Protein 6OJR (pdb70)

Structure (mmCIF, N/CA/C/O backbone):
data_6OJR
#
_entry.id   6OJR
#
_cell.length_a   181.364
_cell.length_b   181.364
_cell.length_c   94.983
_cell.angle_alpha   90.000
_cell.angle_beta   90.000
_cell.angle_gamma   120.000
#
_symmetry.space_group_name_H-M   'P 32 2 1'
#
loop_
_entity.id
_entity.type
_entity.pdbx_description
1 polymer 'Lignostilbene-alpha,beta-dioxygenase isozyme I'
2 non-polymer GLYCEROL
3 non-polymer 'MAGNESIUM ION'
4 water water
#
loop_
_atom_site.group_PDB
_atom_site.id
_atom_site.type_symbol
_atom_site.label_atom_id
_atom_site.label_alt_id
_atom_site.label_comp_id
_atom_site.label_asym_id
_atom_site.label_entity_id
_atom_site.label_seq_id
_atom_site.pdbx_PDB_ins_code
_atom_site.Cartn_x
_atom_site.Cartn_y
_atom_site.Cartn_z
_atom_site.occupancy
_atom_site.B_iso_or_equiv
_atom_site.auth_seq_id
_atom_site.auth_comp_id
_atom_site.auth_asym_id
_atom_site.auth_atom_id
_atom_site.pdbx_PDB_model_num
ATOM 1 N N . ALA A 1 1 ? -43.353 76.510 -5.427 1.00 26.37 2 ALA A N 1
ATOM 2 C CA . ALA A 1 1 ? -44.742 76.955 -5.350 1.00 30.10 2 ALA A CA 1
ATOM 3 C C . ALA A 1 1 ? -44.854 78.297 -4.640 1.00 31.97 2 ALA A C 1
ATOM 4 O O . ALA A 1 1 ? -44.159 78.547 -3.652 1.00 34.43 2 ALA A O 1
ATOM 10 N N . HIS A 1 2 ? -45.734 79.156 -5.148 1.00 23.15 3 HIS A N 1
ATOM 11 C CA . HIS A 1 2 ? -46.017 80.459 -4.546 1.00 31.00 3 HIS A CA 1
ATOM 12 C C . HIS A 1 2 ? -47.485 80.456 -4.130 1.00 33.72 3 HIS A C 1
ATOM 13 O O . HIS A 1 2 ? -48.374 80.735 -4.938 1.00 34.36 3 HIS A O 1
ATOM 27 N N . PHE A 1 3 ? -47.732 80.119 -2.868 1.00 34.04 4 PHE A N 1
ATOM 28 C CA . PHE A 1 3 ? -49.078 80.136 -2.332 1.00 33.61 4 PHE A CA 1
ATOM 29 C C . PHE A 1 3 ? -49.507 81.566 -2.029 1.00 33.41 4 PHE A C 1
ATOM 30 O O . PHE A 1 3 ? -48.669 82.445 -1.824 1.00 37.93 4 PHE A O 1
ATOM 47 N N . PRO A 1 4 ? -50.812 81.829 -1.995 1.00 40.04 5 PRO A N 1
ATOM 48 C CA . PRO A 1 4 ? -51.269 83.201 -1.754 1.00 44.01 5 PRO A CA 1
ATOM 49 C C . PRO A 1 4 ? -50.844 83.697 -0.382 1.00 45.89 5 PRO A C 1
ATOM 50 O O . PRO A 1 4 ? -50.750 82.933 0.581 1.00 46.15 5 PRO A O 1
ATOM 61 N N . GLN A 1 5 ? -50.586 85.000 -0.303 1.00 47.17 6 GLN A N 1
ATOM 62 C CA . GLN A 1 5 ? -50.205 85.649 0.950 1.00 53.58 6 GLN A CA 1
ATOM 63 C C . GLN A 1 5 ? -51.422 86.139 1.724 1.00 49.49 6 GLN A C 1
ATOM 64 O O . GLN A 1 5 ? -51.425 87.240 2.280 1.00 49.83 6 GLN A O 1
ATOM 78 N N . THR A 1 6 ? -52.475 85.327 1.760 1.00 53.57 7 THR A N 1
ATOM 79 C CA . THR A 1 6 ? -53.727 85.599 2.446 1.00 53.58 7 THR A CA 1
ATOM 80 C C . THR A 1 6 ? -53.759 84.876 3.784 1.00 54.61 7 THR A C 1
ATOM 81 O O . THR A 1 6 ? -52.957 83.969 4.029 1.00 49.87 7 THR A O 1
ATOM 92 N N . PRO A 1 7 ? -54.668 85.248 4.691 1.00 57.10 8 PRO A N 1
ATOM 93 C CA . PRO A 1 7 ? -54.721 84.538 5.980 1.00 54.42 8 PRO A CA 1
ATOM 94 C C . PRO A 1 7 ? -55.046 83.062 5.838 1.00 49.80 8 PRO A C 1
ATOM 95 O O . PRO A 1 7 ? -54.581 82.252 6.650 1.00 48.37 8 PRO A O 1
ATOM 106 N N . GLY A 1 8 ? -55.828 82.686 4.824 1.00 49.74 9 GLY A N 1
ATOM 107 C CA . GLY A 1 8 ? -56.155 81.289 4.595 1.00 41.84 9 GLY A CA 1
ATOM 108 C C . GLY A 1 8 ? -54.961 80.414 4.270 1.00 42.49 9 GLY A C 1
ATOM 109 O O . GLY A 1 8 ? -55.102 79.185 4.253 1.00 40.46 9 GLY A O 1
ATOM 113 N N . PHE A 1 9 ? -53.795 81.011 4.009 1.00 43.10 10 PHE A N 1
ATOM 114 C CA . PHE A 1 9 ? -52.577 80.258 3.730 1.00 43.37 10 PHE A CA 1
ATOM 115 C C . PHE A 1 9 ? -51.398 80.771 4.551 1.00 42.47 10 PHE A C 1
ATOM 116 O O . PHE A 1 9 ? -50.245 80.584 4.151 1.00 44.40 10 PHE A O 1
ATOM 133 N N . SER A 1 10 ? -51.661 81.405 5.692 1.00 42.85 11 SER A N 1
ATOM 134 C CA . SER A 1 10 ? -50.618 82.050 6.474 1.00 47.45 11 SER A CA 1
ATOM 135 C C . SER A 1 10 ? -50.829 81.758 7.953 1.00 44.15 11 SER A C 1
ATOM 136 O O . SER A 1 10 ? -51.931 81.421 8.393 1.00 41.43 11 SER A O 1
ATOM 144 N N . GLY A 1 11 ? -49.752 81.900 8.715 1.00 43.51 12 GLY A N 1
ATOM 145 C CA . GLY A 1 11 ? -49.834 81.723 10.154 1.00 37.11 12 GLY A CA 1
ATOM 146 C C . GLY A 1 11 ? -50.245 80.309 10.503 1.00 40.97 12 GLY A C 1
ATOM 147 O O . GLY A 1 11 ? -49.605 79.330 10.098 1.00 42.56 12 GLY A O 1
ATOM 151 N N . THR A 1 12 ? -51.331 80.185 11.267 1.00 38.00 13 THR A N 1
ATOM 152 C CA . THR A 1 12 ? -51.804 78.873 11.684 1.00 43.23 13 THR A CA 1
ATOM 153 C C . THR A 1 12 ? -52.418 78.081 10.539 1.00 41.42 13 THR A C 1
ATOM 154 O O . THR A 1 12 ? -52.609 76.868 10.683 1.00 44.34 13 THR A O 1
ATOM 165 N N . LEU A 1 13 ? -52.735 78.727 9.415 1.00 37.27 14 LEU A N 1
ATOM 166 C CA . LEU A 1 13 ? -53.259 78.039 8.243 1.00 38.00 14 LEU A CA 1
ATOM 167 C C . LEU A 1 13 ? -52.239 77.974 7.112 1.00 35.32 14 LEU A C 1
ATOM 168 O O . LEU A 1 13 ? -52.618 77.811 5.946 1.00 35.84 14 LEU A O 1
ATOM 184 N N . ARG A 1 14 ? -50.953 78.092 7.432 1.00 31.52 15 ARG A N 1
ATOM 185 C CA . ARG A 1 14 ? -49.927 77.914 6.421 1.00 32.63 15 ARG A CA 1
ATOM 186 C C . ARG A 1 14 ? -50.027 76.508 5.831 1.00 31.94 15 ARG A C 1
ATOM 187 O O . ARG A 1 14 ? -50.474 75.574 6.504 1.00 24.63 15 ARG A O 1
ATOM 208 N N . PRO A 1 15 ? -49.607 76.320 4.582 1.00 31.96 16 PRO A N 1
ATOM 209 C CA . PRO A 1 15 ? -49.564 74.961 4.036 1.00 28.79 16 PRO A CA 1
ATOM 210 C C . PRO A 1 15 ? -48.625 74.081 4.847 1.00 26.59 16 PRO A C 1
ATOM 211 O O . PRO A 1 15 ? -47.626 74.542 5.403 1.00 28.21 16 PRO A O 1
ATOM 222 N N . LEU A 1 16 ? -48.970 72.799 4.922 1.00 23.75 17 LEU A N 1
ATOM 223 C CA . LEU A 1 16 ? -48.118 71.793 5.544 1.00 24.14 17 LEU A CA 1
ATOM 224 C C . LEU A 1 16 ? -47.586 70.854 4.469 1.00 24.89 17 LEU A C 1
ATOM 225 O O . LEU A 1 16 ? -46.409 70.930 4.109 1.00 25.68 17 LEU A O 1
ATOM 241 N N . ARG A 1 17 ? -48.428 69.969 3.939 1.00 22.43 18 ARG A N 1
ATOM 242 C CA . ARG A 1 17 ? -48.178 69.223 2.710 1.00 23.97 18 ARG A CA 1
ATOM 243 C C . ARG A 1 17 ? -47.060 68.197 2.828 1.00 26.38 18 ARG A C 1
ATOM 244 O O . ARG A 1 17 ? -46.583 67.699 1.800 1.00 24.08 18 ARG A O 1
ATOM 265 N N . ILE A 1 18 ? -46.625 67.857 4.034 1.00 25.67 19 ILE A N 1
ATOM 266 C CA . ILE A 1 18 ? -45.574 66.861 4.210 1.00 24.90 19 ILE A CA 1
ATOM 267 C C . ILE A 1 18 ? -46.216 65.497 4.429 1.00 24.39 19 ILE A C 1
ATOM 268 O O . ILE A 1 18 ? -47.032 65.319 5.339 1.00 26.63 19 ILE A O 1
ATOM 284 N N . GLU A 1 19 ? -45.857 64.542 3.581 1.00 23.78 20 GLU A N 1
ATOM 285 C CA . GLU A 1 19 ? -46.096 63.134 3.846 1.00 24.26 20 GLU A CA 1
ATOM 286 C C . GLU A 1 19 ? -44.862 62.570 4.532 1.00 26.49 20 GLU A C 1
ATOM 287 O O . GLU A 1 19 ? -43.737 62.971 4.223 1.00 28.78 20 GLU A O 1
ATOM 299 N N . GLY A 1 20 ? -45.064 61.656 5.474 1.00 25.40 21 GLY A N 1
ATOM 300 C CA . GLY A 1 20 ? -43.921 61.108 6.176 1.00 28.07 21 GLY A CA 1
ATOM 301 C C . GLY A 1 20 ? -44.320 60.150 7.276 1.00 31.35 21 GLY A C 1
ATOM 302 O O . GLY A 1 20 ? -45.492 59.799 7.436 1.00 29.60 21 GLY A O 1
ATOM 306 N N . ASP A 1 21 ? -43.306 59.740 8.039 1.00 30.15 22 ASP A N 1
ATOM 307 C CA . ASP A 1 21 ? -43.443 58.733 9.080 1.00 29.05 22 ASP A CA 1
ATOM 308 C C . ASP A 1 21 ? -42.554 59.093 10.263 1.00 31.36 22 ASP A C 1
ATOM 309 O O . ASP A 1 21 ? -41.493 59.701 10.099 1.00 29.78 22 ASP A O 1
ATOM 318 N N . ILE A 1 22 ? -43.003 58.714 11.457 1.00 30.01 23 ILE A N 1
ATOM 319 C CA . ILE A 1 22 ? -42.175 58.718 12.659 1.00 30.85 23 ILE A CA 1
ATOM 320 C C . ILE A 1 22 ? -42.415 57.401 13.379 1.00 33.09 23 ILE A C 1
ATOM 321 O O . ILE A 1 22 ? -43.559 57.078 13.719 1.00 32.77 23 ILE A O 1
ATOM 337 N N . LEU A 1 23 ? -41.347 56.648 13.618 1.00 35.52 24 LEU A N 1
ATOM 338 C CA . LEU A 1 23 ? -41.440 55.396 14.356 1.00 32.96 24 LEU A CA 1
ATOM 339 C C . LEU A 1 23 ? -41.290 55.683 15.846 1.00 37.01 24 LEU A C 1
ATOM 340 O O . LEU A 1 23 ? -40.295 56.278 16.273 1.00 35.41 24 LEU A O 1
ATOM 356 N N . ASP A 1 24 ? -42.280 55.263 16.630 1.00 36.93 25 ASP A N 1
ATOM 357 C CA . ASP A 1 24 ? -42.215 55.358 18.084 1.00 35.90 25 ASP A CA 1
ATOM 358 C C . ASP A 1 24 ? -42.134 56.808 18.547 1.00 31.30 25 ASP A C 1
ATOM 359 O O . ASP A 1 24 ? -41.074 57.285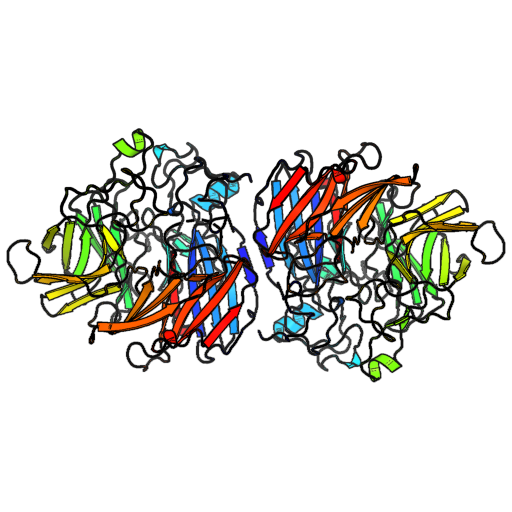 18.964 1.00 36.01 25 ASP A O 1
ATOM 368 N N . ILE A 1 25 ? -43.274 57.502 18.508 1.00 31.83 26 ILE A N 1
ATOM 369 C CA . ILE A 1 25 ? -43.332 58.914 18.872 1.00 33.59 26 ILE A CA 1
ATOM 370 C C . ILE A 1 25 ? -42.839 59.128 20.302 1.00 32.97 26 ILE A C 1
ATOM 371 O O . ILE A 1 25 ? -43.019 58.278 21.183 1.00 36.48 26 ILE A O 1
ATOM 387 N N . GLU A 1 26 ? -42.228 60.289 20.536 1.00 34.27 27 GLU A N 1
ATOM 388 C CA . GLU A 1 26 ? -41.873 60.694 21.891 1.00 35.27 27 GLU A CA 1
ATOM 389 C C . GLU A 1 26 ? -43.127 60.785 22.753 1.00 35.54 27 GLU A C 1
ATOM 390 O O . GLU A 1 26 ? -44.117 61.409 22.361 1.00 33.19 27 GLU A O 1
ATOM 402 N N . ILE A 1 27 ? -43.083 60.169 23.934 1.00 35.66 28 ILE A N 1
ATOM 403 C CA . ILE A 1 27 ? -44.224 60.132 24.842 1.00 38.39 28 ILE A CA 1
ATOM 404 C C . ILE A 1 27 ? -43.876 60.899 26.107 1.00 33.43 28 ILE A C 1
ATOM 405 O O . ILE A 1 27 ? -42.796 60.715 26.681 1.00 42.40 28 ILE A O 1
ATOM 421 N N . GLU A 1 28 ? -44.794 61.758 26.533 1.00 36.88 29 GLU A N 1
ATOM 422 C CA . GLU A 1 28 ? -44.757 62.399 27.839 1.00 40.43 29 GLU A CA 1
ATOM 423 C C . GLU A 1 28 ? -45.935 61.855 28.635 1.00 41.39 29 GLU A C 1
ATOM 424 O O . GLU A 1 28 ? -47.083 61.951 28.187 1.00 41.60 29 GLU A O 1
ATOM 436 N N . GLY A 1 29 ? -45.653 61.272 29.795 1.00 46.39 30 GLY A N 1
ATOM 437 C CA . GLY A 1 29 ? -46.672 60.556 30.536 1.00 41.14 30 GLY A CA 1
ATOM 438 C C . GLY A 1 29 ? -46.713 59.098 30.130 1.00 46.77 30 GLY A C 1
ATOM 439 O O . GLY A 1 29 ? -45.679 58.532 29.763 1.00 49.30 30 GLY A O 1
ATOM 443 N N . GLU A 1 30 ? -47.890 58.474 30.176 1.00 46.42 31 GLU A N 1
ATOM 444 C CA . GLU A 1 30 ? -48.006 57.042 29.922 1.00 58.22 31 GLU A CA 1
ATOM 445 C C . GLU A 1 30 ? -49.184 56.775 28.998 1.00 47.18 31 GLU A C 1
ATOM 446 O O . GLU A 1 30 ? -50.327 57.103 29.330 1.00 44.16 31 GLU A O 1
ATOM 458 N N . VAL A 1 31 ? -48.901 56.177 27.848 1.00 40.48 32 VAL A N 1
ATOM 459 C CA . VAL A 1 31 ? -49.957 55.714 26.943 1.00 44.51 32 VAL A CA 1
ATOM 460 C C . VAL A 1 31 ? -50.615 54.476 27.546 1.00 44.56 32 VAL A C 1
ATOM 461 O O . VAL A 1 31 ? -49.906 53.515 27.888 1.00 47.29 32 VAL A O 1
ATOM 474 N N . PRO A 1 32 ? -51.938 54.439 27.703 1.00 40.39 33 PRO A N 1
ATOM 475 C CA . PRO A 1 32 ? -52.584 53.241 28.256 1.00 40.97 33 PRO A CA 1
ATOM 476 C C . PRO A 1 32 ? -52.139 51.995 27.511 1.00 38.27 33 PRO A C 1
ATOM 477 O O . PRO A 1 32 ? -52.414 51.850 26.311 1.00 40.35 33 PRO A O 1
ATOM 488 N N . PRO A 1 33 ? -51.444 51.072 28.185 1.00 38.59 34 PRO A N 1
ATOM 489 C CA . PRO A 1 33 ? -50.764 49.990 27.451 1.00 40.65 34 PRO A CA 1
ATOM 490 C C . PRO A 1 33 ? -51.696 48.966 26.825 1.00 36.89 34 PRO A C 1
ATOM 491 O O . PRO A 1 33 ? -51.243 48.200 25.964 1.00 41.47 34 PRO A O 1
ATOM 502 N N . GLN A 1 34 ? -52.969 48.910 27.220 1.00 36.33 35 GLN A N 1
ATOM 503 C CA . GLN A 1 34 ? -53.878 47.947 26.611 1.00 41.83 35 GLN A CA 1
ATOM 504 C C . GLN A 1 34 ? -54.315 48.364 25.215 1.00 41.35 35 GLN A C 1
ATOM 505 O O . GLN A 1 34 ? -54.773 47.515 24.444 1.00 41.97 35 GLN A O 1
ATOM 519 N N . LEU A 1 35 ? -54.182 49.642 24.874 1.00 38.59 36 LEU A N 1
ATOM 520 C CA . LEU A 1 35 ? -54.728 50.150 23.624 1.00 38.77 36 LEU A CA 1
ATOM 521 C C . LEU A 1 35 ? -53.941 49.614 22.436 1.00 38.30 36 LEU A C 1
ATOM 522 O O . LEU A 1 35 ? -52.720 49.790 22.351 1.00 38.47 36 LEU A O 1
ATOM 538 N N . ASN A 1 36 ? -54.650 48.960 21.521 1.00 36.95 37 ASN A N 1
ATOM 539 C CA . ASN A 1 36 ? -54.081 48.475 20.269 1.00 37.98 37 ASN A CA 1
ATOM 540 C C . ASN A 1 36 ? -55.075 48.816 19.169 1.00 38.66 37 ASN A C 1
ATOM 541 O O . ASN A 1 36 ? -56.174 48.255 19.128 1.00 39.63 37 ASN A O 1
ATOM 552 N N . GLY A 1 37 ? -54.701 49.743 18.293 1.00 41.12 38 GLY A N 1
ATOM 553 C CA . GLY A 1 37 ? -55.596 50.153 17.230 1.00 39.85 38 GLY A CA 1
ATOM 554 C C . GLY A 1 37 ? -55.058 51.377 16.517 1.00 38.51 38 GLY A C 1
ATOM 555 O O . GLY A 1 37 ? -53.869 51.689 16.601 1.00 36.92 38 GLY A O 1
ATOM 559 N N . THR A 1 38 ? -55.960 52.066 15.823 1.00 34.72 39 THR A N 1
ATOM 560 C CA . THR A 1 38 ? -55.598 53.172 14.953 1.00 30.54 39 THR A CA 1
ATOM 561 C C . THR A 1 38 ? -56.476 54.377 15.239 1.00 31.69 39 THR A C 1
ATOM 562 O O . THR A 1 38 ? -57.682 54.240 15.471 1.00 31.54 39 THR A O 1
ATOM 573 N N . PHE A 1 39 ? -55.862 55.555 15.218 1.00 30.93 40 PHE A N 1
ATOM 574 C CA . PHE A 1 39 ? -56.579 56.824 15.177 1.00 27.32 40 PHE A CA 1
ATOM 575 C C . PHE A 1 39 ? -56.274 57.483 13.837 1.00 26.49 40 PHE A C 1
ATOM 576 O O . PHE A 1 39 ? -55.129 57.865 13.574 1.00 26.89 40 PHE A O 1
ATOM 593 N N . HIS A 1 40 ? -57.293 57.592 12.990 1.00 25.95 41 HIS A N 1
ATOM 594 C CA . HIS A 1 40 ? -57.189 58.265 11.705 1.00 26.11 41 HIS A CA 1
ATOM 595 C C . HIS A 1 40 ? -57.886 59.615 11.778 1.00 29.16 41 HIS A C 1
ATOM 596 O O . HIS A 1 40 ? -58.959 59.738 12.374 1.00 29.86 41 HIS A O 1
ATOM 610 N N . ARG A 1 41 ? -57.269 60.623 11.170 1.00 24.56 42 ARG A N 1
ATOM 611 C CA . ARG A 1 41 ? -57.898 61.922 11.000 1.00 24.47 42 ARG A CA 1
ATOM 612 C C . ARG A 1 41 ? -57.327 62.543 9.732 1.00 26.31 42 ARG A C 1
ATOM 613 O O . ARG A 1 41 ? -56.329 62.072 9.182 1.00 27.59 42 ARG A O 1
ATOM 634 N N . VAL A 1 42 ? -57.981 63.599 9.255 1.00 25.00 43 VAL A N 1
ATOM 635 C CA . VAL A 1 42 ? -57.663 64.175 7.956 1.00 23.79 43 VAL A CA 1
ATOM 636 C C . VAL A 1 42 ? -57.802 65.687 8.028 1.00 25.80 43 VAL A C 1
ATOM 637 O O . VAL A 1 42 ? -58.631 66.218 8.773 1.00 24.21 43 VAL A O 1
ATOM 650 N N . HIS A 1 43 ? -56.980 66.381 7.246 1.00 24.37 44 HIS A N 1
ATOM 651 C CA . HIS A 1 43 ? -57.084 67.827 7.129 1.00 22.95 44 HIS A CA 1
ATOM 652 C C . HIS A 1 43 ? -56.930 68.239 5.672 1.00 24.36 44 HIS A C 1
ATOM 653 O O . HIS A 1 43 ? -56.266 67.543 4.894 1.00 22.42 44 HIS A O 1
ATOM 667 N N . PRO A 1 44 ? -57.537 69.357 5.272 1.00 23.42 45 PRO A N 1
ATOM 668 C CA . PRO A 1 44 ? -57.282 69.881 3.926 1.00 27.51 45 PRO A CA 1
ATOM 669 C C . PRO A 1 44 ? -55.869 70.430 3.823 1.00 25.70 45 PRO A C 1
ATOM 670 O O . PRO A 1 44 ? -55.382 71.122 4.721 1.00 25.46 45 PRO A O 1
ATOM 681 N N . ASP A 1 45 ? -55.211 70.117 2.709 1.00 25.90 46 ASP A N 1
ATOM 682 C CA . ASP A 1 45 ? -53.825 70.515 2.509 1.00 24.81 46 ASP A CA 1
ATOM 683 C C . ASP A 1 45 ? -53.525 70.587 1.017 1.00 24.49 46 ASP A C 1
ATOM 684 O O . ASP A 1 45 ? -52.886 69.686 0.463 1.00 22.52 46 ASP A O 1
ATOM 693 N N . ALA A 1 46 ? -53.996 71.647 0.362 1.00 22.00 47 ALA A N 1
ATOM 694 C CA . ALA A 1 46 ? -53.852 71.786 -1.083 1.00 26.29 47 ALA A CA 1
ATOM 695 C C . ALA A 1 46 ? -52.444 71.423 -1.532 1.00 26.61 47 ALA A C 1
ATOM 696 O O . ALA A 1 46 ? -51.457 71.984 -1.046 1.00 23.31 47 ALA A O 1
ATOM 703 N N . GLN A 1 47 ? -52.358 70.463 -2.455 1.00 25.14 48 GLN A N 1
ATOM 704 C CA . GLN A 1 47 ? -51.060 70.011 -2.943 1.00 25.88 48 GLN A CA 1
ATOM 705 C C . GLN A 1 47 ? -50.305 71.140 -3.631 1.00 25.57 48 GLN A C 1
ATOM 706 O O . GLN A 1 47 ? -49.083 71.254 -3.489 1.00 24.37 48 GLN A O 1
ATOM 720 N N . PHE A 1 48 ? -51.010 71.977 -4.381 1.00 22.02 49 PHE A N 1
ATOM 721 C CA . PHE A 1 48 ? -50.431 73.089 -5.120 1.00 25.26 49 PHE A CA 1
ATOM 722 C C . PHE A 1 48 ? -51.231 74.345 -4.837 1.00 23.95 49 PHE A C 1
ATOM 723 O O . PHE A 1 48 ? -52.348 74.280 -4.316 1.00 23.69 49 PHE A O 1
ATOM 740 N N . PRO A 1 49 ? -50.691 75.515 -5.174 1.00 26.05 50 PRO A N 1
ATOM 741 C CA . PRO A 1 49 ? -51.454 76.741 -4.985 1.00 26.96 50 PRO A CA 1
ATOM 742 C C . PRO A 1 49 ? -52.735 76.699 -5.803 1.00 29.22 50 PRO A C 1
ATOM 743 O O . PRO A 1 49 ? -52.781 76.067 -6.872 1.00 25.96 50 PRO A O 1
ATOM 754 N N . PRO A 1 50 ? -53.789 77.359 -5.339 1.00 33.44 51 PRO A N 1
ATOM 755 C CA . PRO A 1 50 ? -55.070 77.273 -6.046 1.00 35.29 51 PRO A CA 1
ATOM 756 C C . PRO A 1 50 ? -55.089 78.121 -7.310 1.00 36.60 51 PRO A C 1
ATOM 757 O O . PRO A 1 50 ? -54.284 79.034 -7.502 1.00 37.03 51 PRO A O 1
ATOM 768 N N . ARG A 1 51 ? -56.049 77.798 -8.182 1.00 37.65 52 ARG A N 1
ATOM 769 C CA . ARG A 1 51 ? -56.285 78.623 -9.362 1.00 37.22 52 ARG A CA 1
ATOM 770 C C . ARG A 1 51 ? -56.817 79.999 -8.980 1.00 37.39 52 ARG A C 1
ATOM 771 O O . ARG A 1 51 ? -56.541 80.983 -9.674 1.00 42.01 52 ARG A O 1
ATOM 792 N N . PHE A 1 52 ? -57.562 80.092 -7.880 1.00 46.31 53 PHE A N 1
ATOM 793 C CA . PHE A 1 52 ? -58.094 81.355 -7.386 1.00 56.57 53 PHE A CA 1
ATOM 794 C C . PHE A 1 52 ? -57.672 81.539 -5.936 1.00 57.27 53 PHE A C 1
ATOM 795 O O . PHE A 1 52 ? -57.881 80.649 -5.105 1.00 56.07 53 PHE A O 1
ATOM 812 N N . GLU A 1 53 ? -57.083 82.698 -5.636 1.00 60.41 54 GLU A N 1
ATOM 813 C CA . GLU A 1 53 ? -56.421 82.907 -4.354 1.00 61.36 54 GLU A CA 1
ATOM 814 C C . GLU A 1 53 ? -57.395 83.100 -3.197 1.00 61.51 54 GLU A C 1
ATOM 815 O O . GLU A 1 53 ? -56.956 83.115 -2.042 1.00 57.54 54 GLU A O 1
ATOM 827 N N . ASP A 1 54 ? -58.691 83.245 -3.471 1.00 67.11 55 ASP A N 1
ATOM 828 C CA . ASP A 1 54 ? -59.710 83.250 -2.427 1.00 64.77 55 ASP A CA 1
ATOM 829 C C . ASP A 1 54 ? -60.147 81.840 -2.036 1.00 61.45 55 ASP A C 1
ATOM 830 O O . ASP A 1 54 ? -61.213 81.671 -1.432 1.00 58.24 55 ASP A O 1
ATOM 839 N N . ASP A 1 55 ? -59.330 80.838 -2.356 1.00 52.59 56 ASP A N 1
ATOM 840 C CA . ASP A 1 55 ? -59.728 79.446 -2.200 1.00 47.83 56 ASP A CA 1
ATOM 841 C C . ASP A 1 55 ? -60.145 79.148 -0.764 1.00 49.24 56 ASP A C 1
ATOM 842 O O . ASP A 1 55 ? -59.550 79.647 0.195 1.00 47.44 56 ASP A O 1
ATOM 851 N N . GLN A 1 56 ? -61.175 78.319 -0.624 1.00 44.33 57 GLN A N 1
ATOM 852 C CA . GLN A 1 56 ? -61.729 78.000 0.682 1.00 42.64 57 GLN A CA 1
ATOM 853 C C . GLN A 1 56 ? -60.891 76.951 1.401 1.00 37.28 57 GLN A C 1
ATOM 854 O O . GLN A 1 56 ? -60.251 76.095 0.782 1.00 36.37 57 GLN A O 1
ATOM 868 N N . PHE A 1 57 ? -60.915 77.025 2.733 1.00 39.27 58 PHE A N 1
ATOM 869 C CA . PHE A 1 57 ? -60.257 76.020 3.560 1.00 36.95 58 PHE A CA 1
ATOM 870 C C . PHE A 1 57 ? -60.718 74.613 3.201 1.00 33.96 58 PHE A C 1
ATOM 871 O O . PHE A 1 57 ? -59.904 73.685 3.120 1.00 33.28 58 PHE A O 1
ATOM 888 N N . PHE A 1 58 ? -62.020 74.436 2.964 1.00 34.95 59 PHE A N 1
ATOM 889 C CA . PHE A 1 58 ? -62.581 73.114 2.707 1.00 38.85 59 PHE A CA 1
ATOM 890 C C . PHE A 1 58 ? -62.258 72.576 1.320 1.00 34.92 59 PHE A C 1
ATOM 891 O O . PHE A 1 58 ? -62.726 71.483 0.986 1.00 30.42 59 PHE A O 1
ATOM 908 N N . ASN A 1 59 ? -61.488 73.295 0.506 1.00 30.49 60 ASN A N 1
ATOM 909 C CA . ASN A 1 59 ? -61.180 72.851 -0.846 1.00 31.06 60 ASN A CA 1
ATOM 910 C C . ASN A 1 59 ? -59.830 72.152 -0.954 1.00 28.49 60 ASN A C 1
ATOM 911 O O . ASN A 1 59 ? -59.487 71.664 -2.034 1.00 29.14 60 ASN A O 1
ATOM 922 N N . GLY A 1 60 ? -59.065 72.077 0.135 1.00 29.49 61 GLY A N 1
ATOM 923 C CA . GLY A 1 60 ? -57.713 71.541 0.060 1.00 23.77 61 GLY A CA 1
ATOM 924 C C . GLY A 1 60 ? -57.694 70.020 -0.000 1.00 25.54 61 GLY A C 1
ATOM 925 O O . GLY A 1 60 ? -58.501 69.337 0.632 1.00 23.49 61 GLY A O 1
ATOM 929 N N . ASP A 1 61 ? -56.748 69.495 -0.779 1.00 27.29 62 ASP A N 1
ATOM 930 C CA . ASP A 1 61 ? -56.572 68.054 -0.894 1.00 25.33 62 ASP A CA 1
ATOM 931 C C . ASP A 1 61 ? -56.466 67.418 0.486 1.00 26.33 62 ASP A C 1
ATOM 932 O O . ASP A 1 61 ? -55.834 67.964 1.395 1.00 23.36 62 ASP A O 1
ATOM 941 N N . GLY A 1 62 ? -57.088 66.252 0.637 1.00 27.52 63 GLY A N 1
ATOM 942 C CA . GLY A 1 62 ? -57.134 65.590 1.926 1.00 24.54 63 GLY A CA 1
ATOM 943 C C . GLY A 1 62 ? -55.793 64.984 2.292 1.00 23.77 63 GLY A C 1
ATOM 944 O O . GLY A 1 62 ? -55.241 64.173 1.529 1.00 26.40 63 GLY A O 1
ATOM 948 N N . MET A 1 63 ? -55.254 65.364 3.448 1.00 27.67 64 MET A N 1
ATOM 949 C CA . MET A 1 63 ? -54.055 64.753 4.010 1.00 24.53 64 MET A CA 1
ATOM 950 C C . MET A 1 63 ? -54.473 63.897 5.198 1.00 24.15 64 MET A C 1
ATOM 951 O O . MET A 1 63 ? -55.042 64.412 6.166 1.00 23.58 64 MET A O 1
ATOM 965 N N . VAL A 1 64 ? -54.181 62.600 5.128 1.00 23.46 65 VAL A N 1
ATOM 966 C CA . VAL A 1 64 ? -54.642 61.628 6.115 1.00 23.97 65 VAL A CA 1
ATOM 967 C C . VAL A 1 64 ? -53.505 61.319 7.079 1.00 26.38 65 VAL A C 1
ATOM 968 O O . VAL A 1 64 ? -52.397 60.971 6.652 1.00 23.04 65 VAL A O 1
ATOM 981 N N . SER A 1 65 ? -53.779 61.439 8.376 1.00 24.96 66 SER A N 1
ATOM 982 C CA . SER A 1 65 ? -52.832 61.078 9.422 1.00 23.34 66 SER A CA 1
ATOM 983 C C . SER A 1 65 ? -53.273 59.781 10.084 1.00 26.34 66 SER A C 1
ATOM 984 O O . SER A 1 65 ? -54.469 59.561 10.301 1.00 29.17 66 SER A O 1
ATOM 992 N N . LEU A 1 66 ? -52.303 58.932 10.412 1.00 27.67 67 LEU A N 1
ATOM 993 C CA . LEU A 1 66 ? -52.542 57.704 11.157 1.00 24.99 67 LEU A CA 1
ATOM 994 C C . LEU A 1 66 ? -51.678 57.698 12.410 1.00 30.29 67 LEU A C 1
ATOM 995 O O . LEU A 1 66 ? -50.470 57.945 12.338 1.00 28.28 67 LEU A O 1
ATOM 1011 N N . PHE A 1 67 ? -52.302 57.420 13.551 1.00 30.10 68 PHE A N 1
ATOM 1012 C CA . PHE A 1 67 ? -51.597 57.151 14.801 1.00 25.04 68 PHE A CA 1
ATOM 1013 C C . PHE A 1 67 ? -51.908 55.713 15.193 1.00 31.72 68 PHE A C 1
ATOM 1014 O O . PHE A 1 67 ? -53.040 55.406 15.581 1.00 32.41 68 PHE A O 1
ATOM 1031 N N . ARG A 1 68 ? -50.916 54.830 15.085 1.00 33.49 69 ARG A N 1
ATOM 1032 C CA . ARG A 1 68 ? -51.106 53.411 15.373 1.00 37.31 69 ARG A CA 1
ATOM 1033 C C . ARG A 1 68 ? -50.672 53.136 16.810 1.00 38.35 69 ARG A C 1
ATOM 1034 O O . ARG A 1 68 ? -49.478 53.157 17.122 1.00 37.63 69 ARG A O 1
ATOM 1055 N N . PHE A 1 69 ? -51.649 52.884 17.678 1.00 40.63 70 PHE A N 1
ATOM 1056 C CA . PHE A 1 69 ? -51.382 52.535 19.066 1.00 36.79 70 PHE A CA 1
ATOM 1057 C C . PHE A 1 69 ? -51.001 51.065 19.180 1.00 38.38 70 PHE A C 1
ATOM 1058 O O . PHE A 1 69 ? -51.610 50.202 18.542 1.00 39.04 70 PHE A O 1
ATOM 1075 N N . HIS A 1 70 ? -50.002 50.777 20.013 1.00 38.50 71 HIS A N 1
ATOM 1076 C CA . HIS A 1 70 ? -49.698 49.391 20.349 1.00 40.69 71 HIS A CA 1
ATOM 1077 C C . HIS A 1 70 ? -48.736 49.289 21.526 1.00 43.91 71 HIS A C 1
ATOM 1078 O O . HIS A 1 70 ? -47.617 49.808 21.477 1.00 41.06 71 HIS A O 1
ATOM 1092 N N . ASP A 1 71 ? -49.180 48.623 22.593 1.00 51.08 72 ASP A N 1
ATOM 1093 C CA . ASP A 1 71 ? -48.320 48.281 23.726 1.00 46.91 72 ASP A CA 1
ATOM 1094 C C . ASP A 1 71 ? -47.656 49.520 24.322 1.00 39.98 72 ASP A C 1
ATOM 1095 O O . ASP A 1 71 ? -46.474 49.506 24.671 1.00 45.77 72 ASP A O 1
ATOM 1104 N N . GLY A 1 72 ? -48.423 50.599 24.445 1.00 40.07 73 GLY A N 1
ATOM 1105 C CA . GLY A 1 72 ? -47.916 51.819 25.039 1.00 45.43 73 GLY A CA 1
ATOM 1106 C C . GLY A 1 72 ? -47.082 52.685 24.123 1.00 41.09 73 GLY A C 1
ATOM 1107 O O . GLY A 1 72 ? -46.509 53.675 24.591 1.00 42.57 73 GLY A O 1
ATOM 1111 N N . LYS A 1 73 ? -46.986 52.344 22.841 1.00 38.77 74 LYS A N 1
ATOM 1112 C CA . LYS A 1 73 ? -46.285 53.154 21.855 1.00 44.32 74 LYS A CA 1
ATOM 1113 C C . LYS A 1 73 ? -47.268 53.641 20.798 1.00 42.37 74 LYS A C 1
ATOM 1114 O O . LYS A 1 73 ? -48.308 53.021 20.556 1.00 40.37 74 LYS A O 1
ATOM 1133 N N . ILE A 1 74 ? -46.922 54.757 20.160 1.00 39.36 75 ILE A N 1
ATOM 1134 C CA . ILE A 1 74 ? -47.708 55.316 19.067 1.00 37.08 75 ILE A CA 1
ATOM 1135 C C . ILE A 1 74 ? -46.764 55.661 17.924 1.00 37.72 75 ILE A C 1
ATOM 1136 O O . ILE A 1 74 ? -45.747 56.333 18.135 1.00 35.79 75 ILE A O 1
ATOM 1152 N N . ASP A 1 75 ? -47.099 55.202 16.721 1.00 34.71 76 ASP A N 1
ATOM 1153 C CA . ASP A 1 75 ? -46.364 55.534 15.510 1.00 35.90 76 ASP A CA 1
ATOM 1154 C C . ASP A 1 75 ? -47.171 56.520 14.673 1.00 37.03 76 ASP A C 1
ATOM 1155 O O . ASP A 1 75 ? -48.401 56.555 14.741 1.00 36.22 76 ASP A O 1
ATOM 1164 N N . PHE A 1 76 ? -46.465 57.317 13.873 1.00 33.06 77 PHE A N 1
ATOM 1165 C CA . PHE A 1 76 ? -47.073 58.354 13.050 1.00 28.31 77 PHE A CA 1
ATOM 1166 C C . PHE A 1 76 ? -46.830 58.047 11.580 1.00 29.63 77 PHE A C 1
ATOM 1167 O O . PHE A 1 76 ? -45.695 57.768 11.179 1.00 29.13 77 PHE A O 1
ATOM 1184 N N . ARG A 1 77 ? -47.898 58.082 10.786 1.00 29.77 78 ARG A N 1
ATOM 1185 C CA . ARG A 1 77 ? -47.799 58.013 9.336 1.00 29.24 78 ARG A CA 1
ATOM 1186 C C . ARG A 1 77 ? -48.811 58.977 8.740 1.00 28.87 78 ARG A C 1
ATOM 1187 O O . ARG A 1 77 ? -49.955 59.047 9.197 1.00 27.56 78 ARG A O 1
ATOM 1208 N N . GLN A 1 78 ? -48.382 59.724 7.725 1.00 26.39 79 GLN A N 1
ATOM 1209 C CA . GLN A 1 78 ? -49.235 60.718 7.089 1.00 27.68 79 GLN A CA 1
ATOM 1210 C C . GLN A 1 78 ? -49.038 60.654 5.583 1.00 27.60 79 GLN A C 1
ATOM 1211 O O . GLN A 1 78 ? -47.903 60.685 5.100 1.00 27.72 79 GLN A O 1
ATOM 1225 N N . ARG A 1 79 ? -50.146 60.559 4.850 1.00 29.55 80 ARG A N 1
ATOM 1226 C CA . ARG A 1 79 ? -50.114 60.428 3.402 1.00 26.92 80 ARG A CA 1
ATOM 1227 C C . ARG A 1 79 ? -51.270 61.201 2.791 1.00 26.97 80 ARG A C 1
ATOM 1228 O O . ARG A 1 79 ? -52.345 61.319 3.386 1.00 25.84 80 ARG A O 1
ATOM 1249 N N . TYR A 1 80 ? -51.038 61.721 1.589 1.00 24.41 81 TYR A N 1
ATOM 1250 C CA . TYR A 1 80 ? -52.122 62.274 0.794 1.00 25.49 81 TYR A CA 1
ATOM 1251 C C . TYR A 1 80 ? -53.065 61.161 0.358 1.00 26.83 81 TYR A C 1
ATOM 1252 O O . TYR A 1 80 ? -52.630 60.075 -0.035 1.00 24.72 81 TYR A O 1
ATOM 1270 N N . ALA A 1 81 ? -54.363 61.431 0.433 1.00 23.71 82 ALA A N 1
ATOM 1271 C CA . ALA A 1 81 ? -55.330 60.583 -0.249 1.00 27.61 82 ALA A CA 1
ATOM 1272 C C . ALA A 1 81 ? -55.214 60.840 -1.746 1.00 26.91 82 ALA A C 1
ATOM 1273 O O . ALA A 1 81 ? -55.361 61.980 -2.199 1.00 28.39 82 ALA A O 1
ATOM 1280 N N . GLN A 1 82 ? -54.921 59.793 -2.515 1.00 26.39 83 GLN A N 1
ATOM 1281 C CA . GLN A 1 82 ? -54.659 59.954 -3.945 1.00 27.82 83 GLN A CA 1
ATOM 1282 C C . GLN A 1 82 ? -55.977 59.880 -4.716 1.00 29.39 83 GLN A C 1
ATOM 1283 O O . GLN A 1 82 ? -56.284 58.920 -5.426 1.00 31.36 83 GLN A O 1
ATOM 1297 N N . THR A 1 83 ? -56.767 60.936 -4.546 1.00 28.43 84 THR A N 1
ATOM 1298 C CA . THR A 1 83 ? -57.983 61.102 -5.322 1.00 27.81 84 THR A CA 1
ATOM 1299 C C . THR A 1 83 ? -57.647 61.234 -6.803 1.00 29.26 84 THR A C 1
ATOM 1300 O O . THR A 1 83 ? -56.504 61.494 -7.188 1.00 28.38 84 THR A O 1
ATOM 1311 N N . ASP A 1 84 ? -58.669 61.050 -7.642 1.00 33.11 85 ASP A N 1
ATOM 1312 C CA . ASP A 1 84 ? -58.510 61.333 -9.064 1.00 26.03 85 ASP A CA 1
ATOM 1313 C C . ASP A 1 84 ? -57.987 62.749 -9.275 1.00 30.08 85 ASP A C 1
ATOM 1314 O O . ASP A 1 84 ? -57.118 62.982 -10.123 1.00 27.85 85 ASP A O 1
ATOM 1323 N N . LYS A 1 85 ? -58.511 63.706 -8.505 1.00 26.95 86 LYS A N 1
ATOM 1324 C CA . LYS A 1 85 ? -58.063 65.093 -8.597 1.00 24.99 86 LYS A CA 1
ATOM 1325 C C . LYS A 1 85 ? -56.584 65.216 -8.255 1.00 29.52 86 LYS A C 1
ATOM 1326 O O . LYS A 1 85 ? -55.815 65.858 -8.980 1.00 26.07 86 LYS A O 1
ATOM 1345 N N . TRP A 1 86 ? -56.175 64.614 -7.138 1.00 31.68 87 TRP A N 1
ATOM 1346 C CA . TRP A 1 86 ? -54.792 64.718 -6.687 1.00 29.06 87 TRP A CA 1
ATOM 1347 C C . TRP A 1 86 ? -53.835 64.110 -7.704 1.00 28.21 87 TRP A C 1
ATOM 1348 O O . TRP A 1 86 ? -52.788 64.692 -8.010 1.00 25.30 87 TRP A O 1
ATOM 1369 N N . LYS A 1 87 ? -54.184 62.941 -8.247 1.00 31.14 88 LYS A N 1
ATOM 1370 C CA . LYS A 1 87 ? -53.323 62.281 -9.224 1.00 32.43 88 LYS A CA 1
ATOM 1371 C C . LYS A 1 87 ? -53.102 63.158 -10.450 1.00 28.90 88 LYS A C 1
ATOM 1372 O O . LYS A 1 87 ? -51.965 63.349 -10.898 1.00 27.11 88 LYS A O 1
ATOM 1391 N N . VAL A 1 88 ? -54.187 63.679 -11.028 1.00 26.07 89 VAL A N 1
ATOM 1392 C CA . VAL A 1 88 ? -54.065 64.401 -12.288 1.00 27.10 89 VAL A CA 1
ATOM 1393 C C . VAL A 1 88 ? -53.378 65.741 -12.072 1.00 28.33 89 VAL A C 1
ATOM 1394 O O . VAL A 1 88 ? -52.662 66.228 -12.955 1.00 25.65 89 VAL A O 1
ATOM 1407 N N . GLU A 1 89 ? -53.578 66.360 -10.908 1.00 29.11 90 GLU A N 1
ATOM 1408 C CA . GLU A 1 89 ? -52.911 67.625 -10.635 1.00 28.03 90 GLU A CA 1
ATOM 1409 C C . GLU A 1 89 ? -51.426 67.420 -10.371 1.00 28.26 90 GLU A C 1
ATOM 1410 O O . GLU A 1 89 ? -50.608 68.263 -10.759 1.00 24.45 90 GLU A O 1
ATOM 1422 N N . ARG A 1 90 ? -51.053 66.305 -9.739 1.00 25.86 91 ARG A N 1
ATOM 1423 C CA . ARG A 1 90 ? -49.638 65.995 -9.574 1.00 30.07 91 ARG A CA 1
ATOM 1424 C C . ARG A 1 90 ? -48.969 65.780 -10.927 1.00 29.03 91 ARG A C 1
ATOM 1425 O O . ARG A 1 90 ? -47.875 66.297 -11.180 1.00 29.83 91 ARG A O 1
ATOM 1446 N N . LYS A 1 91 ? -49.616 65.020 -11.817 1.00 32.34 92 LYS A N 1
ATOM 1447 C CA . LYS A 1 91 ? -49.056 64.809 -13.149 1.00 34.23 92 LYS A CA 1
ATOM 1448 C C . LYS A 1 91 ? -48.850 66.131 -13.876 1.00 27.27 92 LYS A C 1
ATOM 1449 O O . LYS A 1 91 ? -47.875 66.294 -14.619 1.00 31.11 92 LYS A O 1
ATOM 1468 N N . ALA A 1 92 ? -49.759 67.084 -13.677 1.00 27.39 93 ALA A N 1
ATOM 1469 C CA . ALA A 1 92 ? -49.654 68.389 -14.312 1.00 26.40 93 ALA A CA 1
ATOM 1470 C C . ALA A 1 92 ? -48.760 69.355 -13.546 1.00 26.55 93 ALA A C 1
ATOM 1471 O O . ALA A 1 92 ? -48.409 70.408 -14.090 1.00 24.09 93 ALA A O 1
ATOM 1478 N N . GLY A 1 93 ? -48.390 69.030 -12.309 1.00 27.28 94 GLY A N 1
ATOM 1479 C CA . GLY A 1 93 ? -47.579 69.924 -11.508 1.00 25.24 94 GLY A CA 1
ATOM 1480 C C . GLY A 1 93 ? -48.267 71.203 -11.092 1.00 24.92 94 GLY A C 1
ATOM 1481 O O . GLY A 1 93 ? -47.589 72.172 -10.742 1.00 30.56 94 GLY A O 1
ATOM 1485 N N . LYS A 1 94 ? -49.597 71.240 -11.115 1.00 28.05 95 LYS A N 1
ATOM 1486 C CA . LYS A 1 94 ? -50.323 72.443 -10.730 1.00 29.10 95 LYS A CA 1
ATOM 1487 C C . LYS A 1 94 ? -51.786 72.094 -10.498 1.00 26.38 95 LYS A C 1
ATOM 1488 O O . LYS A 1 94 ? -52.248 70.997 -10.820 1.00 26.22 95 LYS A O 1
ATOM 1507 N N . SER A 1 95 ? -52.511 73.059 -9.940 1.00 25.76 96 SER A N 1
ATOM 1508 C CA . SER A 1 95 ? -53.938 72.908 -9.699 1.00 29.40 96 SER A CA 1
ATOM 1509 C C . SER A 1 95 ? -54.705 73.064 -11.005 1.00 29.57 96 SER A C 1
ATOM 1510 O O . SER A 1 95 ? -54.532 74.051 -11.726 1.00 28.44 96 SER A O 1
ATOM 1518 N N . LEU A 1 96 ? -55.555 72.087 -11.302 1.00 30.12 97 LEU A N 1
ATOM 1519 C CA . LEU A 1 96 ? -56.408 72.118 -12.481 1.00 28.04 97 LEU A CA 1
ATOM 1520 C C . LEU A 1 96 ? -57.869 72.378 -12.158 1.00 30.58 97 LEU A C 1
ATOM 1521 O O . LEU A 1 96 ? -58.555 73.036 -12.943 1.00 31.50 97 LEU A O 1
ATOM 1537 N N . PHE A 1 97 ? -58.354 71.884 -11.023 1.00 32.14 98 PHE A N 1
ATOM 1538 C CA . PHE A 1 97 ? -59.707 72.176 -10.581 1.00 28.30 98 PHE A CA 1
ATOM 1539 C C . PHE A 1 97 ? -59.756 73.551 -9.929 1.00 28.52 98 PHE A C 1
ATOM 1540 O O . PHE A 1 97 ? -58.770 74.028 -9.358 1.00 31.74 98 PHE A O 1
ATOM 1557 N N . GLY A 1 98 ? -60.917 74.181 -10.011 1.00 27.62 99 GLY A N 1
ATOM 1558 C CA . GLY A 1 98 ? -61.079 75.569 -9.615 1.00 32.03 99 GLY A CA 1
ATOM 1559 C C . GLY A 1 98 ? -61.707 75.719 -8.246 1.00 28.43 99 GLY A C 1
ATOM 1560 O O . GLY A 1 98 ? -61.399 74.972 -7.310 1.00 30.51 99 GLY A O 1
ATOM 1564 N N . ALA A 1 99 ? -62.597 76.700 -8.129 1.00 30.09 100 ALA A N 1
ATOM 1565 C CA . ALA A 1 99 ? -63.173 77.056 -6.843 1.00 31.98 100 ALA A CA 1
ATOM 1566 C C . ALA A 1 99 ? -63.993 75.904 -6.268 1.00 32.75 100 ALA A C 1
ATOM 1567 O O . ALA A 1 99 ? -64.360 74.950 -6.961 1.00 26.44 100 ALA A O 1
ATOM 1574 N N . TYR A 1 100 ? -64.283 76.021 -4.975 1.00 31.02 101 TYR A N 1
ATOM 1575 C CA . TYR A 1 100 ? -65.028 75.010 -4.235 1.00 32.02 101 TYR A CA 1
ATOM 1576 C C . TYR A 1 100 ? -66.350 74.685 -4.918 1.00 32.61 101 TYR A C 1
ATOM 1577 O O . TYR A 1 100 ? -67.209 75.556 -5.083 1.00 29.87 101 TYR A O 1
ATOM 1595 N N . ARG A 1 101 ? -66.501 73.424 -5.328 1.00 32.98 102 ARG A N 1
ATOM 1596 C CA . ARG A 1 101 ? -67.751 72.918 -5.899 1.00 34.22 102 ARG A CA 1
ATOM 1597 C C . ARG A 1 101 ? -68.196 73.715 -7.123 1.00 36.22 102 ARG A C 1
ATOM 1598 O O . ARG A 1 101 ? -69.393 73.890 -7.357 1.00 37.81 102 ARG A O 1
ATOM 1619 N N . ASN A 1 102 ? -67.249 74.196 -7.929 1.00 34.75 103 ASN A N 1
ATOM 1620 C CA . ASN A 1 102 ? -67.562 75.026 -9.093 1.00 33.77 103 ASN A CA 1
ATOM 1621 C C . ASN A 1 102 ? -66.890 74.436 -10.326 1.00 30.81 103 ASN A C 1
ATOM 1622 O O . ASN A 1 102 ? -65.784 74.849 -10.702 1.00 28.07 103 ASN A O 1
ATOM 1633 N N . PRO A 1 103 ? -67.535 73.475 -10.992 1.00 33.40 104 PRO A N 1
ATOM 1634 C CA . PRO A 1 103 ? -66.924 72.882 -12.194 1.00 34.80 104 PRO A CA 1
ATOM 1635 C C . PRO A 1 103 ? -66.731 73.875 -13.325 1.00 32.06 104 PRO A C 1
ATOM 1636 O O . PRO A 1 103 ? -65.900 73.632 -14.209 1.00 35.20 104 PRO A O 1
ATOM 1647 N N . LEU A 1 104 ? -67.477 74.980 -13.335 1.00 30.85 105 LEU A N 1
ATOM 1648 C CA . LEU A 1 104 ? -67.316 75.976 -14.387 1.00 34.53 105 LEU A CA 1
ATOM 1649 C C . LEU A 1 104 ? -65.931 76.605 -14.369 1.00 36.26 105 LEU A C 1
ATOM 1650 O O . LEU A 1 104 ? -65.495 77.145 -15.391 1.00 34.70 105 LEU A O 1
ATOM 1666 N N . THR A 1 105 ? -65.235 76.553 -13.235 1.00 33.20 106 THR A N 1
ATOM 1667 C CA . THR A 1 105 ? -63.911 77.141 -13.106 1.00 30.91 106 THR A CA 1
ATOM 1668 C C . THR A 1 105 ? -62.802 76.109 -13.256 1.00 31.27 106 THR A C 1
ATOM 1669 O O . THR A 1 105 ? -61.628 76.446 -13.080 1.00 36.32 106 THR A O 1
ATOM 1680 N N . ASP A 1 106 ? -63.145 74.864 -13.573 1.00 31.13 107 ASP A N 1
ATOM 1681 C CA . ASP A 1 106 ? -62.134 73.845 -13.807 1.00 33.14 107 ASP A CA 1
ATOM 1682 C C . ASP A 1 106 ? -61.446 74.069 -15.148 1.00 37.25 107 ASP A C 1
ATOM 1683 O O . ASP A 1 106 ? -62.004 74.671 -16.069 1.00 37.81 107 ASP A O 1
ATOM 1692 N N . ASP A 1 107 ? -60.213 73.583 -15.248 1.00 34.23 108 ASP A N 1
ATOM 1693 C CA . ASP A 1 107 ? -59.534 73.553 -16.532 1.00 31.79 108 ASP A CA 1
ATOM 1694 C C . ASP A 1 107 ? -60.211 72.538 -17.444 1.00 32.97 108 ASP A C 1
ATOM 1695 O O . ASP A 1 107 ? -60.763 71.532 -16.989 1.00 29.15 108 ASP A O 1
ATOM 1704 N N . ALA A 1 108 ? -60.169 72.815 -18.749 1.00 30.64 109 ALA A N 1
ATOM 1705 C CA . ALA A 1 108 ? -60.801 71.924 -19.717 1.00 26.92 109 ALA A CA 1
ATOM 1706 C C . ALA A 1 108 ? -60.310 70.492 -19.572 1.00 26.37 109 ALA A C 1
ATOM 1707 O O . ALA A 1 108 ? -61.067 69.548 -19.828 1.00 28.42 109 ALA A O 1
ATOM 1714 N N . SER A 1 109 ? -59.058 70.305 -19.151 1.00 27.25 110 SER A N 1
ATOM 1715 C CA . SER A 1 109 ? -58.449 68.981 -19.147 1.00 26.66 110 SER A CA 1
ATOM 1716 C C . SER A 1 109 ? -59.006 68.057 -18.071 1.00 27.28 110 SER A C 1
ATOM 1717 O O . SER A 1 109 ? -58.718 66.857 -18.113 1.00 26.97 110 SER A O 1
ATOM 1725 N N . VAL A 1 110 ? -59.778 68.570 -17.115 1.00 26.83 111 VAL A N 1
ATOM 1726 C CA . VAL A 1 110 ? -60.378 67.735 -16.084 1.00 31.98 111 VAL A CA 1
ATOM 1727 C C . VAL A 1 110 ? -61.906 67.793 -16.135 1.00 34.02 111 VAL A C 1
ATOM 1728 O O . VAL A 1 110 ? -62.571 67.507 -15.145 1.00 30.02 111 VAL A O 1
ATOM 1741 N N . GLN A 1 111 ? -62.469 68.158 -17.286 1.00 34.96 112 GLN A N 1
ATOM 1742 C CA . GLN A 1 111 ? -63.917 68.148 -17.452 1.00 37.16 112 GLN A CA 1
ATOM 1743 C C . GLN A 1 111 ? -64.477 66.773 -17.109 1.00 32.44 112 GLN A C 1
ATOM 1744 O O . GLN A 1 111 ? -63.934 65.746 -17.524 1.00 32.09 112 GLN A O 1
ATOM 1758 N N . GLY A 1 112 ? -65.565 66.759 -16.341 1.00 33.75 113 GLY A N 1
ATOM 1759 C CA . GLY A 1 112 ? -66.246 65.527 -16.005 1.00 32.90 113 GLY A CA 1
ATOM 1760 C C . GLY A 1 112 ? -65.578 64.678 -14.947 1.00 29.97 113 GLY A C 1
ATOM 1761 O O . GLY A 1 112 ? -66.157 63.663 -14.538 1.00 32.61 113 GLY A O 1
ATOM 1765 N N . MET A 1 113 ? -64.387 65.043 -14.486 1.00 33.83 114 MET A N 1
ATOM 1766 C CA . MET A 1 113 ? -63.703 64.245 -13.482 1.00 31.87 114 MET A CA 1
ATOM 1767 C C . MET A 1 113 ? -64.320 64.464 -12.107 1.00 28.02 114 MET A C 1
ATOM 1768 O O . MET A 1 113 ? -64.930 65.500 -11.830 1.00 27.48 114 MET A O 1
ATOM 1782 N N . ILE A 1 114 ? -64.157 63.463 -11.242 1.00 28.43 115 ILE A N 1
ATOM 1783 C CA . ILE A 1 114 ? -64.578 63.592 -9.854 1.00 28.68 115 ILE A CA 1
ATOM 1784 C C . ILE A 1 114 ? -63.705 64.635 -9.170 1.00 28.54 115 ILE A C 1
ATOM 1785 O O . ILE A 1 114 ? -62.470 64.552 -9.203 1.00 29.28 115 ILE A O 1
ATOM 1801 N N . ARG A 1 115 ? -64.344 65.624 -8.549 1.00 25.03 116 ARG A N 1
ATOM 1802 C CA . ARG A 1 115 ? -63.655 66.785 -8.004 1.00 26.45 116 ARG A CA 1
ATOM 1803 C C . ARG A 1 115 ? -63.317 66.645 -6.523 1.00 26.86 116 ARG A C 1
ATOM 1804 O O . ARG A 1 115 ? -62.815 67.603 -5.925 1.00 26.97 116 ARG A O 1
ATOM 1825 N N . GLY A 1 116 ? -63.562 65.481 -5.926 1.00 24.42 117 GLY A N 1
ATOM 1826 C CA . GLY A 1 116 ? -63.467 65.358 -4.484 1.00 28.64 117 GLY A CA 1
ATOM 1827 C C . GLY A 1 116 ? -62.037 65.340 -3.978 1.00 27.64 117 GLY A C 1
ATOM 1828 O O . GLY A 1 116 ? -61.112 64.871 -4.642 1.00 28.89 117 GLY A O 1
ATOM 1832 N N . THR A 1 117 ? -61.870 65.851 -2.756 1.00 27.28 118 THR A N 1
ATOM 1833 C CA . THR A 1 117 ? -60.580 65.906 -2.083 1.00 28.71 118 THR A CA 1
ATOM 1834 C C . THR A 1 117 ? -60.445 64.901 -0.945 1.00 26.82 118 THR A C 1
ATOM 1835 O O . THR A 1 117 ? -59.359 64.793 -0.367 1.00 24.36 118 THR A O 1
ATOM 1846 N N . ALA A 1 118 ? -61.509 64.174 -0.605 1.00 27.69 119 ALA A N 1
ATOM 1847 C CA . ALA A 1 118 ? -61.467 63.192 0.480 1.00 25.49 119 ALA A CA 1
ATOM 1848 C C . ALA A 1 118 ? -60.864 63.796 1.746 1.00 24.58 119 ALA A C 1
ATOM 1849 O O . ALA A 1 118 ? -60.074 63.161 2.449 1.00 23.17 119 ALA A O 1
ATOM 1856 N N . ASN A 1 119 ? -61.249 65.035 2.049 1.00 20.30 120 ASN A N 1
ATOM 1857 C CA . ASN A 1 119 ? -60.592 65.815 3.089 1.00 26.08 120 ASN A CA 1
ATOM 1858 C C . ASN A 1 119 ? -61.424 65.986 4.355 1.00 28.91 120 ASN A C 1
ATOM 1859 O O . ASN A 1 119 ? -60.984 66.691 5.270 1.00 22.47 120 ASN A O 1
ATOM 1870 N N . THR A 1 120 ? -62.598 65.361 4.446 1.00 25.01 121 THR A N 1
ATOM 1871 C CA . THR A 1 120 ? -63.523 65.631 5.542 1.00 25.15 121 THR A CA 1
ATOM 1872 C C . THR A 1 120 ? -63.492 64.576 6.641 1.00 23.62 121 THR A C 1
ATOM 1873 O O . THR A 1 120 ? -63.486 64.933 7.823 1.00 27.15 121 THR A O 1
ATOM 1884 N N . ASN A 1 121 ? -63.484 63.291 6.297 1.00 24.71 122 ASN A N 1
ATOM 1885 C CA . ASN A 1 121 ? -63.546 62.250 7.313 1.00 23.15 122 ASN A CA 1
ATOM 1886 C C . ASN A 1 121 ? -62.835 61.002 6.811 1.00 23.66 122 ASN A C 1
ATOM 1887 O O . ASN A 1 121 ? -62.774 60.744 5.607 1.00 23.19 122 ASN A O 1
ATOM 1898 N N . VAL A 1 122 ? -62.302 60.229 7.755 1.00 25.13 123 VAL A N 1
ATOM 1899 C CA . VAL A 1 122 ? -61.654 58.955 7.463 1.00 26.03 123 VAL A CA 1
ATOM 1900 C C . VAL A 1 122 ? -62.067 57.965 8.542 1.00 25.52 123 VAL A C 1
ATOM 1901 O O . VAL A 1 122 ? -61.979 58.271 9.736 1.00 28.72 123 VAL A O 1
ATOM 1914 N N . MET A 1 123 ? -62.523 56.784 8.128 1.00 28.06 124 MET A N 1
ATOM 1915 C CA . MET A 1 123 ? -63.072 55.813 9.062 1.00 29.97 124 MET A CA 1
ATOM 1916 C C . MET A 1 123 ? -62.786 54.408 8.559 1.00 27.33 124 MET A C 1
ATOM 1917 O O . MET A 1 123 ? -62.897 54.135 7.361 1.00 27.58 124 MET A O 1
ATOM 1931 N N . VAL A 1 124 ? -62.425 53.523 9.483 1.00 26.85 125 VAL A N 1
ATOM 1932 C CA . VAL A 1 124 ? -62.212 52.117 9.158 1.00 27.88 125 VAL A CA 1
ATOM 1933 C C . VAL A 1 124 ? -63.563 51.427 9.040 1.00 33.80 125 VAL A C 1
ATOM 1934 O O . VAL A 1 124 ? -64.429 51.574 9.911 1.00 31.94 125 VAL A O 1
ATOM 1947 N N . HIS A 1 125 ? -63.746 50.668 7.963 1.00 33.34 126 HIS A N 1
ATOM 1948 C CA . HIS A 1 125 ? -64.934 49.842 7.812 1.00 35.73 126 HIS A CA 1
ATOM 1949 C C . HIS A 1 125 ? -64.633 48.725 6.825 1.00 35.98 126 HIS A C 1
ATOM 1950 O O . HIS A 1 125 ? -64.032 48.963 5.774 1.00 34.93 126 HIS A O 1
ATOM 1964 N N . ALA A 1 126 ? -65.060 47.511 7.171 1.00 37.52 127 ALA A N 1
ATOM 1965 C CA . ALA A 1 126 ? -64.875 46.345 6.309 1.00 39.28 127 ALA A CA 1
ATOM 1966 C C . ALA A 1 126 ? -63.399 46.128 5.987 1.00 36.26 127 ALA A C 1
ATOM 1967 O O . ALA A 1 126 ? -63.031 45.793 4.859 1.00 36.24 127 ALA A O 1
ATOM 1974 N N . GLY A 1 127 ? -62.544 46.324 6.989 1.00 36.66 128 GLY A N 1
ATOM 1975 C CA . GLY A 1 127 ? -61.120 46.107 6.838 1.00 39.66 128 GLY A CA 1
ATOM 1976 C C . GLY A 1 127 ? -60.384 47.164 6.046 1.00 39.09 128 GLY A C 1
ATOM 1977 O O . GLY A 1 127 ? -59.166 47.043 5.872 1.00 40.43 128 GLY A O 1
ATOM 1981 N N . LYS A 1 128 ? -61.070 48.196 5.569 1.00 37.80 129 LYS A N 1
ATOM 1982 C CA . LYS A 1 128 ? -60.465 49.233 4.750 1.00 39.27 129 LYS A CA 1
ATOM 1983 C C . LYS A 1 128 ? -60.715 50.597 5.379 1.00 34.66 129 LYS A C 1
ATOM 1984 O O . LYS A 1 128 ? -61.464 50.734 6.349 1.00 35.05 129 LYS A O 1
ATOM 2003 N N . LEU A 1 129 ? -60.065 51.612 4.820 1.00 29.52 130 LEU A N 1
ATOM 2004 C CA . LEU A 1 129 ? -60.227 52.986 5.275 1.00 27.75 130 LEU A CA 1
ATOM 2005 C C . LEU A 1 129 ? -61.105 53.732 4.280 1.00 31.15 130 LEU A C 1
ATOM 2006 O O . LEU A 1 129 ? -60.738 53.878 3.109 1.00 31.71 130 LEU A O 1
ATOM 2022 N N . TYR A 1 130 ? -62.259 54.195 4.747 1.00 30.15 131 TYR A N 1
ATOM 2023 C CA . TYR A 1 130 ? -63.153 55.009 3.937 1.00 29.12 131 TYR A CA 1
ATOM 2024 C C . TYR A 1 130 ? -62.753 56.472 4.095 1.00 28.86 131 TYR A C 1
ATOM 2025 O O . TYR A 1 130 ? -62.809 57.016 5.203 1.00 27.58 131 TYR A O 1
ATOM 2043 N N . ALA A 1 131 ? -62.341 57.099 2.997 1.00 30.38 132 ALA A N 1
ATOM 2044 C CA . ALA A 1 131 ? -61.986 58.514 2.975 1.00 26.40 132 ALA A CA 1
ATOM 2045 C C . ALA A 1 131 ? -63.066 59.254 2.201 1.00 27.97 132 ALA A C 1
ATOM 2046 O O . ALA A 1 131 ? -63.293 58.969 1.020 1.00 27.99 132 ALA A O 1
ATOM 2053 N N . MET A 1 132 ? -63.725 60.203 2.861 1.00 23.85 133 MET A N 1
ATOM 2054 C CA . MET A 1 132 ? -65.007 60.711 2.397 1.00 24.26 133 MET A CA 1
ATOM 2055 C C . MET A 1 132 ? -64.960 62.206 2.121 1.00 25.38 133 MET A C 1
ATOM 2056 O O . MET A 1 132 ? -64.286 62.966 2.824 1.00 25.12 133 MET A O 1
ATOM 2070 N N . LYS A 1 133 ? -65.693 62.608 1.085 1.00 26.40 134 LYS A N 1
ATOM 2071 C CA . LYS A 1 133 ? -65.889 64.006 0.736 1.00 22.44 134 LYS A CA 1
ATOM 2072 C C . LYS A 1 133 ? -67.272 64.134 0.113 1.00 27.22 134 LYS A C 1
ATOM 2073 O O . LYS A 1 133 ? -67.611 63.390 -0.812 1.00 26.61 134 LYS A O 1
ATOM 2092 N N . GLU A 1 134 ? -68.046 65.098 0.615 1.00 31.21 135 GLU A N 1
ATOM 2093 C CA . GLU A 1 134 ? -69.481 65.160 0.345 1.00 32.30 135 GLU A CA 1
ATOM 2094 C C . GLU A 1 134 ? -69.823 65.041 -1.133 1.00 29.76 135 GLU A C 1
ATOM 2095 O O . GLU A 1 134 ? -70.827 64.417 -1.493 1.00 29.52 135 GLU A O 1
ATOM 2107 N N . ASP A 1 135 ? -69.040 65.674 -1.998 1.00 28.61 136 ASP A N 1
ATOM 2108 C CA . ASP A 1 135 ? -69.423 65.834 -3.392 1.00 28.43 136 ASP A CA 1
ATOM 2109 C C . ASP A 1 135 ? -68.966 64.686 -4.279 1.00 24.88 136 ASP A C 1
ATOM 2110 O O . ASP A 1 135 ? -69.095 64.784 -5.503 1.00 30.84 136 ASP A O 1
ATOM 2119 N N . SER A 1 136 ? -68.460 63.603 -3.705 1.00 24.23 137 SER A N 1
ATOM 2120 C CA . SER A 1 136 ? -67.801 62.573 -4.494 1.00 28.72 137 SER A CA 1
ATOM 2121 C C . SER A 1 136 ? -68.070 61.222 -3.857 1.00 27.90 137 SER A C 1
ATOM 2122 O O . SER A 1 136 ? -68.544 61.142 -2.717 1.00 30.93 137 SER A O 1
ATOM 2130 N N . PRO A 1 137 ? -67.779 60.135 -4.569 1.00 28.55 138 PRO A N 1
ATOM 2131 C CA . PRO A 1 137 ? -67.915 58.801 -3.975 1.00 26.50 138 PRO A CA 1
ATOM 2132 C C . PRO A 1 137 ? -66.949 58.608 -2.818 1.00 29.99 138 PRO A C 1
ATOM 2133 O O . PRO A 1 137 ? -66.062 59.422 -2.552 1.00 27.22 138 PRO A O 1
ATOM 2144 N N . CYS A 1 138 ? -67.136 57.494 -2.121 1.00 33.04 139 CYS A N 1
ATOM 2145 C CA . CYS A 1 138 ? -66.211 57.112 -1.067 1.00 31.54 139 CYS A CA 1
ATOM 2146 C C . CYS A 1 138 ? -64.894 56.644 -1.671 1.00 32.81 139 CYS A C 1
ATOM 2147 O O . CYS A 1 138 ? -64.872 55.879 -2.639 1.00 32.41 139 CYS A O 1
ATOM 2155 N N . LEU A 1 139 ? -63.791 57.118 -1.103 1.00 34.21 140 LEU A N 1
ATOM 2156 C CA . LEU A 1 139 ? -62.460 56.717 -1.536 1.00 30.92 140 LEU A CA 1
ATOM 2157 C C . LEU A 1 139 ? -61.944 55.623 -0.613 1.00 28.69 140 LEU A C 1
ATOM 2158 O O . LEU A 1 139 ? -61.984 55.767 0.613 1.00 31.44 140 LEU A O 1
ATOM 2174 N N . ILE A 1 140 ? -61.467 54.536 -1.203 1.00 31.13 141 ILE A N 1
ATOM 2175 C CA . ILE A 1 140 ? -60.943 53.409 -0.444 1.00 29.05 141 ILE A CA 1
ATOM 2176 C C . ILE A 1 140 ? -59.436 53.567 -0.306 1.00 31.38 141 ILE A C 1
ATOM 2177 O O . ILE A 1 140 ? -58.733 53.828 -1.291 1.00 32.70 141 ILE A O 1
ATOM 2193 N N . MET A 1 141 ? -58.946 53.415 0.920 1.00 29.79 142 MET A N 1
ATOM 2194 C CA . MET A 1 141 ? -57.527 53.453 1.222 1.00 30.49 142 MET A CA 1
ATOM 2195 C C . MET A 1 141 ? -57.190 52.288 2.140 1.00 31.97 142 MET A C 1
ATOM 2196 O O . MET A 1 141 ? -58.071 51.667 2.740 1.00 31.70 142 MET A O 1
ATOM 2210 N N . ASP A 1 142 ? -55.899 51.995 2.239 1.00 31.94 143 ASP A N 1
ATOM 2211 C CA . ASP A 1 142 ? -55.452 50.959 3.161 1.00 31.82 143 ASP A CA 1
ATOM 2212 C C . ASP A 1 142 ? -55.266 51.564 4.549 1.00 31.30 143 ASP A C 1
ATOM 2213 O O . ASP A 1 142 ? -54.578 52.582 4.681 1.00 29.79 143 ASP A O 1
ATOM 2222 N N . PRO A 1 143 ? -55.854 50.989 5.605 1.00 33.36 144 PRO A N 1
ATOM 2223 C CA . PRO A 1 143 ? -55.831 51.675 6.909 1.00 32.86 144 PRO A CA 1
ATOM 2224 C C . PRO A 1 143 ? -54.447 51.797 7.522 1.00 32.00 144 PRO A C 1
ATOM 2225 O O . PRO A 1 143 ? -54.243 52.684 8.360 1.00 31.18 144 PRO A O 1
ATOM 2236 N N . LEU A 1 144 ? -53.497 50.942 7.148 1.00 32.01 145 LEU A N 1
ATOM 2237 C CA . LEU A 1 144 ? -52.172 50.948 7.761 1.00 35.34 145 LEU A CA 1
ATOM 2238 C C . LEU A 1 144 ? -51.102 51.574 6.876 1.00 31.06 145 LEU A C 1
ATOM 2239 O O . LEU A 1 144 ? -50.262 52.328 7.376 1.00 35.19 145 LEU A O 1
ATOM 2255 N N . THR A 1 145 ? -51.101 51.282 5.577 1.00 29.90 146 THR A N 1
ATOM 2256 C CA . THR A 1 145 ? -50.148 51.908 4.670 1.00 31.09 146 THR A CA 1
ATOM 2257 C C . THR A 1 145 ? -50.631 53.252 4.151 1.00 32.37 146 THR A C 1
ATOM 2258 O O . THR A 1 145 ? -49.812 54.052 3.683 1.00 30.97 146 THR A O 1
ATOM 2269 N N . LEU A 1 146 ? -51.934 53.516 4.223 1.00 31.97 147 LEU A N 1
ATOM 2270 C CA . LEU A 1 146 ? -52.542 54.719 3.666 1.00 30.31 147 LEU A CA 1
ATOM 2271 C C . LEU A 1 146 ? -52.369 54.801 2.154 1.00 30.99 147 LEU A C 1
ATOM 2272 O O . LEU A 1 146 ? -52.507 55.879 1.566 1.00 28.22 147 LEU A O 1
ATOM 2288 N N . GLU A 1 147 ? -52.059 53.676 1.512 1.00 33.57 148 GLU A N 1
ATOM 2289 C CA . GLU A 1 147 ? -52.142 53.604 0.061 1.00 35.99 148 GLU A CA 1
ATOM 2290 C C . GLU A 1 147 ? -53.589 53.777 -0.378 1.00 30.66 148 GLU A C 1
ATOM 2291 O O . GLU A 1 147 ? -54.519 53.317 0.290 1.00 34.97 148 GLU A O 1
ATOM 2303 N N . THR A 1 148 ? -53.779 54.452 -1.504 1.00 29.50 149 THR A N 1
ATOM 2304 C CA . THR A 1 148 ? -55.105 54.679 -2.057 1.00 30.26 149 THR A CA 1
ATOM 2305 C C . THR A 1 148 ? -55.409 53.605 -3.090 1.00 32.70 149 THR A C 1
ATOM 2306 O O . THR A 1 148 ? -54.586 53.333 -3.970 1.00 32.44 149 THR A O 1
ATOM 2317 N N . GLU A 1 149 ? -56.587 52.996 -2.975 1.00 33.81 150 GLU A N 1
ATOM 2318 C CA . GLU A 1 149 ? -57.049 52.014 -3.947 1.00 33.61 150 GLU A CA 1
ATOM 2319 C C . GLU A 1 149 ? -57.985 52.605 -4.990 1.00 33.73 150 GLU A C 1
ATOM 2320 O O . GLU A 1 149 ? -58.013 52.117 -6.124 1.00 43.30 150 GLU A O 1
ATOM 2332 N N . GLY A 1 150 ? -58.743 53.637 -4.641 1.00 33.26 151 GLY A N 1
ATOM 2333 C CA . GLY A 1 150 ? -59.579 54.347 -5.588 1.00 30.88 151 GLY A CA 1
ATOM 2334 C C . GLY A 1 150 ? -60.999 54.509 -5.081 1.00 34.13 151 GLY A C 1
ATOM 2335 O O . GLY A 1 150 ? -61.392 53.979 -4.044 1.00 32.66 151 GLY A O 1
ATOM 2339 N N . TYR A 1 151 ? -61.769 55.273 -5.852 1.00 34.69 152 TYR A N 1
ATOM 2340 C CA . TYR A 1 151 ? -63.182 55.455 -5.554 1.00 34.30 152 TYR A CA 1
ATOM 2341 C C . TYR A 1 151 ? -63.933 54.144 -5.745 1.00 35.51 152 TYR A C 1
ATOM 2342 O O . TYR A 1 151 ? -63.599 53.331 -6.611 1.00 38.76 152 TYR A O 1
ATOM 2360 N N . THR A 1 152 ? -64.964 53.944 -4.928 1.00 32.78 153 THR A N 1
ATOM 2361 C CA . THR A 1 152 ? -65.778 52.741 -4.996 1.00 36.38 153 THR A CA 1
ATOM 2362 C C . THR A 1 152 ? -67.234 53.091 -5.267 1.00 37.51 153 THR A C 1
ATOM 2363 O O . THR A 1 152 ? -67.732 54.142 -4.851 1.00 32.65 153 THR A O 1
ATOM 2374 N N . ASN A 1 153 ? -67.903 52.194 -5.992 1.00 37.44 154 ASN A N 1
ATOM 2375 C CA . ASN A 1 153 ? -69.356 52.192 -6.111 1.00 38.19 154 ASN A CA 1
ATOM 2376 C C . ASN A 1 153 ? -69.951 50.934 -5.487 1.00 40.23 154 ASN A C 1
ATOM 2377 O O . ASN A 1 153 ? -71.109 50.597 -5.749 1.00 40.51 154 ASN A O 1
ATOM 2388 N N . PHE A 1 154 ? -69.166 50.229 -4.671 1.00 40.74 155 PHE A N 1
ATOM 2389 C CA . PHE A 1 154 ? -69.600 49.017 -3.982 1.00 45.62 155 PHE A CA 1
ATOM 2390 C C . PHE A 1 154 ? -70.091 47.974 -4.990 1.00 46.16 155 PHE A C 1
ATOM 2391 O O . PHE A 1 154 ? -71.266 47.607 -5.054 1.00 42.77 155 PHE A O 1
ATOM 2408 N N . ASP A 1 155 ? -69.125 47.507 -5.781 1.00 50.01 156 ASP A N 1
ATOM 2409 C CA . ASP A 1 155 ? -69.353 46.480 -6.797 1.00 48.84 156 ASP A CA 1
ATOM 2410 C C . ASP A 1 155 ? -70.440 46.904 -7.782 1.00 40.75 156 ASP A C 1
ATOM 2411 O O . ASP A 1 155 ? -71.275 46.098 -8.197 1.00 49.05 156 ASP A O 1
ATOM 2420 N N . GLY A 1 156 ? -70.428 48.181 -8.160 1.00 41.07 157 GLY A N 1
ATOM 2421 C CA . GLY A 1 156 ? -71.348 48.693 -9.156 1.00 44.86 157 GLY A CA 1
ATOM 2422 C C . GLY A 1 156 ? -72.782 48.846 -8.702 1.00 45.31 157 GLY A C 1
ATOM 2423 O O . GLY A 1 156 ? -73.630 49.231 -9.516 1.00 43.79 157 GLY A O 1
ATOM 2427 N N . LYS A 1 157 ? -73.085 48.569 -7.432 1.00 47.51 158 LYS A N 1
ATOM 2428 C CA . LYS A 1 157 ? -74.470 48.584 -6.974 1.00 46.45 158 LYS A CA 1
ATOM 2429 C C . LYS A 1 157 ? -74.935 49.990 -6.605 1.00 44.84 158 LYS A C 1
ATOM 2430 O O . LYS A 1 157 ? -76.100 50.336 -6.833 1.00 46.22 158 LYS A O 1
ATOM 2449 N N . LEU A 1 158 ? -74.053 50.812 -6.039 1.00 40.19 159 LEU A N 1
ATOM 2450 C CA . LEU A 1 158 ? -74.455 52.137 -5.588 1.00 38.59 159 LEU A CA 1
ATOM 2451 C C . LEU A 1 158 ? -74.712 53.041 -6.789 1.00 37.34 159 LEU A C 1
ATOM 2452 O O . LEU A 1 158 ? -73.840 53.211 -7.647 1.00 43.52 159 LEU A O 1
ATOM 2468 N N . GLN A 1 159 ? -75.908 53.628 -6.842 1.00 34.91 160 GLN A N 1
ATOM 2469 C CA . GLN A 1 159 ? -76.273 54.545 -7.914 1.00 38.86 160 GLN A CA 1
ATOM 2470 C C . GLN A 1 159 ? -75.828 55.972 -7.640 1.00 36.27 160 GLN A C 1
ATOM 2471 O O . GLN A 1 159 ? -75.619 56.743 -8.585 1.00 37.77 160 GLN A O 1
ATOM 2485 N N . SER A 1 160 ? -75.683 56.343 -6.372 1.00 32.20 161 SER A N 1
ATOM 2486 C CA . SER A 1 160 ? -75.412 57.730 -6.023 1.00 38.29 161 SER A CA 1
ATOM 2487 C C . SER A 1 160 ? -74.029 58.157 -6.497 1.00 28.94 161 SER A C 1
ATOM 2488 O O . SER A 1 160 ? -73.053 57.413 -6.378 1.00 26.56 161 SER A O 1
ATOM 2496 N N . GLN A 1 161 ? -73.953 59.377 -7.030 1.00 30.46 162 GLN A N 1
ATOM 2497 C CA . GLN A 1 161 ? -72.679 59.973 -7.411 1.00 31.57 162 GLN A CA 1
ATOM 2498 C C . GLN A 1 161 ? -71.900 60.512 -6.220 1.00 37.71 162 GLN A C 1
ATOM 2499 O O . GLN A 1 161 ? -70.735 60.892 -6.384 1.00 33.76 162 GLN A O 1
ATOM 2513 N N . THR A 1 162 ? -72.507 60.562 -5.037 1.00 35.62 163 THR A N 1
ATOM 2514 C CA . THR A 1 162 ? -71.883 61.152 -3.864 1.00 29.75 163 THR A CA 1
ATOM 2515 C C . THR A 1 162 ? -72.050 60.223 -2.670 1.00 29.73 163 THR A C 1
ATOM 2516 O O . THR A 1 162 ? -72.813 59.254 -2.701 1.00 35.47 163 THR A O 1
ATOM 2527 N N . PHE A 1 163 ? -71.317 60.544 -1.606 1.00 30.28 164 PHE A N 1
ATOM 2528 C CA . PHE A 1 163 ? -71.278 59.720 -0.401 1.00 27.76 164 PHE A CA 1
ATOM 2529 C C . PHE A 1 163 ? -70.886 60.627 0.755 1.00 31.63 164 PHE A C 1
ATOM 2530 O O . PHE A 1 163 ? -69.854 61.302 0.683 1.00 28.71 164 PHE A O 1
ATOM 2547 N N . CYS A 1 164 ? -71.706 60.655 1.803 1.00 27.69 165 CYS A N 1
ATOM 2548 C CA . CYS A 1 164 ? -71.504 61.602 2.890 1.00 31.74 165 CYS A CA 1
ATOM 2549 C C . CYS A 1 164 ? -70.209 61.310 3.645 1.00 27.67 165 CYS A C 1
ATOM 2550 O O . CYS A 1 164 ? -69.621 60.231 3.543 1.00 27.57 165 CYS A O 1
ATOM 2558 N N . ALA A 1 165 ? -69.784 62.295 4.437 1.00 25.90 166 ALA A N 1
ATOM 2559 C CA . ALA A 1 165 ? -68.603 62.177 5.282 1.00 29.53 166 ALA A CA 1
ATOM 2560 C C . ALA A 1 165 ? -68.960 62.038 6.758 1.00 32.18 166 ALA A C 1
ATOM 2561 O O . ALA A 1 165 ? -68.135 62.352 7.622 1.00 30.04 166 ALA A O 1
ATOM 2568 N N . HIS A 1 166 ? -70.170 61.574 7.069 1.00 29.77 167 HIS A N 1
ATOM 2569 C CA . HIS A 1 166 ? -70.612 61.421 8.456 1.00 31.34 167 HIS A CA 1
ATOM 2570 C C . HIS A 1 166 ? -71.433 60.148 8.613 1.00 30.93 167 HIS A C 1
ATOM 2571 O O . HIS A 1 166 ? -72.584 60.180 9.059 1.00 31.25 167 HIS A O 1
ATOM 2585 N N . PRO A 1 167 ? -70.861 58.998 8.268 1.00 31.26 168 PRO A N 1
ATOM 2586 C CA . PRO A 1 167 ? -71.565 57.738 8.502 1.00 32.31 168 PRO A CA 1
ATOM 2587 C C . PRO A 1 167 ? -71.567 57.378 9.978 1.00 32.14 168 PRO A C 1
ATOM 2588 O O . PRO A 1 167 ? -70.675 57.761 10.738 1.00 29.43 168 PRO A O 1
ATOM 2599 N N . LYS A 1 168 ? -72.590 56.631 10.377 1.00 29.68 169 LYS A N 1
ATOM 2600 C CA . LYS A 1 168 ? -72.680 56.087 11.722 1.00 29.72 169 LYS A CA 1
ATOM 2601 C C . LYS A 1 168 ? -72.632 54.568 11.640 1.00 30.05 169 LYS A C 1
ATOM 2602 O O . LYS A 1 168 ? -73.146 53.966 10.692 1.00 31.87 169 LYS A O 1
ATOM 2621 N N . ILE A 1 169 ? -71.998 53.953 12.631 1.00 32.91 170 ILE A N 1
ATOM 2622 C CA . ILE A 1 169 ? -71.907 52.501 12.716 1.00 38.45 170 ILE A CA 1
ATOM 2623 C C . ILE A 1 169 ? -73.015 52.027 13.645 1.00 41.01 170 ILE A C 1
ATOM 2624 O O . ILE A 1 169 ? -72.986 52.299 14.851 1.00 40.09 170 ILE A O 1
ATOM 2640 N N . ASP A 1 170 ? -73.992 51.326 13.087 1.00 39.92 171 ASP A N 1
ATOM 2641 C CA . ASP A 1 170 ? -75.051 50.750 13.895 1.00 41.71 171 ASP A CA 1
ATOM 2642 C C . ASP A 1 170 ? -74.439 49.801 14.922 1.00 43.57 171 ASP A C 1
ATOM 2643 O O . ASP A 1 170 ? -73.759 48.840 14.533 1.00 40.12 171 ASP A O 1
ATOM 2652 N N . PRO A 1 171 ? -74.659 50.013 16.224 1.00 43.97 172 PRO A N 1
ATOM 2653 C CA . PRO A 1 171 ? -73.941 49.214 17.230 1.00 43.11 172 PRO A CA 1
ATOM 2654 C C . PRO A 1 171 ? -74.407 47.771 17.317 1.00 43.21 172 PRO A C 1
ATOM 2655 O O . PRO A 1 171 ? -73.772 46.981 18.028 1.00 45.48 172 PRO A O 1
ATOM 2666 N N . VAL A 1 172 ? -75.481 47.402 16.620 1.00 42.88 173 VAL A N 1
ATOM 2667 C CA . VAL A 1 172 ? -76.007 46.042 16.657 1.00 42.73 173 VAL A CA 1
ATOM 2668 C C . VAL A 1 172 ? -75.567 45.292 15.408 1.00 46.93 173 VAL A C 1
ATOM 2669 O O . VAL A 1 172 ? -74.898 44.256 15.496 1.00 48.16 173 VAL A O 1
ATOM 2682 N N . THR A 1 173 ? -75.935 45.809 14.236 1.00 48.46 174 THR A N 1
ATOM 2683 C CA . THR A 1 173 ? -75.667 45.099 12.993 1.00 43.48 174 THR A CA 1
ATOM 2684 C C . THR A 1 173 ? -74.259 45.342 12.461 1.00 44.66 174 THR A C 1
ATOM 2685 O O . THR A 1 173 ? -73.789 44.564 11.624 1.00 46.90 174 THR A O 1
ATOM 2696 N N . GLY A 1 174 ? -73.568 46.379 12.934 1.00 44.08 175 GLY A N 1
ATOM 2697 C CA . GLY A 1 174 ? -72.250 46.703 12.424 1.00 40.80 175 GLY A CA 1
ATOM 2698 C C . GLY A 1 174 ? -72.248 47.352 11.059 1.00 41.64 175 GLY A C 1
ATOM 2699 O O . GLY A 1 174 ? -71.170 47.665 10.540 1.00 40.18 175 GLY A O 1
ATOM 2703 N N . ASN A 1 175 ? -73.418 47.570 10.468 1.00 40.28 176 ASN A N 1
ATOM 2704 C CA . ASN A 1 175 ? -73.510 48.203 9.164 1.00 39.71 176 ASN A CA 1
ATOM 2705 C C . ASN A 1 175 ? -73.024 49.646 9.213 1.00 38.28 176 ASN A C 1
ATOM 2706 O O . ASN A 1 175 ? -73.148 50.338 10.228 1.00 35.45 176 ASN A O 1
ATOM 2717 N N . LEU A 1 176 ? -72.476 50.092 8.088 1.00 35.56 177 LEU A N 1
ATOM 2718 C CA . LEU A 1 176 ? -72.112 51.488 7.878 1.00 34.50 177 LEU A CA 1
ATOM 2719 C C . LEU A 1 176 ? -73.348 52.205 7.347 1.00 31.48 177 LEU A C 1
ATOM 2720 O O . LEU A 1 176 ? -73.812 51.916 6.240 1.00 30.65 177 LEU A O 1
ATOM 2736 N N . CYS A 1 177 ? -73.900 53.116 8.142 1.00 31.08 178 CYS A N 1
ATOM 2737 C CA . CYS A 1 177 ? -75.113 53.837 7.777 1.00 32.16 178 CYS A CA 1
ATOM 2738 C C . CYS A 1 177 ? -74.730 55.227 7.288 1.00 30.24 178 CYS A C 1
ATOM 2739 O O . CYS A 1 177 ? -74.162 56.021 8.046 1.00 32.91 178 CYS A O 1
ATOM 2747 N N . ALA A 1 178 ? -75.044 55.517 6.026 1.00 30.97 179 ALA A N 1
ATOM 2748 C CA . ALA A 1 178 ? -74.621 56.750 5.382 1.00 32.02 179 ALA A CA 1
ATOM 2749 C C . ALA A 1 178 ? -75.792 57.326 4.599 1.00 31.61 179 ALA A C 1
ATOM 2750 O O . ALA A 1 178 ? -76.912 56.806 4.635 1.00 32.59 179 ALA A O 1
ATOM 2757 N N . PHE A 1 179 ? -75.525 58.419 3.892 1.00 27.94 180 PHE A N 1
ATOM 2758 C CA . PHE A 1 179 ? -76.517 59.053 3.041 1.00 31.78 180 PHE A CA 1
ATOM 2759 C C . PHE A 1 179 ? -75.789 59.808 1.938 1.00 30.19 180 PHE A C 1
ATOM 2760 O O . PHE A 1 179 ? -74.558 59.807 1.864 1.00 29.33 180 PHE A O 1
ATOM 2777 N N . ALA A 1 180 ? -76.563 60.465 1.078 1.00 28.91 181 ALA A N 1
ATOM 2778 C CA . ALA A 1 180 ? -75.998 61.239 -0.015 1.00 27.06 181 ALA A CA 1
ATOM 2779 C C . ALA A 1 180 ? -76.947 62.369 -0.373 1.00 29.14 181 ALA A C 1
ATOM 2780 O O . ALA A 1 180 ? -78.167 62.207 -0.299 1.00 34.16 181 ALA A O 1
ATOM 2787 N N . TYR A 1 181 ? -76.381 63.512 -0.751 1.00 28.61 182 TYR A N 1
ATOM 2788 C CA . TYR A 1 181 ? -77.157 64.602 -1.319 1.00 33.93 182 TYR A CA 1
ATOM 2789 C C . TYR A 1 181 ? -76.510 65.035 -2.627 1.00 30.30 182 TYR A C 1
ATOM 2790 O O . TYR A 1 181 ? -75.325 64.794 -2.870 1.00 28.73 182 TYR A O 1
ATOM 2808 N N . GLY A 1 182 ? -77.314 65.656 -3.484 1.00 32.94 183 GLY A N 1
ATOM 2809 C CA . GLY A 1 182 ? -76.900 65.844 -4.865 1.00 34.32 183 GLY A CA 1
ATOM 2810 C C . GLY A 1 182 ? -76.530 64.528 -5.513 1.00 34.98 183 GLY A C 1
ATOM 2811 O O . GLY A 1 182 ? -75.546 64.456 -6.260 1.00 32.62 183 GLY A O 1
ATOM 2815 N N . ALA A 1 183 ? -77.306 63.475 -5.238 1.00 32.01 184 ALA A N 1
ATOM 2816 C CA . ALA A 1 183 ? -76.920 62.120 -5.615 1.00 31.23 184 ALA A CA 1
ATOM 2817 C C . ALA A 1 183 ? -76.885 61.910 -7.122 1.00 33.44 184 ALA A C 1
ATOM 2818 O O . ALA A 1 183 ? -76.298 60.924 -7.580 1.00 32.94 184 ALA A O 1
ATOM 2825 N N . LYS A 1 184 ? -77.502 62.797 -7.901 1.00 32.99 185 LYS A N 1
ATOM 2826 C CA . LYS A 1 184 ? -77.456 62.727 -9.357 1.00 38.25 185 LYS A CA 1
ATOM 2827 C C . LYS A 1 184 ? -76.691 63.909 -9.945 1.00 39.44 185 LYS A C 1
ATOM 2828 O O . LYS A 1 184 ? -76.957 64.336 -11.071 1.00 38.05 185 LYS A O 1
ATOM 2847 N N . GLY A 1 185 ? -75.737 64.438 -9.192 1.00 37.30 186 GLY A N 1
ATOM 2848 C CA . GLY A 1 185 ? -74.927 65.558 -9.619 1.00 37.10 186 GLY A CA 1
ATOM 2849 C C . GLY A 1 185 ? -75.250 66.819 -8.835 1.00 37.78 186 GLY A C 1
ATOM 2850 O O . GLY A 1 185 ? -76.243 66.911 -8.112 1.00 37.18 186 GLY A O 1
ATOM 2854 N N . LEU A 1 186 ? -74.367 67.802 -8.990 1.00 36.40 187 LEU A N 1
ATOM 2855 C CA . LEU A 1 186 ? -74.550 69.074 -8.309 1.00 42.61 187 LEU A CA 1
ATOM 2856 C C . LEU A 1 186 ? -75.917 69.653 -8.645 1.00 43.54 187 LEU A C 1
ATOM 2857 O O . LEU A 1 186 ? -76.417 69.503 -9.764 1.00 45.13 187 LEU A O 1
ATOM 2873 N N . MET A 1 187 ? -76.531 70.300 -7.660 1.00 43.41 188 MET A N 1
ATOM 2874 C CA . MET A 1 187 ? -77.784 71.031 -7.802 1.00 49.30 188 MET A CA 1
ATOM 2875 C C . MET A 1 187 ? -78.997 70.109 -7.857 1.00 43.23 188 MET A C 1
ATOM 2876 O O . MET A 1 187 ? -80.119 70.611 -7.999 1.00 47.98 188 MET A O 1
ATOM 2890 N N . THR A 1 188 ? -78.827 68.794 -7.756 1.00 39.76 189 THR A N 1
ATOM 2891 C CA . THR A 1 188 ? -79.953 67.875 -7.828 1.00 36.94 189 THR A CA 1
ATOM 2892 C C . THR A 1 188 ? -80.527 67.637 -6.438 1.00 39.41 189 THR A C 1
ATOM 2893 O O . THR A 1 188 ? -79.788 67.485 -5.461 1.00 36.69 189 THR A O 1
ATOM 2904 N N . LEU A 1 189 ? -81.859 67.615 -6.358 1.00 38.78 190 LEU A N 1
ATOM 2905 C CA . LEU A 1 189 ? -82.547 67.382 -5.095 1.00 37.81 190 LEU A CA 1
ATOM 2906 C C . LEU A 1 189 ? -82.467 65.934 -4.637 1.00 35.01 190 LEU A C 1
ATOM 2907 O O . LEU A 1 189 ? -82.915 65.631 -3.527 1.00 33.62 190 LEU A O 1
ATOM 2923 N N . ASP A 1 190 ? -81.907 65.042 -5.450 1.00 31.30 191 ASP A N 1
ATOM 2924 C CA . ASP A 1 190 ? -81.904 63.625 -5.114 1.00 34.61 191 ASP A CA 1
ATOM 2925 C C . ASP A 1 190 ? -81.096 63.362 -3.850 1.00 34.69 191 ASP A C 1
ATOM 2926 O O . ASP A 1 190 ? -79.981 63.866 -3.688 1.00 34.54 191 ASP A O 1
ATOM 2935 N N . MET A 1 191 ? -81.676 62.573 -2.952 1.00 36.34 192 MET A N 1
ATOM 2936 C CA . MET A 1 191 ? -81.027 62.111 -1.737 1.00 31.18 192 MET A CA 1
ATOM 2937 C C . MET A 1 191 ? -81.026 60.590 -1.735 1.00 28.73 192 MET A C 1
ATOM 2938 O O . MET A 1 191 ? -81.662 59.944 -2.572 1.00 34.07 192 MET A O 1
ATOM 2952 N N . ALA A 1 192 ? -80.317 60.012 -0.771 1.00 31.29 193 ALA A N 1
ATOM 2953 C CA . ALA A 1 192 ? -80.317 58.566 -0.620 1.00 31.76 193 ALA A CA 1
ATOM 2954 C C . ALA A 1 192 ? -79.843 58.210 0.779 1.00 31.66 193 ALA A C 1
ATOM 2955 O O . ALA A 1 192 ? -78.875 58.789 1.273 1.00 30.69 193 ALA A O 1
ATOM 2962 N N . TYR A 1 193 ? -80.539 57.269 1.413 1.00 32.93 194 TYR A N 1
ATOM 2963 C CA . TYR A 1 193 ? -80.074 56.654 2.648 1.00 33.47 194 TYR A CA 1
ATOM 2964 C C . TYR A 1 193 ? -79.401 55.333 2.305 1.00 33.78 194 TYR A C 1
ATOM 2965 O O . TYR A 1 193 ? -79.958 54.525 1.555 1.00 34.94 194 TYR A O 1
ATOM 2983 N N . ILE A 1 194 ? -78.210 55.117 2.857 1.00 34.28 195 ILE A N 1
ATOM 2984 C CA . ILE A 1 194 ? -77.331 54.035 2.435 1.00 31.89 195 ILE A CA 1
ATOM 2985 C C . ILE A 1 194 ? -76.930 53.217 3.652 1.00 32.89 195 ILE A C 1
ATOM 2986 O O . ILE A 1 194 ? -76.638 53.773 4.716 1.00 33.58 195 ILE A O 1
ATOM 3002 N N . GLU A 1 195 ? -76.914 51.896 3.494 1.00 33.71 196 GLU A N 1
ATOM 3003 C CA . GLU A 1 195 ? -76.320 51.006 4.480 1.00 34.71 196 GLU A CA 1
ATOM 3004 C C . GLU A 1 195 ? -75.386 50.039 3.774 1.00 36.69 196 GLU A C 1
ATOM 3005 O O . GLU A 1 195 ? -75.705 49.522 2.698 1.00 37.55 196 GLU A O 1
ATOM 3017 N N . ILE A 1 196 ? -74.231 49.804 4.387 1.00 36.93 197 ILE A N 1
ATOM 3018 C CA . ILE A 1 196 ? -73.210 48.914 3.855 1.00 35.65 197 ILE A CA 1
ATOM 3019 C C . ILE A 1 196 ? -72.888 47.874 4.917 1.00 36.52 197 ILE A C 1
ATOM 3020 O O . ILE A 1 196 ? -72.745 48.204 6.100 1.00 38.37 197 ILE A O 1
ATOM 3036 N N . SER A 1 197 ? -72.789 46.617 4.494 1.00 40.09 198 SER A N 1
ATOM 3037 C CA . SER A 1 197 ? -72.595 45.520 5.422 1.00 40.63 198 SER A CA 1
ATOM 3038 C C . SER A 1 197 ? -71.205 45.593 6.044 1.00 39.76 198 SER A C 1
ATOM 3039 O O . SER A 1 197 ? -70.329 46.309 5.556 1.00 38.71 198 SER A O 1
ATOM 3047 N N . PRO A 1 198 ? -70.969 44.847 7.128 1.00 41.21 199 PRO A N 1
ATOM 3048 C CA . PRO A 1 198 ? -69.625 44.832 7.730 1.00 34.79 199 PRO A CA 1
ATOM 3049 C C . PRO A 1 198 ? -68.544 44.307 6.799 1.00 37.62 199 PRO A C 1
ATOM 3050 O O . PRO A 1 198 ? -67.359 44.416 7.140 1.00 41.77 199 PRO A O 1
ATOM 3061 N N . THR A 1 199 ? -68.908 43.740 5.649 1.00 35.30 200 THR A N 1
ATOM 3062 C CA . THR A 1 199 ? -67.944 43.283 4.657 1.00 38.47 200 THR A CA 1
ATOM 3063 C C . THR A 1 199 ? -67.934 44.159 3.410 1.00 40.84 200 THR A C 1
ATOM 3064 O O . THR A 1 199 ? -67.276 43.810 2.424 1.00 43.03 200 THR A O 1
ATOM 3075 N N . GLY A 1 200 ? -68.653 45.279 3.424 1.00 41.86 201 GLY A N 1
ATOM 3076 C CA . GLY A 1 200 ? -68.576 46.252 2.355 1.00 39.10 201 GLY A CA 1
ATOM 3077 C C . GLY A 1 200 ? -69.591 46.098 1.246 1.00 44.13 201 GLY A C 1
ATOM 3078 O O . GLY A 1 200 ? -69.441 46.746 0.203 1.00 45.38 201 GLY A O 1
ATOM 3082 N N . LYS A 1 201 ? -70.619 45.273 1.428 1.00 43.70 202 LYS A N 1
ATOM 3083 C CA . LYS A 1 201 ? -71.638 45.086 0.405 1.00 40.56 202 LYS A CA 1
ATOM 3084 C C . LYS A 1 201 ? -72.780 46.068 0.617 1.00 38.13 202 LYS A C 1
ATOM 3085 O O . LYS A 1 201 ? -73.209 46.311 1.749 1.00 40.54 202 LYS A O 1
ATOM 3104 N N . LEU A 1 202 ? -73.259 46.646 -0.480 1.00 36.40 203 LEU A N 1
ATOM 3105 C CA . LEU A 1 202 ? -74.372 47.582 -0.405 1.00 40.14 203 LEU A CA 1
ATOM 3106 C C . LEU A 1 202 ? -75.647 46.834 -0.043 1.00 40.73 203 LEU A C 1
ATOM 3107 O O . LEU A 1 202 ? -76.119 45.991 -0.813 1.00 38.85 203 LEU A O 1
ATOM 3123 N N . LEU A 1 203 ? -76.208 47.144 1.123 1.00 43.37 204 LEU A N 1
ATOM 3124 C CA . LEU A 1 203 ? -77.434 46.490 1.560 1.00 35.83 204 LEU A CA 1
ATOM 3125 C C . LEU A 1 203 ? -78.687 47.273 1.195 1.00 41.03 204 LEU A C 1
ATOM 3126 O O . LEU A 1 203 ? -79.724 46.660 0.916 1.00 42.65 204 LEU A O 1
ATOM 3142 N N . LYS A 1 204 ? -78.630 48.603 1.179 1.00 40.96 205 LYS A N 1
ATOM 3143 C CA . LYS A 1 204 ? -79.793 49.369 0.754 1.00 40.90 205 LYS A CA 1
ATOM 3144 C C . LYS A 1 204 ? -79.370 50.762 0.318 1.00 37.14 205 LYS A C 1
ATOM 3145 O O . LYS A 1 204 ? -78.391 51.320 0.820 1.00 38.38 205 LYS A O 1
ATOM 3164 N N . GLU A 1 205 ? -80.130 51.306 -0.632 1.00 35.01 206 GLU A N 1
ATOM 3165 C CA . GLU A 1 205 ? -79.960 52.676 -1.117 1.00 34.21 206 GLU A CA 1
ATOM 3166 C C . GLU A 1 205 ? -81.364 53.211 -1.379 1.00 35.96 206 GLU A C 1
ATOM 3167 O O . GLU A 1 205 ? -81.944 52.955 -2.439 1.00 43.08 206 GLU A O 1
ATOM 3179 N N . ILE A 1 206 ? -81.908 53.943 -0.412 1.00 39.00 207 ILE A N 1
ATOM 3180 C CA . ILE A 1 206 ? -83.297 54.393 -0.443 1.00 34.33 207 ILE A CA 1
ATOM 3181 C C . ILE A 1 206 ? -83.311 55.824 -0.974 1.00 32.87 207 ILE A C 1
ATOM 3182 O O . ILE A 1 206 ? -82.889 56.741 -0.251 1.00 35.88 207 ILE A O 1
ATOM 3198 N N . PRO A 1 207 ? -83.785 56.070 -2.193 1.00 33.36 208 PRO A N 1
ATOM 3199 C CA . PRO A 1 207 ? -83.808 57.441 -2.710 1.00 36.02 208 PRO A CA 1
ATOM 3200 C C . PRO A 1 207 ? -85.006 58.233 -2.211 1.00 35.69 208 PRO A C 1
ATOM 3201 O O . PRO A 1 207 ? -86.057 57.683 -1.877 1.00 35.09 208 PRO A O 1
ATOM 3212 N N . PHE A 1 208 ? -84.825 59.551 -2.164 1.00 31.02 209 PHE A N 1
ATOM 3213 C CA . PHE A 1 208 ? -85.917 60.479 -1.892 1.00 32.77 209 PHE A CA 1
ATOM 3214 C C . PHE A 1 208 ? -85.468 61.870 -2.325 1.00 31.44 209 PHE A C 1
ATOM 3215 O O . PHE A 1 208 ? -84.333 62.067 -2.765 1.00 32.66 209 PHE A O 1
ATOM 3232 N N . 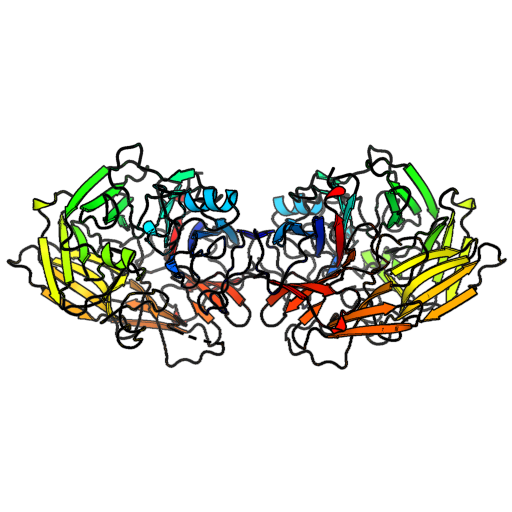GLN A 1 209 ? -86.376 62.835 -2.206 1.00 32.66 210 GLN A N 1
ATOM 3233 C CA . GLN A 1 209 ? -86.144 64.194 -2.672 1.00 37.32 210 GLN A CA 1
ATOM 3234 C C . GLN A 1 209 ? -86.005 65.141 -1.488 1.00 37.48 210 GLN A C 1
ATOM 3235 O O . GLN A 1 209 ? -86.772 65.062 -0.522 1.00 38.16 210 GLN A O 1
ATOM 3249 N N . ASN A 1 210 ? -85.025 66.041 -1.573 1.00 35.92 211 ASN A N 1
ATOM 3250 C CA . ASN A 1 210 ? -84.814 67.014 -0.516 1.00 39.80 211 ASN A CA 1
ATOM 3251 C C . ASN A 1 210 ? -85.764 68.201 -0.691 1.00 36.25 211 ASN A C 1
ATOM 3252 O O . ASN A 1 210 ? -86.191 68.499 -1.808 1.00 41.53 211 ASN A O 1
ATOM 3263 N N . PRO A 1 211 ? -86.109 68.896 0.398 1.00 34.24 212 PRO A N 1
ATOM 3264 C CA . PRO A 1 211 ? -87.034 70.037 0.270 1.00 40.27 212 PRO A CA 1
ATOM 3265 C C . PRO A 1 211 ? -86.502 71.156 -0.608 1.00 38.95 212 PRO A C 1
ATOM 3266 O O . PRO A 1 211 ? -87.290 71.842 -1.271 1.00 41.18 212 PRO A O 1
ATOM 3277 N N . TYR A 1 212 ? -85.192 71.378 -0.607 1.00 38.25 213 TYR A N 1
ATOM 3278 C CA . TYR A 1 212 ? -84.543 72.249 -1.575 1.00 43.07 213 TYR A CA 1
ATOM 3279 C C . TYR A 1 212 ? -83.103 71.781 -1.706 1.00 38.81 213 TYR A C 1
ATOM 3280 O O . TYR A 1 212 ? -82.655 70.899 -0.969 1.00 39.44 213 TYR A O 1
ATOM 3298 N N . TYR A 1 213 ? -82.374 72.357 -2.661 1.00 43.28 214 TYR A N 1
ATOM 3299 C CA . TYR A 1 213 ? -80.965 72.008 -2.796 1.00 47.46 214 TYR A CA 1
ATOM 3300 C C . TYR A 1 213 ? -80.168 72.845 -1.810 1.00 37.45 214 TYR A C 1
ATOM 3301 O O . TYR A 1 213 ? -80.101 74.073 -1.927 1.00 33.21 214 TYR A O 1
ATOM 3319 N N . CYS A 1 214 ? -79.554 72.166 -0.851 1.00 33.71 215 CYS A N 1
ATOM 3320 C CA . CYS A 1 214 ? -78.812 72.809 0.216 1.00 34.99 215 CYS A CA 1
ATOM 3321 C C . CYS A 1 214 ? -77.705 71.862 0.639 1.00 32.27 215 CYS A C 1
ATOM 3322 O O . CYS A 1 214 ? -77.680 70.692 0.249 1.00 31.35 215 CYS A O 1
ATOM 3330 N N . MET A 1 215 ? -76.788 72.369 1.452 1.00 34.00 216 MET A N 1
ATOM 3331 C CA . MET A 1 215 ? -75.801 71.491 2.057 1.00 31.28 216 MET A CA 1
ATOM 3332 C C . MET A 1 215 ? -76.502 70.526 3.004 1.00 30.35 216 MET A C 1
ATOM 3333 O O . MET A 1 215 ? -77.336 70.934 3.817 1.00 32.00 216 MET A O 1
ATOM 3347 N N . MET A 1 216 ? -76.180 69.242 2.883 1.00 27.65 217 MET A N 1
ATOM 3348 C CA . MET A 1 216 ? -76.642 68.210 3.810 1.00 28.05 217 MET A CA 1
ATOM 3349 C C . MET A 1 216 ? -75.385 67.532 4.342 1.00 30.60 217 MET A C 1
ATOM 3350 O O . MET A 1 216 ? -75.027 66.425 3.930 1.00 28.25 217 MET A O 1
ATOM 3364 N N . HIS A 1 217 ? -74.708 68.220 5.263 1.00 30.36 218 HIS A N 1
ATOM 3365 C CA . HIS A 1 217 ? -73.380 67.810 5.703 1.00 26.60 218 HIS A CA 1
ATOM 3366 C C . HIS A 1 217 ? -73.436 66.627 6.660 1.00 25.95 218 HIS A C 1
ATOM 3367 O O . HIS A 1 217 ? -72.639 65.691 6.540 1.00 27.24 218 HIS A O 1
ATOM 3381 N N . ASP A 1 218 ? -74.366 66.647 7.609 1.00 28.77 219 ASP A N 1
ATOM 3382 C CA . ASP A 1 218 ? -74.451 65.630 8.644 1.00 25.60 219 ASP A CA 1
ATOM 3383 C C . ASP A 1 218 ? -75.887 65.136 8.735 1.00 28.69 219 ASP A C 1
ATOM 3384 O O . ASP A 1 218 ? -76.810 65.731 8.172 1.00 29.44 219 ASP A O 1
ATOM 3393 N N . PHE A 1 219 ? -76.073 64.031 9.450 1.00 26.36 220 PHE A N 1
ATOM 3394 C CA . PHE A 1 219 ? -77.407 63.501 9.690 1.00 27.49 220 PHE A CA 1
ATOM 3395 C C . PHE A 1 219 ? -77.359 62.634 10.942 1.00 30.30 220 PHE A C 1
ATOM 3396 O O . PHE A 1 219 ? -76.307 62.462 11.565 1.00 27.31 220 PHE A O 1
ATOM 3413 N N . GLY A 1 220 ? -78.514 62.093 11.310 1.00 30.07 221 GLY A N 1
ATOM 3414 C CA . GLY A 1 220 ? -78.628 61.231 12.467 1.00 28.23 221 GLY A CA 1
ATOM 3415 C C . GLY A 1 220 ? -79.209 59.885 12.082 1.00 27.03 221 GLY A C 1
ATOM 3416 O O . GLY A 1 220 ? -79.960 59.769 11.113 1.00 31.60 221 GLY A O 1
ATOM 3420 N N . VAL A 1 221 ? -78.844 58.864 12.849 1.00 25.12 222 VAL A N 1
ATOM 3421 C CA . VAL A 1 221 ? -79.382 57.521 12.688 1.00 33.08 222 VAL A CA 1
ATOM 3422 C C . VAL A 1 221 ? -79.832 57.033 14.055 1.00 31.77 222 VAL A C 1
ATOM 3423 O O . VAL A 1 221 ? -79.071 57.105 15.025 1.00 30.85 222 VAL A O 1
ATOM 3436 N N . THR A 1 222 ? -81.067 56.558 14.133 1.00 34.75 223 THR A N 1
ATOM 3437 C CA . THR A 1 222 ? -81.621 55.971 15.343 1.00 37.77 223 THR A CA 1
ATOM 3438 C C . THR A 1 222 ? -81.927 54.502 15.071 1.00 39.19 223 THR A C 1
ATOM 3439 O O . THR A 1 222 ? -81.688 53.993 13.973 1.00 37.94 223 THR A O 1
ATOM 3450 N N . GLU A 1 223 ? -82.468 53.817 16.081 1.00 40.09 224 GLU A N 1
ATOM 3451 C CA . GLU A 1 223 ? -82.762 52.396 15.918 1.00 40.56 224 GLU A CA 1
ATOM 3452 C C . GLU A 1 223 ? -83.724 52.161 14.761 1.00 34.99 224 GLU A C 1
ATOM 3453 O O . GLU A 1 223 ? -83.598 51.169 14.034 1.00 37.15 224 GLU A O 1
ATOM 3465 N N . ASP A 1 224 ? -84.684 53.068 14.565 1.00 36.41 225 ASP A N 1
ATOM 3466 C CA . ASP A 1 224 ? -85.747 52.870 13.591 1.00 37.71 225 ASP A CA 1
ATOM 3467 C C . ASP A 1 224 ? -85.760 53.869 12.443 1.00 39.70 225 ASP A C 1
ATOM 3468 O O . ASP A 1 224 ? -86.416 53.595 11.432 1.00 38.18 225 ASP A O 1
ATOM 3477 N N . TYR A 1 225 ? -85.068 55.004 12.552 1.00 37.17 226 TYR A N 1
ATOM 3478 C CA . TYR A 1 225 ? -85.167 56.043 11.539 1.00 39.70 226 TYR A CA 1
ATOM 3479 C C . TYR A 1 225 ? -83.800 56.589 11.159 1.00 37.49 226 TYR A C 1
ATOM 3480 O O . TYR A 1 225 ? -82.824 56.491 11.909 1.00 35.87 226 TYR A O 1
ATOM 3498 N N . ALA A 1 226 ? -83.758 57.175 9.967 1.00 34.45 227 ALA A N 1
ATOM 3499 C CA . ALA A 1 226 ? -82.704 58.088 9.560 1.00 30.46 227 ALA A CA 1
ATOM 3500 C C . ALA A 1 226 ? -83.248 59.507 9.650 1.00 31.70 227 ALA A C 1
ATOM 3501 O O . ALA A 1 226 ? -84.400 59.763 9.284 1.00 37.68 227 ALA A O 1
ATOM 3508 N N . VAL A 1 227 ? -82.425 60.425 10.146 1.00 32.77 228 VAL A N 1
ATOM 3509 C CA . VAL A 1 227 ? -82.869 61.770 10.499 1.00 29.05 228 VAL A CA 1
ATOM 3510 C C . VAL A 1 227 ? -82.037 62.768 9.710 1.00 28.30 228 VAL A C 1
ATOM 3511 O O . VAL A 1 227 ? -80.806 62.782 9.824 1.00 31.19 228 VAL A O 1
ATOM 3524 N N . PHE A 1 228 ? -82.709 63.612 8.928 1.00 29.94 229 PHE A N 1
ATOM 3525 C CA . PHE A 1 228 ? -82.051 64.563 8.040 1.00 31.17 229 PHE A CA 1
ATOM 3526 C C . PHE A 1 228 ? -82.436 65.978 8.440 1.00 29.20 229 PHE A C 1
ATOM 3527 O O . PHE A 1 228 ? -83.610 66.354 8.355 1.00 34.44 229 PHE A O 1
ATOM 3544 N N . ALA A 1 229 ? -81.449 66.759 8.867 1.00 30.33 230 ALA A N 1
ATOM 3545 C CA . ALA A 1 229 ? -81.653 68.162 9.192 1.00 30.17 230 ALA A CA 1
ATOM 3546 C C . ALA A 1 229 ? -81.453 69.000 7.937 1.00 27.27 230 ALA A C 1
ATOM 3547 O O . ALA A 1 229 ? -80.413 68.905 7.278 1.00 31.12 230 ALA A O 1
ATOM 3554 N N . VAL A 1 230 ? -82.451 69.813 7.607 1.00 32.81 231 VAL A N 1
ATOM 3555 C CA . VAL A 1 230 ? -82.442 70.626 6.397 1.00 30.50 231 VAL A CA 1
ATOM 3556 C C . VAL A 1 230 ? -82.438 72.088 6.811 1.00 33.92 231 VAL A C 1
ATOM 3557 O O . VAL A 1 230 ? -83.373 72.558 7.472 1.00 34.89 231 VAL A O 1
ATOM 3570 N N . MET A 1 231 ? -81.392 72.801 6.417 1.00 31.16 232 MET A N 1
ATOM 3571 C CA . MET A 1 231 ? -81.257 74.224 6.643 1.00 31.85 232 MET A CA 1
ATOM 3572 C C . MET A 1 231 ? -81.065 74.935 5.309 1.00 31.17 232 MET A C 1
ATOM 3573 O O . MET A 1 231 ? -80.520 74.348 4.369 1.00 30.58 232 MET A O 1
ATOM 3587 N N . PRO A 1 232 ? -81.498 76.191 5.185 1.00 32.16 233 PRO A N 1
ATOM 3588 C CA . PRO A 1 232 ? -81.419 76.870 3.880 1.00 32.38 233 PRO A CA 1
ATOM 3589 C C . PRO A 1 232 ? -80.025 77.416 3.581 1.00 34.02 233 PRO A C 1
ATOM 3590 O O . PRO A 1 232 ? -79.824 78.618 3.376 1.00 32.71 233 PRO A O 1
ATOM 3601 N N . LEU A 1 233 ? -79.038 76.522 3.562 1.00 35.24 234 LEU A N 1
ATOM 3602 C CA . LEU A 1 233 ? -77.719 76.841 3.021 1.00 35.63 234 LEU A CA 1
ATOM 3603 C C . LEU A 1 233 ? -77.774 76.442 1.555 1.00 33.32 234 LEU A C 1
ATOM 3604 O O . LEU A 1 233 ? -77.437 75.320 1.177 1.00 27.62 234 LEU A O 1
ATOM 3620 N N . LEU A 1 234 ? -78.220 77.374 0.724 1.00 32.56 235 LEU A N 1
ATOM 3621 C CA . LEU A 1 234 ? -78.636 77.064 -0.633 1.00 38.68 235 LEU A CA 1
ATOM 3622 C C . LEU A 1 234 ? -77.497 77.262 -1.620 1.00 35.87 235 LEU A C 1
ATOM 3623 O O . LEU A 1 234 ? -76.584 78.063 -1.400 1.00 36.72 235 LEU A O 1
ATOM 3639 N N . SER A 1 235 ? -77.571 76.529 -2.724 1.00 40.03 236 SER A N 1
ATOM 3640 C CA . SER A 1 235 ? -76.722 76.769 -3.875 1.00 46.61 236 SER A CA 1
ATOM 3641 C C . SER A 1 235 ? -77.591 76.995 -5.103 1.00 49.04 236 SER A C 1
ATOM 3642 O O . SER A 1 235 ? -78.755 76.586 -5.151 1.00 52.83 236 SER A O 1
ATOM 3650 N N . SER A 1 236 ? -77.005 77.647 -6.104 1.00 63.22 237 SER A N 1
ATOM 3651 C CA . SER A 1 236 ? -77.651 77.844 -7.393 1.00 64.69 237 SER A CA 1
ATOM 3652 C C . SER A 1 236 ? -76.579 77.828 -8.472 1.00 57.73 237 SER A C 1
ATOM 3653 O O . SER A 1 236 ? -75.467 78.316 -8.249 1.00 51.12 237 SER A O 1
ATOM 3661 N N . TRP A 1 237 ? -76.905 77.249 -9.632 1.00 53.14 238 TRP A N 1
ATOM 3662 C CA . TRP A 1 237 ? -76.025 77.396 -10.787 1.00 51.03 238 TRP A CA 1
ATOM 3663 C C . TRP A 1 237 ? -75.718 78.865 -11.043 1.00 54.76 238 TRP A C 1
ATOM 3664 O O . TRP A 1 237 ? -74.618 79.204 -11.492 1.00 51.23 238 TRP A O 1
ATOM 3685 N N . ASP A 1 238 ? -76.679 79.749 -10.758 1.00 58.30 239 ASP A N 1
ATOM 3686 C CA . ASP A 1 238 ? -76.483 81.178 -10.985 1.00 62.12 239 ASP A CA 1
ATOM 3687 C C . ASP A 1 238 ? -75.279 81.698 -10.211 1.00 64.32 239 ASP A C 1
ATOM 3688 O O . ASP A 1 238 ? -74.448 82.436 -10.756 1.00 62.06 239 ASP A O 1
ATOM 3697 N N . ARG A 1 239 ? -75.164 81.325 -8.934 1.00 62.09 240 ARG A N 1
ATOM 3698 C CA . ARG A 1 239 ? -74.043 81.807 -8.132 1.00 61.63 240 ARG A CA 1
ATOM 3699 C C . ARG A 1 239 ? -72.715 81.343 -8.716 1.00 55.84 240 ARG A C 1
ATOM 3700 O O . ARG A 1 239 ? -71.728 82.089 -8.703 1.00 57.96 240 ARG A O 1
ATOM 3721 N N . LEU A 1 240 ? -72.671 80.118 -9.241 1.00 48.10 241 LEU A N 1
ATOM 3722 C CA . LEU A 1 240 ? -71.459 79.648 -9.905 1.00 50.93 241 LEU A CA 1
ATOM 3723 C C . LEU A 1 240 ? -71.163 80.470 -11.152 1.00 53.26 241 LEU A C 1
ATOM 3724 O O . LEU A 1 240 ? -70.000 80.771 -11.445 1.00 50.80 241 LEU A O 1
ATOM 3740 N N . GLU A 1 241 ? -72.202 80.842 -11.901 1.00 55.32 242 GLU A N 1
ATOM 3741 C CA . GLU A 1 241 ? -71.996 81.666 -13.086 1.00 61.41 242 GLU A CA 1
ATOM 3742 C C . GLU A 1 241 ? -71.457 83.040 -12.711 1.00 59.55 242 GLU A C 1
ATOM 3743 O O . GLU A 1 241 ? -70.570 83.571 -13.388 1.00 58.11 242 GLU A O 1
ATOM 3755 N N . GLN A 1 242 ? -71.973 83.626 -11.630 1.00 64.11 243 GLN A N 1
ATOM 3756 C CA . GLN A 1 242 ? -71.504 84.916 -11.140 1.00 64.21 243 GLN A CA 1
ATOM 3757 C C . GLN A 1 242 ? -70.220 84.804 -10.314 1.00 62.98 243 GLN A C 1
ATOM 3758 O O . GLN A 1 242 ? -69.866 85.756 -9.610 1.00 67.17 243 GLN A O 1
ATOM 3772 N N . ARG A 1 243 ? -69.523 83.669 -10.388 1.00 58.56 244 ARG A N 1
ATOM 3773 C CA . ARG A 1 243 ? -68.269 83.454 -9.665 1.00 64.07 244 ARG A CA 1
ATOM 3774 C C . ARG A 1 243 ? -68.426 83.698 -8.167 1.00 66.12 244 ARG A C 1
ATOM 3775 O O . ARG A 1 243 ? -67.496 84.158 -7.502 1.00 61.25 244 ARG A O 1
ATOM 3796 N N . LEU A 1 244 ? -69.585 83.375 -7.622 1.00 58.58 245 LEU A N 1
ATOM 3797 C CA . LEU A 1 244 ? -69.830 83.589 -6.208 1.00 55.25 245 LEU A CA 1
ATOM 3798 C C . LEU A 1 244 ? -69.754 82.277 -5.438 1.00 47.23 245 LEU A C 1
ATOM 3799 O O . LEU A 1 244 ? -69.763 81.191 -6.029 1.00 44.26 245 LEU A O 1
ATOM 3815 N N . PRO A 1 245 ? -69.657 82.338 -4.109 1.00 43.07 246 PRO A N 1
ATOM 3816 C CA . PRO A 1 245 ? -69.531 81.103 -3.327 1.00 45.37 246 PRO A CA 1
ATOM 3817 C C . PRO A 1 245 ? -70.702 80.160 -3.566 1.00 42.77 246 PRO A C 1
ATOM 3818 O O . PRO A 1 245 ? -71.863 80.575 -3.606 1.00 41.15 246 PRO A O 1
ATOM 3829 N N . PHE A 1 246 ? -70.375 78.875 -3.728 1.00 34.73 247 PHE A N 1
ATOM 3830 C CA . PHE A 1 246 ? -71.379 77.845 -3.982 1.00 40.05 247 PHE A CA 1
ATOM 3831 C C . PHE A 1 246 ? -72.590 77.997 -3.069 1.00 43.75 247 PHE A C 1
ATOM 3832 O O . PHE A 1 246 ? -73.734 78.022 -3.534 1.00 42.99 247 PHE A O 1
ATOM 3849 N N . PHE A 1 247 ? -72.354 78.117 -1.766 1.00 41.06 248 PHE A N 1
ATOM 3850 C CA . PHE A 1 247 ? -73.421 78.110 -0.776 1.00 41.01 248 PHE A CA 1
ATOM 3851 C C . PHE A 1 247 ? -73.708 79.515 -0.266 1.00 41.79 248 PHE A C 1
ATOM 3852 O O . PHE A 1 247 ? -72.792 80.320 -0.074 1.00 45.75 248 PHE A O 1
ATOM 3869 N N . GLY A 1 248 ? -74.989 79.795 -0.042 1.00 37.00 249 GLY A N 1
ATOM 3870 C CA . GLY A 1 248 ? -75.424 81.035 0.572 1.00 43.29 249 GLY A CA 1
ATOM 3871 C C . GLY A 1 248 ? -76.569 80.787 1.531 1.00 40.42 249 GLY A C 1
ATOM 3872 O O . GLY A 1 248 ? -77.552 80.131 1.173 1.00 38.07 249 GLY A O 1
ATOM 3876 N N . PHE A 1 249 ? -76.455 81.292 2.756 1.00 38.99 250 PHE A N 1
ATOM 3877 C CA . PHE A 1 249 ? -77.451 81.027 3.784 1.00 40.00 250 PHE A CA 1
ATOM 3878 C C . PHE A 1 249 ? -78.573 82.053 3.710 1.00 38.99 250 PHE A C 1
ATOM 3879 O O . PHE A 1 249 ? -78.326 83.262 3.760 1.00 41.31 250 PHE A O 1
ATOM 3896 N N . ASP A 1 250 ? -79.805 81.562 3.598 1.00 45.01 251 ASP A N 1
ATOM 3897 C CA . ASP A 1 250 ? -80.994 82.406 3.543 1.00 45.27 251 ASP A CA 1
ATOM 3898 C C . ASP A 1 250 ? -81.643 82.404 4.923 1.00 40.10 251 ASP A C 1
ATOM 3899 O O . ASP A 1 250 ? -82.188 81.385 5.358 1.00 38.61 251 ASP A O 1
ATOM 3908 N N . THR A 1 251 ? -81.589 83.549 5.607 1.00 44.79 252 THR A N 1
ATOM 3909 C CA . THR A 1 251 ? -82.109 83.646 6.967 1.00 46.08 252 THR A CA 1
ATOM 3910 C C . THR A 1 251 ? -83.631 83.680 7.027 1.00 48.74 252 THR A C 1
ATOM 3911 O O . THR A 1 251 ? -84.187 83.634 8.131 1.00 49.47 252 THR A O 1
ATOM 3922 N N . THR A 1 252 ? -84.317 83.757 5.888 1.00 47.24 253 THR A N 1
ATOM 3923 C CA . THR A 1 252 ? -85.766 83.901 5.873 1.00 48.24 253 THR A CA 1
ATOM 3924 C C . THR A 1 252 ? -86.504 82.583 5.685 1.00 45.51 253 THR A C 1
ATOM 3925 O O . THR A 1 252 ? -87.716 82.535 5.923 1.00 50.73 253 THR A O 1
ATOM 3936 N N . LEU A 1 253 ? -85.819 81.522 5.275 1.00 45.97 254 LEU A N 1
ATOM 3937 C CA . LEU A 1 253 ? -86.492 80.261 5.010 1.00 39.59 254 LEU A CA 1
ATOM 3938 C C . LEU A 1 253 ? -86.476 79.368 6.241 1.00 42.35 254 LEU A C 1
ATOM 3939 O O . LEU A 1 253 ? -85.617 79.506 7.117 1.00 42.49 254 LEU A O 1
ATOM 3955 N N . PRO A 1 254 ? -87.418 78.436 6.337 1.00 42.97 255 PRO A N 1
ATOM 3956 C CA . PRO A 1 254 ? -87.467 77.543 7.495 1.00 40.77 255 PRO A CA 1
ATOM 3957 C C . PRO A 1 254 ? -86.507 76.372 7.334 1.00 37.62 255 PRO A C 1
ATOM 3958 O O . PRO A 1 254 ? -85.986 76.095 6.253 1.00 34.95 255 PRO A O 1
ATOM 3969 N N . CYS A 1 255 ? -86.281 75.685 8.445 1.00 35.50 256 CYS A N 1
ATOM 3970 C CA . CYS A 1 255 ? -85.547 74.432 8.449 1.00 30.57 256 CYS A CA 1
ATOM 3971 C C . CYS A 1 255 ? -86.522 73.271 8.578 1.00 33.86 256 CYS A C 1
ATOM 3972 O O . CYS A 1 255 ? -87.653 73.427 9.044 1.00 33.56 256 CYS A O 1
ATOM 3980 N N . TYR A 1 256 ? -86.071 72.096 8.148 1.00 32.97 257 TYR A N 1
ATOM 3981 C CA . TYR A 1 256 ? -86.886 70.895 8.211 1.00 34.63 257 TYR A CA 1
ATOM 3982 C C . TYR A 1 256 ? -86.112 69.785 8.903 1.00 32.89 257 TYR A C 1
ATOM 3983 O O . TYR A 1 256 ? -84.880 69.799 8.970 1.00 35.11 257 TYR A O 1
ATOM 4001 N N . LEU A 1 257 ? -86.864 68.818 9.420 1.00 30.89 258 LEU A N 1
ATOM 4002 C CA . LEU A 1 257 ? -86.308 67.571 9.928 1.00 30.44 258 LEU A CA 1
ATOM 4003 C C . LEU A 1 257 ? -87.085 66.436 9.277 1.00 36.37 258 LEU A C 1
ATOM 4004 O O . LEU A 1 257 ? -88.287 66.284 9.522 1.00 36.37 258 LEU A O 1
ATOM 4020 N N . GLY A 1 258 ? -86.407 65.655 8.442 1.00 35.64 259 GLY A N 1
ATOM 4021 C CA . GLY A 1 258 ? -87.021 64.541 7.755 1.00 32.00 259 GLY A CA 1
ATOM 4022 C C . GLY A 1 258 ? -86.686 63.235 8.441 1.00 34.59 259 GLY A C 1
ATOM 4023 O O . GLY A 1 258 ? -85.513 62.907 8.638 1.00 36.98 259 GLY A O 1
ATOM 4027 N N . ILE A 1 259 ? -87.724 62.495 8.821 1.00 31.94 260 ILE A N 1
ATOM 4028 C CA . ILE A 1 259 ? -87.576 61.202 9.476 1.00 35.22 260 ILE A CA 1
ATOM 4029 C C . ILE A 1 259 ? -87.964 60.131 8.468 1.00 34.26 260 ILE A C 1
ATOM 4030 O O . ILE A 1 259 ? -89.106 60.099 7.993 1.00 38.49 260 ILE A O 1
ATOM 4046 N N . LEU A 1 260 ? -87.012 59.260 8.143 1.00 37.04 261 LEU A N 1
ATOM 4047 C CA . LEU A 1 260 ? -87.224 58.174 7.199 1.00 35.49 261 LEU A CA 1
ATOM 4048 C C . LEU A 1 260 ? -87.126 56.849 7.934 1.00 36.46 261 LEU A C 1
ATOM 4049 O O . LEU A 1 260 ? -86.053 56.538 8.472 1.00 34.44 261 LEU A O 1
ATOM 4065 N N . PRO A 1 261 ? -88.185 56.044 8.003 1.00 41.71 262 PRO A N 1
ATOM 4066 C CA . PRO A 1 261 ? -88.029 54.696 8.561 1.00 38.51 262 PRO A CA 1
ATOM 4067 C C . PRO A 1 261 ? -86.958 53.936 7.795 1.00 38.28 262 PRO A C 1
ATOM 4068 O O . PRO A 1 261 ? -86.958 53.901 6.562 1.00 42.94 262 PRO A O 1
ATOM 4079 N N . ARG A 1 262 ? -86.027 53.337 8.537 1.00 38.10 263 ARG A N 1
ATOM 4080 C CA . ARG A 1 262 ? -84.854 52.738 7.914 1.00 43.56 263 ARG A CA 1
ATOM 4081 C C . ARG A 1 262 ? -85.208 51.566 7.007 1.00 47.77 263 ARG A C 1
ATOM 4082 O O . ARG A 1 262 ? -84.394 51.193 6.155 1.00 51.21 263 ARG A O 1
ATOM 4103 N N . ASN A 1 263 ? -86.398 50.986 7.161 1.00 47.98 264 ASN A N 1
ATOM 4104 C CA . ASN A 1 263 ? -86.858 49.894 6.312 1.00 49.23 264 ASN A CA 1
ATOM 4105 C C . ASN A 1 263 ? -88.059 50.306 5.466 1.00 48.17 264 ASN A C 1
ATOM 4106 O O . ASN A 1 263 ? -88.899 49.472 5.118 1.00 53.78 264 ASN A O 1
ATOM 4117 N N . GLY A 1 264 ? -88.149 51.591 5.129 1.00 42.39 265 GLY A N 1
ATOM 4118 C CA . GLY A 1 264 ? -89.222 52.100 4.299 1.00 37.19 265 GLY A CA 1
ATOM 4119 C C . GLY A 1 264 ? -88.700 52.736 3.028 1.00 41.33 265 GLY A C 1
ATOM 4120 O O . GLY A 1 264 ? -87.624 52.372 2.545 1.00 42.11 265 GLY A O 1
ATOM 4124 N N . ASP A 1 265 ? -89.444 53.690 2.477 1.00 39.53 266 ASP A N 1
ATOM 4125 C CA . ASP A 1 265 ? -89.026 54.378 1.263 1.00 39.56 266 ASP A CA 1
ATOM 4126 C C . ASP A 1 265 ? -89.553 55.809 1.313 1.00 38.09 266 ASP A C 1
ATOM 4127 O O . ASP A 1 265 ? -90.117 56.247 2.320 1.00 40.17 266 ASP A O 1
ATOM 4136 N N . ALA A 1 266 ? -89.367 56.539 0.210 1.00 39.76 267 ALA A N 1
ATOM 4137 C CA . ALA A 1 266 ? -89.656 57.969 0.195 1.00 45.21 267 ALA A CA 1
ATOM 4138 C C . ALA A 1 266 ? -91.076 58.282 0.651 1.00 48.11 267 ALA A C 1
ATOM 4139 O O . ALA A 1 266 ? -91.330 59.366 1.190 1.00 42.97 267 ALA A O 1
ATOM 4146 N N . ARG A 1 267 ? -92.014 57.355 0.447 1.00 49.03 268 ARG A N 1
ATOM 4147 C CA . ARG A 1 267 ? -93.401 57.621 0.813 1.00 52.14 268 ARG A CA 1
ATOM 4148 C C . ARG A 1 267 ? -93.584 57.669 2.324 1.00 44.55 268 ARG A C 1
ATOM 4149 O O . ARG A 1 267 ? -94.454 58.396 2.819 1.00 42.58 268 ARG A O 1
ATOM 4170 N N . ASP A 1 268 ? -92.778 56.914 3.069 1.00 46.51 269 ASP A N 1
ATOM 4171 C CA . ASP A 1 268 ? -92.869 56.874 4.523 1.00 43.74 269 ASP A CA 1
ATOM 4172 C C . ASP A 1 268 ? -92.120 58.016 5.196 1.00 43.70 269 ASP A C 1
ATOM 4173 O O . ASP A 1 268 ? -92.151 58.115 6.428 1.00 48.20 269 ASP A O 1
ATOM 4182 N N . LEU A 1 269 ? -91.451 58.868 4.428 1.00 41.06 270 LEU A N 1
ATOM 4183 C CA . LEU A 1 269 ? -90.645 59.941 4.992 1.00 42.65 270 LEU A CA 1
ATOM 4184 C C . LEU A 1 269 ? -91.544 61.083 5.445 1.00 40.28 270 LEU A C 1
ATOM 4185 O O . LEU A 1 269 ? -92.345 61.604 4.663 1.00 41.85 270 LEU A O 1
ATOM 4201 N N . ARG A 1 270 ? -91.408 61.473 6.708 1.00 37.12 271 ARG A N 1
ATOM 4202 C CA . ARG A 1 270 ? -92.182 62.563 7.281 1.00 38.58 271 ARG A CA 1
ATOM 4203 C C . ARG A 1 270 ? -91.292 63.780 7.475 1.00 33.21 271 ARG A C 1
ATOM 4204 O O . ARG A 1 270 ? -90.190 63.671 8.021 1.00 35.94 271 ARG A O 1
ATOM 4225 N N . TRP A 1 271 ? -91.776 64.934 7.028 1.00 33.02 272 TRP A N 1
ATOM 4226 C CA . TRP A 1 271 ? -91.054 66.193 7.137 1.00 37.78 272 TRP A CA 1
ATOM 4227 C C . TRP A 1 271 ? -91.684 67.062 8.214 1.00 35.57 272 TRP A C 1
ATOM 4228 O O . TRP A 1 271 ? -92.888 67.331 8.177 1.00 44.11 272 TRP A O 1
ATOM 4249 N N . PHE A 1 272 ? -90.868 67.493 9.169 1.00 38.66 273 PHE A N 1
ATOM 4250 C CA . PHE A 1 272 ? -91.270 68.459 10.177 1.00 32.55 273 PHE A CA 1
ATOM 4251 C C . PHE A 1 272 ? -90.563 69.780 9.904 1.00 32.10 273 PHE A C 1
ATOM 4252 O O . PHE A 1 272 ? -89.501 69.817 9.279 1.00 37.65 273 PHE A O 1
ATOM 4269 N N . LYS A 1 273 ? -91.167 70.872 10.365 1.00 34.36 274 LYS A N 1
ATOM 4270 C CA . LYS A 1 273 ? -90.703 72.209 10.022 1.00 34.73 274 LYS A CA 1
ATOM 4271 C C . LYS A 1 273 ? -90.512 73.044 11.279 1.00 34.76 274 LYS A C 1
ATOM 4272 O O . LYS A 1 273 ? -91.300 72.949 12.225 1.00 37.58 274 LYS A O 1
ATOM 4291 N N . THR A 1 274 ? -89.460 73.863 11.279 1.00 33.87 275 THR A N 1
ATOM 4292 C CA . THR A 1 274 ? -89.169 74.754 12.393 1.00 36.56 275 THR A CA 1
ATOM 4293 C C . THR A 1 274 ? -88.558 76.038 11.845 1.00 34.64 275 THR A C 1
ATOM 4294 O O . THR A 1 274 ? -88.400 76.208 10.633 1.00 34.24 275 THR A O 1
ATOM 4305 N N . GLY A 1 275 ? -88.206 76.939 12.756 1.00 33.45 276 GLY A N 1
ATOM 4306 C CA . GLY A 1 275 ? -87.719 78.247 12.370 1.00 36.76 276 GLY A CA 1
ATOM 4307 C C . GLY A 1 275 ? -86.319 78.212 11.786 1.00 39.44 276 GLY A C 1
ATOM 4308 O O . GLY A 1 275 ? -85.572 77.238 11.900 1.00 36.73 276 GLY A O 1
ATOM 4312 N N . ASN A 1 276 ? -85.963 79.324 11.146 1.00 38.07 277 ASN A N 1
ATOM 4313 C CA . ASN A 1 276 ? -84.664 79.446 10.502 1.00 36.90 277 ASN A CA 1
ATOM 4314 C C . ASN A 1 276 ? -83.539 79.319 11.521 1.00 35.98 277 ASN A C 1
ATOM 4315 O O . ASN A 1 276 ? -83.636 79.822 12.643 1.00 38.46 277 ASN A O 1
ATOM 4326 N N . CYS A 1 277 ? -82.463 78.649 11.118 1.00 37.00 278 CYS A N 1
ATOM 4327 C CA . CYS A 1 277 ? -81.267 78.527 11.944 1.00 37.50 278 CYS A CA 1
ATOM 4328 C C . CYS A 1 277 ? -80.225 77.729 11.167 1.00 37.68 278 CYS A C 1
ATOM 4329 O O . CYS A 1 277 ? -80.508 77.155 10.112 1.00 35.30 278 CYS A O 1
ATOM 4337 N N . PHE A 1 278 ? -79.012 77.708 11.710 1.00 41.38 279 PHE A N 1
ATOM 4338 C CA . PHE A 1 278 ? -77.865 77.031 11.115 1.00 33.59 279 PHE A CA 1
ATOM 4339 C C . PHE A 1 278 ? -77.542 75.812 11.970 1.00 32.57 279 PHE A C 1
ATOM 4340 O O . PHE A 1 278 ? -77.313 75.945 13.176 1.00 32.87 279 PHE A O 1
ATOM 4357 N N . VAL A 1 279 ? -77.533 74.627 11.355 1.00 29.58 280 VAL A N 1
ATOM 4358 C CA . VAL A 1 279 ? -77.320 73.376 12.082 1.00 32.09 280 VAL A CA 1
ATOM 4359 C C . VAL A 1 279 ? -75.883 72.918 11.888 1.00 30.98 280 VAL A C 1
ATOM 4360 O O . VAL A 1 279 ? -75.327 73.015 10.787 1.00 30.95 280 VAL A O 1
ATOM 4373 N N . GLY A 1 280 ? -75.282 72.413 12.964 1.00 30.73 281 GLY A N 1
ATOM 4374 C CA . GLY A 1 280 ? -73.917 71.927 12.929 1.00 28.64 281 GLY A CA 1
ATOM 4375 C C . GLY A 1 280 ? -73.829 70.417 13.003 1.00 26.47 281 GLY A C 1
ATOM 4376 O O . GLY A 1 280 ? -74.738 69.712 12.556 1.00 28.45 281 GLY A O 1
ATOM 4380 N N . HIS A 1 281 ? -72.743 69.909 13.576 1.00 25.99 282 HIS A N 1
ATOM 4381 C CA . HIS A 1 281 ? -72.491 68.477 13.587 1.00 26.34 282 HIS A CA 1
ATOM 4382 C C . HIS A 1 281 ? -73.377 67.766 14.603 1.00 26.88 282 HIS A C 1
ATOM 4383 O O . HIS A 1 281 ? -73.766 68.329 15.629 1.00 27.22 282 HIS A O 1
ATOM 4398 N N . VAL A 1 282 ? -73.679 66.506 14.308 1.00 27.47 283 VAL A N 1
ATOM 4399 C CA . VAL A 1 282 ? -74.588 65.706 15.120 1.00 24.78 283 VAL A CA 1
ATOM 4400 C C . VAL A 1 282 ? -73.786 65.000 16.205 1.00 26.34 283 VAL A C 1
ATOM 4401 O O . VAL A 1 282 ? -72.905 64.186 15.909 1.00 27.57 283 VAL A O 1
ATOM 4414 N N . MET A 1 283 ? -74.094 65.307 17.467 1.00 27.02 284 MET A N 1
ATOM 4415 C CA . MET A 1 283 ? -73.548 64.517 18.565 1.00 24.91 284 MET A CA 1
ATOM 4416 C C . MET A 1 283 ? -74.086 63.093 18.517 1.00 23.39 284 MET A C 1
ATOM 4417 O O . MET A 1 283 ? -73.316 62.125 18.501 1.00 25.43 284 MET A O 1
ATOM 4431 N N . ASN A 1 284 ? -75.406 62.947 18.486 1.00 27.76 285 ASN A N 1
ATOM 4432 C CA . ASN A 1 284 ? -76.036 61.638 18.397 1.00 29.11 285 ASN A CA 1
ATOM 4433 C C . ASN A 1 284 ? -77.524 61.839 18.154 1.00 29.60 285 ASN A C 1
ATOM 4434 O O . ASN A 1 284 ? -78.058 62.939 18.328 1.00 28.77 285 ASN A O 1
ATOM 4445 N N . ALA A 1 285 ? -78.182 60.761 17.739 1.00 28.38 286 ALA A N 1
ATOM 4446 C CA . ALA A 1 285 ? -79.627 60.741 17.591 1.00 29.81 286 ALA A CA 1
ATOM 4447 C C . ALA A 1 285 ? -80.144 59.402 18.093 1.00 31.72 286 ALA A C 1
ATOM 4448 O O . ALA A 1 285 ? -79.443 58.388 18.037 1.00 31.28 286 ALA A O 1
ATOM 4455 N N . PHE A 1 286 ? -81.373 59.413 18.599 1.00 32.58 287 PHE A N 1
ATOM 4456 C CA . PHE A 1 286 ? -82.026 58.188 19.036 1.00 36.53 287 PHE A CA 1
ATOM 4457 C C . PHE A 1 286 ? -83.525 58.439 19.063 1.00 32.10 287 PHE A C 1
ATOM 4458 O O . PHE A 1 286 ? -83.979 59.585 19.096 1.00 29.97 287 PHE A O 1
ATOM 4475 N N . ASN A 1 287 ? -84.289 57.353 19.040 1.00 33.81 288 ASN A N 1
ATOM 4476 C CA . ASN A 1 287 ? -85.738 57.441 19.109 1.00 41.79 288 ASN A CA 1
ATOM 4477 C C . ASN A 1 287 ? -86.250 56.624 20.286 1.00 40.72 288 ASN A C 1
ATOM 4478 O O . ASN A 1 287 ? -85.718 55.554 20.598 1.00 37.76 288 ASN A O 1
ATOM 4489 N N . ASP A 1 288 ? -87.271 57.160 20.948 1.00 44.32 289 ASP A N 1
ATOM 4490 C CA . ASP A 1 288 ? -87.959 56.512 22.063 1.00 45.59 289 ASP A CA 1
ATOM 4491 C C . ASP A 1 288 ? -89.381 56.259 21.574 1.00 45.08 289 ASP A C 1
ATOM 4492 O O . ASP A 1 288 ? -90.244 57.137 21.658 1.00 44.30 289 ASP A O 1
ATOM 4501 N N . GLY A 1 289 ? -89.618 55.064 21.045 1.00 40.75 290 GLY A N 1
ATOM 4502 C CA . GLY A 1 289 ? -90.850 54.833 20.312 1.00 39.12 290 GLY A CA 1
ATOM 4503 C C . GLY A 1 289 ? -90.889 55.735 19.095 1.00 39.97 290 GLY A C 1
ATOM 4504 O O . GLY A 1 289 ? -89.908 55.857 18.354 1.00 46.76 290 GLY A O 1
ATOM 4508 N N . THR A 1 290 ? -92.031 56.386 18.878 1.00 41.62 291 THR A N 1
ATOM 4509 C CA . THR A 1 290 ? -92.167 57.337 17.783 1.00 44.66 291 THR A CA 1
ATOM 4510 C C . THR A 1 290 ? -91.524 58.685 18.085 1.00 43.36 291 THR A C 1
ATOM 4511 O O . THR A 1 290 ? -91.545 59.569 17.222 1.00 42.36 291 THR A O 1
ATOM 4522 N N . LYS A 1 291 ? -90.962 58.866 19.277 1.00 40.65 292 LYS A N 1
ATOM 4523 C CA . LYS A 1 291 ? -90.322 60.119 19.653 1.00 43.42 292 LYS A CA 1
ATOM 4524 C C . LYS A 1 291 ? -88.871 60.088 19.188 1.00 40.61 292 LYS A C 1
ATOM 4525 O O . LYS A 1 291 ? -88.111 59.196 19.579 1.00 40.06 292 LYS A O 1
ATOM 4544 N N . VAL A 1 292 ? -88.491 61.054 18.355 1.00 39.61 293 VAL A N 1
ATOM 4545 C CA . VAL A 1 292 ? -87.170 61.102 17.735 1.00 37.44 293 VAL A CA 1
ATOM 4546 C C . VAL A 1 292 ? -86.423 62.316 18.269 1.00 33.87 293 VAL A C 1
ATOM 4547 O O . VAL A 1 292 ? -86.934 63.442 18.211 1.00 30.30 293 VAL A O 1
ATOM 4560 N N . HIS A 1 293 ? -85.214 62.089 18.781 1.00 34.98 294 HIS A N 1
ATOM 4561 C CA . HIS A 1 293 ? -84.353 63.146 19.296 1.00 32.39 294 HIS A CA 1
ATOM 4562 C C . HIS A 1 293 ? -83.067 63.209 18.483 1.00 33.66 294 HIS A C 1
ATOM 4563 O O . HIS A 1 293 ? -82.501 62.172 18.120 1.00 29.06 294 HIS A O 1
ATOM 4577 N N . ILE A 1 294 ? -82.602 64.426 18.204 1.00 31.33 295 ILE A N 1
ATOM 4578 C CA . ILE A 1 294 ? -81.316 64.640 17.546 1.00 31.37 295 ILE A CA 1
ATOM 4579 C C . ILE A 1 294 ? -80.624 65.814 18.224 1.00 29.62 295 ILE A C 1
ATOM 4580 O O . ILE A 1 294 ? -81.232 66.871 18.424 1.00 27.88 295 ILE A O 1
ATOM 4596 N N . ASP A 1 295 ? -79.354 65.628 18.576 1.00 26.20 296 ASP A N 1
ATOM 4597 C CA . ASP A 1 295 ? -78.580 66.620 19.310 1.00 30.00 296 ASP A CA 1
ATOM 4598 C C . ASP A 1 295 ? -77.467 67.161 18.424 1.00 29.77 296 ASP A C 1
ATOM 4599 O O . ASP A 1 295 ? -76.723 66.388 17.812 1.00 25.56 296 ASP A O 1
ATOM 4608 N N . MET A 1 296 ? -77.346 68.484 18.373 1.00 27.75 297 MET A N 1
ATOM 4609 C CA . MET A 1 296 ? -76.353 69.117 17.518 1.00 27.41 297 MET A CA 1
ATOM 4610 C C . MET A 1 296 ? -76.241 70.598 17.855 1.00 28.64 297 MET A C 1
ATOM 4611 O O . MET A 1 296 ? -77.223 71.205 18.301 1.00 26.55 297 MET A O 1
ATOM 4625 N N . PRO A 1 297 ? -75.078 71.218 17.662 1.00 28.23 298 PRO A N 1
ATOM 4626 C CA . PRO A 1 297 ? -74.997 72.672 17.824 1.00 29.02 298 PRO A CA 1
ATOM 4627 C C . PRO A 1 297 ? -75.877 73.384 16.809 1.00 27.35 298 PRO A C 1
ATOM 4628 O O . PRO A 1 297 ? -75.946 73.002 15.639 1.00 27.30 298 PRO A O 1
ATOM 4639 N N . VAL A 1 298 ? -76.557 74.427 17.273 1.00 26.08 299 VAL A N 1
ATOM 4640 C CA . VAL A 1 298 ? -77.439 75.230 16.440 1.00 29.75 299 VAL A CA 1
ATOM 4641 C C . VAL A 1 298 ? -77.097 76.694 16.665 1.00 28.97 299 VAL A C 1
ATOM 4642 O O . VAL A 1 298 ? -76.894 77.127 17.804 1.00 29.80 299 VAL A O 1
ATOM 4655 N N . SER A 1 299 ? -77.033 77.454 15.575 1.00 32.63 300 SER A N 1
ATOM 4656 C CA . SER A 1 299 ? -76.688 78.865 15.629 1.00 34.50 300 SER A CA 1
ATOM 4657 C C . SER A 1 299 ? -77.605 79.635 14.689 1.00 37.06 300 SER A C 1
ATOM 4658 O O . SER A 1 299 ? -78.348 79.054 13.894 1.00 39.86 300 SER A O 1
ATOM 4666 N N . ARG A 1 300 ? -77.546 80.965 14.789 1.00 37.70 301 ARG A N 1
ATOM 4667 C CA . ARG A 1 300 ? -78.354 81.806 13.914 1.00 44.83 301 ARG A CA 1
ATOM 4668 C C . ARG A 1 300 ? -77.828 81.803 12.487 1.00 48.63 301 ARG A C 1
ATOM 4669 O O . ARG A 1 300 ? -78.611 81.941 11.541 1.00 50.28 301 ARG A O 1
ATOM 4690 N N . ASN A 1 301 ? -76.517 81.654 12.310 1.00 43.40 302 ASN A N 1
ATOM 4691 C CA . ASN A 1 301 ? -75.918 81.702 10.987 1.00 47.63 302 ASN A CA 1
ATOM 4692 C C . ASN A 1 301 ? -74.648 80.858 10.992 1.00 48.66 302 ASN A C 1
ATOM 4693 O O . ASN A 1 301 ? -74.322 80.192 11.978 1.00 46.13 30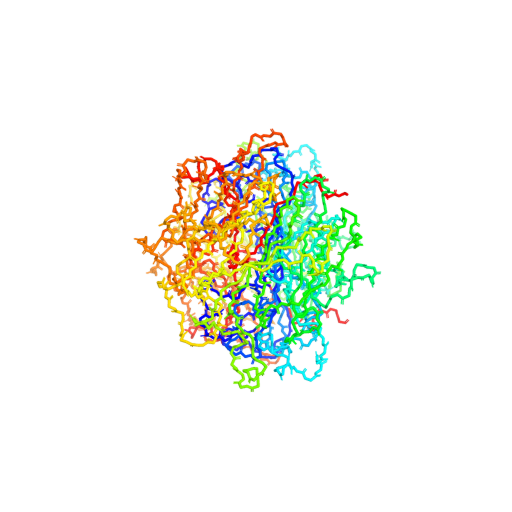2 ASN A O 1
ATOM 4704 N N . ASN A 1 302 ? -73.934 80.896 9.869 1.00 46.61 303 ASN A N 1
ATOM 4705 C CA . ASN A 1 302 ? -72.689 80.156 9.688 1.00 49.71 303 ASN A CA 1
ATOM 4706 C C . ASN A 1 302 ? -71.784 80.248 10.910 1.00 49.96 303 ASN A C 1
ATOM 4707 O O . ASN A 1 302 ? -71.452 81.340 11.383 1.00 48.93 303 ASN A O 1
ATOM 4718 N N . SER A 1 303 ? -71.385 79.082 11.411 1.00 50.64 304 SER A N 1
ATOM 4719 C CA . SER A 1 303 ? -70.565 78.972 12.606 1.00 61.18 304 SER A CA 1
ATOM 4720 C C . SER A 1 303 ? -69.090 78.749 12.304 1.00 68.00 304 SER A C 1
ATOM 4721 O O . SER A 1 303 ? -68.266 78.882 13.215 1.00 67.64 304 SER A O 1
ATOM 4729 N N . PHE A 1 304 ? -68.738 78.417 11.060 1.00 73.28 305 PHE A N 1
ATOM 4730 C CA . PHE A 1 304 ? -67.359 78.112 10.707 1.00 79.12 305 PHE A CA 1
ATOM 4731 C C . PHE A 1 304 ? -66.745 79.315 9.997 1.00 81.53 305 PHE A C 1
ATOM 4732 O O . PHE A 1 304 ? -67.063 79.562 8.824 1.00 77.03 305 PHE A O 1
ATOM 4749 N N . PRO A 1 305 ? -65.873 80.092 10.649 1.00 86.15 306 PRO A N 1
ATOM 4750 C CA . PRO A 1 305 ? -65.341 81.296 9.988 1.00 87.84 306 PRO A CA 1
ATOM 4751 C C . PRO A 1 305 ? -64.507 80.990 8.761 1.00 85.96 306 PRO A C 1
ATOM 4752 O O . PRO A 1 305 ? -64.421 81.827 7.854 1.00 83.74 306 PRO A O 1
ATOM 4763 N N . PHE A 1 306 ? -63.879 79.818 8.708 1.00 85.86 307 PHE A N 1
ATOM 4764 C CA . PHE A 1 306 ? -63.115 79.419 7.536 1.00 83.25 307 PHE A CA 1
ATOM 4765 C C . PHE A 1 306 ? -64.006 78.991 6.378 1.00 83.26 307 PHE A C 1
ATOM 4766 O O . PHE A 1 306 ? -63.494 78.748 5.279 1.00 70.54 307 PHE A O 1
ATOM 4783 N N . PHE A 1 307 ? -65.318 78.904 6.593 1.00 82.66 308 PHE A N 1
ATOM 4784 C CA . PHE A 1 307 ? -66.262 78.562 5.536 1.00 81.70 308 PHE A CA 1
ATOM 4785 C C . PHE A 1 307 ? -66.721 79.849 4.862 1.00 81.46 308 PHE A C 1
ATOM 4786 O O . PHE A 1 307 ? -67.502 80.614 5.439 1.00 76.00 308 PHE A O 1
ATOM 4803 N N . ASP A 1 308 ? -66.245 80.088 3.643 1.00 83.03 309 ASP A N 1
ATOM 4804 C CA . ASP A 1 308 ? -66.639 81.270 2.884 1.00 82.24 309 ASP A CA 1
ATOM 4805 C C . ASP A 1 308 ? -68.001 81.017 2.248 1.00 73.19 309 ASP A C 1
ATOM 4806 O O . ASP A 1 308 ? -68.136 80.160 1.369 1.00 68.74 309 ASP A O 1
ATOM 4815 N N . VAL A 1 309 ? -69.012 81.757 2.697 1.00 76.73 310 VAL A N 1
ATOM 4816 C CA . VAL A 1 309 ? -70.355 81.671 2.144 1.00 71.99 310 VAL A CA 1
ATOM 4817 C C . VAL A 1 309 ? -70.761 83.054 1.649 1.00 72.04 310 VAL A C 1
ATOM 4818 O O . VAL A 1 309 ? -70.144 84.068 1.984 1.00 72.84 310 VAL A O 1
ATOM 4831 N N . HIS A 1 310 ? -71.815 83.083 0.836 1.00 70.35 311 HIS A N 1
ATOM 4832 C CA . HIS A 1 310 ? -72.277 84.324 0.232 1.00 70.89 311 HIS A CA 1
ATOM 4833 C C . HIS A 1 310 ? -73.163 85.095 1.202 1.00 73.47 311 HIS A C 1
ATOM 4834 O O . HIS A 1 310 ? -74.055 84.519 1.835 1.00 68.18 311 HIS A O 1
ATOM 4848 N N . GLY A 1 311 ? -72.919 86.397 1.311 1.00 77.38 312 GLY A N 1
ATOM 4849 C CA . GLY A 1 311 ? -73.703 87.276 2.143 1.00 86.30 312 GLY A CA 1
ATOM 4850 C C . GLY A 1 311 ? -72.805 88.276 2.824 1.00 91.85 312 GLY A C 1
ATOM 4851 O O . GLY A 1 311 ? -71.715 88.582 2.343 1.00 82.77 312 GLY A O 1
ATOM 4855 N N . ALA A 1 312 ? -73.279 88.787 3.960 1.00 94.15 313 ALA A N 1
ATOM 4856 C CA . ALA A 1 312 ? -72.465 89.664 4.780 1.00 94.57 313 ALA A CA 1
ATOM 4857 C C . ALA A 1 312 ? -71.234 88.904 5.270 1.00 98.13 313 ALA A C 1
ATOM 4858 O O . ALA A 1 312 ? -71.244 87.673 5.349 1.00 88.79 313 ALA A O 1
ATOM 4865 N N . PRO A 1 313 ? -70.155 89.611 5.606 1.00 101.32 314 PRO A N 1
ATOM 4866 C CA . PRO A 1 313 ? -68.973 88.921 6.138 1.00 97.31 314 PRO A CA 1
ATOM 4867 C C . PRO A 1 313 ? -69.311 88.183 7.425 1.00 91.83 314 PRO A C 1
ATOM 4868 O O . PRO A 1 313 ? -70.377 88.355 8.022 1.00 84.30 314 PRO A O 1
ATOM 4879 N N . PHE A 1 314 ? -68.375 87.343 7.856 1.00 85.93 315 PHE A N 1
ATOM 4880 C CA . PHE A 1 314 ? -68.640 86.434 8.963 1.00 81.61 315 PHE A CA 1
ATOM 4881 C C . PHE A 1 314 ? -69.026 87.203 10.221 1.00 86.14 315 PHE A C 1
ATOM 4882 O O . PHE A 1 314 ? -68.243 88.010 10.734 1.00 89.04 315 PHE A O 1
ATOM 4899 N N . ASP A 1 315 ? -70.238 86.944 10.714 1.00 83.09 316 ASP A N 1
ATOM 4900 C CA . ASP A 1 315 ? -70.691 87.494 11.984 1.00 74.73 316 ASP A CA 1
ATOM 4901 C C . ASP A 1 315 ? -70.371 86.489 13.083 1.00 73.43 316 ASP A C 1
ATOM 4902 O O . ASP A 1 315 ? -70.996 85.419 13.125 1.00 67.43 316 ASP A O 1
ATOM 4911 N N . PRO A 1 316 ? -69.424 86.771 13.985 1.00 78.00 317 PRO A N 1
ATOM 4912 C CA . PRO A 1 316 ? -69.083 85.770 15.009 1.00 75.59 317 PRO A CA 1
ATOM 4913 C C . PRO A 1 316 ? -70.181 85.552 16.035 1.00 66.20 317 PRO A C 1
ATOM 4914 O O . PRO A 1 316 ? -70.323 84.432 16.542 1.00 58.77 317 PRO A O 1
ATOM 4925 N N . VAL A 1 317 ? -70.959 86.583 16.363 1.00 58.04 318 VAL A N 1
ATOM 4926 C CA . VAL A 1 317 ? -72.030 86.422 17.342 1.00 59.64 318 VAL A CA 1
ATOM 4927 C C . VAL A 1 317 ? -73.119 85.512 16.788 1.00 56.73 318 VAL A C 1
ATOM 4928 O O . VAL A 1 317 ? -73.565 84.571 17.457 1.00 50.70 318 VAL A O 1
ATOM 4941 N N . ALA A 1 318 ? -73.566 85.779 15.559 1.00 58.17 319 ALA A N 1
ATOM 4942 C CA . ALA A 1 318 ? -74.573 84.926 14.938 1.00 50.41 319 ALA A CA 1
ATOM 4943 C C . ALA A 1 318 ? -74.069 83.500 14.770 1.00 47.62 319 ALA A C 1
ATOM 4944 O O . ALA A 1 318 ? -74.863 82.554 14.803 1.00 47.80 319 ALA A O 1
ATOM 4951 N N . GLY A 1 319 ? -72.761 83.326 14.595 1.00 47.61 320 GLY A N 1
ATOM 4952 C CA . GLY A 1 319 ? -72.179 82.020 14.377 1.00 49.12 320 GLY A CA 1
ATOM 4953 C C . GLY A 1 319 ? -71.965 81.183 15.615 1.00 45.42 320 GLY A C 1
ATOM 4954 O O . GLY A 1 319 ? -71.466 80.060 15.509 1.00 45.93 320 GLY A O 1
ATOM 4958 N N . GLN A 1 320 ? -72.324 81.689 16.792 1.00 44.66 321 GLN A N 1
ATOM 4959 C CA . GLN A 1 320 ? -72.167 80.926 18.025 1.00 43.36 321 GLN A CA 1
ATOM 4960 C C . GLN A 1 320 ? -73.187 79.796 18.052 1.00 38.08 321 GLN A C 1
ATOM 4961 O O . GLN A 1 320 ? -74.396 80.039 18.125 1.00 37.96 321 GLN A O 1
ATOM 4975 N N . GLY A 1 321 ? -72.701 78.561 17.986 1.00 33.95 322 GLY A N 1
ATOM 4976 C CA . GLY A 1 321 ? -73.555 77.386 18.016 1.00 30.29 322 GLY A CA 1
ATOM 4977 C C . GLY A 1 321 ? -73.572 76.761 19.400 1.00 32.37 322 GLY A C 1
ATOM 4978 O O . GLY A 1 321 ? -72.533 76.627 20.048 1.00 32.12 322 GLY A O 1
ATOM 4982 N N . PHE A 1 322 ? -74.768 76.380 19.840 1.00 29.47 323 PHE A N 1
ATOM 4983 C CA . PHE A 1 322 ? -74.975 75.768 21.145 1.00 25.93 323 PHE A CA 1
ATOM 4984 C C . PHE A 1 322 ? -75.620 74.404 20.961 1.00 27.76 323 PHE A C 1
ATOM 4985 O O . PHE A 1 322 ? -76.635 74.284 20.266 1.00 27.71 323 PHE A O 1
ATOM 5002 N N . LEU A 1 323 ? -75.030 73.383 21.579 1.00 26.77 324 LEU A N 1
ATOM 5003 C CA . LEU A 1 323 ? -75.601 72.043 21.530 1.00 28.05 324 LEU A CA 1
ATOM 5004 C C . LEU A 1 323 ? -77.078 72.089 21.897 1.00 29.37 324 LEU A C 1
ATOM 5005 O O . LEU A 1 323 ? -77.443 72.518 22.995 1.00 30.14 324 LEU A O 1
ATOM 5021 N N . THR A 1 324 ? -77.923 71.649 20.966 1.00 29.84 325 THR A N 1
ATOM 5022 C CA . THR A 1 324 ? -79.369 71.747 21.094 1.00 26.94 325 THR A CA 1
ATOM 5023 C C . THR A 1 324 ? -80.005 70.424 20.703 1.00 29.16 325 THR A C 1
ATOM 5024 O O . THR A 1 324 ? -79.521 69.738 19.798 1.00 30.60 325 THR A O 1
ATOM 5035 N N . ARG A 1 325 ? -81.094 70.071 21.382 1.00 31.48 326 ARG A N 1
ATOM 5036 C CA . ARG A 1 325 ? -81.870 68.885 21.045 1.00 28.38 326 ARG A CA 1
ATOM 5037 C C . ARG A 1 325 ? -83.128 69.289 20.290 1.00 31.48 326 ARG A C 1
ATOM 5038 O O . ARG A 1 325 ? -83.877 70.162 20.740 1.00 34.58 326 ARG A O 1
ATOM 5059 N N . TRP A 1 326 ? -83.345 68.662 19.140 1.00 30.02 327 TRP A N 1
ATOM 5060 C CA . TRP A 1 326 ? -84.604 68.751 18.421 1.00 28.69 327 TRP A CA 1
ATOM 5061 C C . TRP A 1 326 ? -85.398 67.475 18.658 1.00 31.19 327 TRP A C 1
ATOM 5062 O O . TRP A 1 326 ? -84.842 66.373 18.620 1.00 30.60 327 TRP A O 1
ATOM 5083 N N . THR A 1 327 ? -86.696 67.628 18.910 1.00 31.21 328 THR A N 1
ATOM 5084 C CA . THR A 1 327 ? -87.574 66.493 19.159 1.00 31.87 328 THR A CA 1
ATOM 5085 C C . THR A 1 327 ? -88.797 66.585 18.260 1.00 34.53 328 THR A C 1
ATOM 5086 O O . THR A 1 327 ? -89.426 67.644 18.165 1.00 31.22 328 THR A O 1
ATOM 5097 N N . VAL A 1 328 ? -89.124 65.472 17.605 1.00 34.05 329 VAL A N 1
ATOM 5098 C CA . VAL A 1 328 ? -90.355 65.329 16.844 1.00 33.18 329 VAL A CA 1
ATOM 5099 C C . VAL A 1 328 ? -90.973 63.987 17.210 1.00 38.75 329 VAL A C 1
ATOM 5100 O O . VAL A 1 328 ? -90.310 63.100 17.753 1.00 34.27 329 VAL A O 1
ATOM 5113 N N . ASP A 1 329 ? -92.262 63.847 16.907 1.00 39.67 330 ASP A N 1
ATOM 5114 C CA . ASP A 1 329 ? -93.008 62.634 17.220 1.00 43.62 330 ASP A CA 1
ATOM 5115 C C . ASP A 1 329 ? -93.677 62.132 15.951 1.00 43.15 330 ASP A C 1
ATOM 5116 O O . ASP A 1 329 ? -94.494 62.842 15.355 1.00 43.78 330 ASP A O 1
ATOM 5125 N N . MET A 1 330 ? -93.330 60.910 15.539 1.00 41.10 331 MET A N 1
ATOM 5126 C CA . MET A 1 330 ? -93.917 60.334 14.336 1.00 43.24 331 MET A CA 1
ATOM 5127 C C . MET A 1 330 ? -95.396 60.019 14.510 1.00 47.87 331 MET A C 1
ATOM 5128 O O . MET A 1 330 ? -96.106 59.866 13.510 1.00 41.25 331 MET A O 1
ATOM 5142 N N . ALA A 1 331 ? -95.876 59.925 15.750 1.00 45.13 332 ALA A N 1
ATOM 5143 C CA . ALA A 1 331 ? -97.290 59.695 16.007 1.00 43.44 332 ALA A CA 1
ATOM 5144 C C . ALA A 1 331 ? -98.136 60.953 15.857 1.00 47.91 332 ALA A C 1
ATOM 5145 O O . ALA A 1 331 ? -99.365 60.847 15.802 1.00 53.32 332 ALA A O 1
ATOM 5152 N N . SER A 1 332 ? -97.520 62.130 15.791 1.00 46.00 333 SER A N 1
ATOM 5153 C CA . SER A 1 332 ? -98.282 63.365 15.712 1.00 49.22 333 SER A CA 1
ATOM 5154 C C . SER A 1 332 ? -98.730 63.633 14.279 1.00 50.05 333 SER A C 1
ATOM 5155 O O . SER A 1 332 ? -98.238 63.033 13.319 1.00 52.20 333 SER A O 1
ATOM 5163 N N . ASN A 1 333 ? -99.682 64.550 14.147 1.00 49.09 334 ASN A N 1
ATOM 5164 C CA . ASN A 1 333 ? -100.163 65.010 12.854 1.00 53.17 334 ASN A CA 1
ATOM 5165 C C . ASN A 1 333 ? -99.564 66.374 12.536 1.00 52.24 334 ASN A C 1
ATOM 5166 O O . ASN A 1 333 ? -99.276 67.172 13.432 1.00 49.32 334 ASN A O 1
ATOM 5177 N N . GLY A 1 334 ? -99.378 66.633 11.247 1.00 52.63 335 GLY A N 1
ATOM 5178 C CA . GLY A 1 334 ? -98.775 67.873 10.815 1.00 51.20 335 GLY A CA 1
ATOM 5179 C C . GLY A 1 334 ? -97.259 67.809 10.853 1.00 50.20 335 GLY A C 1
ATOM 5180 O O . GLY A 1 334 ? -96.643 66.744 10.965 1.00 49.96 335 GLY A O 1
ATOM 5184 N N . ASP A 1 335 ? -96.651 68.992 10.758 1.00 46.54 336 ASP A N 1
ATOM 5185 C CA . ASP A 1 335 ? -95.203 69.131 10.659 1.00 47.53 336 ASP A CA 1
ATOM 5186 C C . ASP A 1 335 ? -94.622 69.929 11.825 1.00 43.53 336 ASP A C 1
ATOM 5187 O O . ASP A 1 335 ? -93.560 70.539 11.695 1.00 46.13 336 ASP A O 1
ATOM 5196 N N . SER A 1 336 ? -95.299 69.926 12.970 1.00 43.58 337 SER A N 1
ATOM 5197 C CA . SER A 1 336 ? -94.831 70.678 14.128 1.00 42.15 337 SER A CA 1
ATOM 5198 C C . SER A 1 336 ? -93.767 69.905 14.894 1.00 38.46 337 SER A C 1
ATOM 5199 O O . SER A 1 336 ? -93.837 68.679 15.022 1.00 33.80 337 SER A O 1
ATOM 5207 N N . PHE A 1 337 ? -92.781 70.635 15.403 1.00 35.12 338 PHE A N 1
ATOM 5208 C CA . PHE A 1 337 ? -91.833 70.064 16.345 1.00 36.85 338 PHE A CA 1
ATOM 5209 C C . PHE A 1 337 ? -92.496 69.864 17.701 1.00 36.18 338 PHE A C 1
ATOM 5210 O O . PHE A 1 337 ? -93.415 70.593 18.082 1.00 37.30 338 PHE A O 1
ATOM 5227 N N . GLU A 1 338 ? -92.018 68.861 18.438 1.00 37.24 339 GLU A N 1
ATOM 5228 C CA . GLU A 1 338 ? -92.405 68.750 19.838 1.00 33.40 339 GLU A CA 1
ATOM 5229 C C . GLU A 1 338 ? -91.680 69.794 20.678 1.00 37.12 339 GLU A C 1
ATOM 5230 O O . GLU A 1 338 ? -92.303 70.485 21.494 1.00 36.83 339 GLU A O 1
ATOM 5242 N N . LYS A 1 339 ? -90.369 69.934 20.493 1.00 40.03 340 LYS A N 1
ATOM 5243 C CA . LYS A 1 339 ? -89.670 71.033 21.140 1.00 38.57 340 LYS A CA 1
ATOM 5244 C C . LYS A 1 339 ? -88.256 71.130 20.585 1.00 35.41 340 LYS A C 1
ATOM 5245 O O . LYS A 1 339 ? -87.768 70.241 19.878 1.00 33.17 340 LYS A O 1
ATOM 5264 N N . THR A 1 340 ? -87.613 72.243 20.920 1.00 34.84 341 THR A N 1
ATOM 5265 C CA . THR A 1 340 ? -86.201 72.491 20.686 1.00 35.19 341 THR A CA 1
ATOM 5266 C C . THR A 1 340 ? -85.671 73.063 21.989 1.00 35.81 341 THR A C 1
ATOM 5267 O O . THR A 1 340 ? -86.257 74.014 22.518 1.00 34.64 341 THR A O 1
ATOM 5278 N N . GLU A 1 341 ? -84.590 72.496 22.522 1.00 32.24 342 GLU A N 1
ATOM 5279 C CA . GLU A 1 341 ? -84.071 73.004 23.783 1.00 35.45 342 GLU A CA 1
ATOM 5280 C C . GLU A 1 341 ? -82.556 72.909 23.821 1.00 33.08 342 GLU A C 1
ATOM 5281 O O . GLU A 1 341 ? -81.974 71.879 23.464 1.00 34.13 342 GLU A O 1
ATOM 5293 N N . ARG A 1 342 ? -81.943 73.999 24.265 1.00 30.83 343 ARG A N 1
ATOM 5294 C CA . ARG A 1 342 ? -80.499 74.098 24.384 1.00 32.73 343 ARG A CA 1
ATOM 5295 C C . ARG A 1 342 ? -79.993 73.214 25.516 1.00 29.53 343 ARG A C 1
ATOM 5296 O O . ARG A 1 342 ? -80.494 73.279 26.643 1.00 34.06 343 ARG A O 1
ATOM 5317 N N . LEU A 1 343 ? -78.977 72.405 25.219 1.00 30.52 344 LEU A N 1
ATOM 5318 C CA . LEU A 1 343 ? -78.400 71.486 26.189 1.00 29.83 344 LEU A CA 1
ATOM 5319 C C . LEU A 1 343 ? -77.123 72.007 26.832 1.00 29.94 344 LEU A C 1
ATOM 5320 O O . LEU A 1 343 ? -76.695 71.459 27.854 1.00 32.76 344 LEU A O 1
ATOM 5336 N N . PHE A 1 344 ? -76.514 73.046 26.266 1.00 29.25 345 PHE A N 1
ATOM 5337 C CA . PHE A 1 344 ? -75.238 73.553 26.747 1.00 31.79 345 PHE A CA 1
ATOM 5338 C C . PHE A 1 344 ? -75.128 75.013 26.335 1.00 32.15 345 PHE A C 1
ATOM 5339 O O . PHE A 1 344 ? -75.428 75.355 25.187 1.00 33.48 345 PHE A O 1
ATOM 5356 N N . ASP A 1 345 ? -74.704 75.868 27.266 1.00 34.70 346 ASP A N 1
ATOM 5357 C CA . ASP A 1 345 ? -74.784 77.312 27.080 1.00 39.14 346 ASP A CA 1
ATOM 5358 C C . ASP A 1 345 ? -73.441 77.952 26.736 1.00 36.33 346 ASP A C 1
ATOM 5359 O O . ASP A 1 345 ? -73.297 79.173 26.864 1.00 41.30 346 ASP A O 1
ATOM 5368 N N . ARG A 1 346 ? -72.459 77.163 26.298 1.00 35.07 347 ARG A N 1
ATOM 5369 C CA . ARG A 1 346 ? -71.212 77.725 25.807 1.00 36.24 347 ARG A CA 1
ATOM 5370 C C . ARG A 1 346 ? -71.032 77.376 24.334 1.00 34.75 347 ARG A C 1
ATOM 5371 O O . ARG A 1 346 ? -71.331 76.247 23.934 1.00 30.62 347 ARG A O 1
ATOM 5392 N N . PRO A 1 347 ? -70.562 78.307 23.504 1.00 32.77 348 PRO A N 1
ATOM 5393 C CA . PRO A 1 347 ? -70.374 77.983 22.083 1.00 29.68 348 PRO A CA 1
ATOM 5394 C C . PRO A 1 347 ? -69.485 76.759 21.922 1.00 30.44 348 PRO A C 1
ATOM 5395 O O . PRO A 1 347 ? -68.394 76.682 22.492 1.00 32.41 348 PRO A O 1
ATOM 5406 N N . ASP A 1 348 ? -69.963 75.791 21.143 1.00 28.06 349 ASP A N 1
ATOM 5407 C CA . ASP A 1 348 ? -69.300 74.500 21.053 1.00 32.16 349 ASP A CA 1
ATOM 5408 C C . ASP A 1 348 ? -69.515 73.909 19.667 1.00 30.89 349 ASP A C 1
ATOM 5409 O O . ASP A 1 348 ? -70.387 74.345 18.910 1.00 29.00 349 ASP A O 1
ATOM 5418 N N . GLU A 1 349 ? -68.712 72.899 19.352 1.00 27.85 350 GLU A N 1
ATOM 5419 C CA . GLU A 1 349 ? -68.818 72.181 18.087 1.00 30.95 350 GLU A CA 1
ATOM 5420 C C . GLU A 1 349 ? -68.010 70.892 18.208 1.00 30.43 350 GLU A C 1
ATOM 5421 O O . GLU A 1 349 ? -67.473 70.567 19.273 1.00 25.76 350 GLU A O 1
ATOM 5433 N N . PHE A 1 350 ? -67.931 70.163 17.099 1.00 26.94 351 PHE A N 1
ATOM 5434 C CA . PHE A 1 350 ? -67.228 68.886 17.031 1.00 28.56 351 PHE A CA 1
ATOM 5435 C C . PHE A 1 350 ? -67.645 67.949 18.165 1.00 28.09 351 PHE A C 1
ATOM 5436 O O . PHE A 1 350 ? -66.798 67.474 18.933 1.00 26.58 351 PHE A O 1
ATOM 5453 N N . PRO A 1 351 ? -68.935 67.645 18.280 1.00 27.28 352 PRO A N 1
ATOM 5454 C CA . PRO A 1 351 ? -69.398 66.752 19.345 1.00 28.35 352 PRO A CA 1
ATOM 5455 C C . PRO A 1 351 ? -68.992 65.311 19.093 1.00 25.39 352 PRO A C 1
ATOM 5456 O O . PRO A 1 351 ? -68.861 64.865 17.950 1.00 30.86 352 PRO A O 1
ATOM 5467 N N . ARG A 1 352 ? -68.810 64.575 20.188 1.00 27.40 353 ARG A N 1
ATOM 5468 C CA . ARG A 1 352 ? -68.455 63.166 20.128 1.00 25.13 353 ARG A CA 1
ATOM 5469 C C . ARG A 1 352 ? -69.136 62.424 21.268 1.00 28.91 353 ARG A C 1
ATOM 5470 O O . ARG A 1 352 ? -69.557 63.021 22.263 1.00 23.98 353 ARG A O 1
ATOM 5491 N N . ILE A 1 353 ? -69.233 61.103 21.112 1.00 25.16 354 ILE A N 1
ATOM 5492 C CA . ILE A 1 353 ? -69.873 60.236 22.093 1.00 31.39 354 ILE A CA 1
ATOM 5493 C C . ILE A 1 353 ? -69.076 58.944 22.217 1.00 30.95 354 ILE A C 1
ATOM 5494 O O . ILE A 1 353 ? -68.149 58.673 21.450 1.00 29.69 354 ILE A O 1
ATOM 5510 N N . ASP A 1 354 ? -69.455 58.147 23.210 1.00 29.52 355 ASP A N 1
ATOM 5511 C CA . ASP A 1 354 ? -69.097 56.733 23.265 1.00 27.00 355 ASP A CA 1
ATOM 5512 C C . ASP A 1 354 ? -69.875 56.035 22.158 1.00 32.12 355 ASP A C 1
ATOM 5513 O O . ASP A 1 354 ? -71.081 55.808 22.277 1.00 32.22 355 ASP A O 1
ATOM 5522 N N . GLU A 1 355 ? -69.195 55.713 21.056 1.00 35.10 356 GLU A N 1
ATOM 5523 C CA . GLU A 1 355 ? -69.895 55.251 19.864 1.00 33.50 356 GLU A CA 1
ATOM 5524 C C . GLU A 1 355 ? -70.515 53.870 20.031 1.00 33.77 356 GLU A C 1
ATOM 5525 O O . GLU A 1 355 ? -71.253 53.434 19.142 1.00 30.33 356 GLU A O 1
ATOM 5537 N N . ARG A 1 356 ? -70.246 53.176 21.137 1.00 33.96 357 ARG A N 1
ATOM 5538 C CA . ARG A 1 356 ? -71.015 51.979 21.449 1.00 36.83 357 ARG A CA 1
ATOM 5539 C C . ARG A 1 356 ? -72.478 52.303 21.712 1.00 35.63 357 ARG A C 1
ATOM 5540 O O . ARG A 1 356 ? -73.311 51.389 21.722 1.00 38.23 357 ARG A O 1
ATOM 5561 N N . TYR A 1 357 ? -72.807 53.578 21.920 1.00 30.61 358 TYR A N 1
ATOM 5562 C CA . TYR A 1 357 ? -74.175 54.024 22.133 1.00 31.36 358 TYR A CA 1
ATOM 5563 C C . TYR A 1 357 ? -74.697 54.859 20.973 1.00 30.55 358 TYR A C 1
ATOM 5564 O O . TYR A 1 357 ? -75.748 55.497 21.102 1.00 31.49 358 TYR A O 1
ATOM 5582 N N . ALA A 1 358 ? -73.985 54.878 19.849 1.00 31.37 359 ALA A N 1
ATOM 5583 C CA . ALA A 1 358 ? -74.481 55.559 18.664 1.00 35.45 359 ALA A CA 1
ATOM 5584 C C . ALA A 1 358 ? -75.844 55.004 18.273 1.00 30.96 359 ALA A C 1
ATOM 5585 O O . ALA A 1 358 ? -76.066 53.791 18.284 1.00 35.27 359 ALA A O 1
ATOM 5592 N N . THR A 1 359 ? -76.760 55.906 17.929 1.00 32.53 360 THR A N 1
ATOM 5593 C CA . THR A 1 359 ? -78.134 55.624 17.518 1.00 36.28 360 THR A CA 1
ATOM 5594 C C . THR A 1 359 ? -79.017 55.239 18.701 1.00 35.83 360 THR A C 1
ATOM 5595 O O . THR A 1 359 ? -80.199 54.952 18.491 1.00 36.91 360 THR A O 1
ATOM 5606 N N . ARG A 1 360 ? -78.497 55.222 19.924 1.00 36.91 361 ARG A N 1
ATOM 5607 C CA . ARG A 1 360 ? -79.253 54.793 21.090 1.00 37.71 361 ARG A CA 1
ATOM 5608 C C . ARG A 1 360 ? -79.266 55.886 22.147 1.00 37.56 361 ARG A C 1
ATOM 5609 O O . ARG A 1 360 ? -78.531 56.876 22.074 1.00 37.52 361 ARG A O 1
ATOM 5630 N N . ALA A 1 361 ? -80.137 55.695 23.136 1.00 37.68 362 ALA A N 1
ATOM 5631 C CA . ALA A 1 361 ? -80.133 56.557 24.306 1.00 35.65 362 ALA A CA 1
ATOM 5632 C C . ALA A 1 361 ? -78.729 56.613 24.891 1.00 32.10 362 ALA A C 1
ATOM 5633 O O . ALA A 1 361 ? -78.028 55.601 24.971 1.00 30.87 362 ALA A O 1
ATOM 5640 N N . TYR A 1 362 ? -78.315 57.812 25.286 1.00 27.34 363 TYR A N 1
ATOM 5641 C CA . TYR A 1 362 ? -76.953 58.038 25.738 1.00 33.76 363 TYR A CA 1
ATOM 5642 C C . TYR A 1 362 ? -76.949 59.238 26.671 1.00 29.81 363 TYR A C 1
ATOM 5643 O O . TYR A 1 362 ? -77.927 59.985 26.761 1.00 29.23 363 TYR A O 1
ATOM 5661 N N . ARG A 1 363 ? -75.827 59.430 27.360 1.00 30.34 364 ARG A N 1
ATOM 5662 C CA . ARG A 1 363 ? -75.697 60.575 28.255 1.00 34.24 364 ARG A CA 1
ATOM 5663 C C . ARG A 1 363 ? -74.356 61.285 28.157 1.00 32.19 364 ARG A C 1
ATOM 5664 O O . ARG A 1 363 ? -74.294 62.483 28.452 1.00 30.09 364 ARG A O 1
ATOM 5685 N N . HIS A 1 364 ? -73.287 60.611 27.745 1.00 30.36 365 HIS A N 1
ATOM 5686 C CA . HIS A 1 364 ? -71.949 61.184 27.768 1.00 32.61 365 HIS A CA 1
ATOM 5687 C C . HIS A 1 364 ? -71.585 61.754 26.403 1.00 28.39 365 HIS A C 1
ATOM 5688 O O . HIS A 1 364 ? -71.692 61.065 25.382 1.00 26.10 365 HIS A O 1
ATOM 5702 N N . GLY A 1 365 ? -71.164 63.009 26.396 1.00 27.96 366 GLY A N 1
ATOM 5703 C CA . GLY A 1 365 ? -70.722 63.658 25.178 1.00 30.62 366 GLY A CA 1
ATOM 5704 C C . GLY A 1 365 ? -69.508 64.521 25.446 1.00 33.33 366 GLY A C 1
ATOM 5705 O O . GLY A 1 365 ? -69.313 65.038 26.549 1.00 29.05 366 GLY A O 1
ATOM 5709 N N . TRP A 1 366 ? -68.682 64.669 24.414 1.00 33.01 367 TRP A N 1
ATOM 5710 C CA . TRP A 1 366 ? -67.500 65.514 24.473 1.00 27.83 367 TRP A CA 1
ATOM 5711 C C . TRP A 1 366 ? -67.533 66.489 23.308 1.00 31.62 367 TRP A C 1
ATOM 5712 O O . TRP A 1 366 ? -68.153 66.223 22.274 1.00 29.16 367 TRP A O 1
ATOM 5733 N N . MET A 1 367 ? -66.862 67.623 23.483 1.00 30.57 368 MET A N 1
ATOM 5734 C CA . MET A 1 367 ? -66.990 68.706 22.523 1.00 31.88 368 MET A CA 1
ATOM 5735 C C . MET A 1 367 ? -65.818 69.660 22.651 1.00 29.39 368 MET A C 1
ATOM 5736 O O . MET A 1 367 ? -65.121 69.698 23.668 1.00 27.27 368 MET A O 1
ATOM 5750 N N . LEU A 1 368 ? -65.623 70.439 21.596 1.00 28.44 369 LEU A N 1
ATOM 5751 C CA . LEU A 1 368 ? -64.721 71.574 21.631 1.00 29.37 369 LEU A CA 1
ATOM 5752 C C . LEU A 1 368 ? -65.515 72.829 21.955 1.00 30.07 369 LEU A C 1
ATOM 5753 O O . LEU A 1 368 ? -66.644 73.005 21.487 1.00 26.92 369 LEU A O 1
ATOM 5769 N N . ILE A 1 369 ? -64.921 73.696 22.767 1.00 31.71 370 ILE A N 1
ATOM 5770 C CA . ILE A 1 369 ? -65.586 74.888 23.268 1.00 32.10 370 ILE A CA 1
ATOM 5771 C C . ILE A 1 369 ? -64.776 76.107 22.857 1.00 32.45 370 ILE A C 1
ATOM 5772 O O . ILE A 1 369 ? -63.542 76.097 22.920 1.00 32.15 370 ILE A O 1
ATOM 5788 N N . LEU A 1 370 ? -65.480 77.151 22.428 1.00 34.99 371 LEU A N 1
ATOM 5789 C CA . LEU A 1 370 ? -64.871 78.435 22.091 1.00 37.68 371 LEU A CA 1
ATOM 5790 C C . LEU A 1 370 ? -64.974 79.322 23.325 1.00 41.81 371 LEU A C 1
ATOM 5791 O O . LEU A 1 370 ? -66.010 79.944 23.569 1.00 47.51 371 LEU A O 1
ATOM 5807 N N . ASP A 1 371 ? -63.902 79.377 24.114 1.00 45.04 372 ASP A N 1
ATOM 5808 C CA . ASP A 1 371 ? -63.873 80.184 25.336 1.00 45.39 372 ASP A CA 1
ATOM 5809 C C . ASP A 1 371 ? -63.142 81.482 25.007 1.00 52.25 372 ASP A C 1
ATOM 5810 O O . ASP A 1 371 ? -61.915 81.564 25.072 1.00 47.42 372 ASP A O 1
ATOM 5819 N N . THR A 1 372 ? -63.918 82.508 24.658 1.00 52.87 373 THR A N 1
ATOM 5820 C CA . THR A 1 372 ? -63.370 83.777 24.203 1.00 56.18 373 THR A CA 1
ATOM 5821 C C . THR A 1 372 ? -62.833 84.642 25.335 1.00 55.74 373 THR A C 1
ATOM 5822 O O . THR A 1 372 ? -62.160 85.641 25.058 1.00 59.55 373 THR A O 1
ATOM 5833 N N . GLU A 1 373 ? -63.107 84.294 26.592 1.00 57.31 374 GLU A N 1
ATOM 5834 C CA . GLU A 1 373 ? -62.599 85.067 27.718 1.00 63.99 374 GLU A CA 1
ATOM 5835 C C . GLU A 1 373 ? -61.161 84.716 28.078 1.00 60.23 374 GLU A C 1
ATOM 5836 O O . GLU A 1 373 ? -60.560 85.414 28.903 1.00 53.19 374 GLU A O 1
ATOM 5848 N N . LYS A 1 374 ? -60.585 83.641 27.473 1.00 59.52 375 LYS A N 1
ATOM 5849 C CA . LYS A 1 374 ? -59.220 83.246 27.778 1.00 55.56 375 LYS A CA 1
ATOM 5850 C C . LYS A 1 374 ? -58.227 84.009 26.905 1.00 52.67 375 LYS A C 1
ATOM 5851 O O . LYS A 1 374 ? -58.556 84.411 25.784 1.00 52.15 375 LYS A O 1
ATOM 5870 N N . PRO A 1 375 ? -57.003 84.211 27.387 1.00 51.05 376 PRO A N 1
ATOM 5871 C CA . PRO A 1 375 ? -55.990 84.881 26.566 1.00 52.47 376 PRO A CA 1
ATOM 5872 C C . PRO A 1 375 ? -55.508 83.997 25.425 1.00 54.13 376 PRO A C 1
ATOM 5873 O O . PRO A 1 375 ? -55.653 82.773 25.436 1.00 49.29 376 PRO A O 1
ATOM 5884 N N . TYR A 1 376 ? -54.923 84.654 24.425 1.00 54.75 377 TYR A N 1
ATOM 5885 C CA . TYR A 1 376 ? -54.359 83.972 23.261 1.00 55.44 377 TYR A CA 1
ATOM 5886 C C . TYR A 1 376 ? -53.152 84.782 22.810 1.00 58.27 377 TYR A C 1
ATOM 5887 O O . TYR A 1 376 ? -53.308 85.920 22.359 1.00 64.01 377 TYR A O 1
ATOM 5905 N N . GLU A 1 377 ? -51.957 84.205 22.939 1.00 59.49 378 GLU A N 1
ATOM 5906 C CA . GLU A 1 377 ? -50.707 84.937 22.731 1.00 64.15 378 GLU A CA 1
ATOM 5907 C C . GLU A 1 377 ? -50.080 84.645 21.373 1.00 65.13 378 GLU A C 1
ATOM 5908 O O . GLU A 1 377 ? -48.852 84.597 21.248 1.00 75.35 378 GLU A O 1
ATOM 5920 N N . ALA A 1 378 ? -50.888 84.464 20.338 1.00 65.53 379 ALA A N 1
ATOM 5921 C CA . ALA A 1 378 ? -50.400 84.231 18.989 1.00 72.50 379 ALA A CA 1
ATOM 5922 C C . ALA A 1 378 ? -51.059 85.212 18.034 1.00 84.01 379 ALA A C 1
ATOM 5923 O O . ALA A 1 378 ? -52.134 85.747 18.326 1.00 78.72 379 ALA A O 1
ATOM 5930 N N . PRO A 1 379 ? -50.434 85.477 16.875 1.00 98.42 380 PRO A N 1
ATOM 5931 C CA . PRO A 1 379 ? -51.021 86.369 15.868 1.00 93.70 380 PRO A CA 1
ATOM 5932 C C . PRO A 1 379 ? -52.224 85.752 15.158 1.00 82.59 380 PRO A C 1
ATOM 5933 O O . PRO A 1 379 ? -53.357 86.061 15.527 1.00 75.30 380 PRO A O 1
ATOM 5944 N N . TYR A 1 384 ? -59.727 84.294 14.429 1.00 85.25 385 TYR A N 1
ATOM 5945 C CA . TYR A 1 384 ? -61.105 83.860 14.243 1.00 95.17 385 TYR A CA 1
ATOM 5946 C C . TYR A 1 384 ? -61.505 82.871 15.344 1.00 94.58 385 TYR A C 1
ATOM 5947 O O . TYR A 1 384 ? -60.985 82.938 16.460 1.00 90.68 385 TYR A O 1
ATOM 5952 N N . ALA A 1 385 ? -62.426 81.960 15.031 1.00 98.79 386 ALA A N 1
ATOM 5953 C CA . ALA A 1 385 ? -63.000 81.069 16.035 1.00 90.90 386 ALA A CA 1
ATOM 5954 C C . ALA A 1 385 ? -61.944 80.078 16.511 1.00 79.08 386 ALA A C 1
ATOM 5955 O O . ALA A 1 385 ? -61.554 79.166 15.774 1.00 79.04 386 ALA A O 1
ATOM 5962 N N . LEU A 1 386 ? -61.496 80.250 17.750 1.00 70.01 387 LEU A N 1
ATOM 5963 C CA . LEU A 1 386 ? -60.442 79.437 18.344 1.00 61.09 387 LEU A CA 1
ATOM 5964 C C . LEU A 1 386 ? -61.067 78.414 19.287 1.00 49.15 387 LEU A C 1
ATOM 5965 O O . LEU A 1 386 ? -61.677 78.789 20.294 1.00 50.36 387 LEU A O 1
ATOM 5981 N N . THR A 1 387 ? -60.918 77.127 18.965 1.00 35.14 388 THR A N 1
ATOM 5982 C CA . THR A 1 387 ? -61.368 76.054 19.857 1.00 38.19 388 THR A CA 1
ATOM 5983 C C . THR A 1 387 ? -60.222 75.727 20.806 1.00 35.08 388 THR A C 1
ATOM 5984 O O . THR A 1 387 ? -59.393 74.853 20.546 1.00 35.13 388 THR A O 1
ATOM 5995 N N . ASN A 1 388 ? -60.184 76.439 21.928 1.00 34.22 389 ASN A N 1
ATOM 5996 C CA . ASN A 1 388 ? -59.113 76.309 22.904 1.00 32.83 389 ASN A CA 1
ATOM 5997 C C . ASN A 1 388 ? -59.487 75.428 24.086 1.00 31.61 389 ASN A C 1
ATOM 5998 O O . ASN A 1 388 ? -58.678 75.282 25.007 1.00 31.71 389 ASN A O 1
ATOM 6009 N N . THR A 1 389 ? -60.679 74.834 24.085 1.00 29.68 390 THR A N 1
ATOM 6010 C CA . THR A 1 389 ? -61.188 74.149 25.263 1.00 32.84 390 THR A CA 1
ATOM 6011 C C . THR A 1 389 ? -61.831 72.829 24.868 1.00 32.39 390 THR A C 1
ATOM 6012 O O . THR A 1 389 ? -62.526 72.743 23.852 1.00 34.97 390 THR A O 1
ATOM 6023 N N . LEU A 1 390 ? -61.584 71.807 25.682 1.00 28.59 391 LEU A N 1
ATOM 6024 C CA . LEU A 1 390 ? -62.196 70.495 25.537 1.00 26.54 391 LEU A CA 1
ATOM 6025 C C . LEU A 1 390 ? -63.240 70.326 26.631 1.00 33.04 391 LEU A C 1
ATOM 6026 O O . LEU A 1 390 ? -62.951 70.567 27.808 1.00 30.56 391 LEU A O 1
ATOM 6042 N N . GLY A 1 391 ? -64.442 69.907 26.246 1.00 32.01 392 GLY A N 1
ATOM 6043 C CA . GLY A 1 391 ? -65.564 69.840 27.159 1.00 29.28 392 GLY A CA 1
ATOM 6044 C C . GLY A 1 391 ? -66.125 68.436 27.281 1.00 29.44 392 GLY A C 1
ATOM 6045 O O . GLY A 1 391 ? -66.080 67.644 26.338 1.00 29.27 392 GLY A O 1
ATOM 6049 N N . HIS A 1 392 ? -66.653 68.135 28.464 1.00 30.21 393 HIS A N 1
ATOM 6050 C CA . HIS A 1 392 ? -67.409 66.916 28.715 1.00 33.00 393 HIS A CA 1
ATOM 6051 C C . HIS A 1 392 ? -68.741 67.305 29.333 1.00 35.63 393 HIS A C 1
ATOM 6052 O O . HIS A 1 392 ? -68.778 68.105 30.273 1.00 34.41 393 HIS A O 1
ATOM 6066 N N . ILE A 1 393 ? -69.831 66.752 28.806 1.00 33.23 394 ILE A N 1
ATOM 6067 C CA . ILE A 1 393 ? -71.165 67.022 29.326 1.00 35.19 394 ILE A CA 1
ATOM 6068 C C . ILE A 1 393 ? -71.831 65.706 29.694 1.00 31.65 394 ILE A C 1
ATOM 6069 O O . ILE A 1 393 ? -71.742 64.720 28.954 1.00 35.97 394 ILE A O 1
ATOM 6085 N N . ASP A 1 394 ? -72.487 65.698 30.849 1.00 34.05 395 ASP A N 1
ATOM 6086 C CA . ASP A 1 394 ? -73.339 64.597 31.287 1.00 36.91 395 ASP A CA 1
ATOM 6087 C C . ASP A 1 394 ? -74.775 65.038 31.023 1.00 36.28 395 ASP A C 1
ATOM 6088 O O . ASP A 1 394 ? -75.321 65.875 31.746 1.00 35.14 395 ASP A O 1
ATOM 6097 N N . LEU A 1 395 ? -75.381 64.489 29.968 1.00 35.38 396 LEU A N 1
ATOM 6098 C CA . LEU A 1 395 ? -76.701 64.945 29.548 1.00 34.09 396 LEU A CA 1
ATOM 6099 C C . LEU A 1 395 ? -77.797 64.559 30.531 1.00 35.55 396 LEU A C 1
ATOM 6100 O O . LEU A 1 395 ? -78.868 65.174 30.513 1.00 32.43 396 LEU A O 1
ATOM 6116 N N . ALA A 1 396 ? -77.563 63.558 31.380 1.00 35.22 397 ALA A N 1
ATOM 6117 C CA . ALA A 1 396 ? -78.569 63.180 32.365 1.00 40.62 397 ALA A CA 1
ATOM 6118 C C . ALA A 1 396 ? -78.657 64.181 33.508 1.00 41.31 397 ALA A C 1
ATOM 6119 O O . ALA A 1 396 ? -79.679 64.223 34.200 1.00 45.53 397 ALA A O 1
ATOM 6126 N N . THR A 1 397 ? -77.616 64.989 33.715 1.00 42.91 398 THR A N 1
ATOM 6127 C CA . THR A 1 397 ? -77.583 65.960 34.798 1.00 39.48 398 THR A CA 1
ATOM 6128 C C . THR A 1 397 ? -77.386 67.393 34.329 1.00 41.05 398 THR A C 1
ATOM 6129 O O . THR A 1 397 ? -77.627 68.318 35.113 1.00 43.09 398 THR A O 1
ATOM 6140 N N . GLY A 1 398 ? -76.964 67.607 33.086 1.00 41.50 399 GLY A N 1
ATOM 6141 C CA . GLY A 1 398 ? -76.543 68.920 32.651 1.00 42.08 399 GLY A CA 1
ATOM 6142 C C . GLY A 1 398 ? -75.190 69.351 33.170 1.00 39.62 399 GLY A C 1
ATOM 6143 O O . GLY A 1 398 ? -74.715 70.427 32.789 1.00 42.75 399 GLY A O 1
ATOM 6147 N N . LYS A 1 399 ? -74.555 68.553 34.026 1.00 37.29 400 LYS A N 1
ATOM 6148 C CA . LYS A 1 399 ? -73.239 68.894 34.542 1.00 39.51 400 LYS A CA 1
ATOM 6149 C C . LYS A 1 399 ? -72.190 68.780 33.443 1.00 39.18 400 LYS A C 1
ATOM 6150 O O . LYS A 1 399 ? -72.277 67.928 32.554 1.00 36.07 400 LYS A O 1
ATOM 6169 N N . SER A 1 400 ? -71.182 69.644 33.520 1.00 37.07 401 SER A N 1
ATOM 6170 C CA . SER A 1 400 ? -70.111 69.656 32.538 1.00 39.81 401 SER A CA 1
ATOM 6171 C C . SER A 1 400 ? -68.798 70.024 33.214 1.00 35.78 401 SER A C 1
ATOM 6172 O O . SER A 1 400 ? -68.771 70.646 34.278 1.00 35.08 401 SER A O 1
ATOM 6180 N N . SER A 1 401 ? -67.704 69.624 32.572 1.00 35.70 402 SER A N 1
ATOM 6181 C CA . SER A 1 401 ? -66.365 70.031 32.965 1.00 40.11 402 SER A CA 1
ATOM 6182 C C . SER A 1 401 ? -65.553 70.255 31.699 1.00 38.83 402 SER A C 1
ATOM 6183 O O . SER A 1 401 ? -65.912 69.778 30.619 1.00 33.98 402 SER A O 1
ATOM 6191 N N . SER A 1 402 ? -64.450 70.987 31.833 1.00 36.07 403 SER A N 1
ATOM 6192 C CA . SER A 1 402 ? -63.693 71.380 30.655 1.00 33.10 403 SER A CA 1
ATOM 6193 C C . SER A 1 402 ? -62.222 71.563 31.001 1.00 38.26 403 SER A C 1
ATOM 6194 O O . SER A 1 402 ? -61.840 71.678 32.170 1.00 30.29 403 SER A O 1
ATOM 6202 N N . TRP A 1 403 ? -61.403 71.597 29.950 1.00 33.79 404 TRP A N 1
ATOM 6203 C CA . TRP A 1 403 ? -59.961 71.778 30.061 1.00 33.08 404 TRP A CA 1
ATOM 6204 C C . TRP A 1 403 ? -59.521 72.819 29.045 1.00 34.31 404 TRP A C 1
ATOM 6205 O O . TRP A 1 403 ? -59.788 72.674 27.847 1.00 32.45 404 TRP A O 1
ATOM 6226 N N . TRP A 1 404 ? -58.853 73.864 29.522 1.00 31.23 405 TRP A N 1
ATOM 6227 C CA . TRP A 1 404 ? -58.327 74.909 28.658 1.00 31.95 405 TRP A CA 1
ATOM 6228 C C . TRP A 1 404 ? -56.901 74.558 28.253 1.00 36.39 405 TRP A C 1
ATOM 6229 O O . TRP A 1 404 ? -56.071 74.225 29.105 1.00 32.18 405 TRP A O 1
ATOM 6250 N N . ALA A 1 405 ? -56.625 74.622 26.948 1.00 33.07 406 ALA A N 1
ATOM 6251 C CA . ALA A 1 405 ? -55.333 74.202 26.421 1.00 35.74 406 ALA A CA 1
ATOM 6252 C C . ALA A 1 405 ? -54.218 75.204 26.688 1.00 34.43 406 ALA A C 1
ATOM 6253 O O . ALA A 1 405 ? -53.056 74.901 26.391 1.00 32.36 406 ALA A O 1
ATOM 6260 N N . GLY A 1 406 ? -54.532 76.373 27.236 1.00 34.47 407 GLY A N 1
ATOM 6261 C CA . GLY A 1 406 ? -53.536 77.383 27.493 1.00 32.96 407 GLY A CA 1
ATOM 6262 C C . GLY A 1 406 ? -53.524 78.448 26.417 1.00 39.14 407 GLY A C 1
ATOM 6263 O O . GLY A 1 406 ? -54.179 78.324 25.376 1.00 36.44 407 GLY A O 1
ATOM 6267 N N . PRO A 1 407 ? -52.762 79.521 26.646 1.00 37.54 408 PRO A N 1
ATOM 6268 C CA . PRO A 1 407 ? -52.817 80.679 25.742 1.00 40.96 408 PRO A CA 1
ATOM 6269 C C . PRO A 1 407 ? -52.074 80.497 24.427 1.00 38.05 408 PRO A C 1
ATOM 6270 O O . PRO A 1 407 ? -52.160 81.385 23.568 1.00 37.73 408 PRO A O 1
ATOM 6281 N N . ARG A 1 408 ? -51.349 79.395 24.240 1.00 36.33 409 ARG A N 1
ATOM 6282 C CA . ARG A 1 408 ? -50.608 79.157 23.008 1.00 43.66 409 ARG A CA 1
ATOM 6283 C C . ARG A 1 408 ? -51.301 78.185 22.064 1.00 40.31 409 ARG A C 1
ATOM 6284 O O . ARG A 1 408 ? -50.909 78.106 20.894 1.00 33.54 409 ARG A O 1
ATOM 6305 N N . CYS A 1 409 ? -52.311 77.449 22.527 1.00 34.33 410 CYS A N 1
ATOM 6306 C CA . CYS A 1 409 ? -52.741 76.241 21.842 1.00 34.94 410 CYS A CA 1
ATOM 6307 C C . CYS A 1 409 ? -54.209 76.287 21.438 1.00 37.70 410 CYS A C 1
ATOM 6308 O O . CYS A 1 409 ? -55.008 77.069 21.962 1.00 34.05 410 CYS A O 1
ATOM 6316 N N . ALA A 1 410 ? -54.538 75.413 20.488 1.00 32.74 411 ALA A N 1
ATOM 6317 C CA . ALA A 1 410 ? -55.902 75.093 20.102 1.00 31.94 411 ALA A CA 1
ATOM 6318 C C . ALA A 1 410 ? -56.043 73.577 20.088 1.00 28.38 411 ALA A C 1
ATOM 6319 O O . ALA A 1 410 ? -55.055 72.842 20.164 1.00 30.48 411 ALA A O 1
ATOM 6326 N N . ILE A 1 411 ? -57.283 73.105 19.986 1.00 28.66 412 ILE A N 1
ATOM 6327 C CA . ILE A 1 411 ? -57.584 71.679 20.040 1.00 29.19 412 ILE A CA 1
ATOM 6328 C C . ILE A 1 411 ? -58.402 71.306 18.811 1.00 27.93 412 ILE A C 1
ATOM 6329 O O . ILE A 1 411 ? -59.270 72.070 18.375 1.00 27.13 412 ILE A O 1
ATOM 6345 N N . GLN A 1 412 ? -58.119 70.132 18.251 1.00 25.07 413 GLN A N 1
ATOM 6346 C CA . GLN A 1 412 ? -58.868 69.600 17.124 1.00 29.83 413 GLN A CA 1
ATOM 6347 C C . GLN A 1 412 ? -59.875 68.565 17.625 1.00 28.77 413 GLN A C 1
ATOM 6348 O O . GLN A 1 412 ? -59.941 68.253 18.817 1.00 27.71 413 GLN A O 1
ATOM 6362 N N . GLU A 1 413 ? -60.673 68.034 16.701 1.00 26.41 414 GLU A N 1
ATOM 6363 C CA . GLU A 1 413 ? -61.796 67.190 17.078 1.00 27.08 414 GLU A CA 1
ATOM 6364 C C . GLU A 1 413 ? -61.333 66.078 18.018 1.00 27.62 414 GLU A C 1
ATOM 6365 O O . GLU A 1 413 ? -60.348 65.391 17.716 1.00 28.07 414 GLU A O 1
ATOM 6377 N N . PRO A 1 414 ? -62.012 65.857 19.140 1.00 23.64 415 PRO A N 1
ATOM 6378 C CA . PRO A 1 414 ? -61.652 64.743 20.020 1.00 25.46 415 PRO A CA 1
ATOM 6379 C C . PRO A 1 414 ? -62.255 63.431 19.535 1.00 26.06 415 PRO A C 1
ATOM 6380 O O . PRO A 1 414 ? -63.033 63.376 18.582 1.00 26.83 415 PRO A O 1
ATOM 6391 N N . CYS A 1 415 ? -61.873 62.356 20.219 1.00 26.84 416 CYS A N 1
ATOM 6392 C CA . CYS A 1 415 ? -62.384 61.032 19.900 1.00 30.55 416 CYS A CA 1
ATOM 6393 C C . CYS A 1 415 ? -62.283 60.161 21.143 1.00 28.57 416 CYS A C 1
ATOM 6394 O O . CYS A 1 415 ? -61.270 60.187 21.845 1.00 27.39 416 CYS A O 1
ATOM 6402 N N . PHE A 1 416 ? -63.336 59.393 21.403 1.00 32.54 417 PHE A N 1
ATOM 6403 C CA . PHE A 1 416 ? -63.421 58.580 22.606 1.00 30.64 417 PHE A CA 1
ATOM 6404 C C . PHE A 1 416 ? -62.892 57.175 22.348 1.00 29.35 417 PHE A C 1
ATOM 6405 O O . PHE A 1 416 ? -63.093 56.611 21.269 1.00 28.13 417 PHE A O 1
ATOM 6422 N N . ILE A 1 417 ? -62.212 56.620 23.347 1.00 30.14 418 ILE A N 1
ATOM 6423 C CA . ILE A 1 417 ? -61.778 55.225 23.319 1.00 33.04 418 ILE A CA 1
ATOM 6424 C C . ILE A 1 417 ? -62.257 54.551 24.600 1.00 32.73 418 ILE A C 1
ATOM 6425 O O . ILE A 1 417 ? -61.974 55.053 25.696 1.00 34.35 418 ILE A O 1
ATOM 6441 N N . PRO A 1 418 ? -62.963 53.424 24.527 1.00 33.71 419 PRO A N 1
ATOM 6442 C CA . PRO A 1 418 ? -63.357 52.735 25.762 1.00 39.20 419 PRO A CA 1
ATOM 6443 C C . PRO A 1 418 ? -62.156 52.118 26.464 1.00 39.00 419 PRO A C 1
ATOM 6444 O O . PRO A 1 418 ? -61.216 51.638 25.826 1.00 35.45 419 PRO A O 1
ATOM 6455 N N . ARG A 1 419 ? -62.198 52.139 27.799 1.00 40.94 420 ARG A N 1
ATOM 6456 C CA . ARG A 1 419 ? -61.127 51.537 28.587 1.00 37.91 420 ARG A CA 1
ATOM 6457 C C . ARG A 1 419 ? -60.981 50.053 28.283 1.00 40.94 420 ARG A C 1
ATOM 6458 O O . ARG A 1 419 ? -59.864 49.521 28.298 1.00 41.58 420 ARG A O 1
ATOM 6479 N N . SER A 1 420 ? -62.090 49.376 28.006 1.00 39.99 421 SER A N 1
ATOM 6480 C CA . SER A 1 420 ? -62.099 47.963 27.658 1.00 41.47 421 SER A CA 1
ATOM 6481 C C . SER A 1 420 ? -63.465 47.635 27.070 1.00 41.08 421 SER A C 1
ATOM 6482 O O . SER A 1 420 ? -64.376 48.471 27.127 1.00 44.53 421 SER A O 1
ATOM 6490 N N . PRO A 1 421 ? -63.655 46.448 26.492 1.00 47.37 422 PRO A N 1
ATOM 6491 C CA . PRO A 1 421 ? -64.942 46.166 25.834 1.00 51.04 422 PRO A CA 1
ATOM 6492 C C . PRO A 1 421 ? -66.135 46.203 26.777 1.00 55.34 422 PRO A C 1
ATOM 6493 O O . PRO A 1 421 ? -67.248 46.515 26.334 1.00 59.26 422 PRO A O 1
ATOM 6504 N N . ASP A 1 422 ? -65.944 45.896 28.059 1.00 56.25 423 ASP A N 1
ATOM 6505 C CA . ASP A 1 422 ? -67.037 45.843 29.022 1.00 60.63 423 ASP A CA 1
ATOM 6506 C C . ASP A 1 422 ? -67.144 47.105 29.868 1.00 54.82 423 ASP A C 1
ATOM 6507 O O . ASP A 1 422 ? -67.932 47.136 30.820 1.00 55.20 423 ASP A O 1
ATOM 6516 N N . ALA A 1 423 ? -66.375 48.139 29.552 1.00 46.05 424 ALA A N 1
ATOM 6517 C CA . ALA A 1 423 ? -66.425 49.357 30.342 1.00 43.70 424 ALA A CA 1
ATOM 6518 C C . ALA A 1 423 ? -67.811 49.993 30.232 1.00 41.64 424 ALA A C 1
ATOM 6519 O O . ALA A 1 423 ? -68.434 49.940 29.166 1.00 40.71 424 ALA A O 1
ATOM 6526 N N . PRO A 1 424 ? -68.325 50.597 31.303 1.00 37.51 425 PRO A N 1
ATOM 6527 C CA . PRO A 1 424 ? -69.579 51.351 31.186 1.00 41.56 425 PRO A CA 1
ATOM 6528 C C . PRO A 1 424 ? -69.427 52.532 30.239 1.00 41.99 425 PRO A C 1
ATOM 6529 O O . PRO A 1 424 ? -68.327 52.903 29.823 1.00 37.69 425 PRO A O 1
ATOM 6540 N N . GLU A 1 425 ? -70.568 53.129 29.896 1.00 35.90 426 GLU A N 1
ATOM 6541 C CA . GLU A 1 425 ? -70.586 54.263 28.981 1.00 33.70 426 GLU A CA 1
ATOM 6542 C C . GLU A 1 425 ? -69.638 55.358 29.449 1.00 37.76 426 GLU A C 1
ATOM 6543 O O . GLU A 1 425 ? -69.642 55.743 30.621 1.00 38.31 426 GLU A O 1
ATOM 6555 N N . GLY A 1 426 ? -68.836 55.868 28.517 1.00 36.33 427 GLY A N 1
ATOM 6556 C CA . GLY A 1 426 ? -67.966 56.988 28.804 1.00 33.27 427 GLY A CA 1
ATOM 6557 C C . GLY A 1 426 ? -66.793 56.684 29.704 1.00 31.49 427 GLY A C 1
ATOM 6558 O O . GLY A 1 426 ? -66.073 57.610 30.087 1.00 31.92 427 GLY A O 1
ATOM 6562 N N . ASP A 1 427 ? -66.573 55.421 30.058 1.00 36.09 428 ASP A N 1
ATOM 6563 C CA . ASP A 1 427 ? -65.424 55.035 30.869 1.00 38.94 428 ASP A CA 1
ATOM 6564 C C . ASP A 1 427 ? -64.281 54.680 29.929 1.00 37.27 428 ASP A C 1
ATOM 6565 O O . ASP A 1 427 ? -64.337 53.668 29.222 1.00 33.91 428 ASP A O 1
ATOM 6574 N N . GLY A 1 428 ? -63.248 55.511 29.920 1.00 38.82 429 GLY A N 1
ATOM 6575 C CA . GLY A 1 428 ? -62.143 55.320 29.008 1.00 38.94 429 GLY A CA 1
ATOM 6576 C C . GLY A 1 428 ? -61.388 56.606 28.761 1.00 36.23 429 GLY A C 1
ATOM 6577 O O . GLY A 1 428 ? -61.100 57.357 29.699 1.00 35.42 429 GLY A O 1
ATOM 6581 N N . TYR A 1 429 ? -61.072 56.875 27.498 1.00 35.86 430 TYR A N 1
ATOM 6582 C CA . TYR A 1 429 ? -60.159 57.948 27.142 1.00 33.25 430 TYR A CA 1
ATOM 6583 C C . TYR A 1 429 ? -60.756 58.823 26.054 1.00 33.87 430 TYR A C 1
ATOM 6584 O O . TYR A 1 429 ? -61.597 58.384 25.266 1.00 35.31 430 TYR A O 1
ATOM 6602 N N . VAL A 1 430 ? -60.308 60.073 26.034 1.00 31.86 431 VAL A N 1
ATOM 6603 C CA . VAL A 1 430 ? -60.582 61.005 24.951 1.00 32.46 431 VAL A CA 1
ATOM 6604 C C . VAL A 1 430 ? -59.245 61.513 24.440 1.00 31.43 431 VAL A C 1
ATOM 6605 O O . VAL A 1 430 ? -58.420 61.994 25.224 1.00 24.35 431 VAL A O 1
ATOM 6618 N N . ILE A 1 431 ? -59.027 61.388 23.136 1.00 29.73 432 ILE A N 1
ATOM 6619 C CA . ILE A 1 431 ? -57.788 61.818 22.504 1.00 28.42 432 ILE A CA 1
ATOM 6620 C C . ILE A 1 431 ? -58.100 62.968 21.562 1.00 28.56 432 ILE A C 1
ATOM 6621 O O . ILE A 1 431 ? -59.192 63.052 20.989 1.00 30.11 432 ILE A O 1
ATOM 6637 N N . ALA A 1 432 ? -57.127 63.859 21.398 1.00 26.85 433 ALA A N 1
ATOM 6638 C CA . ALA A 1 432 ? -57.286 64.977 20.483 1.00 26.57 433 ALA A CA 1
ATOM 6639 C C . ALA A 1 432 ? -55.929 65.613 20.242 1.00 31.75 433 ALA A C 1
ATOM 6640 O O . ALA A 1 432 ? -55.063 65.615 21.123 1.00 24.88 433 ALA A O 1
ATOM 6647 N N . LEU A 1 433 ? -55.757 66.151 19.039 1.00 22.92 434 LEU A N 1
ATOM 6648 C CA . LEU A 1 433 ? -54.563 66.922 18.734 1.00 25.18 434 LEU A CA 1
ATOM 6649 C C . LEU A 1 433 ? -54.629 68.268 19.441 1.00 25.21 434 LEU A C 1
ATOM 6650 O O . LEU A 1 433 ? -55.614 69.003 19.318 1.00 26.52 434 LEU A O 1
ATOM 6666 N N . VAL A 1 434 ? -53.584 68.577 20.202 1.00 24.89 435 VAL A N 1
ATOM 6667 C CA . VAL A 1 434 ? -53.421 69.877 20.841 1.00 27.10 435 VAL A CA 1
ATOM 6668 C C . VAL A 1 434 ? -52.257 70.567 20.146 1.00 23.62 435 VAL A C 1
ATOM 6669 O O . VAL A 1 434 ? -51.121 70.077 20.187 1.00 27.96 435 VAL A O 1
ATOM 6682 N N . ASP A 1 435 ? -52.540 71.691 19.498 1.00 27.71 436 ASP A N 1
ATOM 6683 C CA . ASP A 1 435 ? -51.594 72.347 18.607 1.00 27.96 436 ASP A CA 1
ATOM 6684 C C . ASP A 1 435 ? -51.063 73.615 19.255 1.00 29.31 436 ASP A C 1
ATOM 6685 O O . ASP A 1 435 ? -51.844 74.491 19.639 1.00 27.76 436 ASP A O 1
ATOM 6694 N N . ASP A 1 436 ? -49.740 73.710 19.364 1.00 28.10 437 ASP A N 1
ATOM 6695 C CA . ASP A 1 436 ? -49.073 74.898 19.886 1.00 28.35 437 ASP A CA 1
ATOM 6696 C C . ASP A 1 436 ? -48.782 75.830 18.713 1.00 28.55 437 ASP A C 1
ATOM 6697 O O . ASP A 1 436 ? -47.989 75.496 17.828 1.00 29.21 437 ASP A O 1
ATOM 6706 N N . HIS A 1 437 ? -49.423 76.996 18.708 1.00 32.38 438 HIS A N 1
ATOM 6707 C CA . HIS A 1 437 ? -49.350 77.922 17.585 1.00 31.86 438 HIS A CA 1
ATOM 6708 C C . HIS A 1 437 ? -48.180 78.893 17.676 1.00 32.13 438 HIS A C 1
ATOM 6709 O O . HIS A 1 437 ? -48.003 79.711 16.767 1.00 31.55 438 HIS A O 1
ATOM 6723 N N . VAL A 1 438 ? -47.389 78.835 18.741 1.00 34.17 439 VAL A N 1
ATOM 6724 C CA . VAL A 1 438 ? -46.161 79.617 18.849 1.00 32.65 439 VAL A CA 1
ATOM 6725 C C . VAL A 1 438 ? -44.944 78.776 18.494 1.00 29.94 439 VAL A C 1
ATOM 6726 O O . VAL A 1 438 ? -44.139 79.160 17.645 1.00 31.54 439 VAL A O 1
ATOM 6739 N N . ALA A 1 439 ? -44.800 77.616 19.135 1.00 30.98 440 ALA A N 1
ATOM 6740 C CA . ALA A 1 439 ? -43.708 76.705 18.824 1.00 30.31 440 ALA A CA 1
ATOM 6741 C C . ALA A 1 439 ? -43.984 75.865 17.585 1.00 28.76 440 ALA A C 1
ATOM 6742 O O . ALA A 1 439 ? -43.049 75.279 17.031 1.00 25.91 440 ALA A O 1
ATOM 6749 N N . ASN A 1 440 ? -45.240 75.794 17.145 1.00 26.80 441 ASN A N 1
ATOM 6750 C CA . ASN A 1 440 ? -45.625 74.984 15.991 1.00 27.16 441 ASN A CA 1
ATOM 6751 C C . ASN A 1 440 ? -45.257 73.517 16.210 1.00 26.28 441 ASN A C 1
ATOM 6752 O O . ASN A 1 440 ? -44.561 72.892 15.407 1.00 24.55 441 ASN A O 1
ATOM 6763 N N . TYR A 1 441 ? -45.741 72.974 17.324 1.00 29.47 442 TYR A N 1
ATOM 6764 C CA . TYR A 1 441 ? -45.697 71.547 17.604 1.00 29.01 442 TYR A CA 1
ATOM 6765 C C . TYR A 1 441 ? -47.105 71.076 17.930 1.00 30.43 442 TYR A C 1
ATOM 6766 O O . TYR A 1 441 ? -47.898 71.809 18.528 1.00 31.29 442 TYR A O 1
ATOM 6784 N N . SER A 1 442 ? -47.409 69.844 17.537 1.00 28.36 443 SER A N 1
ATOM 6785 C CA . SER A 1 442 ? -48.681 69.216 17.856 1.00 27.50 443 SER A CA 1
ATOM 6786 C C . SER A 1 442 ? -48.453 68.033 18.784 1.00 28.28 443 SER A C 1
ATOM 6787 O O . SER A 1 442 ? -47.516 67.251 18.594 1.00 26.13 443 SER A O 1
ATOM 6795 N N . ASP A 1 443 ? -49.307 67.919 19.796 1.00 23.45 444 ASP A N 1
ATOM 6796 C CA . ASP A 1 443 ? -49.347 66.762 20.675 1.00 26.81 444 ASP A CA 1
ATOM 6797 C C . ASP A 1 443 ? -50.648 66.010 20.447 1.00 23.15 444 ASP A C 1
ATOM 6798 O O . ASP A 1 443 ? -51.713 66.622 20.323 1.00 25.46 444 ASP A O 1
ATOM 6807 N N . LEU A 1 444 ? -50.566 64.684 20.394 1.00 26.07 445 LEU A N 1
ATOM 6808 C CA . LEU A 1 444 ? -51.765 63.858 20.499 1.00 29.36 445 LEU A CA 1
ATOM 6809 C C . LEU A 1 444 ? -51.997 63.622 21.984 1.00 29.26 445 LEU A C 1
ATOM 6810 O O . LEU A 1 444 ? -51.344 62.778 22.602 1.00 30.13 445 LEU A O 1
ATOM 6826 N N . ALA A 1 445 ? -52.917 64.386 22.559 1.00 30.68 446 ALA A N 1
ATOM 6827 C CA . ALA A 1 445 ? -53.177 64.346 23.989 1.00 26.99 446 ALA A CA 1
ATOM 6828 C C . ALA A 1 445 ? -54.172 63.241 24.309 1.00 30.37 446 ALA A C 1
ATOM 6829 O O . ALA A 1 445 ? -55.113 62.999 23.549 1.00 32.89 446 ALA A O 1
ATOM 6836 N N . ILE A 1 446 ? -53.949 62.565 25.433 1.00 33.33 447 ILE A N 1
ATOM 6837 C CA . ILE A 1 446 ? -54.850 61.530 25.929 1.00 30.26 447 ILE A CA 1
ATOM 6838 C C . ILE A 1 446 ? -55.388 61.997 27.273 1.00 29.52 447 ILE A C 1
ATOM 6839 O O . ILE A 1 446 ? -54.613 62.239 28.207 1.00 29.72 447 ILE A O 1
ATOM 6855 N N . PHE A 1 447 ? -56.706 62.141 27.363 1.00 32.45 448 PHE A N 1
ATOM 6856 C CA . PHE A 1 447 ? -57.383 62.496 28.598 1.00 26.92 448 PHE A CA 1
ATOM 6857 C C . PHE A 1 447 ? -58.120 61.284 29.150 1.00 31.47 448 PHE A C 1
ATOM 6858 O O . PHE A 1 447 ? -58.450 60.344 28.421 1.00 29.43 448 PHE A O 1
ATOM 6875 N N . ASP A 1 448 ? -58.377 61.316 30.455 1.00 33.45 449 ASP A N 1
ATOM 6876 C CA . ASP A 1 448 ? -59.386 60.440 31.032 1.00 32.48 449 ASP A CA 1
ATOM 6877 C C . ASP A 1 448 ? -60.758 60.993 30.670 1.00 28.21 449 ASP A C 1
ATOM 6878 O O . ASP A 1 448 ? -61.063 62.153 30.966 1.00 29.16 449 ASP A O 1
ATOM 6887 N N . ALA A 1 449 ? -61.578 60.170 30.015 1.00 27.66 450 ALA A N 1
ATOM 6888 C CA . ALA A 1 449 ? -62.837 60.665 29.469 1.00 32.12 450 ALA A CA 1
ATOM 6889 C C . ALA A 1 449 ? -63.710 61.306 30.540 1.00 32.82 450 ALA A C 1
ATOM 6890 O O . ALA A 1 449 ? -64.438 62.264 30.252 1.00 31.63 450 ALA A O 1
ATOM 6897 N N . GLN A 1 450 ? -63.651 60.808 31.772 1.00 30.65 451 GLN A N 1
ATOM 6898 C CA . GLN A 1 450 ? -64.486 61.323 32.849 1.00 31.25 451 GLN A CA 1
ATOM 6899 C C . GLN A 1 450 ? -63.804 62.398 33.683 1.00 36.38 451 GLN A C 1
ATOM 6900 O O . GLN A 1 450 ? -64.418 62.904 34.627 1.00 30.55 451 GLN A O 1
ATOM 6914 N N . HIS A 1 451 ? -62.568 62.771 33.361 1.00 37.77 452 HIS A N 1
ATOM 6915 C CA . HIS A 1 451 ? -61.870 63.831 34.085 1.00 38.42 452 HIS A CA 1
ATOM 6916 C C . HIS A 1 451 ? -60.980 64.629 33.136 1.00 39.98 452 HIS A C 1
ATOM 6917 O O . HIS A 1 451 ? -59.781 64.800 33.365 1.00 34.55 452 HIS A O 1
ATOM 6931 N N . VAL A 1 452 ? -61.571 65.138 32.051 1.00 36.62 453 VAL A N 1
ATOM 6932 C CA . VAL A 1 452 ? -60.802 65.954 31.115 1.00 38.24 453 VAL A CA 1
ATOM 6933 C C . VAL A 1 452 ? -60.248 67.184 31.816 1.00 36.12 453 VAL A C 1
ATOM 6934 O O . VAL A 1 452 ? -59.215 67.726 31.409 1.00 34.64 453 VAL A O 1
ATOM 6947 N N . ASP A 1 453 ? -60.918 67.643 32.877 1.00 36.68 454 ASP A N 1
ATOM 6948 C CA . ASP A 1 453 ? -60.469 68.831 33.594 1.00 38.17 454 ASP A CA 1
ATOM 6949 C C . ASP A 1 453 ? -59.101 68.638 34.240 1.00 36.10 454 ASP A C 1
ATOM 6950 O O . ASP A 1 453 ? -58.440 69.630 34.569 1.00 32.13 454 ASP A O 1
ATOM 6959 N N . GLN A 1 454 ? -58.666 67.394 34.440 1.00 31.88 455 GLN A N 1
ATOM 6960 C CA . GLN A 1 454 ? -57.339 67.135 34.986 1.00 35.60 455 GLN A CA 1
ATOM 6961 C C . GLN A 1 454 ? -56.237 67.285 33.949 1.00 40.29 455 GLN A C 1
ATOM 6962 O O . GLN A 1 454 ? -55.056 67.196 34.305 1.00 38.48 455 GLN A O 1
ATOM 6976 N N . GLY A 1 455 ? -56.587 67.503 32.686 1.00 37.46 456 GLY A N 1
ATOM 6977 C CA . GLY A 1 455 ? -55.607 67.630 31.639 1.00 34.97 456 GLY A CA 1
ATOM 6978 C C . GLY A 1 455 ? -55.155 66.280 31.129 1.00 31.14 456 GLY A C 1
ATOM 6979 O O . GLY A 1 455 ? -55.611 65.229 31.588 1.00 31.12 456 GLY A O 1
ATOM 6983 N N . PRO A 1 456 ? -54.250 66.287 30.155 1.00 32.65 457 PRO A N 1
ATOM 6984 C CA . PRO A 1 456 ? -53.792 65.023 29.568 1.00 32.95 457 PRO A CA 1
ATOM 6985 C C . PRO A 1 456 ? -53.107 64.129 30.590 1.00 31.59 457 PRO A C 1
ATOM 6986 O O . PRO A 1 456 ? -52.384 64.598 31.472 1.00 34.91 457 PRO A O 1
ATOM 6997 N N . ILE A 1 457 ? -53.352 62.824 30.463 1.00 30.45 458 ILE A N 1
ATOM 6998 C CA . ILE A 1 457 ? -52.535 61.829 31.148 1.00 30.16 458 ILE A CA 1
ATOM 6999 C C . ILE A 1 457 ? -51.338 61.411 30.302 1.00 34.85 458 ILE A C 1
ATOM 7000 O O . ILE A 1 457 ? -50.390 60.814 30.833 1.00 35.13 458 ILE A O 1
ATOM 7016 N N . ALA A 1 458 ? -51.355 61.702 29.003 1.00 35.03 459 ALA A N 1
ATOM 7017 C CA . ALA A 1 458 ? -50.237 61.398 28.126 1.00 35.92 459 ALA A CA 1
ATOM 7018 C C . ALA A 1 458 ? -50.264 62.348 26.940 1.00 34.66 459 ALA A C 1
ATOM 7019 O O . ALA A 1 458 ? -51.327 62.809 26.516 1.00 33.17 459 ALA A O 1
ATOM 7026 N N . ARG A 1 459 ? -49.077 62.642 26.414 1.00 32.22 460 ARG A N 1
ATOM 7027 C CA . ARG A 1 459 ? -48.920 63.461 25.219 1.00 32.24 460 ARG A CA 1
ATOM 7028 C C . ARG A 1 459 ? -47.923 62.777 24.298 1.00 31.93 460 ARG A C 1
ATOM 7029 O O . ARG A 1 459 ? -46.787 62.511 24.703 1.00 32.07 460 ARG A O 1
ATOM 7050 N N . ALA A 1 460 ? -48.347 62.485 23.071 1.00 28.57 461 ALA A N 1
ATOM 7051 C CA . ALA A 1 460 ? -47.434 62.040 22.024 1.00 32.00 461 ALA A CA 1
ATOM 7052 C C . ALA A 1 460 ? -46.898 63.284 21.325 1.00 28.73 461 ALA A C 1
ATOM 7053 O O . ALA A 1 460 ? -47.640 63.978 20.624 1.00 31.60 461 ALA A O 1
ATOM 7060 N N . LYS A 1 461 ? -45.613 63.572 21.531 1.00 33.54 462 LYS A N 1
ATOM 7061 C CA . LYS A 1 461 ? -45.012 64.840 21.124 1.00 33.95 462 LYS A CA 1
ATOM 7062 C C . LYS A 1 461 ? -44.542 64.738 19.676 1.00 31.88 462 LYS A C 1
ATOM 7063 O O . LYS A 1 461 ? -43.541 64.072 19.390 1.00 32.55 462 LYS A O 1
ATOM 7082 N N . LEU A 1 462 ? -45.245 65.415 18.765 1.00 32.35 463 LEU A N 1
ATOM 7083 C CA . LEU A 1 462 ? -44.790 65.428 17.377 1.00 33.09 463 LEU A CA 1
ATOM 7084 C C . LEU A 1 462 ? -43.831 66.595 17.141 1.00 28.24 463 LEU A C 1
ATOM 7085 O O . LEU A 1 462 ? -44.028 67.681 17.694 1.00 29.26 463 LEU A O 1
ATOM 7101 N N . PRO A 1 463 ? -42.793 66.409 16.311 1.00 27.62 464 PRO A N 1
ATOM 7102 C CA . PRO A 1 463 ? -41.891 67.525 15.995 1.00 27.45 464 PRO A CA 1
ATOM 7103 C C . PRO A 1 463 ? -42.426 68.408 14.879 1.00 28.51 464 PRO A C 1
ATOM 7104 O O . PRO A 1 463 ? -41.655 69.032 14.143 1.00 32.05 464 PRO A O 1
ATOM 7115 N N . VAL A 1 464 ? -43.751 68.462 14.741 1.00 27.66 465 VAL A N 1
ATOM 7116 C CA . VAL A 1 464 ? -44.391 69.235 13.686 1.00 28.57 465 VAL A CA 1
ATOM 7117 C C . VAL A 1 464 ? -45.799 69.562 14.151 1.00 26.71 465 VAL A C 1
ATOM 7118 O O . VAL A 1 464 ? -46.395 68.821 14.937 1.00 25.79 465 VAL A O 1
ATOM 7131 N N . ARG A 1 465 ? -46.332 70.682 13.669 1.00 24.95 466 ARG A N 1
ATOM 7132 C CA . ARG A 1 465 ? -47.707 71.060 13.966 1.00 24.12 466 ARG A CA 1
ATOM 7133 C C . ARG A 1 465 ? -48.620 70.557 12.856 1.00 25.94 466 ARG A C 1
ATOM 7134 O O . ARG A 1 465 ? -48.452 70.929 11.690 1.00 25.22 466 ARG A O 1
ATOM 7155 N N . ILE A 1 466 ? -49.583 69.716 13.219 1.00 27.58 467 ILE A N 1
ATOM 7156 C CA . ILE A 1 466 ? -50.549 69.205 12.256 1.00 22.93 467 ILE A CA 1
ATOM 7157 C C . ILE A 1 466 ? -51.549 70.304 11.925 1.00 22.50 467 ILE A C 1
ATOM 7158 O O . ILE A 1 466 ? -52.115 70.940 12.822 1.00 25.34 467 ILE A O 1
ATOM 7174 N N . ARG A 1 467 ? -51.768 70.524 10.631 1.00 22.76 468 ARG A N 1
ATOM 7175 C CA . ARG A 1 467 ? -52.677 71.568 10.182 1.00 25.55 468 ARG A CA 1
ATOM 7176 C C . ARG A 1 467 ? -54.099 71.287 10.658 1.00 23.68 468 ARG A C 1
ATOM 7177 O O . ARG A 1 467 ? -54.510 70.134 10.814 1.00 21.28 468 ARG A O 1
ATOM 7198 N N . GLN A 1 468 ? -54.849 72.361 10.890 1.00 25.61 469 GLN A N 1
ATOM 7199 C CA . GLN A 1 468 ? -56.243 72.253 11.306 1.00 27.59 469 GLN A CA 1
ATOM 7200 C C . GLN A 1 468 ? -57.000 71.294 10.400 1.00 25.38 469 GLN A C 1
ATOM 7201 O O . GLN A 1 468 ? -57.132 71.530 9.196 1.00 25.91 469 GLN A O 1
ATOM 7215 N N . GLY A 1 469 ? -57.505 70.209 10.986 1.00 26.85 470 GLY A N 1
ATOM 7216 C CA . GLY A 1 469 ? -58.217 69.195 10.256 1.00 24.63 470 GLY A CA 1
ATOM 7217 C C . GLY A 1 469 ? -59.701 69.179 10.558 1.00 26.40 470 GLY A C 1
ATOM 7218 O O . GLY A 1 469 ? -60.270 70.121 11.118 1.00 24.10 470 GLY A O 1
ATOM 7222 N N . LEU A 1 470 ? -60.336 68.084 10.155 1.00 27.31 471 LEU A N 1
ATOM 7223 C CA . LEU A 1 470 ? -61.766 67.929 10.365 1.00 27.39 471 LEU A CA 1
ATOM 7224 C C . LEU A 1 470 ? -62.030 66.705 11.232 1.00 23.42 471 LEU A C 1
ATOM 7225 O O . LEU A 1 470 ? -61.768 66.742 12.438 1.00 26.84 471 LEU A O 1
ATOM 7241 N N . HIS A 1 471 ? -62.521 65.617 10.651 1.00 22.74 472 HIS A N 1
ATOM 7242 C CA . HIS A 1 471 ? -63.021 64.503 11.441 1.00 23.73 472 HIS A CA 1
ATOM 7243 C C . HIS A 1 471 ? -62.063 63.319 11.395 1.00 26.03 472 HIS A C 1
ATOM 7244 O O . HIS A 1 471 ? -61.343 63.113 10.413 1.00 24.44 472 HIS A O 1
ATOM 7258 N N . GLY A 1 472 ? -62.052 62.558 12.492 1.00 24.48 473 GLY A N 1
ATOM 7259 C CA . GLY A 1 472 ? -61.244 61.361 12.613 1.00 26.07 473 GLY A CA 1
ATOM 7260 C C . GLY A 1 472 ? -61.977 60.343 13.461 1.00 30.11 473 GLY A C 1
ATOM 7261 O O . GLY A 1 472 ? -63.046 60.622 14.007 1.00 26.20 473 GLY A O 1
ATOM 7265 N N . ASN A 1 473 ? -61.397 59.149 13.566 1.00 28.60 474 ASN A N 1
ATOM 7266 C CA . ASN A 1 473 ? -62.084 58.054 14.239 1.00 29.58 474 ASN A CA 1
ATOM 7267 C C . ASN A 1 473 ? -61.076 57.055 14.786 1.00 33.08 474 ASN A C 1
ATOM 7268 O O . ASN A 1 473 ? -59.983 56.887 14.239 1.00 29.49 474 ASN A O 1
ATOM 7279 N N . TRP A 1 474 ? -61.473 56.387 15.868 1.00 32.79 475 TRP A N 1
ATOM 7280 C CA . TRP A 1 474 ? -60.694 55.318 16.477 1.00 29.93 475 TRP A CA 1
ATOM 7281 C C . TRP A 1 474 ? -61.258 53.964 16.068 1.00 30.69 475 TRP A C 1
ATOM 7282 O O . TRP A 1 474 ? -62.476 53.792 15.960 1.00 35.65 475 TRP A O 1
ATOM 7303 N N . ALA A 1 475 ? -60.364 53.002 15.849 1.00 30.50 476 ALA A N 1
ATOM 7304 C CA . ALA A 1 475 ? -60.754 51.634 15.538 1.00 32.72 476 ALA A CA 1
ATOM 7305 C C . ALA A 1 475 ? -59.825 50.680 16.268 1.00 35.78 476 ALA A C 1
ATOM 7306 O O . ALA A 1 475 ? -58.602 50.777 16.135 1.00 34.37 476 ALA A O 1
ATOM 7313 N N . ASP A 1 476 ? -60.405 49.769 17.046 1.00 39.18 477 ASP A N 1
ATOM 7314 C CA . ASP A 1 476 ? -59.608 48.756 17.721 1.00 36.31 477 ASP A CA 1
ATOM 7315 C C . ASP A 1 476 ? -58.891 47.885 16.696 1.00 32.01 477 ASP A C 1
ATOM 7316 O O . ASP A 1 476 ? -59.358 47.700 15.570 1.00 31.88 477 ASP A O 1
ATOM 7325 N N . ALA A 1 477 ? -57.736 47.350 17.097 1.00 34.67 478 ALA A N 1
ATOM 7326 C CA . ALA A 1 477 ? -56.954 46.513 16.193 1.00 35.15 478 ALA A CA 1
ATOM 7327 C C . ALA A 1 477 ? -57.755 45.318 15.696 1.00 37.27 478 ALA A C 1
ATOM 7328 O O . ALA A 1 477 ? -57.508 44.823 14.590 1.00 42.89 478 ALA A O 1
ATOM 7335 N N . SER A 1 478 ? -58.715 44.841 16.490 1.00 42.71 479 SER A N 1
ATOM 7336 C CA . SER A 1 478 ? -59.499 43.676 16.095 1.00 44.65 479 SER A CA 1
ATOM 7337 C C . SER A 1 478 ? -60.314 43.929 14.835 1.00 43.02 479 SER A C 1
ATOM 7338 O O . SER A 1 478 ? -60.688 42.970 14.150 1.00 51.30 479 SER A O 1
ATOM 7346 N N . ARG A 1 479 ? -60.599 45.191 14.510 1.00 42.50 480 ARG A N 1
ATOM 7347 C CA . ARG A 1 479 ? -61.348 45.524 13.305 1.00 48.25 480 ARG A CA 1
ATOM 7348 C C . ARG A 1 479 ? -60.487 45.527 12.047 1.00 48.55 480 ARG A C 1
ATOM 7349 O O . ARG A 1 479 ? -61.024 45.732 10.953 1.00 45.35 480 ARG A O 1
ATOM 7370 N N . LEU A 1 480 ? -59.181 45.301 12.166 1.00 49.59 481 LEU A N 1
ATOM 7371 C CA . LEU A 1 480 ? -58.286 45.284 11.019 1.00 53.88 481 LEU A CA 1
ATOM 7372 C C . LEU A 1 480 ? -57.939 43.853 10.630 1.00 61.96 481 LEU A C 1
ATOM 7373 O O . LEU A 1 480 ? -57.889 42.950 11.470 1.00 62.37 481 LEU A O 1
ATOM 7389 N N . ALA A 1 481 ? -57.698 43.659 9.336 1.00 69.67 482 ALA A N 1
ATOM 7390 C CA . ALA A 1 481 ? -57.335 42.348 8.815 1.00 80.65 482 ALA A CA 1
ATOM 7391 C C . ALA A 1 481 ? -55.913 41.999 9.238 1.00 83.70 482 ALA A C 1
ATOM 7392 O O . ALA A 1 481 ? -54.962 42.703 8.882 1.00 84.50 482 ALA A O 1
ATOM 7399 N N . ALA A 1 482 ? -55.770 40.915 9.995 1.00 86.06 483 ALA A N 1
ATOM 7400 C CA . ALA A 1 482 ? -54.459 40.457 10.445 1.00 84.92 483 ALA A CA 1
ATOM 7401 C C . ALA A 1 482 ? -54.091 39.140 9.771 1.00 78.90 483 ALA A C 1
ATOM 7402 O O . ALA A 1 482 ? -53.360 39.121 8.780 1.00 76.28 483 ALA A O 1
ATOM 7409 N N . ALA B 1 1 ? -39.543 56.953 22.082 1.00 46.07 2 ALA B N 1
ATOM 7410 C CA . ALA B 1 1 ? -40.629 56.983 23.058 1.00 43.12 2 ALA B CA 1
ATOM 7411 C C . ALA B 1 1 ? -40.285 57.903 24.223 1.00 43.41 2 ALA B C 1
ATOM 7412 O O . ALA B 1 1 ? -40.895 58.957 24.392 1.00 46.57 2 ALA B O 1
ATOM 7418 N N . HIS B 1 2 ? -39.310 57.496 25.032 1.00 47.11 3 HIS B N 1
ATOM 7419 C CA . HIS B 1 2 ? -38.858 58.281 26.180 1.00 51.87 3 HIS B CA 1
ATOM 7420 C C . HIS B 1 2 ? -37.375 58.581 25.993 1.00 46.91 3 HIS B C 1
ATOM 7421 O O . HIS B 1 2 ? -36.511 57.807 26.413 1.00 47.58 3 HIS B O 1
ATOM 7435 N N . PHE B 1 3 ? -37.089 59.708 25.353 1.00 47.93 4 PHE B N 1
ATOM 7436 C CA . PHE B 1 3 ? -35.720 60.169 25.221 1.00 51.27 4 PHE B CA 1
ATOM 7437 C C . PHE B 1 3 ? -35.287 60.882 26.499 1.00 54.51 4 PHE B C 1
ATOM 7438 O O . PHE B 1 3 ? -36.110 61.499 27.181 1.00 58.31 4 PHE B O 1
ATOM 7455 N N . PRO B 1 4 ? -34.003 60.815 26.848 1.00 60.20 5 PRO B N 1
ATOM 7456 C CA . PRO B 1 4 ? -33.553 61.465 28.081 1.00 60.81 5 PRO B CA 1
ATOM 7457 C C . PRO B 1 4 ? -33.721 62.973 27.991 1.00 68.31 5 PRO B C 1
ATOM 7458 O O . PRO B 1 4 ? -33.669 63.564 26.909 1.00 64.78 5 PRO B O 1
ATOM 7469 N N . GLN B 1 5 ? -33.941 63.596 29.144 1.00 72.50 6 GLN B N 1
ATOM 7470 C CA . GLN B 1 5 ? -34.112 65.047 29.200 1.00 76.41 6 GLN B CA 1
ATOM 7471 C C . GLN B 1 5 ? -32.799 65.753 29.515 1.00 73.23 6 GLN B C 1
ATOM 7472 O O . GLN B 1 5 ? -32.729 66.667 30.333 1.00 74.84 6 GLN B O 1
ATOM 7486 N N . THR B 1 6 ? -31.739 65.312 28.845 1.00 69.84 7 THR B N 1
ATOM 7487 C CA . THR B 1 6 ? -30.481 66.032 28.837 1.00 76.13 7 THR B CA 1
ATOM 7488 C C . THR B 1 6 ? -30.535 67.120 27.769 1.00 80.66 7 THR B C 1
ATOM 7489 O O . THR B 1 6 ? -31.364 67.064 26.858 1.00 73.00 7 THR B O 1
ATOM 7500 N N . PRO B 1 7 ? -29.670 68.133 27.857 1.00 85.99 8 PRO B N 1
ATOM 7501 C CA . PRO B 1 7 ? -29.706 69.188 26.832 1.00 84.96 8 PRO B CA 1
ATOM 7502 C C . PRO B 1 7 ? -29.523 68.657 25.420 1.00 74.99 8 PRO B C 1
ATOM 7503 O O . PRO B 1 7 ? -30.074 69.234 24.473 1.00 66.10 8 PRO B O 1
ATOM 7514 N N . GLY B 1 8 ? -28.775 67.566 25.250 1.00 71.84 9 GLY B N 1
ATOM 7515 C CA . GLY B 1 8 ? -28.550 66.997 23.933 1.00 62.75 9 GLY B CA 1
ATOM 7516 C C . GLY B 1 8 ? -29.798 66.464 23.257 1.00 60.12 9 GLY B C 1
ATOM 7517 O O . GLY B 1 8 ? -29.744 66.152 22.061 1.00 52.43 9 GLY B O 1
ATOM 7521 N N . PHE B 1 9 ? -30.914 66.352 23.982 1.00 58.24 10 PHE B N 1
ATOM 7522 C CA . PHE B 1 9 ? -32.167 65.856 23.422 1.00 55.95 10 PHE B CA 1
ATOM 7523 C C . PHE B 1 9 ? -33.329 66.786 23.756 1.00 54.28 10 PHE B C 1
ATOM 7524 O O . PHE B 1 9 ? -34.480 66.347 23.820 1.00 52.56 10 PHE B O 1
ATOM 7541 N N . SER B 1 10 ? -33.051 68.071 23.968 1.00 52.69 11 SER B N 1
ATOM 7542 C CA . SER B 1 10 ? -34.074 69.009 24.409 1.00 57.99 11 SER B CA 1
ATOM 7543 C C . SER B 1 10 ? -33.917 70.333 23.675 1.00 58.56 11 SER B C 1
ATOM 7544 O O . SER B 1 10 ? -32.853 70.653 23.139 1.00 57.65 11 SER B O 1
ATOM 7552 N N . GLY B 1 11 ? -35.002 71.103 23.665 1.00 55.40 12 GLY B N 1
ATOM 7553 C CA . GLY B 1 11 ? -34.959 72.433 23.081 1.00 49.70 12 GLY B CA 1
ATOM 7554 C C . GLY B 1 11 ? -34.716 72.364 21.588 1.00 55.57 12 GLY B C 1
ATOM 7555 O O . GLY B 1 11 ? -35.398 71.637 20.855 1.00 51.11 12 GLY B O 1
ATOM 7559 N N . THR B 1 12 ? -33.735 73.136 21.122 1.00 49.60 13 THR B N 1
ATOM 7560 C CA . THR B 1 12 ? -33.403 73.142 19.704 1.00 46.97 13 THR B CA 1
ATOM 7561 C C . THR B 1 12 ? -32.792 71.825 19.248 1.00 46.04 13 THR B C 1
ATOM 7562 O O . THR B 1 12 ? -32.711 71.587 18.038 1.00 49.19 13 THR B O 1
ATOM 7573 N N . LEU B 1 13 ? -32.361 70.972 20.178 1.00 44.79 14 LEU B N 1
ATOM 7574 C CA . LEU B 1 13 ? -31.823 69.661 19.850 1.00 48.59 14 LEU B CA 1
ATOM 7575 C C . LEU B 1 13 ? -32.805 68.539 20.158 1.00 43.55 14 LEU B C 1
ATOM 7576 O O . LEU B 1 13 ? -32.386 67.388 20.329 1.00 40.37 14 LEU B O 1
ATOM 7592 N N . ARG B 1 14 ? -34.097 68.847 20.241 1.00 40.49 15 ARG B N 1
ATOM 7593 C CA . ARG B 1 14 ? -35.081 67.794 20.404 1.00 40.39 15 ARG B CA 1
ATOM 7594 C C . ARG B 1 14 ? -34.979 66.819 19.231 1.00 37.68 15 ARG B C 1
ATOM 7595 O O . ARG B 1 14 ? -34.580 67.204 18.128 1.00 32.99 15 ARG B O 1
ATOM 7616 N N . PRO B 1 15 ? -35.332 65.553 19.434 1.00 37.76 16 PRO B N 1
ATOM 7617 C CA . PRO B 1 15 ? -35.363 64.624 18.302 1.00 34.97 16 PRO B CA 1
ATOM 7618 C C . PRO B 1 15 ? -36.336 65.098 17.234 1.00 35.30 16 PRO B C 1
ATOM 7619 O O . PRO B 1 15 ? -37.363 65.718 17.523 1.00 31.75 16 PRO B O 1
ATOM 7630 N N . LEU B 1 16 ? -35.989 64.811 15.981 1.00 34.02 17 LEU B N 1
ATOM 7631 C CA . LEU B 1 16 ? -36.879 65.041 14.849 1.00 31.31 17 LEU B CA 1
ATOM 7632 C C . LEU B 1 16 ? -37.387 63.700 14.333 1.00 32.04 17 LEU B C 1
ATOM 7633 O O . LEU B 1 16 ? -38.558 63.365 14.530 1.00 31.12 17 LEU B O 1
ATOM 7649 N N . ARG B 1 17 ? -36.531 62.912 13.686 1.00 29.99 18 ARG B N 1
ATOM 7650 C CA . ARG B 1 17 ? -36.776 61.508 13.377 1.00 29.95 18 ARG B CA 1
ATOM 7651 C C . ARG B 1 17 ? -37.886 61.292 12.361 1.00 32.20 18 ARG B C 1
ATOM 7652 O O . ARG B 1 17 ? -38.352 60.157 12.206 1.00 32.28 18 ARG B O 1
ATOM 7673 N N . ILE B 1 18 ? -38.331 62.330 11.664 1.00 30.95 19 ILE B N 1
ATOM 7674 C CA . ILE B 1 18 ? -39.389 62.180 10.672 1.00 31.97 19 ILE B CA 1
ATOM 7675 C C . ILE B 1 18 ? -38.760 61.970 9.300 1.00 29.92 19 ILE B C 1
ATOM 7676 O O . ILE B 1 18 ? -37.960 62.790 8.838 1.00 28.65 19 ILE B O 1
ATOM 7692 N N . GLU B 1 19 ? -39.096 60.850 8.667 1.00 29.72 20 GLU B N 1
ATOM 7693 C CA . GLU B 1 19 ? -38.848 60.656 7.247 1.00 29.47 20 GLU B CA 1
ATOM 7694 C C . GLU B 1 19 ? -40.085 61.115 6.492 1.00 31.65 20 GLU B C 1
ATOM 7695 O O . GLU B 1 19 ? -41.211 60.909 6.953 1.00 31.07 20 GLU B O 1
ATOM 7707 N N . GLY B 1 20 ? -39.886 61.754 5.345 1.00 25.57 21 GLY B N 1
ATOM 7708 C CA . GLY B 1 20 ? -41.033 62.274 4.628 1.00 27.42 21 GLY B CA 1
ATOM 7709 C C . GLY B 1 20 ? -40.649 62.964 3.339 1.00 27.62 21 GLY B C 1
ATOM 7710 O O . GLY B 1 20 ? -39.500 62.918 2.894 1.00 25.52 21 GLY B O 1
ATOM 7714 N N . ASP B 1 21 ? -41.653 63.608 2.746 1.00 24.95 22 ASP B N 1
ATOM 7715 C CA . ASP B 1 21 ? -41.525 64.246 1.446 1.00 26.42 22 ASP B CA 1
ATOM 7716 C C . ASP B 1 21 ? -42.420 65.474 1.397 1.00 25.97 22 ASP B C 1
ATOM 7717 O O . ASP B 1 21 ? -43.505 65.495 1.983 1.00 24.66 22 ASP B O 1
ATOM 7726 N N . ILE B 1 22 ? -41.947 66.500 0.693 1.00 23.91 23 ILE B N 1
ATOM 7727 C CA . ILE B 1 22 ? -42.771 67.632 0.282 1.00 24.11 23 ILE B CA 1
ATOM 7728 C C . ILE B 1 22 ? -42.500 67.871 -1.192 1.00 26.79 23 ILE B C 1
ATOM 7729 O O . ILE B 1 22 ? -41.349 68.094 -1.585 1.00 26.68 23 ILE B O 1
ATOM 7745 N N . LEU B 1 23 ? -43.547 67.817 -2.005 1.00 27.44 24 LEU B N 1
ATOM 7746 C CA . LEU B 1 23 ? -43.436 68.143 -3.417 1.00 25.05 24 LEU B CA 1
ATOM 7747 C C . LEU B 1 23 ? -43.652 69.638 -3.607 1.00 26.33 24 LEU B C 1
ATOM 7748 O O . LEU B 1 23 ? -44.669 70.188 -3.173 1.00 25.15 24 LEU B O 1
ATOM 7764 N N . ASP B 1 24 ? -42.682 70.293 -4.245 1.00 27.54 25 ASP B N 1
ATOM 7765 C CA . ASP B 1 24 ? -42.795 71.698 -4.625 1.00 26.64 25 ASP B CA 1
ATOM 7766 C C . ASP B 1 24 ? -42.960 72.585 -3.384 1.00 24.71 25 ASP B C 1
ATOM 7767 O O . ASP B 1 24 ? -44.035 73.110 -3.085 1.00 21.86 25 ASP B O 1
ATOM 7776 N N . ILE B 1 25 ? -41.839 72.741 -2.677 1.00 26.13 26 ILE B N 1
ATOM 7777 C CA . ILE B 1 25 ? -41.763 73.515 -1.439 1.00 23.08 26 ILE B CA 1
ATOM 7778 C C . ILE B 1 25 ? -42.295 74.928 -1.648 1.00 23.53 26 ILE B C 1
ATOM 7779 O O . ILE B 1 25 ? -42.152 75.503 -2.733 1.00 25.85 26 ILE B O 1
ATOM 7795 N N . GLU B 1 26 ? -42.896 75.500 -0.604 1.00 24.29 27 GLU B N 1
ATOM 7796 C CA . GLU B 1 26 ? -43.281 76.906 -0.637 1.00 27.49 27 GLU B CA 1
ATOM 7797 C C . GLU B 1 26 ? -42.054 77.777 -0.860 1.00 27.97 27 GLU B C 1
ATOM 7798 O O . GLU B 1 26 ? -41.025 77.598 -0.203 1.00 27.60 27 GLU B O 1
ATOM 7810 N N . ILE B 1 27 ? -42.173 78.739 -1.769 1.00 27.52 28 ILE B N 1
ATOM 7811 C CA . ILE B 1 27 ? -41.094 79.667 -2.072 1.00 26.33 28 ILE B CA 1
ATOM 7812 C C . ILE B 1 27 ? -41.546 81.076 -1.728 1.00 26.57 28 ILE B C 1
ATOM 7813 O O . ILE B 1 27 ? -42.681 81.469 -2.021 1.00 29.86 28 ILE B O 1
ATOM 7829 N N . GLU B 1 28 ? -40.656 81.824 -1.089 1.00 28.26 29 GLU B N 1
ATOM 7830 C CA . GLU B 1 28 ? -40.752 83.272 -0.997 1.00 29.52 29 GLU B CA 1
ATOM 7831 C C . GLU B 1 28 ? -39.617 83.857 -1.824 1.00 34.03 29 GLU B C 1
ATOM 7832 O O . GLU B 1 28 ? -38.451 83.503 -1.621 1.00 32.57 29 GLU B O 1
ATOM 7844 N N . GLY B 1 29 ? -39.957 84.732 -2.762 1.00 32.83 30 GLY B N 1
ATOM 7845 C CA . GLY B 1 29 ? -38.976 85.210 -3.713 1.00 29.64 30 GLY B CA 1
ATOM 7846 C C . GLY B 1 29 ? -38.936 84.318 -4.935 1.00 35.30 30 GLY B C 1
ATOM 7847 O O . GLY B 1 29 ? -39.959 83.740 -5.315 1.00 31.94 30 GLY B O 1
ATOM 7851 N N . GLU B 1 30 ? -37.766 84.177 -5.552 1.00 34.45 31 GLU B N 1
ATOM 7852 C CA . GLU B 1 30 ? -37.659 83.482 -6.829 1.00 32.71 31 GLU B CA 1
ATOM 7853 C C . GLU B 1 30 ? -36.448 82.565 -6.818 1.00 28.44 31 GLU B C 1
ATOM 7854 O O . GLU B 1 30 ? -35.312 83.031 -6.692 1.00 30.86 31 GLU B O 1
ATOM 7866 N N . VAL B 1 31 ? -36.693 81.268 -6.948 1.00 27.39 32 VAL B N 1
ATOM 7867 C CA . VAL B 1 31 ? -35.598 80.313 -7.139 1.00 27.11 32 VAL B CA 1
ATOM 7868 C C . VAL B 1 31 ? -34.963 80.562 -8.503 1.00 30.16 32 VAL B C 1
ATOM 7869 O O . VAL B 1 31 ? -35.684 80.591 -9.514 1.00 29.48 32 VAL B O 1
ATOM 7882 N N . PRO B 1 32 ? -33.649 80.753 -8.595 1.00 35.60 33 PRO B N 1
ATOM 7883 C CA . PRO B 1 32 ? -33.026 80.998 -9.902 1.00 33.47 33 PRO B CA 1
ATOM 7884 C C . PRO B 1 32 ? -33.435 79.932 -10.903 1.00 30.41 33 PRO B C 1
ATOM 7885 O O . PRO B 1 32 ? -33.153 78.742 -10.701 1.00 30.33 33 PRO B O 1
ATOM 7896 N N . PRO B 1 33 ? -34.106 80.315 -11.994 1.00 29.26 34 PRO B N 1
ATOM 7897 C CA . PRO B 1 33 ? -34.788 79.307 -12.826 1.00 28.73 34 PRO B CA 1
ATOM 7898 C C . PRO B 1 33 ? -33.862 78.323 -13.524 1.00 28.87 34 PRO B C 1
ATOM 7899 O O . PRO B 1 33 ? -34.329 77.246 -13.918 1.00 27.94 34 PRO B O 1
ATOM 7910 N N . GLN B 1 34 ? -32.579 78.639 -13.697 1.00 28.64 35 GLN B N 1
ATOM 7911 C CA . GLN B 1 34 ? -31.696 77.723 -14.409 1.00 29.43 35 GLN B CA 1
ATOM 7912 C C . GLN B 1 34 ? -31.193 76.581 -13.538 1.00 30.03 35 GLN B C 1
ATOM 7913 O O . GLN B 1 34 ? -30.657 75.609 -14.075 1.00 31.64 35 GLN B O 1
ATOM 7927 N N . LEU B 1 35 ? -31.350 76.666 -12.221 1.00 28.25 36 LEU B N 1
ATOM 7928 C CA . LEU B 1 35 ? -30.735 75.685 -11.338 1.00 30.69 36 LEU B CA 1
ATOM 7929 C C . LEU B 1 35 ? -31.430 74.337 -11.472 1.00 29.49 36 LEU B C 1
ATOM 7930 O O . LEU B 1 35 ? -32.656 74.235 -11.356 1.00 27.43 36 LEU B O 1
ATOM 7946 N N . ASN B 1 36 ? -30.632 73.300 -11.712 1.00 27.74 37 ASN B N 1
ATOM 7947 C CA . ASN B 1 36 ? -31.130 71.938 -11.856 1.00 27.90 37 ASN B CA 1
ATOM 7948 C C . ASN B 1 36 ? -30.088 71.008 -11.253 1.00 31.30 37 ASN B C 1
ATOM 7949 O O . ASN B 1 36 ? -29.002 70.841 -11.817 1.00 30.00 37 ASN B O 1
ATOM 7960 N N . GLY B 1 37 ? -30.415 70.411 -10.113 1.00 27.44 38 GLY B N 1
ATOM 7961 C CA . GLY B 1 37 ? -29.485 69.520 -9.448 1.00 28.25 38 GLY B CA 1
ATOM 7962 C C . GLY B 1 37 ? -29.990 69.167 -8.064 1.00 29.42 38 GLY B C 1
ATOM 7963 O O . GLY B 1 37 ? -31.157 69.390 -7.740 1.00 30.75 38 GLY B O 1
ATOM 7967 N N . THR B 1 38 ? -29.089 68.621 -7.255 1.00 30.63 39 THR B N 1
ATOM 7968 C CA . THR B 1 38 ? -29.439 68.128 -5.933 1.00 29.54 39 THR B CA 1
ATOM 7969 C C . THR B 1 38 ? -28.568 68.787 -4.877 1.00 31.60 39 THR B C 1
ATOM 7970 O O . THR B 1 38 ? -27.362 68.969 -5.073 1.00 29.43 39 THR B O 1
ATOM 7981 N N . PHE B 1 39 ? -29.195 69.148 -3.762 1.00 29.31 40 PHE B N 1
ATOM 7982 C CA . PHE B 1 39 ? -28.493 69.528 -2.542 1.00 29.89 40 PHE B CA 1
ATOM 7983 C C . PHE B 1 39 ? -28.796 68.464 -1.497 1.00 26.67 40 PHE B C 1
ATOM 7984 O O . PHE B 1 39 ? -29.950 68.304 -1.083 1.00 26.98 40 PHE B O 1
ATOM 8001 N N . HIS B 1 40 ? -27.769 67.723 -1.097 1.00 22.75 41 HIS B N 1
ATOM 8002 C CA . HIS B 1 40 ? -27.877 66.721 -0.050 1.00 25.11 41 HIS B CA 1
ATOM 8003 C C . HIS B 1 40 ? -27.195 67.233 1.209 1.00 28.28 41 HIS B C 1
ATOM 8004 O O . HIS B 1 40 ? -26.163 67.905 1.135 1.00 27.44 41 HIS B O 1
ATOM 8018 N N . ARG B 1 41 ? -27.780 66.916 2.359 1.00 30.29 42 ARG B N 1
ATOM 8019 C CA . ARG B 1 41 ? -27.147 67.171 3.642 1.00 23.22 42 ARG B CA 1
ATOM 8020 C C . ARG B 1 41 ? -27.699 66.160 4.635 1.00 27.86 42 ARG B C 1
ATOM 8021 O O . ARG B 1 41 ? -28.688 65.473 4.365 1.00 27.92 42 ARG B O 1
ATOM 8042 N N . VAL B 1 42 ? -27.041 66.058 5.787 1.00 27.79 43 VAL B N 1
ATOM 8043 C CA . VAL B 1 42 ? -27.348 65.015 6.757 1.00 29.19 43 VAL B CA 1
ATOM 8044 C C . VAL B 1 42 ? -27.198 65.575 8.163 1.00 29.60 43 VAL B C 1
ATOM 8045 O O . VAL B 1 42 ? -26.376 66.461 8.414 1.00 31.11 43 VAL B O 1
ATOM 8058 N N . HIS B 1 43 ? -28.005 65.053 9.083 1.00 26.63 44 HIS B N 1
ATOM 8059 C CA . HIS B 1 43 ? -27.893 65.399 10.492 1.00 27.68 44 HIS B CA 1
ATOM 8060 C C . HIS B 1 43 ? -28.025 64.139 11.334 1.00 28.22 44 HIS B C 1
ATOM 8061 O O . HIS B 1 43 ? -28.668 63.173 10.909 1.00 30.55 44 HIS B O 1
ATOM 8075 N N . PRO B 1 44 ? -27.428 64.117 12.526 1.00 32.75 45 PRO B N 1
ATOM 8076 C CA . PRO B 1 44 ? -27.642 62.979 13.427 1.00 34.67 45 PRO B CA 1
ATOM 8077 C C . PRO B 1 44 ? -29.033 63.021 14.040 1.00 31.33 45 PRO B C 1
ATOM 8078 O O . PRO B 1 44 ? -29.515 64.074 14.462 1.00 30.42 45 PRO B O 1
ATOM 8089 N N . ASP B 1 45 ? -29.675 61.855 14.094 1.00 32.53 46 ASP B N 1
ATOM 8090 C CA . ASP B 1 45 ? -31.048 61.773 14.576 1.00 32.22 46 ASP B CA 1
ATOM 8091 C C . ASP B 1 45 ? -31.338 60.377 15.110 1.00 31.50 46 ASP B C 1
ATOM 8092 O O . ASP B 1 45 ? -31.953 59.557 14.420 1.00 31.95 46 ASP B O 1
ATOM 8101 N N . ALA B 1 46 ? -30.892 60.098 16.334 1.00 32.96 47 ALA B N 1
ATOM 8102 C CA . ALA B 1 46 ? -31.037 58.767 16.910 1.00 37.04 47 ALA B CA 1
ATOM 8103 C C . ALA B 1 46 ? -32.455 58.242 16.724 1.00 35.59 47 ALA B C 1
ATOM 8104 O O . ALA B 1 46 ? -33.432 58.896 17.098 1.00 34.03 47 ALA B O 1
ATOM 8111 N N . GLN B 1 47 ? -32.555 57.052 16.129 1.00 36.71 48 GLN B N 1
ATOM 8112 C CA . GLN B 1 47 ? -33.859 56.447 15.875 1.00 34.88 48 GLN B CA 1
ATOM 8113 C C . GLN B 1 47 ? -34.582 56.129 17.178 1.00 39.25 48 GLN B C 1
ATOM 8114 O O . GLN B 1 47 ? -35.800 56.316 17.282 1.00 38.25 48 GLN B O 1
ATOM 8128 N N . PHE B 1 48 ? -33.853 55.650 18.177 1.00 40.28 49 PHE B N 1
ATOM 8129 C CA . PHE B 1 48 ? -34.392 55.312 19.486 1.00 43.01 49 PHE B CA 1
ATOM 8130 C C . PHE B 1 48 ? -33.564 55.997 20.557 1.00 42.32 49 PHE B C 1
ATOM 8131 O O . PHE B 1 48 ? -32.474 56.509 20.283 1.00 45.70 49 PHE B O 1
ATOM 8148 N N . PRO B 1 49 ? -34.056 56.040 21.794 1.00 40.74 50 PRO B N 1
ATOM 8149 C CA . PRO B 1 49 ? -33.262 56.634 22.863 1.00 47.20 50 PRO B CA 1
ATOM 8150 C C . PRO B 1 49 ? -31.956 55.880 23.033 1.00 47.92 50 PRO B C 1
ATOM 8151 O O . PRO B 1 49 ? -31.912 54.647 22.872 1.00 43.98 50 PRO B O 1
ATOM 8162 N N . PRO B 1 50 ? -30.871 56.575 23.358 1.00 49.94 51 PRO B N 1
ATOM 8163 C CA . PRO B 1 50 ? -29.569 55.904 23.427 1.00 53.44 51 PRO B CA 1
ATOM 8164 C C . PRO B 1 50 ? -29.430 55.030 24.667 1.00 57.58 51 PRO B C 1
ATOM 8165 O O . PRO B 1 50 ? -30.133 55.189 25.667 1.00 56.14 51 PRO B O 1
ATOM 8176 N N . ARG B 1 51 ? -28.482 54.092 24.584 1.00 61.04 52 ARG B N 1
ATOM 8177 C CA . ARG B 1 51 ? -28.143 53.279 25.747 1.00 65.26 52 ARG B CA 1
ATOM 8178 C C . ARG B 1 51 ? -27.535 54.126 26.860 1.00 69.65 52 ARG B C 1
ATOM 8179 O O . ARG B 1 51 ? -27.704 53.810 28.043 1.00 68.90 52 ARG B O 1
ATOM 8200 N N . PHE B 1 52 ? -26.840 55.205 26.504 1.00 70.94 53 PHE B N 1
ATOM 8201 C CA . PHE B 1 52 ? -26.229 56.111 27.469 1.00 78.65 53 PHE B CA 1
ATOM 8202 C C . PHE B 1 52 ? -26.873 57.484 27.354 1.00 78.13 53 PHE B C 1
ATOM 8203 O O . PHE B 1 52 ? -26.984 58.033 26.252 1.00 76.39 53 PHE B O 1
ATOM 8220 N N . GLU B 1 53 ? -27.290 58.038 28.494 1.00 77.06 54 GLU B N 1
ATOM 8221 C CA . GLU B 1 53 ? -27.913 59.356 28.502 1.00 83.93 54 GLU B CA 1
ATOM 8222 C C . GLU B 1 53 ? -26.929 60.459 28.131 1.00 83.59 54 GLU B C 1
ATOM 8223 O O . GLU B 1 53 ? -27.357 61.570 27.798 1.00 81.82 54 GLU B O 1
ATOM 8235 N N . ASP B 1 54 ? -25.629 60.176 28.177 1.00 84.04 55 ASP B N 1
ATOM 8236 C CA . ASP B 1 54 ? -24.593 61.129 27.801 1.00 83.19 55 ASP B CA 1
ATOM 8237 C C . ASP B 1 54 ? -24.235 61.057 26.320 1.00 81.23 55 ASP B C 1
ATOM 8238 O O . ASP B 1 54 ? -23.223 61.636 25.913 1.00 72.67 55 ASP B O 1
ATOM 8247 N N . ASP B 1 55 ? -25.043 60.372 25.511 1.00 71.26 56 ASP B N 1
ATOM 8248 C CA . ASP B 1 55 ? -24.684 60.110 24.124 1.00 64.81 56 ASP B CA 1
ATOM 8249 C C . ASP B 1 55 ? -24.343 61.404 23.395 1.00 59.08 56 ASP B C 1
ATOM 8250 O O . ASP B 1 55 ? -25.035 62.416 23.532 1.00 59.97 56 ASP B O 1
ATOM 8259 N N . GLN B 1 56 ? -23.264 61.362 22.618 1.00 63.59 57 GLN B N 1
ATOM 8260 C CA . GLN B 1 56 ? -22.807 62.544 21.903 1.00 63.21 57 GLN B CA 1
ATOM 8261 C C . GLN B 1 56 ? -23.758 62.904 20.770 1.00 53.04 57 GLN B C 1
ATOM 8262 O O . GLN B 1 56 ? -24.417 62.045 20.177 1.00 50.44 57 GLN B O 1
ATOM 8276 N N . PHE B 1 57 ? -23.813 64.203 20.468 1.00 50.03 58 PHE B N 1
ATOM 8277 C CA . PHE B 1 57 ? -24.569 64.676 19.315 1.00 51.15 58 PHE B CA 1
ATOM 8278 C C . PHE B 1 57 ? -24.177 63.926 18.048 1.00 47.44 58 PHE B C 1
ATOM 8279 O O . PHE B 1 57 ? -25.038 63.556 17.243 1.00 47.90 58 PHE B O 1
ATOM 8296 N N . PHE B 1 58 ? -22.880 63.681 17.861 1.00 50.07 59 PHE B N 1
ATOM 8297 C CA . PHE B 1 58 ? -22.361 63.050 16.654 1.00 46.00 59 PHE B CA 1
ATOM 8298 C C . PHE B 1 58 ? -22.572 61.539 16.622 1.00 45.49 59 PHE B C 1
ATOM 8299 O O . PHE B 1 58 ? -22.075 60.884 15.699 1.00 47.52 59 PHE B O 1
ATOM 8316 N N . ASN B 1 59 ? -23.280 60.966 17.591 1.00 46.47 60 ASN B N 1
ATOM 8317 C CA . ASN B 1 59 ? -23.507 59.529 17.626 1.00 45.51 60 ASN B CA 1
ATOM 8318 C C . ASN B 1 59 ? -24.869 59.131 17.071 1.00 41.69 60 ASN B C 1
ATOM 8319 O O . ASN B 1 59 ? -25.153 57.934 16.964 1.00 39.73 60 ASN B O 1
ATOM 8330 N N . GLY B 1 60 ? -25.710 60.097 16.706 1.00 40.46 61 GLY B N 1
ATOM 8331 C CA . GLY B 1 60 ? -27.054 59.781 16.256 1.00 40.38 61 GLY B CA 1
ATOM 8332 C C . GLY B 1 60 ? -27.094 59.277 14.824 1.00 35.62 61 GLY B C 1
ATOM 8333 O O . GLY B 1 60 ? -26.292 59.663 13.974 1.00 33.53 61 GLY B O 1
ATOM 8337 N N . ASP B 1 61 ? -28.063 58.399 14.563 1.00 34.38 62 ASP B N 1
ATOM 8338 C CA . ASP B 1 61 ? -28.260 57.854 13.226 1.00 33.49 62 ASP B CA 1
ATOM 8339 C C . ASP B 1 61 ? -28.375 58.971 12.198 1.00 31.74 62 ASP B C 1
ATOM 8340 O O . ASP B 1 61 ? -29.006 60.003 12.443 1.00 30.95 62 ASP B O 1
ATOM 8349 N N . GLY B 1 62 ? -27.770 58.750 11.034 1.00 32.27 63 GLY B N 1
ATOM 8350 C CA . GLY B 1 62 ? -27.763 59.759 9.992 1.00 33.88 63 GLY B CA 1
ATOM 8351 C C . GLY B 1 62 ? -29.123 59.886 9.330 1.00 32.62 63 GLY B C 1
ATOM 8352 O O . GLY B 1 62 ? -29.670 58.891 8.824 1.00 30.25 63 GLY B O 1
ATOM 8356 N N . MET B 1 63 ? -29.682 61.093 9.327 1.00 32.17 64 MET B N 1
ATOM 8357 C CA . MET B 1 63 ? -30.901 61.411 8.591 1.00 29.87 64 MET B CA 1
ATOM 8358 C C . MET B 1 63 ? -30.514 62.254 7.382 1.00 30.92 64 MET B C 1
ATOM 8359 O O . MET B 1 63 ? -29.964 63.350 7.538 1.00 28.70 64 MET B O 1
ATOM 8373 N N . VAL B 1 64 ? -30.799 61.745 6.187 1.00 33.27 65 VAL B N 1
ATOM 8374 C CA . VAL B 1 64 ? -30.354 62.357 4.939 1.00 28.58 65 VAL B CA 1
ATOM 8375 C C . VAL B 1 64 ? -31.492 63.180 4.354 1.00 29.58 65 VAL B C 1
ATOM 8376 O O . VAL B 1 64 ? -32.601 62.668 4.161 1.00 28.58 65 VAL B O 1
ATOM 8389 N N . SER B 1 65 ? -31.216 64.450 4.061 1.00 26.27 66 SER B N 1
ATOM 8390 C CA . SER B 1 65 ? -32.170 65.340 3.412 1.00 28.25 66 SER B CA 1
ATOM 8391 C C . SER B 1 65 ? -31.746 65.597 1.973 1.00 27.79 66 SER B C 1
ATOM 8392 O O . SER B 1 65 ? -30.559 65.790 1.693 1.00 29.26 66 SER B O 1
ATOM 8400 N N . LEU B 1 66 ? -32.722 65.615 1.069 1.00 28.09 67 LEU B N 1
ATOM 8401 C CA . LEU B 1 66 ? -32.499 65.943 -0.332 1.00 23.70 67 LEU B CA 1
ATOM 8402 C C . LEU B 1 66 ? -33.362 67.136 -0.711 1.00 24.36 67 LEU B C 1
ATOM 8403 O O . LEU B 1 66 ? -34.567 67.152 -0.433 1.00 28.15 67 LEU B O 1
ATOM 8419 N N . PHE B 1 67 ? -32.743 68.132 -1.338 1.00 25.74 68 PHE B N 1
ATOM 8420 C CA . PHE B 1 67 ? -33.452 69.250 -1.950 1.00 25.03 68 PHE B CA 1
ATOM 8421 C C . PHE B 1 67 ? -33.158 69.209 -3.444 1.00 29.00 68 PHE B C 1
ATOM 8422 O O . PHE B 1 67 ? -32.039 69.519 -3.866 1.00 32.77 68 PHE B O 1
ATOM 8439 N N . ARG B 1 68 ? -34.147 68.817 -4.242 1.00 27.25 69 ARG B N 1
ATOM 8440 C CA . ARG B 1 68 ? -33.972 68.692 -5.686 1.00 29.36 69 ARG B CA 1
ATOM 8441 C C . ARG B 1 68 ? -34.443 69.983 -6.348 1.00 27.39 69 ARG B C 1
ATOM 8442 O O . ARG B 1 68 ? -35.634 70.307 -6.319 1.00 26.78 69 ARG B O 1
ATOM 8463 N N . PHE B 1 69 ? -33.499 70.711 -6.942 1.00 27.34 70 PHE B N 1
ATOM 8464 C CA . PHE B 1 69 ? -33.778 71.951 -7.653 1.00 27.01 70 PHE B CA 1
ATOM 8465 C C . PHE B 1 69 ? -34.160 71.650 -9.097 1.00 27.84 70 PHE B C 1
ATOM 8466 O O . PHE B 1 69 ? -33.526 70.824 -9.758 1.00 29.46 70 PHE B O 1
ATOM 8483 N N . HIS B 1 70 ? -35.191 72.339 -9.586 1.00 25.88 71 HIS B N 1
ATOM 8484 C CA . HIS B 1 70 ? -35.569 72.246 -10.993 1.00 31.27 71 HIS B CA 1
ATOM 8485 C C . HIS B 1 70 ? -36.700 73.209 -11.329 1.00 31.10 71 HIS B C 1
ATOM 8486 O O . HIS B 1 70 ? -37.694 73.289 -10.599 1.00 29.95 71 HIS B O 1
ATOM 8500 N N . ASP B 1 71 ? -36.550 73.948 -12.428 1.00 27.82 72 ASP B N 1
ATOM 8501 C CA . ASP B 1 71 ? -37.650 74.712 -13.016 1.00 30.94 72 ASP B CA 1
ATOM 8502 C C . ASP B 1 71 ? -38.200 75.753 -12.045 1.00 27.25 72 ASP B C 1
ATOM 8503 O O . ASP B 1 71 ? -39.405 76.008 -12.001 1.00 26.77 72 ASP B O 1
ATOM 8512 N N . GLY B 1 72 ? -37.315 76.370 -11.267 1.00 32.44 73 GLY B N 1
ATOM 8513 C CA . GLY B 1 72 ? -37.756 77.332 -10.276 1.00 32.27 73 GLY B CA 1
ATOM 8514 C C . GLY B 1 72 ? -38.453 76.727 -9.081 1.00 28.32 73 GLY B C 1
ATOM 8515 O O . GLY B 1 72 ? -39.106 77.455 -8.327 1.00 27.76 73 GLY B O 1
ATOM 8519 N N . LYS B 1 73 ? -38.338 75.416 -8.888 1.00 28.99 74 LYS B N 1
ATOM 8520 C CA . LYS B 1 73 ? -38.959 74.714 -7.778 1.00 31.95 74 LYS B CA 1
ATOM 8521 C C . LYS B 1 73 ? -37.902 73.929 -7.015 1.00 26.37 74 LYS B C 1
ATOM 8522 O O . LYS B 1 73 ? -36.825 73.629 -7.537 1.00 25.51 74 LYS B O 1
ATOM 8541 N N . ILE B 1 74 ? -38.225 73.592 -5.768 1.00 25.31 75 ILE B N 1
ATOM 8542 C CA . ILE B 1 74 ? -37.402 72.707 -4.953 1.00 27.31 75 ILE B CA 1
ATOM 8543 C C . ILE B 1 74 ? -38.315 71.687 -4.290 1.00 24.85 75 ILE B C 1
ATOM 8544 O O . ILE B 1 74 ? -39.355 72.052 -3.731 1.00 25.44 75 ILE B O 1
ATOM 8560 N N . ASP B 1 75 ? -37.928 70.415 -4.352 1.00 28.04 76 ASP B N 1
ATOM 8561 C CA . ASP B 1 75 ? -38.639 69.334 -3.687 1.00 25.10 76 ASP B CA 1
ATOM 8562 C C . ASP B 1 75 ? -37.839 68.861 -2.481 1.00 29.66 76 ASP B C 1
ATOM 8563 O O . ASP B 1 75 ? -36.610 68.961 -2.456 1.00 28.64 76 ASP B O 1
ATOM 8572 N N . PHE B 1 76 ? -38.547 68.331 -1.485 1.00 26.66 77 PHE B N 1
ATOM 8573 C CA . PHE B 1 76 ? -37.942 67.876 -0.239 1.00 23.14 77 PHE B CA 1
ATOM 8574 C C . PHE B 1 76 ? -38.176 66.383 -0.069 1.00 25.12 77 PHE B C 1
ATOM 8575 O O . PHE B 1 76 ? -39.307 65.907 -0.213 1.00 29.03 77 PHE B O 1
ATOM 8592 N N . ARG B 1 77 ? -37.105 65.651 0.224 1.00 26.91 78 ARG B N 1
ATOM 8593 C CA . ARG B 1 77 ? -37.195 64.254 0.620 1.00 27.70 78 ARG B CA 1
ATOM 8594 C C . ARG B 1 77 ? -36.179 64.005 1.722 1.00 28.83 78 ARG B C 1
ATOM 8595 O O . ARG B 1 77 ? -35.057 64.514 1.664 1.00 26.75 78 ARG B O 1
ATOM 8616 N N . GLN B 1 78 ? -36.578 63.226 2.727 1.00 29.03 79 GLN B N 1
ATOM 8617 C CA . GLN B 1 78 ? -35.720 62.952 3.871 1.00 26.86 79 GLN B CA 1
ATOM 8618 C C . GLN B 1 78 ? -35.901 61.506 4.304 1.00 29.94 79 GLN B C 1
ATOM 8619 O O . GLN B 1 78 ? -37.032 61.048 4.489 1.00 27.97 79 GLN B O 1
ATOM 8633 N N . ARG B 1 79 ? -34.784 60.796 4.467 1.00 30.21 80 ARG B N 1
ATOM 8634 C CA . ARG B 1 79 ? -34.799 59.381 4.807 1.00 27.35 80 ARG B CA 1
ATOM 8635 C C . ARG B 1 79 ? -33.635 59.056 5.730 1.00 28.51 80 ARG B C 1
ATOM 8636 O O . ARG B 1 79 ? -32.570 59.674 5.656 1.00 29.03 80 ARG B O 1
ATOM 8657 N N . TYR B 1 80 ? -33.850 58.071 6.598 1.00 31.13 81 TYR B N 1
ATOM 8658 C CA . TYR B 1 80 ? -32.756 57.515 7.381 1.00 32.31 81 TYR B CA 1
ATOM 8659 C C . TYR B 1 80 ? -31.809 56.737 6.479 1.00 33.79 81 TYR B C 1
ATOM 8660 O O . TYR B 1 80 ? -32.241 55.981 5.605 1.00 33.11 81 TYR B O 1
ATOM 8678 N N . ALA B 1 81 ? -30.511 56.922 6.694 1.00 33.26 82 ALA B N 1
ATOM 8679 C CA . ALA B 1 81 ? -29.529 56.039 6.082 1.00 34.93 82 ALA B CA 1
ATOM 8680 C C . ALA B 1 81 ? -29.597 54.686 6.778 1.00 37.48 82 ALA B C 1
ATOM 8681 O O . ALA B 1 81 ? -29.412 54.598 7.997 1.00 40.09 82 ALA B O 1
ATOM 8688 N N . GLN B 1 82 ? -29.886 53.632 6.016 1.00 37.29 83 GLN B N 1
ATOM 8689 C CA . GLN B 1 82 ? -30.126 52.314 6.604 1.00 41.21 83 GLN B CA 1
ATOM 8690 C C . GLN B 1 82 ? -28.799 51.568 6.747 1.00 40.35 83 GLN B C 1
ATOM 8691 O O . GLN B 1 82 ? -28.509 50.583 6.066 1.00 38.06 83 GLN B O 1
ATOM 8705 N N . THR B 1 83 ? -27.984 52.080 7.664 1.00 35.80 84 THR B N 1
ATOM 8706 C CA . THR B 1 83 ? -26.750 51.415 8.047 1.00 39.56 84 THR B CA 1
ATOM 8707 C C . THR B 1 83 ? -27.048 50.037 8.630 1.00 43.29 84 THR B C 1
ATOM 8708 O O . THR B 1 83 ? -28.179 49.724 9.013 1.00 45.03 84 THR B O 1
ATOM 8719 N N . ASP B 1 84 ? -26.008 49.203 8.698 1.00 42.12 85 ASP B N 1
ATOM 8720 C CA . ASP B 1 84 ? -26.129 47.941 9.419 1.00 40.80 85 ASP B CA 1
ATOM 8721 C C . ASP B 1 84 ? -26.645 48.179 10.832 1.00 43.64 85 ASP B C 1
ATOM 8722 O O . ASP B 1 84 ? -27.513 47.447 11.319 1.00 48.52 85 ASP B O 1
ATOM 8731 N N . LYS B 1 85 ? -26.117 49.207 11.501 1.00 40.79 86 LYS B N 1
ATOM 8732 C CA . LYS B 1 85 ? -26.583 49.566 12.837 1.00 42.37 86 LYS B CA 1
ATOM 8733 C C . LYS B 1 85 ? -28.076 49.868 12.834 1.00 42.57 86 LYS B C 1
ATOM 8734 O O . LYS B 1 85 ? -28.837 49.315 13.635 1.00 43.82 86 LYS B O 1
ATOM 8753 N N . TRP B 1 86 ? -28.507 50.761 11.942 1.00 42.37 87 TRP B N 1
ATOM 8754 C CA . TRP B 1 86 ? -29.905 51.175 11.910 1.00 42.29 87 TRP B CA 1
ATOM 8755 C C . TRP B 1 86 ? -30.827 49.989 11.648 1.00 40.17 87 TRP B C 1
ATOM 8756 O O . TRP B 1 86 ? -31.855 49.834 12.318 1.00 38.55 87 TRP B O 1
ATOM 8777 N N . LYS B 1 87 ? -30.468 49.132 10.688 1.00 43.84 88 LYS B N 1
ATOM 8778 C CA . LYS B 1 87 ? -31.307 47.982 10.360 1.00 41.10 88 LYS B CA 1
ATOM 8779 C C . LYS B 1 87 ? -31.530 47.094 11.578 1.00 45.40 88 LYS B C 1
ATOM 8780 O O . LYS B 1 87 ? -32.668 46.734 11.900 1.00 46.91 88 LYS B O 1
ATOM 8799 N N . VAL B 1 88 ? -30.447 46.718 12.262 1.00 45.82 89 VAL B N 1
ATOM 8800 C CA . VAL B 1 88 ? -30.560 45.749 13.348 1.00 44.68 89 VAL B CA 1
ATOM 8801 C C . VAL B 1 88 ? -31.265 46.362 14.549 1.00 45.86 89 VAL B C 1
ATOM 8802 O O . VAL B 1 88 ? -31.997 45.669 15.266 1.00 48.26 89 VAL B O 1
ATOM 8815 N N . GLU B 1 89 ? -31.060 47.656 14.797 1.00 47.01 90 GLU B N 1
ATOM 8816 C CA . GLU B 1 89 ? -31.726 48.299 15.923 1.00 45.04 90 GLU B CA 1
ATOM 8817 C C . GLU B 1 89 ? -33.213 48.496 15.656 1.00 44.36 90 GLU B C 1
ATOM 8818 O O . GLU B 1 89 ? -34.022 48.421 16.588 1.00 42.60 90 GLU B O 1
ATOM 8830 N N . ARG B 1 90 ? -33.596 48.741 14.401 1.00 44.36 91 ARG B N 1
ATOM 8831 C CA . ARG B 1 90 ? -35.016 48.820 14.074 1.00 43.95 91 ARG B CA 1
ATOM 8832 C C . ARG B 1 90 ? -35.708 47.491 14.347 1.00 45.86 91 ARG B C 1
ATOM 8833 O O . ARG B 1 90 ? -36.793 47.452 14.937 1.00 46.53 91 ARG B O 1
ATOM 8854 N N . LYS B 1 91 ? -35.090 46.384 13.925 1.00 46.70 92 LYS B N 1
ATOM 8855 C CA . LYS B 1 91 ? -35.666 45.070 14.196 1.00 47.04 92 LYS B CA 1
ATOM 8856 C C . LYS B 1 91 ? -35.839 44.835 15.689 1.00 46.75 92 LYS B C 1
ATOM 8857 O O . LYS B 1 91 ? -36.790 44.163 16.105 1.00 52.98 92 LYS B O 1
ATOM 8876 N N . ALA B 1 92 ? -34.939 45.376 16.507 1.00 46.09 93 ALA B N 1
ATOM 8877 C CA . ALA B 1 92 ? -35.020 45.217 17.952 1.00 45.29 93 ALA B CA 1
ATOM 8878 C C . ALA B 1 92 ? -35.907 46.260 18.618 1.00 43.49 93 ALA B C 1
ATOM 8879 O O . ALA B 1 92 ? -36.288 46.073 19.779 1.00 49.05 93 ALA B O 1
ATOM 8886 N N . GLY B 1 93 ? -36.240 47.345 17.923 1.00 43.58 94 GLY B N 1
ATOM 8887 C CA . GLY B 1 93 ? -37.052 48.390 18.515 1.00 42.60 94 GLY B CA 1
ATOM 8888 C C . GLY B 1 93 ? -36.367 49.180 19.605 1.00 42.70 94 GLY B C 1
ATOM 8889 O O . GLY B 1 93 ? -37.044 49.865 20.377 1.00 44.67 94 GLY B O 1
ATOM 8893 N N . LYS B 1 94 ? -35.041 49.112 19.691 1.00 43.67 95 LYS B N 1
ATOM 8894 C CA . LYS B 1 94 ? -34.309 49.814 20.736 1.00 47.05 95 LYS B CA 1
ATOM 8895 C C . LYS B 1 94 ? -32.858 49.967 20.301 1.00 45.17 95 LYS B C 1
ATOM 8896 O O . LYS B 1 94 ? -32.402 49.332 19.347 1.00 39.85 95 LYS B O 1
ATOM 8915 N N . SER B 1 95 ? -32.136 50.817 21.027 1.00 45.33 96 SER B N 1
ATOM 8916 C CA . SER B 1 95 ? -30.723 51.043 20.760 1.00 48.24 96 SER B CA 1
ATOM 8917 C C . SER B 1 95 ? -29.900 49.868 21.273 1.00 47.53 96 SER B C 1
ATOM 8918 O O . SER B 1 95 ? -30.048 49.450 22.426 1.00 49.33 96 SER B O 1
ATOM 8926 N N . LEU B 1 96 ? -29.034 49.339 20.413 1.00 47.55 97 LEU B N 1
ATOM 8927 C CA . LEU B 1 96 ? -28.131 48.251 20.768 1.00 50.11 97 LEU B CA 1
ATOM 8928 C C . LEU B 1 96 ? -26.681 48.692 20.873 1.00 52.33 97 LEU B C 1
ATOM 8929 O O . LEU B 1 96 ? -25.956 48.206 21.744 1.00 57.88 97 LEU B O 1
ATOM 8945 N N . PHE B 1 97 ? -26.241 49.603 20.011 1.00 50.21 98 PHE B N 1
ATOM 8946 C CA . PHE B 1 97 ? -24.888 50.129 20.086 1.00 49.52 98 PHE B CA 1
ATOM 8947 C C . PHE B 1 97 ? -24.800 51.210 21.155 1.00 47.39 98 PHE B C 1
ATOM 8948 O O . PHE B 1 97 ? -25.781 51.892 21.466 1.00 48.16 98 PHE B O 1
ATOM 8965 N N . GLY B 1 98 ? -23.608 51.365 21.712 1.00 48.14 99 GLY B N 1
ATOM 8966 C CA . GLY B 1 98 ? -23.391 52.221 22.864 1.00 56.51 99 GLY B CA 1
ATOM 8967 C C . GLY B 1 98 ? -22.760 53.547 22.499 1.00 51.03 99 GLY B C 1
ATOM 8968 O O . GLY B 1 98 ? -23.069 54.143 21.462 1.00 49.76 99 GLY B O 1
ATOM 8972 N N . ALA B 1 99 ? -21.854 54.004 23.358 1.00 51.84 100 ALA B N 1
ATOM 8973 C CA . ALA B 1 99 ? -21.324 55.351 23.259 1.00 51.03 100 ALA B CA 1
ATOM 8974 C C . ALA B 1 99 ? -20.452 55.519 22.015 1.00 54.50 100 ALA B C 1
ATOM 8975 O O . ALA B 1 99 ? -20.087 54.564 21.321 1.00 48.06 100 ALA B O 1
ATOM 8982 N N . TYR B 1 100 ? -20.117 56.778 21.762 1.00 56.18 101 TYR B N 1
ATOM 8983 C CA . TYR B 1 100 ? -19.335 57.207 20.611 1.00 53.99 101 TYR B CA 1
ATOM 8984 C C . TYR B 1 100 ? -18.003 56.469 20.516 1.00 53.58 101 TYR B C 1
ATOM 8985 O O . TYR B 1 100 ? -17.138 56.608 21.385 1.00 52.94 101 TYR B O 1
ATOM 9003 N N . ARG B 1 101 ? -17.849 55.676 19.451 1.00 55.04 102 ARG B N 1
ATOM 9004 C CA . ARG B 1 101 ? -16.597 54.975 19.143 1.00 55.28 102 ARG B CA 1
ATOM 9005 C C . ARG B 1 101 ? -16.129 54.088 20.293 1.00 59.88 102 ARG B C 1
ATOM 9006 O O . ARG B 1 101 ? -14.926 53.924 20.511 1.00 56.04 102 ARG B O 1
ATOM 9027 N N . ASN B 1 102 ? -17.064 53.493 21.029 1.00 51.50 103 ASN B N 1
ATOM 9028 C CA . ASN B 1 102 ? -16.742 52.662 22.188 1.00 51.76 103 ASN B CA 1
ATOM 9029 C C . ASN B 1 102 ? -17.419 51.308 22.020 1.00 52.35 103 ASN B C 1
ATOM 9030 O O . ASN B 1 102 ? -18.512 51.076 22.554 1.00 49.51 103 ASN B O 1
ATOM 9041 N N . PRO B 1 103 ? -16.796 50.384 21.283 1.00 55.50 104 PRO B N 1
ATOM 9042 C CA . PRO B 1 103 ? -17.412 49.058 21.108 1.00 52.58 104 PRO B CA 1
ATOM 9043 C C . PRO B 1 103 ? -17.576 48.292 22.408 1.00 53.30 104 PRO B C 1
ATOM 9044 O O . PRO B 1 103 ? -18.388 47.360 22.461 1.00 55.11 104 PRO B O 1
ATOM 9055 N N . LEU B 1 104 ? -16.830 48.650 23.456 1.00 55.30 105 LEU B N 1
ATOM 9056 C CA . LEU B 1 104 ? -16.970 47.959 24.733 1.00 59.24 105 LEU B CA 1
ATOM 9057 C C . LEU B 1 104 ? -18.377 48.099 25.295 1.00 61.78 105 LEU B C 1
ATOM 9058 O O . LEU B 1 104 ? -18.832 47.234 26.053 1.00 60.34 105 LEU B O 1
ATOM 9074 N N . THR B 1 105 ? -19.078 49.175 24.942 1.00 63.91 106 THR B N 1
ATOM 9075 C CA . THR B 1 105 ? -20.408 49.453 25.464 1.00 62.23 106 THR B CA 1
ATOM 9076 C C . THR B 1 105 ? -21.515 48.959 24.542 1.00 57.70 106 THR B C 1
ATOM 9077 O O . THR B 1 105 ? -22.690 49.237 24.800 1.00 59.39 106 THR B O 1
ATOM 9088 N N . ASP B 1 106 ? -21.171 48.241 23.476 1.00 55.14 107 ASP B N 1
ATOM 9089 C CA . ASP B 1 106 ? -22.179 47.674 22.596 1.00 57.16 107 ASP B CA 1
ATOM 9090 C C . ASP B 1 106 ? -22.855 46.475 23.256 1.00 63.65 107 ASP B C 1
ATOM 9091 O O . ASP B 1 106 ? -22.309 45.832 24.156 1.00 65.54 107 ASP B O 1
ATOM 9100 N N . ASP B 1 107 ? -24.066 46.181 22.793 1.00 66.62 108 ASP B N 1
ATOM 9101 C CA . ASP B 1 107 ? -24.745 44.964 23.205 1.00 61.12 108 ASP B CA 1
ATOM 9102 C C . ASP B 1 107 ? -24.045 43.751 22.602 1.00 60.40 108 ASP B C 1
ATOM 9103 O O . ASP B 1 107 ? -23.482 43.812 21.505 1.00 62.18 108 ASP B O 1
ATOM 9112 N N . ALA B 1 108 ? -24.081 42.637 23.336 1.00 63.53 109 ALA B N 1
ATOM 9113 C CA . ALA B 1 108 ? -23.381 41.436 22.893 1.00 63.37 109 ALA B CA 1
ATOM 9114 C C . ALA B 1 108 ? -23.816 41.003 21.499 1.00 61.28 109 ALA B C 1
ATOM 9115 O O . ALA B 1 108 ? -23.016 40.431 20.750 1.00 61.22 109 ALA B O 1
ATOM 9122 N N . SER B 1 109 ? -25.070 41.272 21.128 1.00 60.91 110 SER B N 1
ATOM 9123 C CA . SER B 1 109 ? -25.609 40.747 19.879 1.00 61.06 110 SER B CA 1
ATOM 9124 C C . SER B 1 109 ? -25.068 41.465 18.649 1.00 56.17 110 SER B C 1
ATOM 9125 O O . SER B 1 109 ? -25.204 40.942 17.538 1.00 55.58 110 SER B O 1
ATOM 9133 N N . VAL B 1 110 ? -24.461 42.643 18.811 1.00 60.30 111 VAL B N 1
ATOM 9134 C CA . VAL B 1 110 ? -23.958 43.418 17.685 1.00 66.71 111 VAL B CA 1
ATOM 9135 C C . VAL B 1 110 ? -22.443 43.578 17.728 1.00 67.76 111 VAL B C 1
ATOM 9136 O O . VAL B 1 110 ? -21.891 44.396 16.990 1.00 63.09 111 VAL B O 1
ATOM 9149 N N . GLN B 1 111 ? -21.757 42.817 18.577 1.00 67.89 112 GLN B N 1
ATOM 9150 C CA . GLN B 1 111 ? -20.306 42.912 18.655 1.00 67.48 112 GLN B CA 1
ATOM 9151 C C . GLN B 1 111 ? -19.684 42.589 17.303 1.00 65.00 112 GLN B C 1
ATOM 9152 O O . GLN B 1 111 ? -20.059 41.612 16.648 1.00 61.93 112 GLN B O 1
ATOM 9166 N N . GLY B 1 112 ? -18.730 43.420 16.883 1.00 64.36 113 GLY B N 1
ATOM 9167 C CA . GLY B 1 112 ? -18.044 43.228 15.624 1.00 63.22 113 GLY B CA 1
ATOM 9168 C C . GLY B 1 112 ? -18.727 43.845 14.423 1.00 59.86 113 GLY B C 1
ATOM 9169 O O . GLY B 1 112 ? -18.131 43.867 13.337 1.00 53.74 113 GLY B O 1
ATOM 9173 N N . MET B 1 113 ? -19.950 44.346 14.575 1.00 59.87 114 MET B N 1
ATOM 9174 C CA . MET B 1 113 ? -20.636 44.985 13.466 1.00 56.45 114 MET B CA 1
ATOM 9175 C C . MET B 1 113 ? -20.034 46.356 13.182 1.00 48.99 114 MET B C 1
ATOM 9176 O O . MET B 1 113 ? -19.405 46.984 14.038 1.00 46.28 114 MET B O 1
ATOM 9190 N N . ILE B 1 114 ? -20.243 46.822 11.953 1.00 43.94 115 ILE B N 1
ATOM 9191 C CA . ILE B 1 114 ? -19.898 48.194 11.596 1.00 44.31 115 ILE B CA 1
ATOM 9192 C C . ILE B 1 114 ? -20.787 49.134 12.400 1.00 43.37 115 ILE B C 1
ATOM 9193 O O . ILE B 1 114 ? -22.020 49.043 12.346 1.00 46.58 115 ILE B O 1
ATOM 9209 N N . ARG B 1 115 ? -20.165 50.042 13.150 1.00 43.92 116 ARG B N 1
ATOM 9210 C CA . ARG B 1 115 ? -20.872 50.895 14.096 1.00 44.12 116 ARG B CA 1
ATOM 9211 C C . ARG B 1 115 ? -21.271 52.244 13.506 1.00 39.39 116 ARG B C 1
ATOM 9212 O O . ARG B 1 115 ? -21.787 53.096 14.235 1.00 43.07 116 ARG B O 1
ATOM 9233 N N . GLY B 1 116 ? -21.051 52.456 12.212 1.00 38.06 117 GLY B N 1
ATOM 9234 C CA . GLY B 1 116 ? -21.222 53.781 11.649 1.00 43.16 117 GLY B CA 1
ATOM 9235 C C . GLY B 1 116 ? -22.679 54.189 11.542 1.00 42.65 117 GLY B C 1
ATOM 9236 O O . GLY B 1 116 ? -23.576 53.366 11.357 1.00 42.22 117 GLY B O 1
ATOM 9240 N N . THR B 1 117 ? -22.906 55.497 11.658 1.00 41.08 118 THR B N 1
ATOM 9241 C CA . THR B 1 117 ? -24.231 56.085 11.527 1.00 38.57 118 THR B CA 1
ATOM 9242 C C . THR B 1 117 ? -24.418 56.841 10.220 1.00 35.23 118 THR B C 1
ATOM 9243 O O . THR B 1 117 ? -25.525 57.319 9.953 1.00 34.75 118 THR B O 1
ATOM 9254 N N . ALA B 1 118 ? -23.371 56.969 9.404 1.00 39.03 119 ALA B N 1
ATOM 9255 C CA . ALA B 1 118 ? -23.464 57.671 8.125 1.00 33.66 119 ALA B CA 1
ATOM 9256 C C . ALA B 1 118 ? -24.095 59.050 8.301 1.00 33.15 119 ALA B C 1
ATOM 9257 O O . ALA B 1 118 ? -24.953 59.465 7.521 1.00 29.43 119 ALA B O 1
ATOM 9264 N N . ASN B 1 119 ? -23.660 59.774 9.333 1.00 31.16 120 ASN B N 1
ATOM 9265 C CA . ASN B 1 119 ? -24.323 61.008 9.736 1.00 33.14 120 ASN B CA 1
ATOM 9266 C C . ASN B 1 119 ? -23.480 62.261 9.514 1.00 31.10 120 ASN B C 1
ATOM 9267 O O . ASN B 1 119 ? -23.885 63.343 9.949 1.00 32.27 120 ASN B O 1
ATOM 9278 N N . THR B 1 120 ? -22.335 62.158 8.840 1.00 31.32 121 THR B N 1
ATOM 9279 C CA . THR B 1 120 ? -21.410 63.285 8.760 1.00 32.54 121 THR B CA 1
ATOM 9280 C C . THR B 1 120 ? -21.437 64.009 7.419 1.00 30.19 121 THR B C 1
ATOM 9281 O O . THR B 1 120 ? -21.421 65.244 7.397 1.00 29.50 121 THR B O 1
ATOM 9292 N N . ASN B 1 121 ? -21.464 63.292 6.297 1.00 30.65 122 ASN B N 1
ATOM 9293 C CA . ASN B 1 121 ? -21.457 63.959 5.002 1.00 27.51 122 ASN B CA 1
ATOM 9294 C C . ASN B 1 121 ? -22.136 63.080 3.962 1.00 29.07 122 ASN B C 1
ATOM 9295 O O . ASN B 1 121 ? -22.137 61.850 4.066 1.00 32.02 122 ASN B O 1
ATOM 9306 N N . VAL B 1 122 ? -22.708 63.733 2.953 1.00 27.18 123 VAL B N 1
ATOM 9307 C CA . VAL B 1 122 ? -23.397 63.063 1.856 1.00 29.21 123 VAL B CA 1
ATOM 9308 C C . VAL B 1 122 ? -23.014 63.770 0.563 1.00 30.08 123 VAL B C 1
ATOM 9309 O O . VAL B 1 122 ? -23.110 64.998 0.473 1.00 29.46 123 VAL B O 1
ATOM 9322 N N . MET B 1 123 ? -22.575 63.001 -0.433 1.00 27.17 124 MET B N 1
ATOM 9323 C CA . MET B 1 123 ? -22.077 63.577 -1.673 1.00 31.86 124 MET B CA 1
ATOM 9324 C C . MET B 1 123 ? -22.389 62.646 -2.835 1.00 28.36 124 MET B C 1
ATOM 9325 O O . MET B 1 123 ? -22.281 61.424 -2.710 1.00 27.39 124 MET B O 1
ATOM 9339 N N . VAL B 1 124 ? -22.774 63.235 -3.963 1.00 26.59 125 VAL B N 1
ATOM 9340 C CA . VAL B 1 124 ? -23.019 62.475 -5.184 1.00 31.85 125 VAL B CA 1
ATOM 9341 C C . VAL B 1 124 ? -21.685 62.160 -5.846 1.00 35.59 125 VAL B C 1
ATOM 9342 O O . VAL B 1 124 ? -20.851 63.051 -6.044 1.00 37.70 125 VAL B O 1
ATOM 9355 N N . HIS B 1 125 ? -21.483 60.893 -6.193 1.00 37.52 126 HIS B N 1
ATOM 9356 C CA . HIS B 1 125 ? -20.325 60.502 -6.983 1.00 38.34 126 HIS B CA 1
ATOM 9357 C C . HIS B 1 125 ? -20.636 59.199 -7.703 1.00 39.34 126 HIS B C 1
ATOM 9358 O O . HIS B 1 125 ? -21.248 58.295 -7.126 1.00 31.12 126 HIS B O 1
ATOM 9373 N N . ALA B 1 126 ? -20.208 59.111 -8.961 1.00 41.99 127 ALA B N 1
ATOM 9374 C CA . ALA B 1 126 ? -20.375 57.897 -9.757 1.00 39.28 127 ALA B CA 1
ATOM 9375 C C . ALA B 1 126 ? -21.843 57.481 -9.821 1.00 38.67 127 ALA B C 1
ATOM 9376 O O . ALA B 1 126 ? -22.178 56.298 -9.737 1.00 37.23 127 ALA B O 1
ATOM 9383 N N . GLY B 1 127 ? -22.726 58.468 -9.965 1.00 41.11 128 GLY B N 1
ATOM 9384 C CA . GLY B 1 127 ? -24.147 58.217 -10.091 1.00 39.30 128 GLY B CA 1
ATOM 9385 C C . GLY B 1 127 ? -24.858 57.818 -8.817 1.00 37.58 128 GLY B C 1
ATOM 9386 O O . GLY B 1 127 ? -26.082 57.648 -8.845 1.00 43.98 128 GLY B O 1
ATOM 9390 N N . LYS B 1 128 ? -24.148 57.668 -7.705 1.00 36.91 129 LYS B N 1
ATOM 9391 C CA . LYS B 1 128 ? -24.740 57.250 -6.444 1.00 42.56 129 LYS B CA 1
ATOM 9392 C C . LYS B 1 128 ? -24.409 58.268 -5.358 1.00 35.68 129 LYS B C 1
ATOM 9393 O O . LYS B 1 128 ? -23.608 59.185 -5.556 1.00 38.84 129 LYS B O 1
ATOM 9412 N N . LEU B 1 129 ? -25.052 58.114 -4.204 1.00 38.49 130 LEU B N 1
ATOM 9413 C CA . LEU B 1 129 ? -24.842 59.009 -3.073 1.00 33.12 130 LEU B CA 1
ATOM 9414 C C . LEU B 1 129 ? -23.944 58.323 -2.053 1.00 32.98 130 LEU B C 1
ATOM 9415 O O . LEU B 1 129 ? -24.283 57.249 -1.542 1.00 34.55 130 LEU B O 1
ATOM 9431 N N . TYR B 1 130 ? -22.806 58.944 -1.759 1.00 33.32 131 TYR B N 1
ATOM 9432 C CA . TYR B 1 130 ? -21.892 58.451 -0.738 1.00 36.86 131 TYR B CA 1
ATOM 9433 C C . TYR B 1 130 ? -22.263 59.082 0.599 1.00 33.24 131 TYR B C 1
ATOM 9434 O O . TYR B 1 130 ? -22.178 60.304 0.755 1.00 33.70 131 TYR B O 1
ATOM 9452 N N . ALA B 1 131 ? -22.678 58.254 1.554 1.00 35.72 132 ALA B N 1
ATOM 9453 C CA . ALA B 1 131 ? -22.972 58.690 2.914 1.00 34.75 132 ALA B CA 1
ATOM 9454 C C . ALA B 1 131 ? -21.838 58.213 3.811 1.00 34.75 132 ALA B C 1
ATOM 9455 O O . ALA B 1 131 ? -21.586 57.008 3.907 1.00 33.54 132 ALA B O 1
ATOM 9462 N N . MET B 1 132 ? -21.165 59.153 4.472 1.00 36.80 133 MET B N 1
ATOM 9463 C CA . MET B 1 132 ? -19.850 58.902 5.044 1.00 35.66 133 MET B CA 1
ATOM 9464 C C . MET B 1 132 ? -19.841 59.098 6.554 1.00 34.43 133 MET B C 1
ATOM 9465 O O . MET B 1 132 ? -20.530 59.974 7.088 1.00 30.30 133 MET B O 1
ATOM 9479 N N . LYS B 1 133 ? -19.047 58.263 7.225 1.00 35.88 134 LYS B N 1
ATOM 9480 C CA . LYS B 1 133 ? -18.817 58.342 8.664 1.00 36.88 134 LYS B CA 1
ATOM 9481 C C . LYS B 1 133 ? -17.414 57.809 8.915 1.00 37.54 134 LYS B C 1
ATOM 9482 O O . LYS B 1 133 ? -17.113 56.671 8.543 1.00 38.48 134 LYS B O 1
ATOM 9501 N N . GLU B 1 134 ? -16.568 58.628 9.547 1.00 43.80 135 GLU B N 1
ATOM 9502 C CA . GLU B 1 134 ? -15.133 58.351 9.601 1.00 42.34 135 GLU B CA 1
ATOM 9503 C C . GLU B 1 134 ? -14.825 56.924 10.027 1.00 43.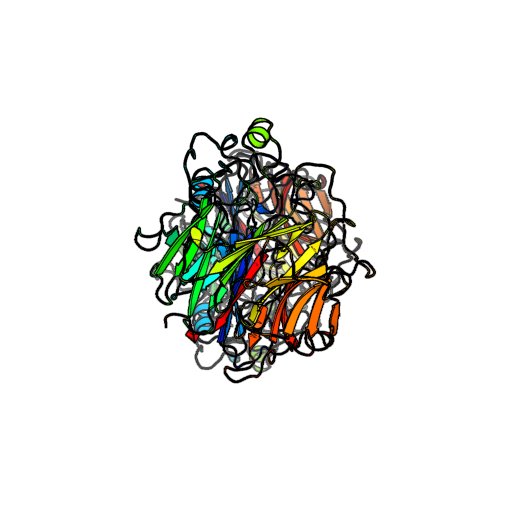17 135 GLU B C 1
ATOM 9504 O O . GLU B 1 134 ? -13.894 56.303 9.506 1.00 49.39 135 GLU B O 1
ATOM 9516 N N . ASP B 1 135 ? -15.563 56.400 10.996 1.00 42.13 136 ASP B N 1
ATOM 9517 C CA . ASP B 1 135 ? -15.189 55.138 11.620 1.00 43.19 136 ASP B CA 1
ATOM 9518 C C . ASP B 1 135 ? -15.667 53.918 10.849 1.00 36.85 136 ASP B C 1
ATOM 9519 O O . ASP B 1 135 ? -15.535 52.801 11.362 1.00 45.40 136 ASP B O 1
ATOM 9528 N N . SER B 1 136 ? -16.199 54.087 9.645 1.00 37.27 137 SER B N 1
ATOM 9529 C CA . SER B 1 136 ? -16.879 52.997 8.965 1.00 42.21 137 SER B CA 1
ATOM 9530 C C . SER B 1 136 ? -16.645 53.129 7.472 1.00 39.90 137 SER B C 1
ATOM 9531 O O . SER B 1 136 ? -16.236 54.193 6.994 1.00 40.44 137 SER B O 1
ATOM 9539 N N . PRO B 1 137 ? -16.898 52.071 6.706 1.00 38.85 138 PRO B N 1
ATOM 9540 C CA . PRO B 1 137 ? -16.824 52.182 5.247 1.00 41.45 138 PRO B CA 1
ATOM 9541 C C . PRO B 1 137 ? -17.831 53.195 4.729 1.00 43.46 138 PRO B C 1
ATOM 9542 O O . PRO B 1 137 ? -18.692 53.700 5.454 1.00 40.11 138 PRO B O 1
ATOM 9553 N N . CYS B 1 138 ? -17.719 53.489 3.439 1.00 36.80 139 CYS B N 1
ATOM 9554 C CA . CYS B 1 138 ? -18.676 54.365 2.785 1.00 42.03 139 CYS B CA 1
ATOM 9555 C C . CYS B 1 138 ? -19.979 53.621 2.533 1.00 44.40 139 CYS B C 1
ATOM 9556 O O . CYS B 1 138 ? -19.979 52.475 2.075 1.00 42.76 139 CYS B O 1
ATOM 9564 N N . LEU B 1 139 ? -21.092 54.279 2.840 1.00 42.41 140 LEU B N 1
ATOM 9565 C CA . LEU B 1 139 ? -22.418 53.726 2.608 1.00 39.78 140 LEU B CA 1
ATOM 9566 C C . LEU B 1 139 ? -22.956 54.262 1.291 1.00 38.93 140 LEU B C 1
ATOM 9567 O O . LEU B 1 139 ? -22.920 55.473 1.049 1.00 41.34 140 LEU B O 1
ATOM 9583 N N . ILE B 1 140 ? -23.451 53.365 0.448 1.00 36.50 141 ILE B N 1
ATOM 9584 C CA . ILE B 1 140 ? -23.992 53.738 -0.853 1.00 38.72 141 ILE B CA 1
ATOM 9585 C C . ILE B 1 140 ? -25.499 53.914 -0.725 1.00 39.22 141 ILE B C 1
ATOM 9586 O O . ILE B 1 140 ? -26.186 53.078 -0.125 1.00 38.11 141 ILE B O 1
ATOM 9602 N N . MET B 1 141 ? -26.009 55.008 -1.284 1.00 38.10 142 MET B N 1
ATOM 9603 C CA . MET B 1 141 ? -27.436 55.283 -1.310 1.00 37.91 142 MET B CA 1
ATOM 9604 C C . MET B 1 141 ? -27.815 55.773 -2.698 1.00 36.08 142 MET B C 1
ATOM 9605 O O . MET B 1 141 ? -26.961 56.174 -3.493 1.00 38.71 142 MET B O 1
ATOM 9619 N N . ASP B 1 142 ? -29.109 55.728 -2.984 1.00 37.38 143 ASP B N 1
ATOM 9620 C CA . ASP B 1 142 ? -29.606 56.270 -4.241 1.00 36.92 143 ASP B CA 1
ATOM 9621 C C . ASP B 1 142 ? -29.784 57.780 -4.104 1.00 33.55 143 ASP B C 1
ATOM 9622 O O . ASP B 1 142 ? -30.431 58.232 -3.156 1.00 35.55 143 ASP B O 1
ATOM 9631 N N . PRO B 1 143 ? -29.236 58.590 -5.016 1.00 36.55 144 PRO B N 1
ATOM 9632 C CA . PRO B 1 143 ? -29.267 60.046 -4.800 1.00 34.74 144 PRO B CA 1
ATOM 9633 C C . PRO B 1 143 ? -30.662 60.643 -4.839 1.00 35.44 144 PRO B C 1
ATOM 9634 O O . PRO B 1 143 ? -30.858 61.740 -4.302 1.00 32.62 144 PRO B O 1
ATOM 9645 N N . LEU B 1 144 ? -31.630 59.973 -5.458 1.00 34.67 145 LEU B N 1
ATOM 9646 C CA . LEU B 1 144 ? -32.965 60.530 -5.648 1.00 35.34 145 LEU B CA 1
ATOM 9647 C C . LEU B 1 144 ? -34.026 59.884 -4.772 1.00 32.24 145 LEU B C 1
ATOM 9648 O O . LEU B 1 144 ? -34.887 60.589 -4.241 1.00 32.98 145 LEU B O 1
ATOM 9664 N N . THR B 1 145 ? -33.995 58.564 -4.602 1.00 35.09 146 THR B N 1
ATOM 9665 C CA . THR B 1 145 ? -34.921 57.891 -3.700 1.00 32.35 146 THR B CA 1
ATOM 9666 C C . THR B 1 145 ? -34.406 57.832 -2.269 1.00 33.92 146 THR B C 1
ATOM 9667 O O . THR B 1 145 ? -35.202 57.627 -1.344 1.00 31.90 146 THR B O 1
ATOM 9678 N N . LEU B 1 146 ? -33.100 58.000 -2.070 1.00 35.30 147 LEU B N 1
ATOM 9679 C CA . LEU B 1 146 ? -32.461 57.902 -0.761 1.00 31.31 147 LEU B CA 1
ATOM 9680 C C . LEU B 1 146 ? -32.604 56.511 -0.152 1.00 34.06 147 LEU B C 1
ATOM 9681 O O . LEU B 1 146 ? -32.443 56.341 1.062 1.00 34.99 147 LEU B O 1
ATOM 9697 N N . GLU B 1 147 ? -32.910 55.509 -0.973 1.00 36.96 148 GLU B N 1
ATOM 9698 C CA . GLU B 1 147 ? -32.786 54.126 -0.538 1.00 40.14 148 GLU B CA 1
ATOM 9699 C C . GLU B 1 147 ? -31.321 53.797 -0.273 1.00 36.08 148 GLU B C 1
ATOM 9700 O O . GLU B 1 147 ? -30.414 54.335 -0.912 1.00 37.63 148 GLU B O 1
ATOM 9712 N N . THR B 1 148 ? -31.094 52.900 0.677 1.00 35.02 149 THR B N 1
ATOM 9713 C CA . THR B 1 148 ? -29.750 52.473 1.036 1.00 37.42 149 THR B CA 1
ATOM 9714 C C . THR B 1 148 ? -29.430 51.164 0.330 1.00 39.26 149 THR B C 1
ATOM 9715 O O . THR B 1 148 ? -30.228 50.222 0.367 1.00 40.64 149 THR B O 1
ATOM 9726 N N . GLU B 1 149 ? -28.262 51.110 -0.305 1.00 42.60 150 GLU B N 1
ATOM 9727 C CA . GLU B 1 149 ? -27.785 49.880 -0.920 1.00 43.13 150 GLU B CA 1
ATOM 9728 C C . GLU B 1 149 ? -26.866 49.090 0.001 1.00 46.54 150 GLU B C 1
ATOM 9729 O O . GLU B 1 149 ? -26.900 47.854 -0.014 1.00 53.99 150 GLU B O 1
ATOM 9741 N N . GLY B 1 150 ? -26.061 49.769 0.809 1.00 46.89 151 GLY B N 1
ATOM 9742 C CA . GLY B 1 150 ? -25.195 49.122 1.773 1.00 40.28 151 GLY B CA 1
ATOM 9743 C C . GLY B 1 150 ? -23.769 49.630 1.682 1.00 41.71 151 GLY B C 1
ATOM 9744 O O . GLY B 1 150 ? -23.396 50.389 0.789 1.00 39.28 151 GLY B O 1
ATOM 9748 N N . TYR B 1 151 ? -22.971 49.193 2.651 1.00 43.31 152 TYR B N 1
ATOM 9749 C CA . TYR B 1 151 ? -21.564 49.560 2.675 1.00 43.38 152 TYR B CA 1
ATOM 9750 C C . TYR B 1 151 ? -20.847 48.986 1.460 1.00 43.09 152 TYR B C 1
ATOM 9751 O O . TYR B 1 151 ? -21.202 47.922 0.947 1.00 44.11 152 TYR B O 1
ATOM 9769 N N . THR B 1 152 ? -19.831 49.709 0.996 1.00 43.34 153 THR B N 1
ATOM 9770 C CA . THR B 1 152 ? -19.049 49.298 -0.158 1.00 46.69 153 THR B CA 1
ATOM 9771 C C . THR B 1 152 ? -17.581 49.169 0.216 1.00 47.93 153 THR B C 1
ATOM 9772 O O . THR B 1 152 ? -17.066 49.907 1.062 1.00 44.93 153 THR B O 1
ATOM 9783 N N . ASN B 1 153 ? -16.921 48.201 -0.415 1.00 49.20 154 ASN B N 1
ATOM 9784 C CA . ASN B 1 153 ? -15.469 48.105 -0.426 1.00 49.04 154 ASN B CA 1
ATOM 9785 C C . ASN B 1 153 ? -14.914 48.326 -1.827 1.00 51.53 154 ASN B C 1
ATOM 9786 O O . ASN B 1 153 ? -13.751 48.007 -2.094 1.00 52.72 154 ASN B O 1
ATOM 9797 N N . PHE B 1 154 ? -15.737 48.864 -2.729 1.00 49.10 155 PHE B N 1
ATOM 9798 C CA . PHE B 1 154 ? -15.348 49.154 -4.107 1.00 56.23 155 PHE B CA 1
ATOM 9799 C C . PHE B 1 154 ? -14.838 47.887 -4.801 1.00 64.13 155 PHE B C 1
ATOM 9800 O O . PHE B 1 154 ? -13.673 47.763 -5.185 1.00 64.64 155 PHE B O 1
ATOM 9817 N N . ASP B 1 155 ? -15.764 46.938 -4.945 1.00 66.78 156 ASP B N 1
ATOM 9818 C CA . ASP B 1 155 ? -15.515 45.702 -5.687 1.00 62.07 156 ASP B CA 1
ATOM 9819 C C . ASP B 1 155 ? -14.438 44.862 -5.006 1.00 58.45 156 ASP B C 1
ATOM 9820 O O . ASP B 1 155 ? -13.633 44.201 -5.664 1.00 63.42 156 ASP B O 1
ATOM 9829 N N . GLY B 1 156 ? -14.421 44.887 -3.675 1.00 56.61 157 GLY B N 1
ATOM 9830 C CA . GLY B 1 156 ? -13.441 44.138 -2.916 1.00 55.37 157 GLY B CA 1
ATOM 9831 C C . GLY B 1 156 ? -12.029 44.676 -2.981 1.00 61.72 157 GLY B C 1
ATOM 9832 O O . GLY B 1 156 ? -11.131 44.088 -2.364 1.00 68.46 157 GLY B O 1
ATOM 9836 N N . LYS B 1 157 ? -11.800 45.776 -3.700 1.00 61.33 158 LYS B N 1
ATOM 9837 C CA . LYS B 1 157 ? -10.447 46.284 -3.887 1.00 56.20 158 LYS B CA 1
ATOM 9838 C C . LYS B 1 157 ? -9.955 47.052 -2.663 1.00 57.64 158 LYS B C 1
ATOM 9839 O O . LYS B 1 157 ? -8.791 46.912 -2.272 1.00 63.34 158 LYS B O 1
ATOM 9858 N N . LEU B 1 158 ? -10.813 47.865 -2.049 1.00 59.75 159 LEU B N 1
ATOM 9859 C CA . LEU B 1 158 ? -10.374 48.711 -0.946 1.00 54.31 159 LEU B CA 1
ATOM 9860 C C . LEU B 1 158 ? -10.090 47.867 0.289 1.00 55.44 159 LEU B C 1
ATOM 9861 O O . LEU B 1 158 ? -10.940 47.093 0.738 1.00 54.84 159 LEU B O 1
ATOM 9877 N N . GLN B 1 159 ? -8.890 48.032 0.842 1.00 58.44 160 GLN B N 1
ATOM 9878 C CA . GLN B 1 159 ? -8.479 47.312 2.039 1.00 54.45 160 GLN B CA 1
ATOM 9879 C C . GLN B 1 159 ? -8.855 48.042 3.320 1.00 47.61 160 GLN B C 1
ATOM 9880 O O . GLN B 1 159 ? -9.082 47.396 4.350 1.00 49.96 160 GLN B O 1
ATOM 9894 N N . SER B 1 160 ? -8.927 49.368 3.279 1.00 48.95 161 SER B N 1
ATOM 9895 C CA . SER B 1 160 ? -9.155 50.149 4.486 1.00 53.62 161 SER B CA 1
ATOM 9896 C C . SER B 1 160 ? -10.535 49.862 5.066 1.00 50.36 161 SER B C 1
ATOM 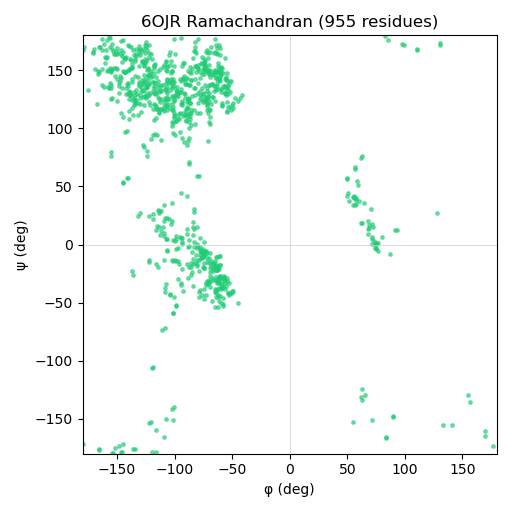9897 O O . SER B 1 160 ? -11.531 49.789 4.342 1.00 49.24 161 SER B O 1
ATOM 9905 N N . GLN B 1 161 ? -10.584 49.700 6.388 1.00 47.37 162 GLN B N 1
ATOM 9906 C CA . GLN B 1 161 ? -11.836 49.455 7.092 1.00 50.39 162 GLN B CA 1
ATOM 9907 C C . GLN B 1 161 ? -12.683 50.711 7.250 1.00 53.49 162 GLN B C 1
ATOM 9908 O O . GLN B 1 161 ? -13.844 50.606 7.661 1.00 49.70 162 GLN B O 1
ATOM 9922 N N . THR B 1 162 ? -12.139 51.884 6.936 1.00 49.65 163 THR B N 1
ATOM 9923 C CA . THR B 1 162 ? -12.815 53.151 7.163 1.00 44.30 163 THR B CA 1
ATOM 9924 C C . THR B 1 162 ? -12.752 54.003 5.903 1.00 43.75 163 THR B C 1
ATOM 9925 O O . THR B 1 162 ? -12.046 53.687 4.941 1.00 47.08 163 THR B O 1
ATOM 9936 N N . PHE B 1 163 ? -13.505 55.102 5.923 1.00 42.73 164 PHE B N 1
ATOM 9937 C CA . PHE B 1 163 ? -13.604 56.005 4.783 1.00 40.23 164 PHE B CA 1
ATOM 9938 C C . PHE B 1 163 ? -13.963 57.389 5.304 1.00 42.99 164 PHE B C 1
ATOM 9939 O O . PHE B 1 163 ? -14.953 57.540 6.027 1.00 41.57 164 PHE B O 1
ATOM 9956 N N . CYS B 1 164 ? -13.159 58.389 4.944 1.00 41.45 165 CYS B N 1
ATOM 9957 C CA . CYS B 1 164 ? -13.336 59.728 5.486 1.00 39.00 165 CYS B CA 1
ATOM 9958 C C . CYS B 1 164 ? -14.669 60.321 5.033 1.00 37.21 165 CYS B C 1
ATOM 9959 O O . CYS B 1 164 ? -15.321 59.834 4.104 1.00 36.39 165 CYS B O 1
ATOM 9967 N N . ALA B 1 165 ? -15.060 61.409 5.698 1.00 34.86 166 ALA B N 1
ATOM 9968 C CA . ALA B 1 165 ? -16.281 62.135 5.373 1.00 34.00 166 ALA B CA 1
ATOM 9969 C C . ALA B 1 165 ? -15.992 63.489 4.739 1.00 34.16 166 ALA B C 1
ATOM 9970 O O . ALA B 1 165 ? -16.858 64.370 4.747 1.00 33.34 166 ALA B O 1
ATOM 9977 N N . HIS B 1 166 ? -14.796 63.675 4.184 1.00 34.15 167 HIS B N 1
ATOM 9978 C CA . HIS B 1 166 ? -14.418 64.946 3.565 1.00 36.84 167 HIS B CA 1
ATOM 9979 C C . HIS B 1 166 ? -13.621 64.700 2.288 1.00 37.35 167 HIS B C 1
ATOM 9980 O O . HIS B 1 166 ? -12.496 65.182 2.133 1.00 38.32 167 HIS B O 1
ATOM 9994 N N . PRO B 1 167 ? -14.191 63.965 1.338 1.00 38.90 168 PRO B N 1
ATOM 9995 C CA . PRO B 1 167 ? -13.514 63.780 0.054 1.00 35.78 168 PRO B CA 1
ATOM 9996 C C . PRO B 1 167 ? -13.587 65.039 -0.794 1.00 37.14 168 PRO B C 1
ATOM 9997 O O . PRO B 1 167 ? -14.475 65.881 -0.640 1.00 38.69 168 PRO B O 1
ATOM 10008 N N . LYS B 1 168 ? -12.627 65.157 -1.705 1.00 35.85 169 LYS B N 1
ATOM 10009 C CA . LYS B 1 168 ? -12.569 66.267 -2.641 1.00 36.40 169 LYS B CA 1
ATOM 10010 C C . LYS B 1 168 ? -12.694 65.728 -4.059 1.00 35.14 169 LYS B C 1
ATOM 10011 O O . LYS B 1 168 ? -12.257 64.611 -4.354 1.00 34.88 169 LYS B O 1
ATOM 10030 N N . ILE B 1 169 ? -13.302 66.523 -4.934 1.00 38.15 170 ILE B N 1
ATOM 10031 C CA . ILE B 1 169 ? -13.487 66.153 -6.332 1.00 40.61 170 ILE B CA 1
ATOM 10032 C C . ILE B 1 169 ? -12.411 66.857 -7.144 1.00 41.15 170 ILE B C 1
ATOM 10033 O O . ILE B 1 169 ? -12.425 68.086 -7.280 1.00 36.22 170 ILE B O 1
ATOM 10049 N N . ASP B 1 170 ? -11.478 66.084 -7.682 1.00 41.81 171 ASP B N 1
ATOM 10050 C CA . ASP B 1 170 ? -10.477 66.635 -8.578 1.00 40.77 171 ASP B CA 1
ATOM 10051 C C . ASP B 1 170 ? -11.181 67.285 -9.766 1.00 44.92 171 ASP B C 1
ATOM 10052 O O . ASP B 1 170 ? -11.914 66.595 -10.489 1.00 41.94 171 ASP B O 1
ATOM 10061 N N . PRO B 1 171 ? -10.998 68.589 -10.005 1.00 43.04 172 PRO B N 1
ATOM 10062 C CA . PRO B 1 171 ? -11.773 69.254 -11.064 1.00 43.99 172 PRO B CA 1
ATOM 10063 C C . PRO B 1 171 ? -11.333 68.887 -12.470 1.00 49.08 172 PRO B C 1
ATOM 10064 O O . PRO B 1 171 ? -11.988 69.310 -13.432 1.00 46.69 172 PRO B O 1
ATOM 10075 N N . VAL B 1 172 ? -10.253 68.124 -12.622 1.00 48.90 173 VAL B N 1
ATOM 10076 C CA . VAL B 1 172 ? -9.753 67.733 -13.934 1.00 51.93 173 VAL B CA 1
ATOM 10077 C C . VAL B 1 172 ? -10.172 66.299 -14.222 1.00 51.76 173 VAL B C 1
ATOM 10078 O O . VAL B 1 172 ? -10.863 66.029 -15.211 1.00 55.22 173 VAL B O 1
ATOM 10091 N N . THR B 1 173 ? -9.754 65.371 -13.361 1.00 49.41 174 THR B N 1
ATOM 10092 C CA . THR B 1 173 ? -10.023 63.958 -13.586 1.00 47.84 174 THR B CA 1
ATOM 10093 C C . THR B 1 173 ? -11.430 63.550 -13.174 1.00 49.69 174 THR B C 1
ATOM 10094 O O . THR B 1 173 ? -11.906 62.497 -13.613 1.00 48.10 174 THR B O 1
ATOM 10105 N N . GLY B 1 174 ? -12.103 64.349 -12.349 1.00 50.91 175 GLY B N 1
ATOM 10106 C CA . GLY B 1 174 ? -13.357 63.931 -11.762 1.00 41.68 175 GLY B CA 1
ATOM 10107 C C . GLY B 1 174 ? -13.227 62.855 -10.709 1.00 43.74 175 GLY B C 1
ATOM 10108 O O . GLY B 1 174 ? -14.251 62.366 -10.218 1.00 43.82 175 GLY B O 1
ATOM 10112 N N . ASN B 1 175 ? -12.006 62.467 -10.349 1.00 44.14 176 ASN B N 1
ATOM 10113 C CA . ASN B 1 175 ? -11.806 61.454 -9.325 1.00 43.42 176 ASN B CA 1
ATOM 10114 C C . ASN B 1 175 ? -12.266 61.962 -7.964 1.00 42.94 176 ASN B C 1
ATOM 10115 O O . ASN B 1 175 ? -12.145 63.147 -7.640 1.00 44.00 176 ASN B O 1
ATOM 10126 N N . LEU B 1 176 ? -12.800 61.044 -7.166 1.00 42.75 177 LEU B N 1
ATOM 10127 C CA . LEU B 1 176 ? -13.129 61.308 -5.770 1.00 42.84 177 LEU B CA 1
ATOM 10128 C C . LEU B 1 176 ? -11.870 61.054 -4.949 1.00 39.65 177 LEU B C 1
ATOM 10129 O O . LEU B 1 176 ? -11.399 59.916 -4.860 1.00 39.92 177 LEU B O 1
ATOM 10145 N N . CYS B 1 177 ? -11.319 62.112 -4.362 1.00 38.25 178 CYS B N 1
ATOM 10146 C CA . CYS B 1 177 ? -10.080 62.028 -3.599 1.00 39.55 178 CYS B CA 1
ATOM 10147 C C . CYS B 1 177 ? -10.414 62.009 -2.113 1.00 39.14 178 CYS B C 1
ATOM 10148 O O . CYS B 1 177 ? -10.941 62.991 -1.577 1.00 41.74 178 CYS B O 1
ATOM 10156 N N . ALA B 1 178 ? -10.102 60.897 -1.454 1.00 38.73 179 ALA B N 1
ATOM 10157 C CA . ALA B 1 178 ? -10.473 60.667 -0.067 1.00 39.74 179 ALA B CA 1
ATOM 10158 C C . ALA B 1 178 ? -9.276 60.109 0.692 1.00 40.67 179 ALA B C 1
ATOM 10159 O O . ALA B 1 178 ? -8.173 59.982 0.156 1.00 42.49 179 ALA B O 1
ATOM 10166 N N . PHE B 1 179 ? -9.505 59.771 1.957 1.00 41.70 180 PHE B N 1
ATOM 10167 C CA . PHE B 1 179 ? -8.470 59.185 2.797 1.00 38.57 180 PHE B CA 1
ATOM 10168 C C . PHE B 1 179 ? -9.154 58.397 3.905 1.00 41.91 180 PHE B C 1
ATOM 10169 O O . PHE B 1 179 ? -10.383 58.369 4.007 1.00 43.50 180 PHE B O 1
ATOM 10186 N N . ALA B 1 180 ? -8.345 57.750 4.739 1.00 43.61 181 ALA B N 1
ATOM 10187 C CA . ALA B 1 180 ? -8.867 56.985 5.859 1.00 45.14 181 ALA B CA 1
ATOM 10188 C C . ALA B 1 180 ? -7.845 56.989 6.984 1.00 42.49 181 ALA B C 1
ATOM 10189 O O . ALA B 1 180 ? -6.638 56.935 6.735 1.00 45.85 181 ALA B O 1
ATOM 10196 N N . TYR B 1 181 ? -8.338 57.067 8.217 1.00 46.37 182 TYR B N 1
ATOM 10197 C CA . TYR B 1 181 ? -7.506 56.914 9.399 1.00 46.87 182 TYR B CA 1
ATOM 10198 C C . TYR B 1 181 ? -8.113 55.828 10.274 1.00 46.08 182 TYR B C 1
ATOM 10199 O O . TYR B 1 181 ? -9.306 55.527 10.186 1.00 48.17 182 TYR B O 1
ATOM 10217 N N . GLY B 1 182 ? -7.274 55.229 11.112 1.00 50.36 183 GLY B N 1
ATOM 10218 C CA . GLY B 1 182 ? -7.671 53.989 11.759 1.00 48.56 183 GLY B CA 1
ATOM 10219 C C . GLY B 1 182 ? -8.033 52.933 10.740 1.00 50.20 183 GLY B C 1
ATOM 10220 O O . GLY B 1 182 ? -8.984 52.168 10.945 1.00 52.22 183 GLY B O 1
ATOM 10224 N N . ALA B 1 183 ? -7.286 52.876 9.634 1.00 51.21 184 ALA B N 1
ATOM 10225 C CA . ALA B 1 183 ? -7.668 52.057 8.489 1.00 51.08 184 ALA B CA 1
ATOM 10226 C C . ALA B 1 183 ? -7.654 50.565 8.793 1.00 49.40 184 ALA B C 1
ATOM 10227 O O . ALA B 1 183 ? -8.226 49.787 8.022 1.00 52.18 184 ALA B O 1
ATOM 10234 N N . LYS B 1 184 ? -7.011 50.146 9.883 1.00 54.60 185 LYS B N 1
ATOM 10235 C CA . LYS B 1 184 ? -7.016 48.752 10.310 1.00 58.63 185 LYS B CA 1
ATOM 10236 C C . LYS B 1 184 ? -7.756 48.576 11.633 1.00 57.83 185 LYS B C 1
ATOM 10237 O O . LYS B 1 184 ? -7.479 47.643 12.391 1.00 55.94 185 LYS B O 1
ATOM 10256 N N . GLY B 1 185 ? -8.701 49.462 11.913 1.00 59.78 186 GLY B N 1
ATOM 10257 C CA . GLY B 1 185 ? -9.483 49.424 13.131 1.00 55.80 186 GLY B CA 1
ATOM 10258 C C . GLY B 1 185 ? -9.147 50.582 14.054 1.00 54.61 186 GLY B C 1
ATOM 10259 O O . GLY B 1 185 ? -8.173 51.313 13.869 1.00 51.94 186 GLY B O 1
ATOM 10263 N N . LEU B 1 186 ? -9.996 50.743 15.065 1.00 57.06 187 LEU B N 1
ATOM 10264 C CA . LEU B 1 186 ? -9.755 51.766 16.071 1.00 55.20 187 LEU B CA 1
ATOM 10265 C C . LEU B 1 186 ? -8.371 51.572 16.676 1.00 58.64 187 LEU B C 1
ATOM 10266 O O . LEU B 1 186 ? -7.913 50.443 16.872 1.00 66.03 187 LEU B O 1
ATOM 10282 N N . MET B 1 187 ? -7.696 52.685 16.954 1.00 58.09 188 MET B N 1
ATOM 10283 C CA . MET B 1 187 ? -6.401 52.690 17.625 1.00 63.66 188 MET B CA 1
ATOM 10284 C C . MET B 1 187 ? -5.271 52.173 16.744 1.00 62.52 188 MET B C 1
ATOM 10285 O O . MET B 1 187 ? -4.214 51.800 17.260 1.00 70.33 188 MET B O 1
ATOM 10299 N N . THR B 1 188 ? -5.460 52.127 15.430 1.00 54.09 189 THR B N 1
ATOM 10300 C CA . THR B 1 188 ? -4.381 51.802 14.508 1.00 53.15 189 THR B CA 1
ATOM 10301 C C . THR B 1 188 ? -3.846 53.081 13.880 1.00 57.66 189 THR B C 1
ATOM 10302 O O . THR B 1 188 ? -4.612 53.989 13.543 1.00 57.13 189 THR B O 1
ATOM 10313 N N . LEU B 1 189 ? -2.522 53.154 13.735 1.00 60.31 190 LEU B N 1
ATOM 10314 C CA . LEU B 1 189 ? -1.895 54.292 13.077 1.00 50.88 190 LEU B CA 1
ATOM 10315 C C . LEU B 1 189 ? -2.056 54.260 11.567 1.00 48.41 190 LEU B C 1
ATOM 10316 O O . LEU B 1 189 ? -1.673 55.226 10.899 1.00 51.82 190 LEU B O 1
ATOM 10332 N N . ASP B 1 190 ? -2.608 53.182 11.018 1.00 50.36 191 ASP B N 1
ATOM 10333 C CA . ASP B 1 190 ? -2.662 53.024 9.573 1.00 51.19 191 ASP B CA 1
ATOM 10334 C C . ASP B 1 190 ? -3.506 54.119 8.936 1.00 52.46 191 ASP B C 1
ATOM 10335 O O . ASP B 1 190 ? -4.586 54.465 9.423 1.00 51.50 191 ASP B O 1
ATOM 10344 N N . MET B 1 191 ? -2.994 54.665 7.838 1.00 47.32 192 MET B N 1
ATOM 10345 C CA . MET B 1 191 ? -3.681 55.670 7.047 1.00 40.83 192 MET B CA 1
ATOM 10346 C C . MET B 1 191 ? -3.753 55.180 5.609 1.00 47.97 192 MET B C 1
ATOM 10347 O O . MET B 1 191 ? -3.183 54.146 5.252 1.00 48.50 192 MET B O 1
ATOM 10361 N N . ALA B 1 192 ? -4.456 55.941 4.777 1.00 45.54 193 ALA B N 1
ATOM 10362 C CA . ALA B 1 192 ? -4.516 55.637 3.357 1.00 48.09 193 ALA B CA 1
ATOM 10363 C C . ALA B 1 192 ? -5.015 56.863 2.613 1.00 45.30 193 ALA B C 1
ATOM 10364 O O . ALA B 1 192 ? -5.941 57.536 3.071 1.00 44.52 193 ALA B O 1
ATOM 10371 N N . TYR B 1 193 ? -4.387 57.154 1.479 1.00 41.61 194 TYR B N 1
ATOM 10372 C CA . TYR B 1 193 ? -4.916 58.118 0.526 1.00 39.48 194 TYR B CA 1
ATOM 10373 C C . TYR B 1 193 ? -5.625 57.353 -0.581 1.00 42.38 194 TYR B C 1
ATOM 10374 O O . TYR B 1 193 ? -5.083 56.379 -1.113 1.00 45.61 194 TYR B O 1
ATOM 10392 N N . ILE B 1 194 ? -6.832 57.794 -0.922 1.00 44.61 195 ILE B N 1
ATOM 10393 C CA . ILE B 1 194 ? -7.728 57.039 -1.784 1.00 41.11 195 ILE B CA 1
ATOM 10394 C C . ILE B 1 194 ? -8.188 57.928 -2.928 1.00 41.55 195 ILE B C 1
ATOM 10395 O O . ILE B 1 194 ? -8.486 59.111 -2.728 1.00 42.62 195 ILE B O 1
ATOM 10411 N N . GLU B 1 195 ? -8.243 57.356 -4.127 1.00 41.57 196 GLU B N 1
ATOM 10412 C CA . GLU B 1 195 ? -8.894 57.991 -5.262 1.00 43.64 196 GLU B CA 1
ATOM 10413 C C . GLU B 1 195 ? -9.861 57.004 -5.894 1.00 45.79 196 GLU B C 1
ATOM 10414 O O . GLU B 1 195 ? -9.532 55.829 -6.081 1.00 44.13 196 GLU B O 1
ATOM 10426 N N . ILE B 1 196 ? -11.059 57.491 -6.208 1.00 47.13 197 ILE B N 1
ATOM 10427 C CA . ILE B 1 196 ? -12.109 56.699 -6.837 1.00 39.81 197 ILE B CA 1
ATOM 10428 C C . ILE B 1 196 ? -12.413 57.334 -8.184 1.00 41.39 197 ILE B C 1
ATOM 10429 O O . ILE B 1 196 ? -12.532 58.561 -8.282 1.00 41.71 197 ILE B O 1
ATOM 10445 N N . SER B 1 197 ? -12.528 56.506 -9.218 1.00 44.76 198 SER B N 1
ATOM 10446 C CA . SER B 1 197 ? -12.760 57.022 -10.554 1.00 45.02 198 SER B CA 1
ATOM 10447 C C . SER B 1 197 ? -14.178 57.575 -10.677 1.00 42.12 198 SER B C 1
ATOM 10448 O O . SER B 1 197 ? -15.038 57.298 -9.837 1.00 40.32 198 SER B O 1
ATOM 10456 N N . PRO B 1 198 ? -14.451 58.361 -11.723 1.00 42.05 199 PRO B N 1
ATOM 10457 C CA . PRO B 1 198 ? -15.822 58.859 -11.927 1.00 42.66 199 PRO B CA 1
ATOM 10458 C C . PRO B 1 198 ? -16.852 57.755 -12.124 1.00 46.87 199 PRO B C 1
ATOM 10459 O O . PRO B 1 198 ? -18.054 58.052 -12.126 1.00 47.20 199 PRO B O 1
ATOM 10470 N N . THR B 1 199 ? -16.426 56.505 -12.300 1.00 46.39 200 THR B N 1
ATOM 10471 C CA . THR B 1 199 ? -17.336 55.374 -12.433 1.00 43.63 200 THR B CA 1
ATOM 10472 C C . THR B 1 199 ? -17.361 54.499 -11.186 1.00 40.61 200 THR B C 1
ATOM 10473 O O . THR B 1 199 ? -18.009 53.447 -11.191 1.00 45.78 200 THR B O 1
ATOM 10484 N N . GLY B 1 200 ? -16.667 54.898 -10.123 1.00 42.76 201 GLY B N 1
ATOM 10485 C CA . GLY B 1 200 ? -16.719 54.184 -8.865 1.00 41.83 201 GLY B CA 1
ATOM 10486 C C . GLY B 1 200 ? -15.676 53.106 -8.683 1.00 48.56 201 GLY B C 1
ATOM 10487 O O . GLY B 1 200 ? -15.798 52.306 -7.748 1.00 52.47 201 GLY B O 1
ATOM 10491 N N . LYS B 1 201 ? -14.657 53.055 -9.538 1.00 51.17 202 LYS B N 1
ATOM 10492 C CA . LYS B 1 201 ? -13.597 52.064 -9.414 1.00 53.25 202 LYS B CA 1
ATOM 10493 C C . LYS B 1 201 ? -12.470 52.611 -8.548 1.00 48.68 202 LYS B C 1
ATOM 10494 O O . LYS B 1 201 ? -12.094 53.781 -8.664 1.00 44.43 202 LYS B O 1
ATOM 10513 N N . LEU B 1 202 ? -11.937 51.760 -7.674 1.00 45.44 203 LEU B N 1
ATOM 10514 C CA . LEU B 1 202 ? -10.801 52.153 -6.849 1.00 48.71 203 LEU B CA 1
ATOM 10515 C C . LEU B 1 202 ? -9.557 52.278 -7.718 1.00 52.13 203 LEU B C 1
ATOM 10516 O O . LEU B 1 202 ? -9.097 51.291 -8.300 1.00 52.14 203 LEU B O 1
ATOM 10532 N N . LEU B 1 203 ? -9.008 53.490 -7.801 1.00 51.70 204 LEU B N 1
ATOM 10533 C CA . LEU B 1 203 ? -7.823 53.729 -8.616 1.00 50.10 204 LEU B CA 1
ATOM 10534 C C . LEU B 1 203 ? -6.530 53.585 -7.824 1.00 50.85 204 LEU B C 1
ATOM 10535 O O . LEU B 1 203 ? -5.550 53.041 -8.344 1.00 57.75 204 LEU B O 1
ATOM 10551 N N . LYS B 1 204 ? -6.496 54.059 -6.582 1.00 48.77 205 LYS B N 1
ATOM 10552 C CA . LYS B 1 204 ? -5.288 53.922 -5.782 1.00 49.18 205 LYS B CA 1
ATOM 10553 C C . LYS B 1 204 ? -5.638 53.970 -4.303 1.00 45.88 205 LYS B C 1
ATOM 10554 O O . LYS B 1 204 ? -6.600 54.625 -3.895 1.00 46.39 205 LYS B O 1
ATOM 10573 N N . GLU B 1 205 ? -4.838 53.256 -3.512 1.00 44.48 206 GLU B N 1
ATOM 10574 C CA . GLU B 1 205 ? -4.959 53.238 -2.054 1.00 42.31 206 GLU B CA 1
ATOM 10575 C C . GLU B 1 205 ? -3.535 53.211 -1.507 1.00 49.73 206 GLU B C 1
ATOM 10576 O O . GLU B 1 205 ? -2.914 52.146 -1.434 1.00 48.32 206 GLU B O 1
ATOM 10588 N N . ILE B 1 206 ? -3.022 54.380 -1.135 1.00 51.76 207 ILE B N 1
ATOM 10589 C CA . ILE B 1 206 ? -1.630 54.540 -0.728 1.00 47.41 207 ILE B CA 1
ATOM 10590 C C . ILE B 1 206 ? -1.587 54.535 0.800 1.00 46.95 207 ILE B C 1
ATOM 10591 O O . ILE B 1 206 ? -1.978 55.538 1.417 1.00 46.75 207 ILE B O 1
ATOM 10607 N N . PRO B 1 207 ? -1.116 53.468 1.440 1.00 48.51 208 PRO B N 1
ATOM 10608 C CA . PRO B 1 207 ? -1.051 53.468 2.903 1.00 49.85 208 PRO B CA 1
ATOM 10609 C C . PRO B 1 207 ? 0.151 54.237 3.429 1.00 47.28 208 PRO B C 1
ATOM 10610 O O . PRO B 1 207 ? 1.169 54.397 2.753 1.00 50.72 208 PRO B O 1
ATOM 10621 N N . PHE B 1 208 ? 0.010 54.720 4.658 1.00 42.54 209 PHE B N 1
ATOM 10622 C CA . PHE B 1 208 ? 1.123 55.311 5.388 1.00 45.55 209 PHE B CA 1
ATOM 10623 C C . PHE B 1 208 ? 0.757 55.313 6.865 1.00 48.45 209 PHE B C 1
ATOM 10624 O O . PHE B 1 208 ? -0.368 54.979 7.246 1.00 47.93 209 PHE B O 1
ATOM 10641 N N . GLN B 1 209 ? 1.730 55.674 7.695 1.00 49.41 210 GLN B N 1
ATOM 10642 C CA . GLN B 1 209 ? 1.581 55.638 9.143 1.00 49.84 210 GLN B CA 1
ATOM 10643 C C . GLN B 1 209 ? 1.458 57.058 9.673 1.00 53.61 210 GLN B C 1
ATOM 10644 O O . GLN B 1 209 ? 2.223 57.944 9.276 1.00 54.23 210 GLN B O 1
ATOM 10658 N N . ASN B 1 210 ? 0.492 57.271 10.565 1.00 56.17 211 ASN B N 1
ATOM 10659 C CA . ASN B 1 210 ? 0.266 58.594 11.117 1.00 54.55 211 ASN B CA 1
ATOM 10660 C C . ASN B 1 210 ? 1.190 58.836 12.312 1.00 49.03 211 ASN B C 1
ATOM 10661 O O . ASN B 1 210 ? 1.573 57.892 13.006 1.00 51.56 211 ASN B O 1
ATOM 10672 N N . PRO B 1 211 ? 1.562 60.093 12.578 1.00 48.54 212 PRO B N 1
ATOM 10673 C CA . PRO B 1 211 ? 2.419 60.357 13.745 1.00 49.80 212 PRO B CA 1
ATOM 10674 C C . PRO B 1 211 ? 1.733 60.097 15.075 1.00 51.13 212 PRO B C 1
ATOM 10675 O O . PRO B 1 211 ? 2.416 59.769 16.053 1.00 54.12 212 PRO B O 1
ATOM 10686 N N . TYR B 1 212 ? 0.411 60.238 15.147 1.00 54.85 213 TYR B N 1
ATOM 10687 C CA . TYR B 1 212 ? -0.337 60.047 16.382 1.00 50.09 213 TYR B CA 1
ATOM 10688 C C . TYR B 1 212 ? -1.447 59.028 16.172 1.00 50.31 213 TYR B C 1
ATOM 10689 O O . TYR B 1 212 ? -1.819 58.691 15.044 1.00 52.33 213 TYR B O 1
ATOM 10707 N N . TYR B 1 213 ? -1.984 58.551 17.293 1.00 55.39 214 TYR B N 1
ATOM 10708 C CA . TYR B 1 213 ? -3.320 57.958 17.335 1.00 58.04 214 TYR B CA 1
ATOM 10709 C C . TYR B 1 213 ? -4.282 59.113 17.578 1.00 54.09 214 TYR B C 1
ATOM 10710 O O . TYR B 1 213 ? -4.558 59.487 18.719 1.00 51.87 214 TYR B O 1
ATOM 10728 N N . CYS B 1 214 ? -4.788 59.701 16.496 1.00 45.79 215 CYS B N 1
ATOM 10729 C CA . CYS B 1 214 ? -5.548 60.936 16.611 1.00 46.51 215 CYS B CA 1
ATOM 10730 C C . CYS B 1 214 ? -6.671 60.955 15.587 1.00 45.83 215 CYS B C 1
ATOM 10731 O O . CYS B 1 214 ? -6.695 60.165 14.638 1.00 46.92 215 CYS B O 1
ATOM 10739 N N . MET B 1 215 ? -7.602 61.881 15.793 1.00 45.42 216 MET B N 1
ATOM 10740 C CA . MET B 1 215 ? -8.664 62.112 14.826 1.00 45.87 216 MET B CA 1
ATOM 10741 C C . MET B 1 215 ? -8.089 62.790 13.590 1.00 43.15 216 MET B C 1
ATOM 10742 O O . MET B 1 215 ? -7.326 63.755 13.696 1.00 43.79 216 MET B O 1
ATOM 10756 N N . MET B 1 216 ? -8.444 62.273 12.418 1.00 43.47 217 MET B N 1
ATOM 10757 C CA . MET B 1 216 ? -8.069 62.865 11.135 1.00 42.85 217 MET B CA 1
ATOM 10758 C C . MET B 1 216 ? -9.374 63.105 10.381 1.00 42.49 217 MET B C 1
ATOM 10759 O O . MET B 1 216 ? -9.770 62.321 9.516 1.00 42.72 217 MET B O 1
ATOM 10773 N N . HIS B 1 217 ? -10.044 64.205 10.728 1.00 39.75 218 HIS B N 1
ATOM 10774 C CA . HIS B 1 217 ? -11.399 64.456 10.253 1.00 39.54 218 HIS B CA 1
ATOM 10775 C C . HIS B 1 217 ? -11.415 64.988 8.825 1.00 38.54 218 HIS B C 1
ATOM 10776 O O . HIS B 1 217 ? -12.212 64.531 7.998 1.00 35.50 218 HIS B O 1
ATOM 10790 N N . ASP B 1 218 ? -10.548 65.949 8.521 1.00 32.63 219 ASP B N 1
ATOM 10791 C CA . ASP B 1 218 ? -10.516 66.613 7.230 1.00 32.99 219 ASP B CA 1
ATOM 10792 C C . ASP B 1 218 ? -9.096 66.547 6.685 1.00 33.73 219 ASP B C 1
ATOM 10793 O O . ASP B 1 218 ? -8.154 66.184 7.392 1.00 35.77 219 ASP B O 1
ATOM 10802 N N . PHE B 1 219 ? -8.943 66.890 5.411 1.00 36.00 220 PHE B N 1
ATOM 10803 C CA . PHE B 1 219 ? -7.619 66.980 4.812 1.00 38.12 220 PHE B CA 1
ATOM 10804 C C . PHE B 1 219 ? -7.713 67.872 3.582 1.00 36.84 220 PHE B C 1
ATOM 10805 O O . PHE B 1 219 ? -8.793 68.344 3.214 1.00 35.34 220 PHE B O 1
ATOM 10822 N N . GLY B 1 220 ? -6.565 68.117 2.960 1.00 35.55 221 GLY B N 1
ATOM 10823 C CA . GLY B 1 220 ? -6.493 68.932 1.766 1.00 35.56 221 GLY B CA 1
ATOM 10824 C C . GLY B 1 220 ? -5.974 68.125 0.592 1.00 38.96 221 GLY B C 1
ATOM 10825 O O . GLY B 1 220 ? -5.249 67.144 0.763 1.00 34.99 221 GLY B O 1
ATOM 10829 N N . VAL B 1 221 ? -6.365 68.543 -0.607 1.00 36.61 222 VAL B N 1
ATOM 10830 C CA . VAL B 1 221 ? -5.905 67.931 -1.846 1.00 36.44 222 VAL B CA 1
ATOM 10831 C C . VAL B 1 221 ? -5.538 69.049 -2.807 1.00 35.70 222 VAL B C 1
ATOM 10832 O O . VAL B 1 221 ? -6.307 69.999 -2.981 1.00 34.05 222 VAL B O 1
ATOM 10845 N N . THR B 1 222 ? -4.362 68.944 -3.409 1.00 36.37 223 THR B N 1
ATOM 10846 C CA . THR B 1 222 ? -3.873 69.908 -4.380 1.00 38.53 223 THR B CA 1
ATOM 10847 C C . THR B 1 222 ? -3.642 69.187 -5.705 1.00 39.54 223 THR B C 1
ATOM 10848 O O . THR B 1 222 ? -3.888 67.986 -5.835 1.00 36.39 223 THR B O 1
ATOM 10859 N N . GLU B 1 223 ? -3.158 69.932 -6.701 1.00 40.54 224 GLU B N 1
ATOM 10860 C CA . GLU B 1 223 ? -2.916 69.328 -8.006 1.00 40.51 224 GLU B CA 1
ATOM 10861 C C . GLU B 1 223 ? -1.929 68.173 -7.905 1.00 41.17 224 GLU B C 1
ATOM 10862 O O . GLU B 1 223 ? -2.083 67.156 -8.591 1.00 43.26 224 GLU B O 1
ATOM 10874 N N . ASP B 1 224 ? -0.916 68.304 -7.044 1.00 39.60 225 ASP B N 1
ATOM 10875 C CA . ASP B 1 224 ? 0.169 67.334 -6.977 1.00 41.42 225 ASP B CA 1
ATOM 10876 C C . ASP B 1 224 ? 0.252 66.554 -5.671 1.00 40.77 225 ASP B C 1
ATOM 10877 O O . ASP B 1 224 ? 0.882 65.492 -5.656 1.00 42.17 225 ASP B O 1
ATOM 10886 N N . TYR B 1 225 ? -0.349 67.036 -4.582 1.00 45.04 226 TYR B N 1
ATOM 10887 C CA . TYR B 1 225 ? -0.163 66.415 -3.276 1.00 44.42 226 TYR B CA 1
ATOM 10888 C C . TYR B 1 225 ? -1.481 66.245 -2.533 1.00 42.22 226 TYR B C 1
ATOM 10889 O O . TYR B 1 225 ? -2.482 66.908 -2.817 1.00 39.61 226 TYR B O 1
ATOM 10907 N N . ALA B 1 226 ? -1.447 65.338 -1.562 1.00 45.35 227 ALA B N 1
ATOM 10908 C CA . ALA B 1 226 ? -2.449 65.244 -0.511 1.00 41.90 227 ALA B CA 1
ATOM 10909 C C . ALA B 1 226 ? -1.871 65.844 0.763 1.00 41.44 227 ALA B C 1
ATOM 10910 O O . ALA B 1 226 ? -0.693 65.643 1.074 1.00 43.08 227 ALA B O 1
ATOM 10917 N N . VAL B 1 227 ? -2.697 66.586 1.497 1.00 41.98 228 VAL B N 1
ATOM 10918 C CA . VAL B 1 227 ? -2.248 67.356 2.652 1.00 37.54 228 VAL B CA 1
ATOM 10919 C C . VAL B 1 227 ? -3.016 66.879 3.875 1.00 41.55 228 VAL B C 1
ATOM 10920 O O . VAL B 1 227 ? -4.249 66.974 3.916 1.00 39.10 228 VAL B O 1
ATOM 10933 N N . PHE B 1 228 ? -2.288 66.384 4.875 1.00 39.40 229 PHE B N 1
ATOM 10934 C CA . PHE B 1 228 ? -2.877 65.863 6.103 1.00 38.78 229 PHE B CA 1
ATOM 10935 C C . PHE B 1 228 ? -2.443 66.732 7.273 1.00 39.45 229 PHE B C 1
ATOM 10936 O O . PHE B 1 228 ? -1.251 66.799 7.591 1.00 39.97 229 PHE B O 1
ATOM 10953 N N . ALA B 1 229 ? -3.406 67.390 7.911 1.00 42.37 230 ALA B N 1
ATOM 10954 C CA . ALA B 1 229 ? -3.151 68.151 9.127 1.00 36.01 230 ALA B CA 1
ATOM 10955 C C . ALA B 1 229 ? -3.324 67.230 10.328 1.00 38.36 230 ALA B C 1
ATOM 10956 O O . ALA B 1 229 ? -4.387 66.625 10.503 1.00 41.25 230 ALA B O 1
ATOM 10963 N N . VAL B 1 230 ? -2.278 67.116 11.142 1.00 41.57 231 VAL B N 1
ATOM 10964 C CA . VAL B 1 230 ? -2.271 66.244 12.312 1.00 38.98 231 VAL B CA 1
ATOM 10965 C C . VAL B 1 230 ? -2.222 67.121 13.554 1.00 40.04 231 VAL B C 1
ATOM 10966 O O . VAL B 1 230 ? -1.250 67.858 13.763 1.00 41.04 231 VAL B O 1
ATOM 10979 N N . MET B 1 231 ? -3.267 67.044 14.374 1.00 38.83 232 MET B N 1
ATOM 10980 C CA . MET B 1 231 ? -3.280 67.692 15.673 1.00 41.40 232 MET B CA 1
ATOM 10981 C C . MET B 1 231 ? -3.405 66.633 16.762 1.00 42.48 232 MET B C 1
ATOM 10982 O O . MET B 1 231 ? -3.968 65.560 16.523 1.00 37.81 232 MET B O 1
ATOM 10996 N N . PRO B 1 232 ? -2.891 66.897 17.966 1.00 46.83 233 PRO B N 1
ATOM 10997 C CA . PRO B 1 232 ? -2.930 65.876 19.027 1.00 46.42 233 PRO B CA 1
ATOM 10998 C C . PRO B 1 232 ? -4.300 65.771 19.692 1.00 48.31 233 PRO B C 1
ATOM 10999 O O . PRO B 1 232 ? -4.458 65.958 20.902 1.00 46.90 233 PRO B O 1
ATOM 11010 N N . LEU B 1 233 ? -5.318 65.478 18.884 1.00 46.31 234 LEU B N 1
ATOM 11011 C CA . LEU B 1 233 ? -6.629 65.094 19.403 1.00 47.50 234 LEU B CA 1
ATOM 11012 C C . LEU B 1 233 ? -6.582 63.581 19.554 1.00 45.71 234 LEU B C 1
ATOM 11013 O O . LEU B 1 233 ? -6.990 62.827 18.670 1.00 45.19 234 LEU B O 1
ATOM 11029 N N . LEU B 1 234 ? -6.066 63.138 20.693 1.00 47.56 235 LEU B N 1
ATOM 11030 C CA . LEU B 1 234 ? -5.584 61.775 20.845 1.00 51.38 235 LEU B CA 1
ATOM 11031 C C . LEU B 1 234 ? -6.687 60.829 21.289 1.00 51.99 235 LEU B C 1
ATOM 11032 O O . LEU B 1 234 ? -7.624 61.211 21.994 1.00 51.03 235 LEU B O 1
ATOM 11048 N N . SER B 1 235 ? -6.558 59.580 20.860 1.00 53.54 236 SER B N 1
ATOM 11049 C CA . SER B 1 235 ? -7.442 58.502 21.265 1.00 57.07 236 SER B CA 1
ATOM 11050 C C . SER B 1 235 ? -6.750 57.632 22.305 1.00 55.35 236 SER B C 1
ATOM 11051 O O . SER B 1 235 ? -5.529 57.460 22.281 1.00 55.95 236 SER B O 1
ATOM 11059 N N . SER B 1 236 ? -7.542 57.085 23.224 1.00 60.86 237 SER B N 1
ATOM 11060 C CA . SER B 1 236 ? -7.012 56.245 24.295 1.00 65.40 237 SER B CA 1
ATOM 11061 C C . SER B 1 236 ? -7.959 55.072 24.496 1.00 65.34 237 SER B C 1
ATOM 11062 O O . SER B 1 236 ? -9.109 55.263 24.902 1.00 64.10 237 SER B O 1
ATOM 11070 N N . TRP B 1 237 ? -7.480 53.858 24.208 1.00 66.90 238 TRP B N 1
ATOM 11071 C CA . TRP B 1 237 ? -8.270 52.675 24.526 1.00 66.92 238 TRP B CA 1
ATOM 11072 C C . TRP B 1 237 ? -8.512 52.563 26.024 1.00 65.72 238 TRP B C 1
ATOM 11073 O O . TRP B 1 237 ? -9.554 52.052 26.450 1.00 67.13 238 TRP B O 1
ATOM 11094 N N . ASP B 1 238 ? -7.558 53.026 26.835 1.00 64.70 239 ASP B N 1
ATOM 11095 C CA . ASP B 1 238 ? -7.764 53.068 28.278 1.00 71.38 239 ASP B CA 1
ATOM 11096 C C . ASP B 1 238 ? -9.009 53.870 28.630 1.00 70.76 239 ASP B C 1
ATOM 11097 O O . ASP B 1 238 ? -9.757 53.505 29.544 1.00 64.76 239 ASP B O 1
ATOM 11106 N N . ARG B 1 239 ? -9.249 54.966 27.909 1.00 69.42 240 ARG B N 1
ATOM 11107 C CA . ARG B 1 239 ? -10.377 55.836 28.225 1.00 63.25 240 ARG B CA 1
ATOM 11108 C C . ARG B 1 239 ? -11.705 55.155 27.918 1.00 63.41 240 ARG B C 1
ATOM 11109 O O . ARG B 1 239 ? -12.688 55.346 28.644 1.00 59.02 240 ARG B O 1
ATOM 11130 N N . LEU B 1 240 ? -11.761 54.368 26.842 1.00 58.66 241 LEU B N 1
ATOM 11131 C CA . LEU B 1 240 ? -12.979 53.623 26.542 1.00 59.64 241 LEU B CA 1
ATOM 11132 C C . LEU B 1 240 ? -13.332 52.674 27.678 1.00 68.82 241 LEU B C 1
ATOM 11133 O O . LEU B 1 240 ? -14.511 52.490 28.001 1.00 67.18 241 LEU B O 1
ATOM 11149 N N . GLU B 1 241 ? -12.322 52.057 28.294 1.00 74.43 242 GLU B N 1
ATOM 11150 C CA . GLU B 1 241 ? -12.578 51.162 29.417 1.00 73.68 242 GLU B CA 1
ATOM 11151 C C . GLU B 1 241 ? -13.153 51.924 30.603 1.00 71.28 242 GLU B C 1
ATOM 11152 O O . GLU B 1 241 ? -14.045 51.422 31.298 1.00 76.75 242 GLU B O 1
ATOM 11164 N N . GLN B 1 242 ? -12.661 53.135 30.846 1.00 66.88 243 GLN B N 1
ATOM 11165 C CA . GLN B 1 242 ? -13.181 53.991 31.903 1.00 71.28 243 GLN B CA 1
ATOM 11166 C C . GLN B 1 242 ? -14.424 54.765 31.472 1.00 71.09 243 GLN B C 1
ATOM 11167 O O . GLN B 1 242 ? -14.828 55.700 32.171 1.00 66.34 243 GLN B O 1
ATOM 11181 N N . ARG B 1 243 ? -15.034 54.391 30.345 1.00 71.04 244 ARG B N 1
ATOM 11182 C CA . ARG B 1 243 ? -16.247 55.043 29.848 1.00 68.53 244 ARG B CA 1
ATOM 11183 C C . ARG B 1 243 ? -16.077 56.560 29.789 1.00 69.54 244 ARG B C 1
ATOM 11184 O O . ARG B 1 243 ? -17.000 57.327 30.073 1.00 65.12 244 ARG B O 1
ATOM 11205 N N . LEU B 1 244 ? -14.881 56.993 29.415 1.00 67.08 245 LEU B N 1
ATOM 11206 C CA . LEU B 1 244 ? -14.573 58.394 29.197 1.00 64.54 245 LEU B CA 1
ATOM 11207 C C . LEU B 1 244 ? -14.487 58.683 27.704 1.00 56.03 245 LEU B C 1
ATOM 11208 O O . LEU B 1 244 ? -14.367 57.763 26.890 1.00 52.71 245 LEU B O 1
ATOM 11224 N N . PRO B 1 245 ? -14.559 59.950 27.298 1.00 52.02 246 PRO B N 1
ATOM 11225 C CA . PRO B 1 245 ? -14.637 60.247 25.860 1.00 51.78 246 PRO B CA 1
ATOM 11226 C C . PRO B 1 245 ? -13.391 59.786 25.115 1.00 54.88 246 PRO B C 1
ATOM 11227 O O . PRO B 1 245 ? -12.260 60.024 25.543 1.00 56.86 246 PRO B O 1
ATOM 11238 N N . PHE B 1 246 ? -13.625 59.124 23.979 1.00 55.27 247 PHE B N 1
ATOM 11239 C CA . PHE B 1 246 ? -12.554 58.530 23.183 1.00 57.90 247 PHE B CA 1
ATOM 11240 C C . PHE B 1 246 ? -11.428 59.522 22.909 1.00 56.60 247 PHE B C 1
ATOM 11241 O O . PHE B 1 246 ? -10.247 59.166 22.986 1.00 54.30 247 PHE B O 1
ATOM 11258 N N . PHE B 1 247 ? -11.771 60.767 22.594 1.00 55.96 248 PHE B N 1
ATOM 11259 C CA . PHE B 1 247 ? -10.790 61.760 22.176 1.00 54.29 248 PHE B CA 1
ATOM 11260 C C . PHE B 1 247 ? -10.493 62.748 23.296 1.00 50.72 248 PHE B C 1
ATOM 11261 O O . PHE B 1 247 ? -11.395 63.176 24.022 1.00 50.18 248 PHE B O 1
ATOM 11278 N N . GLY B 1 248 ? -9.219 63.111 23.418 1.00 51.90 249 GLY B N 1
ATOM 11279 C CA . GLY B 1 248 ? -8.785 64.144 24.336 1.00 51.93 249 GLY B CA 1
ATOM 11280 C C . GLY B 1 248 ? -7.679 64.977 23.721 1.00 44.01 249 GLY B C 1
ATOM 11281 O O . GLY B 1 248 ? -6.746 64.429 23.126 1.00 45.88 249 GLY B O 1
ATOM 11285 N N . PHE B 1 249 ? -7.768 66.298 23.849 1.00 43.15 250 PHE B N 1
ATOM 11286 C CA . PHE B 1 249 ? -6.825 67.198 23.201 1.00 43.42 250 PHE B CA 1
ATOM 11287 C C . PHE B 1 249 ? -5.657 67.495 24.132 1.00 47.87 250 PHE B C 1
ATOM 11288 O O . PHE B 1 249 ? -5.855 67.938 25.268 1.00 47.28 250 PHE B O 1
ATOM 11305 N N . ASP B 1 250 ? -4.441 67.256 23.641 1.00 50.72 251 ASP B N 1
ATOM 11306 C CA . ASP B 1 250 ? -3.216 67.492 24.396 1.00 44.67 251 ASP B CA 1
ATOM 11307 C C . ASP B 1 250 ? -2.619 68.817 23.934 1.00 42.24 251 ASP B C 1
ATOM 11308 O O . ASP B 1 250 ? -2.174 68.938 22.788 1.00 46.31 251 ASP B O 1
ATOM 11317 N N . THR B 1 251 ? -2.609 69.809 24.826 1.00 40.98 252 THR B N 1
ATOM 11318 C CA . THR B 1 251 ? -2.118 71.142 24.494 1.00 45.56 252 THR B CA 1
ATOM 11319 C C . THR B 1 251 ? -0.598 71.232 24.449 1.00 44.18 252 THR B C 1
ATOM 11320 O O . THR B 1 251 ? -0.071 72.282 24.069 1.00 41.55 252 THR B O 1
ATOM 11331 N N . THR B 1 252 ? 0.115 70.172 24.826 1.00 46.21 253 THR B N 1
ATOM 11332 C CA . THR B 1 252 ? 1.567 70.224 24.922 1.00 51.12 253 THR B CA 1
ATOM 11333 C C . THR B 1 252 ? 2.276 69.690 23.686 1.00 52.13 253 THR B C 1
ATOM 11334 O O . THR B 1 252 ? 3.466 69.972 23.507 1.00 56.45 253 THR B O 1
ATOM 11345 N N . LEU B 1 253 ? 1.584 68.942 22.835 1.00 48.54 254 LEU B N 1
ATOM 11346 C CA . LEU B 1 253 ? 2.221 68.317 21.688 1.00 46.69 254 LEU B CA 1
ATOM 11347 C C . LEU B 1 253 ? 2.129 69.212 20.461 1.00 44.52 254 LEU B C 1
ATOM 11348 O O . LEU B 1 253 ? 1.243 70.066 20.361 1.00 45.00 254 LEU B O 1
ATOM 11364 N N . PRO B 1 254 ? 3.032 69.036 19.503 1.00 48.09 255 PRO B N 1
ATOM 11365 C CA . PRO B 1 254 ? 3.007 69.861 18.294 1.00 47.48 255 PRO B CA 1
ATOM 11366 C C . PRO B 1 254 ? 2.004 69.324 17.281 1.00 44.97 255 PRO B C 1
ATOM 11367 O O . PRO B 1 254 ? 1.465 68.225 17.413 1.00 44.43 255 PRO B O 1
ATOM 11378 N N . CYS B 1 255 ? 1.766 70.130 16.255 1.00 43.14 256 CYS B N 1
ATOM 11379 C CA . CYS B 1 255 ? 0.983 69.710 15.104 1.00 40.12 256 CYS B CA 1
ATOM 11380 C C . CYS B 1 255 ? 1.907 69.427 13.927 1.00 43.23 256 CYS B C 1
ATOM 11381 O O . CYS B 1 255 ? 3.017 69.957 13.835 1.00 45.80 256 CYS B O 1
ATOM 11389 N N . TYR B 1 256 ? 1.433 68.573 13.025 1.00 40.65 257 TYR B N 1
ATOM 11390 C CA . TYR B 1 256 ? 2.197 68.187 11.853 1.00 42.15 257 TYR B CA 1
ATOM 11391 C C . TYR B 1 256 ? 1.376 68.441 10.600 1.00 45.23 257 TYR B C 1
ATOM 11392 O O . TYR B 1 256 ? 0.143 68.491 10.632 1.00 43.85 257 TYR B O 1
ATOM 11410 N N . LEU B 1 257 ? 2.086 68.607 9.488 1.00 42.95 258 LEU B N 1
ATOM 11411 C CA . LEU B 1 257 ? 1.474 68.716 8.169 1.00 40.83 258 LEU B CA 1
ATOM 11412 C C . LEU B 1 257 ? 2.219 67.769 7.242 1.00 43.77 258 LEU B C 1
ATOM 11413 O O . LEU B 1 257 ? 3.394 67.991 6.935 1.00 46.19 258 LEU B O 1
ATOM 11429 N N . GLY B 1 258 ? 1.537 66.705 6.807 1.00 43.05 259 GLY B N 1
ATOM 11430 C CA . GLY B 1 258 ? 2.132 65.709 5.952 1.00 42.44 259 GLY B CA 1
ATOM 11431 C C . GLY B 1 258 ? 1.727 65.907 4.513 1.00 46.65 259 GLY B C 1
ATOM 11432 O O . GLY B 1 258 ? 0.536 65.959 4.188 1.00 43.82 259 GLY B O 1
ATOM 11436 N N . ILE B 1 259 ? 2.722 66.028 3.634 1.00 46.40 260 ILE B N 1
ATOM 11437 C CA . ILE B 1 259 ? 2.504 66.231 2.208 1.00 44.73 260 ILE B CA 1
ATOM 11438 C C . ILE B 1 259 ? 2.845 64.930 1.497 1.00 48.86 260 ILE B C 1
ATOM 11439 O O . ILE B 1 259 ? 4.000 64.487 1.518 1.00 49.71 260 ILE B O 1
ATOM 11455 N N . LEU B 1 260 ? 1.840 64.321 0.871 1.00 51.22 261 LEU B N 1
ATOM 11456 C CA . LEU B 1 260 ? 2.012 63.083 0.127 1.00 46.62 261 LEU B CA 1
ATOM 11457 C C . LEU B 1 260 ? 1.861 63.365 -1.359 1.00 48.45 261 LEU B C 1
ATOM 11458 O O . LEU B 1 260 ? 0.774 63.783 -1.784 1.00 46.09 261 LEU B O 1
ATOM 11474 N N . PRO B 1 261 ? 2.889 63.175 -2.185 1.00 50.43 262 PRO B N 1
ATOM 11475 C CA . PRO B 1 261 ? 2.678 63.276 -3.634 1.00 48.96 262 PRO B CA 1
ATOM 11476 C C . PRO B 1 261 ? 1.591 62.308 -4.076 1.00 49.43 262 PRO B C 1
ATOM 11477 O O . PRO B 1 261 ? 1.607 61.126 -3.723 1.00 48.84 262 PRO B O 1
ATOM 11488 N N . ARG B 1 262 ? 0.632 62.822 -4.847 1.00 48.42 263 ARG B N 1
ATOM 11489 C CA . ARG B 1 262 ? -0.518 62.014 -5.231 1.00 53.84 263 ARG B CA 1
ATOM 11490 C C . ARG B 1 262 ? -0.135 60.841 -6.123 1.00 59.38 263 ARG B C 1
ATOM 11491 O O . ARG B 1 262 ? -0.916 59.892 -6.244 1.00 56.14 263 ARG B O 1
ATOM 11512 N N . ASN B 1 263 ? 1.046 60.881 -6.742 1.00 61.13 264 ASN B N 1
ATOM 11513 C CA . ASN B 1 263 ? 1.548 59.785 -7.561 1.00 58.72 264 ASN B CA 1
ATOM 11514 C C . ASN B 1 263 ? 2.758 59.111 -6.921 1.00 54.44 264 ASN B C 1
ATOM 11515 O O . ASN B 1 263 ? 3.615 58.566 -7.620 1.00 63.81 264 ASN B O 1
ATOM 11526 N N . GLY B 1 264 ? 2.838 59.142 -5.593 1.00 49.15 265 GLY B N 1
ATOM 11527 C CA . GLY B 1 264 ? 3.943 58.536 -4.877 1.00 46.47 265 GLY B CA 1
ATOM 11528 C C . GLY B 1 264 ? 3.485 57.492 -3.881 1.00 48.72 265 GLY B C 1
ATOM 11529 O O . GLY B 1 264 ? 2.424 56.884 -4.054 1.00 52.54 265 GLY B O 1
ATOM 11533 N N . ASP B 1 265 ? 4.274 57.274 -2.834 1.00 52.21 266 ASP B N 1
ATOM 11534 C CA . ASP B 1 265 ? 3.917 56.332 -1.782 1.00 51.15 266 ASP B CA 1
ATOM 11535 C C . ASP B 1 265 ? 4.435 56.882 -0.456 1.00 50.92 266 ASP B C 1
ATOM 11536 O O . ASP B 1 265 ? 4.902 58.023 -0.376 1.00 51.76 266 ASP B O 1
ATOM 11545 N N . ALA B 1 266 ? 4.352 56.061 0.594 1.00 47.82 267 ALA B N 1
ATOM 11546 C CA . ALA B 1 266 ? 4.713 56.520 1.931 1.00 51.30 267 ALA B CA 1
ATOM 11547 C C . ALA B 1 266 ? 6.142 57.044 1.990 1.00 57.96 267 ALA B C 1
ATOM 11548 O O . ALA B 1 266 ? 6.454 57.895 2.831 1.00 57.63 267 ALA B O 1
ATOM 11555 N N . ARG B 1 267 ? 7.022 56.554 1.115 1.00 60.83 268 ARG B N 1
ATOM 11556 C CA . ARG B 1 267 ? 8.421 56.969 1.168 1.00 61.29 268 ARG B CA 1
ATOM 11557 C C . ARG B 1 267 ? 8.596 58.424 0.752 1.00 60.31 268 ARG B C 1
ATOM 11558 O O . ARG B 1 267 ? 9.546 59.081 1.191 1.00 58.27 268 ARG B O 1
ATOM 11579 N N . ASP B 1 268 ? 7.701 58.941 -0.086 1.00 58.46 269 ASP B N 1
ATOM 11580 C CA . ASP B 1 268 ? 7.768 60.321 -0.548 1.00 58.02 269 ASP B CA 1
ATOM 11581 C C . ASP B 1 268 ? 7.066 61.293 0.392 1.00 55.56 269 ASP B C 1
ATOM 11582 O O . ASP B 1 268 ? 6.995 62.487 0.086 1.00 53.11 269 ASP B O 1
ATOM 11591 N N . LEU B 1 269 ? 6.556 60.812 1.522 1.00 52.91 270 LEU B N 1
ATOM 11592 C CA . LEU B 1 269 ? 5.791 61.636 2.449 1.00 54.08 270 LEU B CA 1
ATOM 11593 C C . LEU B 1 269 ? 6.738 62.474 3.302 1.00 54.15 270 LEU B C 1
ATOM 11594 O O . LEU B 1 269 ? 7.600 61.927 3.998 1.00 59.43 270 LEU B O 1
ATOM 11610 N N . ARG B 1 270 ? 6.578 63.794 3.250 1.00 52.18 271 ARG B N 1
ATOM 11611 C CA . ARG B 1 270 ? 7.366 64.717 4.057 1.00 54.70 271 ARG B CA 1
ATOM 11612 C C . ARG B 1 270 ? 6.491 65.314 5.150 1.00 49.38 271 ARG B C 1
ATOM 11613 O O . ARG B 1 270 ? 5.364 65.746 4.885 1.00 46.05 271 ARG B O 1
ATOM 11634 N N . TRP B 1 271 ? 7.018 65.345 6.370 1.00 49.38 272 TRP B N 1
ATOM 11635 C CA . TRP B 1 271 ? 6.313 65.876 7.527 1.00 45.03 272 TRP B CA 1
ATOM 11636 C C . TRP B 1 271 ? 6.911 67.217 7.924 1.00 46.31 272 TRP B C 1
ATOM 11637 O O . TRP B 1 271 ? 8.127 67.327 8.121 1.00 50.15 272 TRP B O 1
ATOM 11658 N N . PHE B 1 272 ? 6.058 68.227 8.038 1.00 45.48 273 PHE B N 1
ATOM 11659 C CA . PHE B 1 272 ? 6.425 69.515 8.602 1.00 42.99 273 PHE B CA 1
ATOM 11660 C C . PHE B 1 272 ? 5.784 69.651 9.976 1.00 44.96 273 PHE B C 1
ATOM 11661 O O . PHE B 1 272 ? 4.804 68.971 10.294 1.00 44.05 273 PHE B O 1
ATOM 11678 N N . LYS B 1 273 ? 6.354 70.527 10.798 1.00 47.07 274 LYS B N 1
ATOM 11679 C CA . LYS B 1 273 ? 5.960 70.635 12.195 1.00 44.19 274 LYS B CA 1
ATOM 11680 C C . LYS B 1 273 ? 5.723 72.090 12.567 1.00 43.50 274 LYS B C 1
ATOM 11681 O O . LYS B 1 273 ? 6.421 72.989 12.085 1.00 36.56 274 LYS B O 1
ATOM 11700 N N . THR B 1 274 ? 4.728 72.310 13.425 1.00 39.14 275 THR B N 1
ATOM 11701 C CA . THR B 1 274 ? 4.385 73.642 13.901 1.00 40.91 275 THR B CA 1
ATOM 11702 C C . THR B 1 274 ? 3.888 73.524 15.337 1.00 38.29 275 THR B C 1
ATOM 11703 O O . THR B 1 274 ? 3.841 72.433 15.912 1.00 36.19 275 THR B O 1
ATOM 11714 N N . GLY B 1 275 ? 3.506 74.661 15.913 1.00 39.47 276 GLY B N 1
ATOM 11715 C CA . GLY B 1 275 ? 3.092 74.696 17.300 1.00 40.44 276 GLY B CA 1
ATOM 11716 C C . GLY B 1 275 ? 1.734 74.057 17.532 1.00 42.94 276 GLY B C 1
ATOM 11717 O O . GLY B 1 275 ? 0.963 73.779 16.612 1.00 42.83 276 GLY B O 1
ATOM 11721 N N . ASN B 1 276 ? 1.442 73.825 18.811 1.00 44.96 277 ASN B N 1
ATOM 11722 C CA . ASN B 1 276 ? 0.175 73.219 19.197 1.00 45.49 277 ASN B CA 1
ATOM 11723 C C . ASN B 1 276 ? -0.990 74.120 18.811 1.00 43.11 277 ASN B C 1
ATOM 11724 O O . ASN B 1 276 ? -0.905 75.348 18.902 1.00 41.85 277 ASN B O 1
ATOM 11735 N N . CYS B 1 277 ? -2.085 73.500 18.379 1.00 41.50 278 CYS B N 1
ATOM 11736 C CA . CYS B 1 277 ? -3.307 74.217 18.028 1.00 39.44 278 CYS B CA 1
ATOM 11737 C C . CYS B 1 277 ? -4.345 73.188 17.590 1.00 42.32 278 CYS B C 1
ATOM 11738 O O . CYS B 1 277 ? -4.032 72.016 17.362 1.00 36.12 278 CYS B O 1
ATOM 11746 N N . PHE B 1 278 ? -5.589 73.646 17.482 1.00 41.11 279 PHE B N 1
ATOM 11747 C CA . PHE B 1 278 ? -6.714 72.824 17.058 1.00 40.64 279 PHE B CA 1
ATOM 11748 C C . PHE B 1 278 ? -7.130 73.257 15.659 1.00 36.47 279 PHE B C 1
ATOM 11749 O O . PHE B 1 278 ? -7.382 74.443 15.424 1.00 35.03 279 PHE B O 1
ATOM 11766 N N . VAL B 1 279 ? -7.188 72.304 14.733 1.00 33.27 280 VAL B N 1
ATOM 11767 C CA . VAL B 1 279 ? -7.427 72.592 13.323 1.00 39.69 280 VAL B CA 1
ATOM 11768 C C . VAL B 1 279 ? -8.847 72.178 12.967 1.00 34.26 280 VAL B C 1
ATOM 11769 O O . VAL B 1 279 ? -9.304 71.094 13.346 1.00 36.35 280 VAL B O 1
ATOM 11782 N N . GLY B 1 280 ? -9.535 73.039 12.231 1.00 34.76 281 GLY B N 1
ATOM 11783 C CA . GLY B 1 280 ? -10.905 72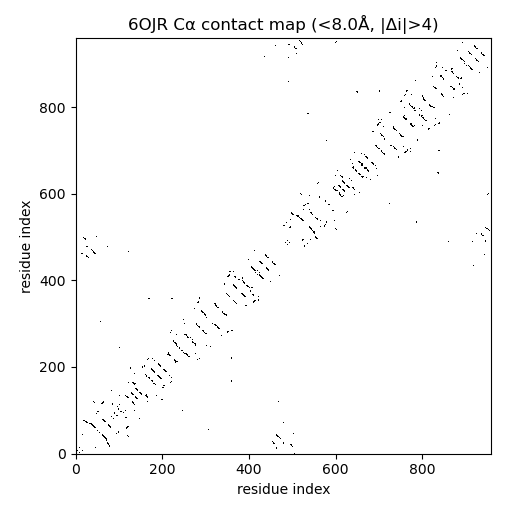.818 11.824 1.00 39.59 281 GLY B CA 1
ATOM 11784 C C . GLY B 1 280 ? -11.020 72.349 10.389 1.00 35.14 281 GLY B C 1
ATOM 11785 O O . GLY B 1 280 ? -10.115 71.707 9.842 1.00 32.03 281 GLY B O 1
ATOM 11789 N N . HIS B 1 281 ? -12.146 72.681 9.766 1.00 33.94 282 HIS B N 1
ATOM 11790 C CA . HIS B 1 281 ? -12.453 72.195 8.429 1.00 32.33 282 HIS B CA 1
ATOM 11791 C C . HIS B 1 281 ? -11.648 72.943 7.374 1.00 30.83 282 HIS B C 1
ATOM 11792 O O . HIS B 1 281 ? -11.367 74.138 7.499 1.00 30.52 282 HIS B O 1
ATOM 11807 N N . VAL B 1 282 ? -11.297 72.225 6.314 1.00 28.51 283 VAL B N 1
ATOM 11808 C CA . VAL B 1 282 ? -10.448 72.757 5.254 1.00 32.28 283 VAL B CA 1
ATOM 11809 C C . VAL B 1 282 ? -11.320 73.494 4.248 1.00 29.40 283 VAL B C 1
ATOM 11810 O O . VAL B 1 282 ? -12.167 72.886 3.585 1.00 33.22 283 VAL B O 1
ATOM 11823 N N . MET B 1 283 ? -11.113 74.806 4.133 1.00 28.40 284 MET B N 1
ATOM 11824 C CA . MET B 1 283 ? -11.742 75.556 3.053 1.00 27.94 284 MET B CA 1
ATOM 11825 C C . MET B 1 283 ? -11.260 75.050 1.700 1.00 33.25 284 MET B C 1
ATOM 11826 O O . MET B 1 283 ? -12.064 74.691 0.832 1.00 36.09 284 MET B O 1
ATOM 11840 N N . ASN B 1 284 ? -9.945 75.004 1.510 1.00 35.87 285 ASN B N 1
ATOM 11841 C CA . ASN B 1 284 ? -9.352 74.521 0.270 1.00 33.09 285 ASN B CA 1
ATOM 11842 C C . ASN B 1 284 ? -7.850 74.392 0.475 1.00 37.25 285 ASN B C 1
ATOM 11843 O O . ASN B 1 284 ? -7.287 74.909 1.443 1.00 33.94 285 ASN B O 1
ATOM 11854 N N . ALA B 1 285 ? -7.211 73.689 -0.456 1.00 35.91 286 ALA B N 1
ATOM 11855 C CA . ALA B 1 285 ? -5.763 73.581 -0.502 1.00 35.21 286 ALA B CA 1
ATOM 11856 C C . ALA B 1 285 ? -5.320 73.632 -1.957 1.00 35.82 286 ALA B C 1
ATOM 11857 O O . ALA B 1 285 ? -6.055 73.217 -2.857 1.00 32.87 286 ALA B O 1
ATOM 11864 N N . PHE B 1 286 ? -4.120 74.160 -2.182 1.00 38.81 287 PHE B N 1
ATOM 11865 C CA . PHE B 1 286 ? -3.543 74.167 -3.519 1.00 38.40 287 PHE B CA 1
ATOM 11866 C C . PHE B 1 286 ? -2.036 74.313 -3.392 1.00 42.27 287 PHE B C 1
ATOM 11867 O O . PHE B 1 286 ? -1.520 74.732 -2.352 1.00 40.34 287 PHE B O 1
ATOM 11884 N N . ASN B 1 287 ? -1.335 73.956 -4.464 1.00 40.47 288 ASN B N 1
ATOM 11885 C CA . ASN B 1 287 ? 0.115 74.056 -4.508 1.00 40.36 288 ASN B CA 1
ATOM 11886 C C . ASN B 1 287 ? 0.535 74.924 -5.685 1.00 40.85 288 ASN B C 1
ATOM 11887 O O . ASN B 1 287 ? -0.106 74.912 -6.741 1.00 44.48 288 ASN B O 1
ATOM 11898 N N . ASP B 1 288 ? 1.608 75.683 -5.484 1.00 47.00 289 ASP B N 1
ATOM 11899 C CA . ASP B 1 288 ? 2.227 76.511 -6.515 1.00 46.50 289 ASP B CA 1
ATOM 11900 C C . ASP B 1 288 ? 3.647 75.980 -6.664 1.00 44.87 289 ASP B C 1
ATOM 11901 O O . ASP B 1 288 ? 4.553 76.375 -5.925 1.00 43.85 289 ASP B O 1
ATOM 11910 N N . GLY B 1 289 ? 3.838 75.073 -7.615 1.00 44.70 290 GLY B N 1
ATOM 11911 C CA . GLY B 1 289 ? 5.078 74.320 -7.649 1.00 39.59 290 GLY B CA 1
ATOM 11912 C C . GLY B 1 289 ? 5.203 73.504 -6.380 1.00 42.39 290 GLY B C 1
ATOM 11913 O O . GLY B 1 289 ? 4.268 72.810 -5.966 1.00 46.71 290 GLY B O 1
ATOM 11917 N N . THR B 1 290 ? 6.366 73.589 -5.739 1.00 43.23 291 THR B N 1
ATOM 11918 C CA . THR B 1 290 ? 6.591 72.887 -4.482 1.00 44.12 291 THR B CA 1
ATOM 11919 C C . THR B 1 290 ? 5.992 73.612 -3.284 1.00 38.91 291 THR B C 1
ATOM 11920 O O . THR B 1 290 ? 6.083 73.098 -2.165 1.00 42.26 291 THR B O 1
ATOM 11931 N N . LYS B 1 291 ? 5.387 74.779 -3.486 1.00 40.91 292 LYS B N 1
ATOM 11932 C CA . LYS B 1 291 ? 4.778 75.539 -2.402 1.00 44.89 292 LYS B CA 1
ATOM 11933 C C . LYS B 1 291 ? 3.346 75.056 -2.201 1.00 42.67 292 LYS B C 1
ATOM 11934 O O . LYS B 1 291 ? 2.535 75.108 -3.132 1.00 43.72 292 LYS B O 1
ATOM 11953 N N . VAL B 1 292 ? 3.039 74.595 -0.991 1.00 38.78 293 VAL B N 1
ATOM 11954 C CA . VAL B 1 292 ? 1.746 74.003 -0.665 1.00 38.43 293 VAL B CA 1
ATOM 11955 C C . VAL B 1 292 ? 1.033 74.906 0.331 1.00 35.27 293 VAL B C 1
ATOM 11956 O O . VAL B 1 292 ? 1.581 75.221 1.394 1.00 35.81 293 VAL B O 1
ATOM 11969 N N . HIS B 1 293 ? -0.185 75.316 -0.011 1.00 40.39 294 HIS B N 1
ATOM 11970 C CA . HIS B 1 293 ? -1.030 76.112 0.867 1.00 37.69 294 HIS B CA 1
ATOM 11971 C C . HIS B 1 293 ? -2.258 75.305 1.266 1.00 40.67 294 HIS B C 1
ATOM 11972 O O . HIS B 1 293 ? -2.828 74.578 0.446 1.00 35.90 294 HIS B O 1
ATOM 11986 N N . ILE B 1 294 ? -2.667 75.438 2.526 1.00 35.35 295 ILE B N 1
ATOM 11987 C CA . ILE B 1 294 ? -3.917 74.859 3.005 1.00 33.98 295 ILE B CA 1
ATOM 11988 C C . ILE B 1 294 ? -4.580 75.866 3.932 1.00 34.53 295 ILE B C 1
ATOM 11989 O O . ILE B 1 294 ? -3.928 76.424 4.821 1.00 33.30 295 ILE B O 1
ATOM 12005 N N . ASP B 1 295 ? -5.869 76.107 3.716 1.00 31.17 296 ASP B N 1
ATOM 12006 C CA . ASP B 1 295 ? -6.628 77.093 4.470 1.00 29.36 296 ASP B CA 1
ATOM 12007 C C . ASP B 1 295 ? -7.655 76.386 5.342 1.00 35.89 296 ASP B C 1
ATOM 12008 O O . ASP B 1 295 ? -8.387 75.512 4.865 1.00 32.96 296 ASP B O 1
ATOM 12017 N N . MET B 1 296 ? -7.710 76.771 6.614 1.00 33.65 297 MET B N 1
ATOM 12018 C CA . MET B 1 296 ? -8.616 76.140 7.562 1.00 32.28 297 MET B CA 1
ATOM 12019 C C . MET B 1 296 ? -8.695 76.987 8.826 1.00 33.65 297 MET B C 1
ATOM 12020 O O . MET B 1 296 ? -7.720 77.664 9.176 1.00 31.28 297 MET B O 1
ATOM 12034 N N . PRO B 1 297 ? -9.825 76.992 9.533 1.00 35.49 298 PRO B N 1
ATOM 12035 C CA . PRO B 1 297 ? -9.859 77.668 10.834 1.00 37.47 298 PRO B CA 1
ATOM 12036 C C . PRO B 1 297 ? -8.947 76.971 11.830 1.00 31.48 298 PRO B C 1
ATOM 12037 O O . PRO B 1 297 ? -8.913 75.741 11.916 1.00 31.09 298 PRO B O 1
ATOM 12048 N N . VAL B 1 298 ? -8.195 77.773 12.576 1.00 33.38 299 VAL B N 1
ATOM 12049 C CA . VAL B 1 298 ? -7.285 77.272 13.597 1.00 35.29 299 VAL B CA 1
ATOM 12050 C C . VAL B 1 298 ? -7.631 77.940 14.918 1.00 34.26 299 VAL B C 1
ATOM 12051 O O . VAL B 1 298 ? -7.849 79.155 14.975 1.00 30.65 299 VAL B O 1
ATOM 12064 N N . SER B 1 299 ? -7.683 77.138 15.977 1.00 37.37 300 SER B N 1
ATOM 12065 C CA . SER B 1 299 ? -7.999 77.620 17.312 1.00 38.26 300 SER B CA 1
ATOM 12066 C C . SER B 1 299 ? -7.033 76.982 18.298 1.00 38.00 300 SER B C 1
ATOM 12067 O O . SER B 1 299 ? -6.315 76.032 17.972 1.00 38.57 300 SER B O 1
ATOM 12075 N N . ARG B 1 300 ? -7.019 77.516 19.519 1.00 44.89 301 ARG B N 1
ATOM 12076 C CA . ARG B 1 300 ? -6.134 76.989 20.549 1.00 40.37 301 ARG B CA 1
ATOM 12077 C C . ARG B 1 300 ? -6.658 75.707 21.183 1.00 40.23 301 ARG B C 1
ATOM 12078 O O . ARG B 1 300 ? -5.861 74.934 21.725 1.00 46.85 301 ARG B O 1
ATOM 12099 N N . ASN B 1 301 ? -7.963 75.453 21.119 1.00 44.31 302 ASN B N 1
ATOM 12100 C CA . ASN B 1 301 ? -8.518 74.199 21.611 1.00 45.78 302 ASN B CA 1
ATOM 12101 C C . ASN B 1 301 ? -9.810 73.902 20.858 1.00 42.78 302 ASN B C 1
ATOM 12102 O O . ASN B 1 301 ? -10.229 74.659 19.978 1.00 42.01 302 ASN B O 1
ATOM 12113 N N . ASN B 1 302 ? -10.436 72.781 21.218 1.00 44.79 303 ASN B N 1
ATOM 12114 C CA . ASN B 1 302 ? -11.669 72.318 20.590 1.00 50.41 303 ASN B CA 1
ATOM 12115 C C . ASN B 1 302 ? -12.641 73.465 20.342 1.00 48.93 303 ASN B C 1
ATOM 12116 O O . ASN B 1 302 ? -12.953 74.244 21.247 1.00 51.56 303 ASN B O 1
ATOM 12127 N N . SER B 1 303 ? -13.126 73.553 19.103 1.00 49.13 304 SER B N 1
ATOM 12128 C CA . SER B 1 303 ? -14.036 74.611 18.688 1.00 49.93 304 SER B CA 1
ATOM 12129 C C . SER B 1 303 ? -15.489 74.161 18.602 1.00 53.10 304 SER B C 1
ATOM 12130 O O . SER B 1 303 ? -16.376 75.017 18.512 1.00 54.53 304 SER B O 1
ATOM 12138 N N . PHE B 1 304 ? -15.756 72.854 18.630 1.00 55.71 305 PHE B N 1
ATOM 12139 C CA . PHE B 1 304 ? -17.108 72.344 18.454 1.00 59.50 305 PHE B CA 1
ATOM 12140 C C . PHE B 1 304 ? -17.711 72.024 19.815 1.00 60.59 305 PHE B C 1
ATOM 12141 O O . PHE B 1 304 ? -17.329 71.014 20.424 1.00 57.45 305 PHE B O 1
ATOM 12158 N N . PRO B 1 305 ? -18.646 72.829 20.333 1.00 62.96 306 PRO B N 1
ATOM 12159 C CA . PRO B 1 305 ? -19.157 72.566 21.690 1.00 68.71 306 PRO B CA 1
ATOM 12160 C C . PRO B 1 305 ? -19.872 71.232 21.831 1.00 68.68 306 PRO B C 1
ATOM 12161 O O . PRO B 1 305 ? -19.818 70.624 22.907 1.00 67.48 306 PRO B O 1
ATOM 12172 N N . PHE B 1 306 ? -20.558 70.762 20.790 1.00 69.76 307 PHE B N 1
ATOM 12173 C CA . PHE B 1 306 ? -21.237 69.475 20.858 1.00 74.90 307 PHE B CA 1
ATOM 12174 C C . PHE B 1 306 ? -20.275 68.299 20.777 1.00 78.07 307 PHE B C 1
ATOM 12175 O O . PHE B 1 306 ? -20.698 67.157 20.988 1.00 80.35 307 PHE B O 1
ATOM 12192 N N . PHE B 1 307 ? -19.002 68.548 20.478 1.00 74.17 308 PHE B N 1
ATOM 12193 C CA . PHE B 1 307 ? -17.992 67.496 20.420 1.00 71.23 308 PHE B CA 1
ATOM 12194 C C . PHE B 1 307 ? -17.461 67.288 21.832 1.00 65.42 308 PHE B C 1
ATOM 12195 O O . PHE B 1 307 ? -16.655 68.079 22.326 1.00 61.09 308 PHE B O 1
ATOM 12212 N N . ASP B 1 308 ? -17.917 66.224 22.490 1.00 77.04 309 ASP B N 1
ATOM 12213 C CA . ASP B 1 308 ? -17.490 65.930 23.855 1.00 79.32 309 ASP B CA 1
ATOM 12214 C C . ASP B 1 308 ? -16.099 65.308 23.810 1.00 71.55 309 ASP B C 1
ATOM 12215 O O . ASP B 1 308 ? -15.922 64.193 23.307 1.00 65.39 309 ASP B O 1
ATOM 12224 N N . VAL B 1 309 ? -15.111 66.034 24.331 1.00 70.85 310 VAL B N 1
ATOM 12225 C CA . VAL B 1 309 ? -13.724 65.594 24.337 1.00 74.11 310 VAL B CA 1
ATOM 12226 C C . VAL B 1 309 ? -13.246 65.503 25.780 1.00 71.69 310 VAL B C 1
ATOM 12227 O O . VAL B 1 309 ? -13.815 66.110 26.691 1.00 69.02 310 VAL B O 1
ATOM 12240 N N . HIS B 1 310 ? -12.181 64.731 25.979 1.00 74.44 311 HIS B N 1
ATOM 12241 C CA . HIS B 1 310 ? -11.669 64.475 27.318 1.00 72.35 311 HIS B CA 1
ATOM 12242 C C . HIS B 1 310 ? -10.762 65.611 27.772 1.00 73.05 311 HIS B C 1
ATOM 12243 O O . HIS B 1 310 ? -9.888 66.062 27.024 1.00 73.17 311 HIS B O 1
ATOM 12257 N N . GLY B 1 311 ? -10.964 66.058 29.008 1.00 76.32 312 GLY B N 1
ATOM 12258 C CA . GLY B 1 311 ? -10.157 67.110 29.592 1.00 79.77 312 GLY B CA 1
ATOM 12259 C C . GLY B 1 311 ? -11.023 68.147 30.272 1.00 78.92 312 GLY B C 1
ATOM 12260 O O . GLY B 1 311 ? -12.141 67.841 30.697 1.00 74.72 312 GLY B O 1
ATOM 12264 N N . ALA B 1 312 ? -10.521 69.373 30.393 1.00 76.78 313 ALA B N 1
ATOM 12265 C CA . ALA B 1 312 ? -11.362 70.452 30.877 1.00 79.34 313 ALA B CA 1
ATOM 12266 C C . ALA B 1 312 ? -12.527 70.654 29.908 1.00 87.03 313 ALA B C 1
ATOM 12267 O O . ALA B 1 312 ? -12.384 70.427 28.703 1.00 84.45 313 ALA B O 1
ATOM 12274 N N . PRO B 1 313 ? -13.696 71.073 30.399 1.00 84.85 314 PRO B N 1
ATOM 12275 C CA . PRO B 1 313 ? -14.834 71.250 29.487 1.00 81.22 314 PRO B CA 1
ATOM 12276 C C . PRO B 1 313 ? -14.599 72.350 28.464 1.00 78.15 314 PRO B C 1
ATOM 12277 O O . PRO B 1 313 ? -13.568 73.032 28.485 1.00 76.36 314 PRO B O 1
ATOM 12288 N N . PHE B 1 314 ? -15.565 72.526 27.565 1.00 73.06 315 PHE B N 1
ATOM 12289 C CA . PHE B 1 314 ? -15.443 73.452 26.446 1.00 67.37 315 PHE B CA 1
ATOM 12290 C C . PHE B 1 314 ? -15.087 74.865 26.897 1.00 66.04 315 PHE B C 1
ATOM 12291 O O . PHE B 1 314 ? -15.881 75.528 27.572 1.00 64.56 315 PHE B O 1
ATOM 12308 N N . ASP B 1 315 ? -13.891 75.330 26.526 1.00 67.70 316 ASP B N 1
ATOM 12309 C CA . ASP B 1 315 ? -13.488 76.708 26.773 1.00 60.21 316 ASP B CA 1
ATOM 12310 C C . ASP B 1 315 ? -13.910 77.552 25.575 1.00 61.05 316 ASP B C 1
ATOM 12311 O O . ASP B 1 315 ? -13.336 77.388 24.489 1.00 57.53 316 ASP B O 1
ATOM 12320 N N . PRO B 1 316 ? -14.888 78.455 25.710 1.00 64.91 317 PRO B N 1
ATOM 12321 C CA . PRO B 1 316 ? -15.417 79.126 24.506 1.00 59.28 317 PRO B CA 1
ATOM 12322 C C . PRO B 1 316 ? -14.402 79.993 23.780 1.00 60.57 317 PRO B C 1
ATOM 12323 O O . PRO B 1 316 ? -14.365 79.980 22.543 1.00 55.89 317 PRO B O 1
ATOM 12334 N N . VAL B 1 317 ? -13.582 80.759 24.502 1.00 56.76 318 VAL B N 1
ATOM 12335 C CA . VAL B 1 317 ? -12.634 81.642 23.830 1.00 58.71 318 VAL B CA 1
ATOM 12336 C C . VAL B 1 317 ? -11.504 80.834 23.204 1.00 56.40 318 VAL B C 1
ATOM 12337 O O . VAL B 1 317 ? -11.098 81.092 22.064 1.00 51.10 318 VAL B O 1
ATOM 12350 N N . ALA B 1 318 ? -10.976 79.850 23.934 1.00 56.52 319 ALA B N 1
ATOM 12351 C CA . ALA B 1 318 ? -9.928 79.002 23.375 1.00 53.27 319 ALA B CA 1
ATOM 12352 C C . ALA B 1 318 ? -10.400 78.292 22.114 1.00 49.46 319 ALA B C 1
ATOM 12353 O O . ALA B 1 318 ? -9.588 77.985 21.234 1.00 45.01 319 ALA B O 1
ATOM 12360 N N . GLY B 1 319 ? -11.700 78.025 22.007 1.00 47.23 320 GLY B N 1
ATOM 12361 C CA . GLY B 1 319 ? -12.259 77.333 20.866 1.00 45.88 320 GLY B CA 1
ATOM 12362 C C . GLY B 1 319 ? -12.559 78.194 19.662 1.00 41.77 320 GLY B C 1
ATOM 12363 O O . GLY B 1 319 ? -13.075 77.682 18.665 1.00 43.39 320 GLY B O 1
ATOM 12367 N N . GLN B 1 320 ? -12.253 79.488 19.715 1.00 41.01 321 GLN B N 1
ATOM 12368 C CA . GLN B 1 320 ? -12.505 80.370 18.582 1.00 39.12 321 GLN B CA 1
ATOM 12369 C C . GLN B 1 320 ? -11.516 80.075 17.461 1.00 38.51 321 GLN B C 1
ATOM 12370 O O . GLN B 1 320 ? -10.307 80.277 17.618 1.00 37.97 321 GLN B O 1
ATOM 12384 N N . GLY B 1 321 ? -12.027 79.604 16.329 1.00 38.59 322 GLY B N 1
ATOM 12385 C CA . GLY B 1 321 ? -11.205 79.318 15.164 1.00 34.86 322 GLY B CA 1
ATOM 12386 C C . GLY B 1 321 ? -11.246 80.469 14.174 1.00 32.89 322 GLY B C 1
ATOM 12387 O O . GLY B 1 321 ? -12.307 81.026 13.894 1.00 32.81 322 GLY B O 1
ATOM 12391 N N . PHE B 1 322 ? -10.073 80.824 13.658 1.00 32.83 323 PHE B N 1
ATOM 12392 C CA . PHE B 1 322 ? -9.938 81.865 12.649 1.00 32.70 323 PHE B CA 1
ATOM 12393 C C . PHE B 1 322 ? -9.343 81.258 11.390 1.00 31.22 323 PHE B C 1
ATOM 12394 O O . PHE B 1 322 ? -8.348 80.528 11.461 1.00 32.53 323 PHE B O 1
ATOM 12411 N N . LEU B 1 323 ? -9.957 81.549 10.246 1.00 30.93 324 LEU B N 1
ATOM 12412 C CA . LEU B 1 323 ? -9.463 81.034 8.976 1.00 32.10 324 LEU B CA 1
ATOM 12413 C C . LEU B 1 323 ? -7.997 81.400 8.800 1.00 30.19 324 LEU B C 1
ATOM 12414 O O . LEU B 1 323 ? -7.634 82.580 8.818 1.00 32.32 324 LEU B O 1
ATOM 12430 N N . THR B 1 324 ? -7.158 80.382 8.622 1.00 32.86 325 THR B N 1
ATOM 12431 C CA . THR B 1 324 ? -5.714 80.559 8.601 1.00 36.24 325 THR B CA 1
ATOM 12432 C C . THR B 1 324 ? -5.111 79.743 7.469 1.00 31.38 325 THR B C 1
ATOM 12433 O O . THR B 1 324 ? -5.556 78.625 7.195 1.00 29.06 325 THR B O 1
ATOM 12444 N N . ARG B 1 325 ? -4.092 80.303 6.823 1.00 33.63 326 ARG B N 1
ATOM 12445 C CA . ARG B 1 325 ? -3.349 79.609 5.778 1.00 31.60 326 ARG B CA 1
ATOM 12446 C C . ARG B 1 325 ? -2.030 79.092 6.333 1.00 33.38 326 ARG B C 1
ATOM 12447 O O . ARG B 1 325 ? -1.256 79.855 6.919 1.00 35.82 326 ARG B O 1
ATOM 12468 N N . TRP B 1 326 ? -1.781 77.801 6.143 1.00 31.45 327 TRP B N 1
ATOM 12469 C CA . TRP B 1 326 ? -0.481 77.204 6.406 1.00 33.62 327 TRP B CA 1
ATOM 12470 C C . TRP B 1 326 ? 0.257 77.002 5.091 1.00 37.05 327 TRP B C 1
ATOM 12471 O O . TRP B 1 326 ? -0.322 76.520 4.113 1.00 33.83 327 TRP B O 1
ATOM 12492 N N . THR B 1 327 ? 1.536 77.371 5.075 1.00 37.87 328 THR B N 1
ATOM 12493 C CA . THR B 1 327 ? 2.360 77.270 3.878 1.00 33.91 328 THR B CA 1
ATOM 12494 C C . THR B 1 327 ? 3.617 76.474 4.190 1.00 36.77 328 THR B C 1
ATOM 12495 O O . THR B 1 327 ? 4.328 76.777 5.154 1.00 34.95 328 THR B O 1
ATOM 12506 N N . VAL B 1 328 ? 3.881 75.455 3.374 1.00 39.18 329 VAL B N 1
ATOM 12507 C CA . VAL B 1 328 ? 5.126 74.705 3.417 1.00 39.84 329 VAL B CA 1
ATOM 12508 C C . VAL B 1 328 ? 5.672 74.634 1.998 1.00 41.37 329 VAL B C 1
ATOM 12509 O O . VAL B 1 328 ? 4.959 74.876 1.022 1.00 40.22 329 VAL B O 1
ATOM 12522 N N . ASP B 1 329 ? 6.958 74.305 1.893 1.00 45.88 330 ASP B N 1
ATOM 12523 C CA . ASP B 1 329 ? 7.627 74.193 0.602 1.00 43.46 330 ASP B CA 1
ATOM 12524 C C . ASP B 1 329 ? 8.367 72.867 0.550 1.00 42.15 330 ASP B C 1
ATOM 12525 O O . ASP B 1 329 ? 9.240 72.606 1.384 1.00 41.51 330 ASP B O 1
ATOM 12534 N N . MET B 1 330 ? 8.017 72.032 -0.431 1.00 45.05 331 MET B N 1
ATOM 12535 C CA . MET B 1 330 ? 8.661 70.733 -0.576 1.00 51.28 331 MET B CA 1
ATOM 12536 C C . MET B 1 330 ? 10.115 70.855 -1.012 1.00 51.68 331 MET B C 1
ATOM 12537 O O . MET B 1 330 ? 10.902 69.936 -0.760 1.00 48.91 331 MET B O 1
ATOM 12551 N N . ALA B 1 331 ? 10.491 71.964 -1.651 1.00 48.95 332 ALA B N 1
ATOM 12552 C CA . ALA B 1 331 ? 11.871 72.174 -2.068 1.00 45.61 332 ALA B CA 1
ATOM 12553 C C . ALA B 1 331 ? 12.790 72.549 -0.915 1.00 50.08 332 ALA B C 1
ATOM 12554 O O . ALA B 1 331 ? 14.012 72.553 -1.097 1.00 49.33 332 ALA B O 1
ATOM 12561 N N . SER B 1 332 ? 12.242 72.863 0.256 1.00 45.98 333 SER B N 1
ATOM 12562 C CA . SER B 1 332 ? 13.053 73.276 1.388 1.00 52.33 333 SER B CA 1
ATOM 12563 C C . SER B 1 332 ? 13.615 72.060 2.120 1.00 53.63 333 SER B C 1
ATOM 12564 O O . SER B 1 332 ? 13.187 70.920 1.918 1.00 58.90 333 SER B O 1
ATOM 12572 N N . ASN B 1 333 ? 14.591 72.319 2.984 1.00 52.81 334 ASN B N 1
ATOM 12573 C CA . ASN B 1 333 ? 15.129 71.314 3.886 1.00 56.17 334 ASN B CA 1
ATOM 12574 C C . ASN B 1 333 ? 14.524 71.493 5.272 1.00 51.68 334 ASN B C 1
ATOM 12575 O O . ASN B 1 333 ? 14.119 72.593 5.655 1.00 53.02 334 ASN B O 1
ATOM 12586 N N . GLY B 1 334 ? 14.466 70.399 6.020 1.00 49.47 335 GLY B N 1
ATOM 12587 C CA . GLY B 1 334 ? 13.924 70.440 7.359 1.00 54.17 335 GLY B CA 1
ATOM 12588 C C . GLY B 1 334 ? 12.412 70.322 7.372 1.00 51.34 335 GLY B C 1
ATOM 12589 O O . GLY B 1 334 ? 11.767 69.971 6.379 1.00 50.64 335 GLY B O 1
ATOM 12593 N N . ASP B 1 335 ? 11.839 70.632 8.537 1.00 49.84 336 ASP B N 1
ATOM 12594 C CA . ASP B 1 335 ? 10.407 70.481 8.773 1.00 47.90 336 ASP B CA 1
ATOM 12595 C C . ASP B 1 335 ? 9.742 71.792 9.180 1.00 44.76 336 ASP B C 1
ATOM 12596 O O . ASP B 1 335 ? 8.686 71.774 9.819 1.00 46.39 336 ASP B O 1
ATOM 12605 N N . SER B 1 336 ? 10.325 72.929 8.812 1.00 48.48 337 SER B N 1
ATOM 12606 C CA . SER B 1 336 ? 9.782 74.228 9.183 1.00 47.33 337 SER B CA 1
ATOM 12607 C C . SER B 1 336 ? 8.729 74.688 8.182 1.00 42.45 337 SER B C 1
ATOM 12608 O O . SER B 1 336 ? 8.802 74.389 6.988 1.00 39.67 337 SER B O 1
ATOM 12616 N N . PHE B 1 337 ? 7.740 75.419 8.690 1.00 37.00 338 PHE B N 1
ATOM 12617 C CA . PHE B 1 337 ? 6.769 76.088 7.839 1.00 32.94 338 PHE B CA 1
ATOM 12618 C C . PHE B 1 337 ? 7.398 77.309 7.183 1.00 35.90 338 PHE B C 1
ATOM 12619 O O . PHE B 1 337 ? 8.308 77.936 7.733 1.00 40.48 338 PHE B O 1
ATOM 12636 N N . GLU B 1 338 ? 6.900 77.650 5.993 1.00 31.66 339 GLU B N 1
ATOM 12637 C CA . GLU B 1 338 ? 7.244 78.940 5.409 1.00 34.97 339 GLU B CA 1
ATOM 12638 C C . GLU B 1 338 ? 6.440 80.063 6.051 1.00 35.73 339 GLU B C 1
ATOM 12639 O O . GLU B 1 338 ? 6.976 81.146 6.304 1.00 35.72 339 GLU B O 1
ATOM 12651 N N . LYS B 1 339 ? 5.162 79.824 6.334 1.00 36.73 340 LYS B N 1
ATOM 12652 C CA . LYS B 1 339 ? 4.289 80.911 6.747 1.00 33.40 340 LYS B CA 1
ATOM 12653 C C . LYS B 1 339 ? 3.035 80.362 7.409 1.00 35.47 340 LYS B C 1
ATOM 12654 O O . LYS B 1 339 ? 2.588 79.251 7.114 1.00 33.35 340 LYS B O 1
ATOM 12673 N N . THR B 1 340 ? 2.488 81.160 8.320 1.00 36.02 341 THR B N 1
ATOM 12674 C CA . THR B 1 340 ? 1.148 80.972 8.858 1.00 33.36 341 THR B CA 1
ATOM 12675 C C . THR B 1 340 ? 0.490 82.339 8.869 1.00 34.81 341 THR B C 1
ATOM 12676 O O . THR B 1 340 ? 1.046 83.282 9.437 1.00 37.01 341 THR B O 1
ATOM 12687 N N . GLU B 1 341 ? -0.674 82.457 8.239 1.00 33.05 342 GLU B N 1
ATOM 12688 C CA . GLU B 1 341 ? -1.313 83.755 8.078 1.00 33.88 342 GLU B CA 1
ATOM 12689 C C . GLU B 1 341 ? -2.803 83.636 8.336 1.00 34.74 342 GLU B C 1
ATOM 12690 O O . GLU B 1 341 ? -3.472 82.774 7.758 1.00 37.80 342 GLU B O 1
ATOM 12702 N N . ARG B 1 342 ? -3.316 84.505 9.201 1.00 32.85 343 ARG B N 1
ATOM 12703 C CA . ARG B 1 342 ? -4.746 84.564 9.464 1.00 37.01 343 ARG B CA 1
ATOM 12704 C C . ARG B 1 342 ? -5.439 85.269 8.307 1.00 28.96 343 ARG B C 1
ATOM 12705 O O . ARG B 1 342 ? -5.094 86.405 7.967 1.00 32.37 343 ARG B O 1
ATOM 12726 N N . LEU B 1 343 ? -6.416 84.596 7.708 1.00 30.38 344 LEU B N 1
ATOM 12727 C CA . LEU B 1 343 ? -7.122 85.137 6.556 1.00 33.76 344 LEU B CA 1
ATOM 12728 C C . LEU B 1 343 ? -8.389 85.889 6.935 1.00 33.12 344 LEU B C 1
ATOM 12729 O O . LEU B 1 343 ? -8.859 86.719 6.148 1.00 32.96 344 LEU B O 1
ATOM 12745 N N . PHE B 1 344 ? -8.942 85.634 8.119 1.00 34.00 345 PHE B N 1
ATOM 12746 C CA . PHE B 1 344 ? -10.195 86.247 8.530 1.00 35.80 345 PHE B CA 1
ATOM 12747 C C . PHE B 1 344 ? -10.185 86.427 10.042 1.00 33.09 345 PHE B C 1
ATOM 12748 O O . PHE B 1 344 ? -9.784 85.520 10.777 1.00 28.99 345 PHE B O 1
ATOM 12765 N N . ASP B 1 345 ? -10.634 87.598 10.500 1.00 34.10 346 ASP B N 1
ATOM 12766 C CA . ASP B 1 345 ? -10.464 88.012 11.888 1.00 36.63 346 ASP B CA 1
ATOM 12767 C C . ASP B 1 345 ? -11.735 87.863 12.719 1.00 37.34 346 ASP B C 1
ATOM 12768 O O . ASP B 1 345 ? -11.858 88.510 13.764 1.00 35.65 346 ASP B O 1
ATOM 12777 N N . ARG B 1 346 ? -12.680 87.031 12.284 1.00 40.18 347 ARG B N 1
ATOM 12778 C CA . ARG B 1 346 ? -13.841 86.731 13.103 1.00 33.17 347 ARG B CA 1
ATOM 12779 C C . ARG B 1 346 ? -13.976 85.222 13.266 1.00 32.58 347 ARG B C 1
ATOM 12780 O O . ARG B 1 346 ? -13.694 84.478 12.322 1.00 32.58 347 ARG B O 1
ATOM 12801 N N . PRO B 1 347 ? -14.385 84.737 14.439 1.00 30.34 348 PRO B N 1
ATOM 12802 C CA . PRO B 1 347 ? -14.509 83.286 14.623 1.00 33.67 348 PRO B CA 1
ATOM 12803 C C . PRO B 1 347 ? -15.434 82.685 13.576 1.00 32.97 348 PRO B C 1
ATOM 12804 O O . PRO B 1 347 ? -16.545 83.171 13.353 1.00 34.00 348 PRO B O 1
ATOM 12815 N N . ASP B 1 348 ? -14.966 81.618 12.933 1.00 27.63 349 ASP B N 1
ATOM 12816 C CA . ASP B 1 348 ? -15.664 81.067 11.782 1.00 30.66 349 ASP B CA 1
ATOM 12817 C C . ASP B 1 348 ? -15.425 79.568 11.705 1.00 28.13 349 ASP B C 1
ATOM 12818 O O . ASP B 1 348 ? -14.513 79.028 12.336 1.00 31.69 349 ASP B O 1
ATOM 12827 N N . GLU B 1 349 ? -16.257 78.907 10.912 1.00 31.29 350 GLU B N 1
ATOM 12828 C CA . GLU B 1 349 ? -16.114 77.482 10.640 1.00 33.50 350 GLU B CA 1
ATOM 12829 C C . GLU B 1 349 ? -16.995 77.148 9.441 1.00 26.31 350 GLU B C 1
ATOM 12830 O O . GLU B 1 349 ? -17.618 78.027 8.836 1.00 25.30 350 GLU B O 1
ATOM 12842 N N . PHE B 1 350 ? -17.036 75.864 9.101 1.00 27.48 351 PHE B N 1
ATOM 12843 C CA . PHE B 1 350 ? -17.793 75.365 7.959 1.00 32.34 351 PHE B CA 1
ATOM 12844 C C . PHE B 1 350 ? -17.498 76.169 6.688 1.00 29.12 351 PHE B C 1
ATOM 12845 O O . PHE B 1 350 ? -18.411 76.696 6.052 1.00 26.73 351 PHE B O 1
ATOM 12862 N N . PRO B 1 351 ? -16.229 76.260 6.296 1.00 26.99 352 PRO B N 1
ATOM 12863 C CA . PRO B 1 351 ? -15.875 77.040 5.109 1.00 29.66 352 PRO B CA 1
ATOM 12864 C C . PRO B 1 351 ? -16.279 76.330 3.830 1.00 25.71 352 PRO B C 1
ATOM 12865 O O . PRO B 1 351 ? -16.355 75.100 3.770 1.00 27.77 352 PRO B O 1
ATOM 12876 N N . ARG B 1 352 ? -16.519 77.125 2.791 1.00 25.61 353 ARG B N 1
ATOM 12877 C CA . ARG B 1 352 ? -16.896 76.595 1.491 1.00 24.80 353 ARG B CA 1
ATOM 12878 C C . ARG B 1 352 ? -16.259 77.432 0.394 1.00 26.87 353 ARG B C 1
ATOM 12879 O O . ARG B 1 352 ? -15.865 78.581 0.607 1.00 25.29 353 ARG B O 1
ATOM 12900 N N . ILE B 1 353 ? -16.176 76.833 -0.796 1.00 28.74 354 ILE B N 1
ATOM 12901 C CA . ILE B 1 353 ? -15.570 77.462 -1.962 1.00 32.25 354 ILE B CA 1
ATOM 12902 C C . ILE B 1 353 ? -16.408 77.140 -3.191 1.00 30.09 354 ILE B C 1
ATOM 12903 O O . ILE B 1 353 ? -17.327 76.319 -3.157 1.00 25.96 354 ILE B O 1
ATOM 12919 N N . ASP B 1 354 ? -16.068 77.809 -4.288 1.00 31.31 355 ASP B N 1
ATOM 12920 C CA . ASP B 1 354 ? -16.508 77.404 -5.617 1.00 29.36 355 ASP B CA 1
ATOM 12921 C C . ASP B 1 354 ? -15.786 76.112 -5.991 1.00 30.52 355 ASP B C 1
ATOM 12922 O O . ASP B 1 354 ? -14.590 76.128 -6.299 1.00 31.45 355 ASP B O 1
ATOM 12931 N N . GLU B 1 355 ? -16.507 74.987 -5.954 1.00 31.95 356 GLU B N 1
ATOM 12932 C CA . GLU B 1 355 ? -15.870 73.679 -6.087 1.00 30.54 356 GLU B CA 1
ATOM 12933 C C . GLU B 1 355 ? -15.192 73.493 -7.437 1.00 33.64 356 GLU B C 1
ATOM 12934 O O . GLU B 1 355 ? -14.364 72.586 -7.581 1.00 34.08 356 GLU B O 1
ATOM 12946 N N . ARG B 1 356 ? -15.527 74.312 -8.436 1.00 29.98 357 ARG B N 1
ATOM 12947 C CA . ARG B 1 356 ? -14.790 74.254 -9.693 1.00 34.55 357 ARG B CA 1
ATOM 12948 C C . ARG B 1 356 ? -13.315 74.574 -9.489 1.00 35.90 357 ARG B C 1
ATOM 12949 O O . ARG B 1 356 ? -12.492 74.249 -10.352 1.00 33.82 357 ARG B O 1
ATOM 12970 N N . TYR B 1 357 ? -12.966 75.195 -8.361 1.00 36.05 358 TYR B N 1
ATOM 12971 C CA . TYR B 1 357 ? -11.591 75.550 -8.040 1.00 33.09 358 TYR B CA 1
ATOM 12972 C C . TYR B 1 357 ? -11.014 74.697 -6.919 1.00 30.77 358 TYR B C 1
ATOM 12973 O O . TYR B 1 357 ? -9.934 75.011 -6.408 1.00 34.71 358 TYR B O 1
ATOM 12991 N N . ALA B 1 358 ? -11.708 73.637 -6.517 1.00 32.51 359 ALA B N 1
ATOM 12992 C CA . ALA B 1 358 ? -11.169 72.740 -5.507 1.00 33.92 359 ALA B CA 1
ATOM 12993 C C . ALA B 1 358 ? -9.812 72.211 -5.950 1.00 34.69 359 ALA B C 1
ATOM 12994 O O . ALA B 1 358 ? -9.619 71.838 -7.110 1.00 37.22 359 ALA B O 1
ATOM 13001 N N . THR B 1 359 ? -8.866 72.187 -5.014 1.00 33.81 360 THR B N 1
ATOM 13002 C CA . THR B 1 359 ? -7.491 71.725 -5.193 1.00 32.18 360 THR B CA 1
ATOM 13003 C C . THR B 1 359 ? -6.638 72.727 -5.968 1.00 33.51 360 THR B C 1
ATOM 13004 O O . THR B 1 359 ? -5.462 72.444 -6.204 1.00 36.71 360 THR B O 1
ATOM 13015 N N . ARG B 1 360 ? -7.174 73.879 -6.362 1.00 30.84 361 ARG B N 1
ATOM 13016 C CA . ARG B 1 360 ? -6.444 74.843 -7.170 1.00 31.87 361 ARG B CA 1
ATOM 13017 C C . ARG B 1 360 ? -6.460 76.203 -6.490 1.00 34.35 361 ARG B C 1
ATOM 13018 O O . ARG B 1 360 ? -7.151 76.423 -5.491 1.00 34.30 361 ARG B O 1
ATOM 13039 N N . ALA B 1 361 ? -5.671 77.120 -7.048 1.00 35.42 362 ALA B N 1
ATOM 13040 C CA . ALA B 1 361 ? -5.686 78.502 -6.595 1.00 36.86 362 ALA B CA 1
ATOM 13041 C C . ALA B 1 361 ? -7.105 79.047 -6.643 1.00 37.05 362 ALA B C 1
ATOM 13042 O O . ALA B 1 361 ? -7.868 78.761 -7.570 1.00 38.54 362 ALA B O 1
ATOM 13049 N N . TYR B 1 362 ? -7.456 79.839 -5.636 1.00 38.58 363 TYR B N 1
ATOM 13050 C CA . TYR B 1 362 ? -8.808 80.362 -5.512 1.00 33.43 363 TYR B CA 1
ATOM 13051 C C . TYR B 1 362 ? -8.749 81.635 -4.683 1.00 33.44 363 TYR B C 1
ATOM 13052 O O . TYR B 1 362 ? -7.722 81.959 -4.082 1.00 37.87 363 TYR B O 1
ATOM 13070 N N . ARG B 1 363 ? -9.868 82.355 -4.655 1.00 30.49 364 ARG B N 1
ATOM 13071 C CA . ARG B 1 363 ? -9.963 83.562 -3.842 1.00 35.50 364 ARG B CA 1
ATOM 13072 C C . ARG B 1 363 ? -11.269 83.707 -3.080 1.00 35.57 364 ARG B C 1
ATOM 13073 O O . ARG B 1 363 ? -11.284 84.417 -2.070 1.00 33.40 364 ARG B O 1
ATOM 13094 N N . HIS B 1 364 ? -12.358 83.071 -3.501 1.00 34.06 365 HIS B N 1
ATOM 13095 C CA . HIS B 1 364 ? -13.664 83.275 -2.890 1.00 30.42 365 HIS B CA 1
ATOM 13096 C C . HIS B 1 364 ? -13.968 82.157 -1.904 1.00 29.03 365 HIS B C 1
ATOM 13097 O O . HIS B 1 364 ? -13.844 80.974 -2.235 1.00 24.21 365 HIS B O 1
ATOM 13111 N N . GLY B 1 365 ? -14.356 82.541 -0.696 1.00 28.09 366 GLY B N 1
ATOM 13112 C CA . GLY B 1 365 ? -14.747 81.582 0.318 1.00 25.01 366 GLY B CA 1
ATOM 13113 C C . GLY B 1 365 ? -15.977 82.066 1.052 1.00 22.03 366 GLY B C 1
ATOM 13114 O O . GLY B 1 365 ? -16.230 83.267 1.163 1.00 24.08 366 GLY B O 1
ATOM 13118 N N . TRP B 1 366 ? -16.754 81.107 1.544 1.00 26.21 367 TRP B N 1
ATOM 13119 C CA . TRP B 1 366 ? -17.915 81.395 2.371 1.00 26.26 367 TRP B CA 1
ATOM 13120 C C . TRP B 1 366 ? -17.814 80.598 3.659 1.00 24.20 367 TRP B C 1
ATOM 13121 O O . TRP B 1 366 ? -17.180 79.541 3.703 1.00 24.54 367 TRP B O 1
ATOM 13142 N N . MET B 1 367 ? -18.447 81.112 4.709 1.00 28.33 368 MET B N 1
ATOM 13143 C CA . MET B 1 367 ? -18.249 80.551 6.035 1.00 30.18 368 MET B CA 1
ATOM 13144 C C . MET B 1 367 ? -19.393 80.951 6.948 1.00 25.73 368 MET B C 1
ATOM 13145 O O . MET B 1 367 ? -20.072 81.958 6.730 1.00 26.30 368 MET B O 1
ATOM 13159 N N . LEU B 1 368 ? -19.585 80.141 7.982 1.00 29.05 369 LEU B N 1
ATOM 13160 C CA . LEU B 1 368 ? -20.435 80.503 9.100 1.00 31.51 369 LEU B CA 1
ATOM 13161 C C . LEU B 1 368 ? -19.611 81.273 10.120 1.00 30.52 369 LEU B C 1
ATOM 13162 O O . LEU B 1 368 ? -18.468 80.912 10.416 1.00 28.83 369 LEU B O 1
ATOM 13178 N N . ILE B 1 369 ? -20.197 82.339 10.652 1.00 31.06 370 ILE B N 1
ATOM 13179 C CA . ILE B 1 369 ? -19.520 83.223 11.590 1.00 29.67 370 ILE B CA 1
ATOM 13180 C C . ILE B 1 369 ? -20.280 83.215 12.905 1.00 33.73 370 ILE B C 1
ATOM 13181 O O . ILE B 1 369 ? -21.515 83.211 12.927 1.00 32.61 370 ILE B O 1
ATOM 13197 N N . LEU B 1 370 ? -19.529 83.216 13.998 1.00 34.92 371 LEU B N 1
ATOM 13198 C CA . LEU B 1 370 ? -20.080 83.262 15.345 1.00 38.11 371 LEU B CA 1
ATOM 13199 C C . LEU B 1 370 ? -19.958 84.697 15.842 1.00 37.15 371 LEU B C 1
ATOM 13200 O O . LEU B 1 370 ? -18.852 85.174 16.110 1.00 44.70 371 LEU B O 1
ATOM 13216 N N . ASP B 1 371 ? -21.090 85.385 15.947 1.00 40.88 372 ASP B N 1
ATOM 13217 C CA . ASP B 1 371 ? -21.127 86.778 16.383 1.00 41.12 372 ASP B CA 1
ATOM 13218 C C . ASP B 1 371 ? -21.807 86.810 17.749 1.00 47.46 372 ASP B C 1
ATOM 13219 O O . ASP B 1 371 ? -23.028 86.947 17.853 1.00 42.70 372 ASP B O 1
ATOM 13228 N N . THR B 1 372 ? -20.999 86.676 18.804 1.00 51.38 373 THR B N 1
ATOM 13229 C CA . THR B 1 372 ? -21.520 86.654 20.165 1.00 56.58 373 THR B CA 1
ATOM 13230 C C . THR B 1 372 ? -22.039 88.011 20.622 1.00 51.38 373 THR B C 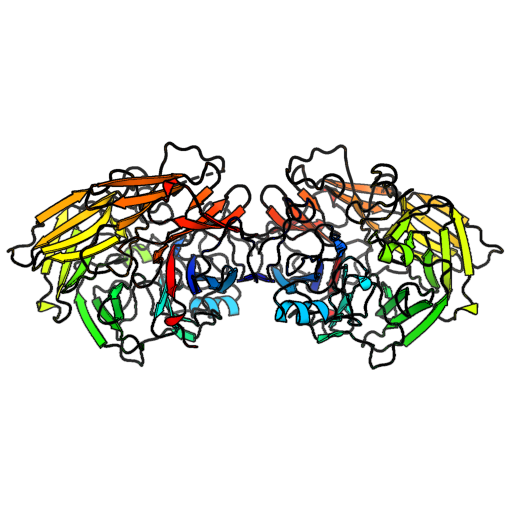1
ATOM 13231 O O . THR B 1 372 ? -22.691 88.081 21.669 1.00 53.19 373 THR B O 1
ATOM 13242 N N . GLU B 1 373 ? -21.765 89.082 19.878 1.00 52.38 374 GLU B N 1
ATOM 13243 C CA . GLU B 1 373 ? -22.300 90.395 20.208 1.00 54.77 374 GLU B CA 1
ATOM 13244 C C . GLU B 1 373 ? -23.767 90.547 19.832 1.00 57.31 374 GLU B C 1
ATOM 13245 O O . GLU B 1 373 ? -24.397 91.526 20.247 1.00 56.51 374 GLU B O 1
ATOM 13257 N N . LYS B 1 374 ? -24.322 89.612 19.058 1.00 55.17 375 LYS B N 1
ATOM 13258 C CA . LYS B 1 374 ? -25.715 89.712 18.661 1.00 49.20 375 LYS B CA 1
ATOM 13259 C C . LYS B 1 374 ? -26.621 89.092 19.720 1.00 43.39 375 LYS B C 1
ATOM 13260 O O . LYS B 1 374 ? -26.230 88.136 20.398 1.00 40.71 375 LYS B O 1
ATOM 13279 N N . PRO B 1 375 ? -27.835 89.611 19.882 1.00 42.93 376 PRO B N 1
ATOM 13280 C CA . PRO B 1 375 ? -28.779 88.984 20.811 1.00 39.60 376 PRO B CA 1
ATOM 13281 C C . PRO B 1 375 ? -29.269 87.643 20.291 1.00 39.59 376 PRO B C 1
ATOM 13282 O O . PRO B 1 375 ? -29.284 87.378 19.086 1.00 34.56 376 PRO B O 1
ATOM 13293 N N . TYR B 1 376 ? -29.672 86.792 21.229 1.00 39.63 377 TYR B N 1
ATOM 13294 C CA . TYR B 1 376 ? -30.219 85.475 20.919 1.00 40.40 377 TYR B CA 1
ATOM 13295 C C . TYR B 1 376 ? -31.384 85.239 21.870 1.00 46.01 377 TYR B C 1
ATOM 13296 O O . TYR B 1 376 ? -31.177 85.033 23.070 1.00 37.66 377 TYR B O 1
ATOM 13314 N N . GLU B 1 377 ? -32.606 85.285 21.339 1.00 45.90 378 GLU B N 1
ATOM 13315 C CA . GLU B 1 377 ? -33.818 85.316 22.148 1.00 48.44 378 GLU B CA 1
ATOM 13316 C C . GLU B 1 377 ? -34.606 84.012 22.068 1.00 48.61 378 GLU B C 1
ATOM 13317 O O . GLU B 1 377 ? -35.838 84.026 22.124 1.00 60.80 378 GLU B O 1
ATOM 13329 N N . ALA B 1 378 ? -33.919 82.882 21.945 1.00 49.44 379 ALA B N 1
ATOM 13330 C CA . ALA B 1 378 ? -34.579 81.591 21.812 1.00 50.41 379 ALA B CA 1
ATOM 13331 C C . ALA B 1 378 ? -34.237 80.721 23.012 1.00 52.51 379 ALA B C 1
ATOM 13332 O O . ALA B 1 378 ? -33.056 80.381 23.201 1.00 56.43 379 ALA B O 1
ATOM 13339 N N . PRO B 1 379 ? -35.201 80.333 23.844 1.00 66.22 380 PRO B N 1
ATOM 13340 C CA . PRO B 1 379 ? -34.901 79.365 24.901 1.00 68.48 380 PRO B CA 1
ATOM 13341 C C . PRO B 1 379 ? -34.682 77.980 24.315 1.00 68.09 380 PRO B C 1
ATOM 13342 O O . PRO B 1 379 ? -35.258 77.614 23.287 1.00 65.11 380 PRO B O 1
ATOM 13353 N N . GLY B 1 380 ? -33.831 77.208 24.983 1.00 72.89 381 GLY B N 1
ATOM 13354 C CA . GLY B 1 380 ? -33.490 75.879 24.516 1.00 74.00 381 GLY B CA 1
ATOM 13355 C C . GLY B 1 380 ? -31.995 75.667 24.413 1.00 84.28 381 GLY B C 1
ATOM 13356 O O . GLY B 1 380 ? -31.530 74.853 23.609 1.00 80.04 381 GLY B O 1
ATOM 13360 N N . GLY B 1 381 ? -31.235 76.401 25.221 1.00 96.99 382 GLY B N 1
ATOM 13361 C CA . GLY B 1 381 ? -29.794 76.292 25.239 1.00 91.20 382 GLY B CA 1
ATOM 13362 C C . GLY B 1 381 ? -29.198 76.494 23.862 1.00 87.73 382 GLY B C 1
ATOM 13363 O O . GLY B 1 381 ? -29.755 77.182 23.000 1.00 78.19 382 GLY B O 1
ATOM 13367 N N . ALA B 1 382 ? -28.031 75.883 23.655 1.00 91.38 383 ALA B N 1
ATOM 13368 C CA . ALA B 1 382 ? -27.346 75.883 22.365 1.00 89.92 383 ALA B CA 1
ATOM 13369 C C . ALA B 1 382 ? -26.782 77.255 22.009 1.00 84.67 383 ALA B C 1
ATOM 13370 O O . ALA B 1 382 ? -26.690 77.605 20.830 1.00 78.53 383 ALA B O 1
ATOM 13377 N N . PHE B 1 383 ? -26.389 78.047 23.011 1.00 80.81 384 PHE B N 1
ATOM 13378 C CA . PHE B 1 383 ? -25.827 79.361 22.717 1.00 75.48 384 PHE B CA 1
ATOM 13379 C C . PHE B 1 383 ? -24.405 79.250 22.183 1.00 70.15 384 PHE B C 1
ATOM 13380 O O . PHE B 1 383 ? -24.009 80.011 21.292 1.00 59.19 384 PHE B O 1
ATOM 13397 N N . TYR B 1 384 ? -23.619 78.320 22.725 1.00 74.78 385 TYR B N 1
ATOM 13398 C CA . TYR B 1 384 ? -22.220 78.207 22.325 1.00 74.34 385 TYR B CA 1
ATOM 13399 C C . TYR B 1 384 ? -22.083 77.650 20.914 1.00 70.81 385 TYR B C 1
ATOM 13400 O O . TYR B 1 384 ? -21.152 78.022 20.190 1.00 59.90 385 TYR B O 1
ATOM 13418 N N . ALA B 1 385 ? -23.000 76.778 20.505 1.00 68.39 386 ALA B N 1
ATOM 13419 C CA . ALA B 1 385 ? -22.998 76.194 19.172 1.00 70.81 386 ALA B CA 1
ATOM 13420 C C . ALA B 1 385 ? -23.667 77.083 18.130 1.00 64.59 386 ALA B C 1
ATOM 13421 O O . ALA B 1 385 ? -23.970 76.597 17.036 1.00 60.20 386 ALA B O 1
ATOM 13428 N N . LEU B 1 386 ? -23.899 78.359 18.431 1.00 61.88 387 LEU B N 1
ATOM 13429 C CA . LEU B 1 386 ? -24.746 79.207 17.598 1.00 54.29 387 LEU B CA 1
ATOM 13430 C C . LEU B 1 386 ? -23.918 79.831 16.481 1.00 48.38 387 LEU B C 1
ATOM 13431 O O . LEU B 1 386 ? -23.074 80.700 16.728 1.00 44.07 387 LEU B O 1
ATOM 13447 N N . THR B 1 387 ? -24.176 79.398 15.253 1.00 40.70 388 THR B N 1
ATOM 13448 C CA . THR B 1 387 ? -23.648 80.038 14.051 1.00 36.88 388 THR B CA 1
ATOM 13449 C C . THR B 1 387 ? -24.773 80.890 13.471 1.00 31.21 388 THR B C 1
ATOM 13450 O O . THR B 1 387 ? -25.628 80.389 12.737 1.00 29.64 388 THR B O 1
ATOM 13461 N N . ASN B 1 388 ? -24.774 82.178 13.808 1.00 26.59 389 ASN B N 1
ATOM 13462 C CA . ASN B 1 388 ? -25.875 83.070 13.475 1.00 26.69 389 ASN B CA 1
ATOM 13463 C C . ASN B 1 388 ? -25.587 83.964 12.279 1.00 26.14 389 ASN B C 1
ATOM 13464 O O . ASN B 1 388 ? -26.419 84.815 11.950 1.00 26.32 389 ASN B O 1
ATOM 13475 N N . THR B 1 389 ? -24.445 83.799 11.619 1.00 25.87 390 THR B N 1
ATOM 13476 C CA . THR B 1 389 ? -24.012 84.741 10.598 1.00 29.52 390 THR B CA 1
ATOM 13477 C C . THR B 1 389 ? -23.370 83.995 9.437 1.00 24.58 390 THR B C 1
ATOM 13478 O O . THR B 1 389 ? -22.611 83.044 9.640 1.00 24.20 390 THR B O 1
ATOM 13489 N N . LEU B 1 390 ? -23.693 84.430 8.223 1.00 28.98 391 LEU B N 1
ATOM 13490 C CA . LEU B 1 390 ? -23.092 83.912 7.001 1.00 27.55 391 LEU B CA 1
ATOM 13491 C C . LEU B 1 390 ? -22.094 84.936 6.483 1.00 26.58 391 LEU B C 1
ATOM 13492 O O . LEU B 1 390 ? -22.412 86.127 6.403 1.00 26.54 391 LEU B O 1
ATOM 13508 N N . GLY B 1 391 ? -20.900 84.474 6.127 1.00 23.69 392 GLY B N 1
ATOM 13509 C CA . GLY B 1 391 ? -19.832 85.352 5.693 1.00 26.65 392 GLY B CA 1
ATOM 13510 C C . GLY B 1 391 ? -19.308 84.989 4.317 1.00 23.53 392 GLY B C 1
ATOM 13511 O O . GLY B 1 391 ? -19.338 83.827 3.907 1.00 25.28 392 GLY B O 1
ATOM 13515 N N . HIS B 1 392 ? -18.831 86.005 3.603 1.00 26.55 393 HIS B N 1
ATOM 13516 C CA . HIS B 1 392 ? -18.097 85.836 2.357 1.00 27.68 393 HIS B CA 1
ATOM 13517 C C . HIS B 1 392 ? -16.784 86.594 2.469 1.00 27.45 393 HIS B C 1
ATOM 13518 O O . HIS B 1 392 ? -16.776 87.753 2.893 1.00 27.84 393 HIS B O 1
ATOM 13532 N N . ILE B 1 393 ? -15.681 85.950 2.090 1.00 26.89 394 ILE B N 1
ATOM 13533 C CA . ILE B 1 393 ? -14.379 86.604 2.052 1.00 33.36 394 ILE B CA 1
ATOM 13534 C C . ILE B 1 393 ? -13.799 86.495 0.651 1.00 32.04 394 ILE B C 1
ATOM 13535 O O . ILE B 1 393 ? -13.888 85.446 0.004 1.00 27.18 394 ILE B O 1
ATOM 13551 N N . ASP B 1 394 ? -13.202 87.590 0.193 1.00 35.08 395 ASP B N 1
ATOM 13552 C CA . ASP B 1 394 ? -12.418 87.623 -1.038 1.00 33.74 395 ASP B CA 1
ATOM 13553 C C . ASP B 1 394 ? -10.952 87.599 -0.619 1.00 33.59 395 ASP B C 1
ATOM 13554 O O . ASP B 1 394 ? -10.402 88.615 -0.189 1.00 36.86 395 ASP B O 1
ATOM 13563 N N . LEU B 1 395 ? -10.322 86.426 -0.728 1.00 33.99 396 LEU B N 1
ATOM 13564 C CA . LEU B 1 395 ? -8.955 86.268 -0.244 1.00 32.08 396 LEU B CA 1
ATOM 13565 C C . LEU B 1 395 ? -7.961 87.128 -1.013 1.00 38.21 396 LEU B C 1
ATOM 13566 O O . LEU B 1 395 ? -6.881 87.421 -0.491 1.00 38.58 396 LEU B O 1
ATOM 13582 N N . ALA B 1 396 ? -8.294 87.539 -2.238 1.00 39.27 397 ALA B N 1
ATOM 13583 C CA . ALA B 1 396 ? -7.379 88.359 -3.021 1.00 35.96 397 ALA B CA 1
ATOM 13584 C C . ALA B 1 396 ? -7.320 89.801 -2.534 1.00 41.55 397 ALA B C 1
ATOM 13585 O O . ALA B 1 396 ? -6.344 90.499 -2.830 1.00 51.29 397 ALA B O 1
ATOM 13592 N N . THR B 1 397 ? -8.333 90.260 -1.797 1.00 41.43 398 THR B N 1
ATOM 13593 C CA . THR B 1 397 ? -8.368 91.619 -1.278 1.00 39.48 398 THR B CA 1
ATOM 13594 C C . THR B 1 397 ? -8.490 91.690 0.235 1.00 39.97 398 THR B C 1
ATOM 13595 O O . THR B 1 397 ? -8.287 92.771 0.802 1.00 44.66 398 THR B O 1
ATOM 13606 N N . GLY B 1 398 ? -8.812 90.586 0.904 1.00 38.48 399 GLY B N 1
ATOM 13607 C CA . GLY B 1 398 ? -9.126 90.623 2.314 1.00 37.10 399 GLY B CA 1
ATOM 13608 C C . GLY B 1 398 ? -10.484 91.199 2.646 1.00 35.11 399 GLY B C 1
ATOM 13609 O O . GLY B 1 398 ? -10.861 91.211 3.823 1.00 42.94 399 GLY B O 1
ATOM 13613 N N . LYS B 1 399 ? -11.233 91.672 1.653 1.00 38.47 400 LYS B N 1
ATOM 13614 C CA . LYS B 1 399 ? -12.548 92.241 1.906 1.00 41.66 400 LYS B CA 1
ATOM 13615 C C . LYS B 1 399 ? -13.560 91.141 2.210 1.00 36.41 400 LYS B C 1
ATOM 13616 O O . LYS B 1 399 ? -13.486 90.029 1.679 1.00 32.55 400 LYS B O 1
ATOM 13635 N N . SER B 1 400 ? -14.516 91.467 3.075 1.00 39.66 401 SER B N 1
ATOM 13636 C CA . SER B 1 400 ? -15.512 90.506 3.519 1.00 36.69 401 SER B CA 1
ATOM 13637 C C . SER B 1 400 ? -16.855 91.201 3.673 1.00 34.02 401 SER B C 1
ATOM 13638 O O . SER B 1 400 ? -16.937 92.425 3.807 1.00 39.68 401 SER B O 1
ATOM 13646 N N . SER B 1 401 ? -17.914 90.395 3.650 1.00 32.48 402 SER B N 1
ATOM 13647 C CA . SER B 1 401 ? -19.249 90.857 3.993 1.00 38.08 402 SER B CA 1
ATOM 13648 C C . SER B 1 401 ? -19.969 89.712 4.688 1.00 32.96 402 SER B C 1
ATOM 13649 O O . SER B 1 401 ? -19.555 88.553 4.604 1.00 30.65 402 SER B O 1
ATOM 13657 N N . SER B 1 402 ? -21.051 90.045 5.386 1.00 29.85 403 SER B N 1
ATOM 13658 C CA . SER B 1 402 ? -21.730 89.046 6.196 1.00 29.62 403 SER B CA 1
ATOM 13659 C C . SER B 1 402 ? -23.204 89.393 6.330 1.00 28.27 403 SER B C 1
ATOM 13660 O O . SER B 1 402 ? -23.628 90.522 6.069 1.00 30.62 403 SER B O 1
ATOM 13668 N N . TRP B 1 403 ? -23.981 88.396 6.754 1.00 31.89 404 TRP B N 1
ATOM 13669 C CA . TRP B 1 403 ? -25.414 88.538 6.970 1.00 30.85 404 TRP B CA 1
ATOM 13670 C C . TRP B 1 403 ? -25.787 87.882 8.290 1.00 28.19 404 TRP B C 1
ATOM 13671 O O . TRP B 1 403 ? -25.478 86.707 8.510 1.00 27.11 404 TRP B O 1
ATOM 13692 N N . TRP B 1 404 ? -26.449 88.641 9.160 1.00 31.03 405 TRP B N 1
ATOM 13693 C CA . TRP B 1 404 ? -26.926 88.125 10.436 1.00 31.35 405 TRP B CA 1
ATOM 13694 C C . TRP B 1 404 ? -28.354 87.618 10.277 1.00 30.38 405 TRP B C 1
ATOM 13695 O O . TRP B 1 404 ? -29.211 88.317 9.728 1.00 27.25 405 TRP B O 1
ATOM 13716 N N . ALA B 1 405 ? -28.602 86.397 10.754 1.00 30.45 406 ALA B N 1
ATOM 13717 C CA . ALA B 1 405 ? -29.906 85.763 10.602 1.00 29.87 406 ALA B CA 1
ATOM 13718 C C . ALA B 1 405 ? -30.952 86.287 11.576 1.00 30.21 406 ALA B C 1
ATOM 13719 O O . ALA B 1 405 ? -32.117 85.887 11.478 1.00 31.08 406 ALA B O 1
ATOM 13726 N N . GLY B 1 406 ? -30.577 87.160 12.507 1.00 29.09 407 GLY B N 1
ATOM 13727 C CA . GLY B 1 406 ? -31.511 87.681 13.475 1.00 29.57 407 GLY B CA 1
ATOM 13728 C C . GLY B 1 406 ? -31.439 86.935 14.793 1.00 28.69 407 GLY B C 1
ATOM 13729 O O . GLY B 1 406 ? -30.760 85.910 14.919 1.00 27.82 407 GLY B O 1
ATOM 13733 N N . PRO B 1 407 ? -32.154 87.436 15.803 1.00 32.44 408 PRO B N 1
ATOM 13734 C CA . PRO B 1 407 ? -32.008 86.910 17.166 1.00 33.57 408 PRO B CA 1
ATOM 13735 C C . PRO B 1 407 ? -32.675 85.565 17.411 1.00 35.85 408 PRO B C 1
ATOM 13736 O O . PRO B 1 407 ? -32.545 85.029 18.517 1.00 35.48 408 PRO B O 1
ATOM 13747 N N . ARG B 1 408 ? -33.389 85.005 16.435 1.00 35.74 409 ARG B N 1
ATOM 13748 C CA . ARG B 1 408 ? -34.089 83.740 16.611 1.00 35.52 409 ARG B CA 1
ATOM 13749 C C . ARG B 1 408 ? -33.465 82.585 15.849 1.00 34.38 409 ARG B C 1
ATOM 13750 O O . ARG B 1 408 ? -33.838 81.433 16.098 1.00 33.12 409 ARG B O 1
ATOM 13771 N N . CYS B 1 409 ? -32.554 82.852 14.919 1.00 30.19 410 CYS B N 1
ATOM 13772 C CA . CYS B 1 409 ? -32.187 81.853 13.932 1.00 30.72 410 CYS B CA 1
ATOM 13773 C C . CYS B 1 409 ? -30.718 81.474 14.031 1.00 29.10 410 CYS B C 1
ATOM 13774 O O . CYS B 1 409 ? -29.874 82.240 14.505 1.00 33.64 410 CYS B O 1
ATOM 13782 N N . ALA B 1 410 ? -30.441 80.258 13.577 1.00 29.90 411 ALA B N 1
ATOM 13783 C CA . ALA B 1 410 ? -29.098 79.764 13.348 1.00 32.39 411 ALA B CA 1
ATOM 13784 C C . ALA B 1 410 ? -28.972 79.391 11.877 1.00 29.46 411 ALA B C 1
ATOM 13785 O O . ALA B 1 410 ? -29.972 79.250 11.168 1.00 28.74 411 ALA B O 1
ATOM 13792 N N . ILE B 1 411 ? -27.733 79.237 11.420 1.00 26.25 412 ILE B N 1
ATOM 13793 C CA . ILE B 1 411 ? -27.447 78.903 10.030 1.00 24.46 412 ILE B CA 1
ATOM 13794 C C . ILE B 1 411 ? -26.602 77.640 9.998 1.00 23.65 412 ILE B C 1
ATOM 13795 O O . ILE B 1 411 ? -25.654 77.498 10.778 1.00 25.49 412 ILE B O 1
ATOM 13811 N N . GLN B 1 412 ? -26.954 76.720 9.105 1.00 24.68 413 GLN B N 1
ATOM 13812 C CA . GLN B 1 412 ? -26.169 75.514 8.910 1.00 28.69 413 GLN B CA 1
ATOM 13813 C C . GLN B 1 412 ? -25.180 75.726 7.764 1.00 23.08 413 GLN B C 1
ATOM 13814 O O . GLN B 1 412 ? -25.138 76.787 7.135 1.00 22.77 413 GLN B O 1
ATOM 13828 N N . GLU B 1 413 ? -24.363 74.709 7.499 1.00 23.23 414 GLU B N 1
ATOM 13829 C CA . GLU B 1 413 ? -23.271 74.844 6.546 1.00 29.05 414 GLU B CA 1
ATOM 13830 C C . GLU B 1 413 ? -23.795 75.352 5.203 1.00 26.70 414 GLU B C 1
ATOM 13831 O O . GLU B 1 413 ? -24.746 74.775 4.660 1.00 25.11 414 GLU B O 1
ATOM 13843 N N . PRO B 1 414 ? -23.203 76.396 4.631 1.00 29.07 415 PRO B N 1
ATOM 13844 C CA . PRO B 1 414 ? -23.641 76.875 3.317 1.00 24.64 415 PRO B CA 1
ATOM 13845 C C . PRO B 1 414 ? -23.055 76.017 2.201 1.00 26.34 415 PRO B C 1
ATOM 13846 O O . PRO B 1 414 ? -22.269 75.098 2.427 1.00 25.34 415 PRO B O 1
ATOM 13857 N N . CYS B 1 415 ? -23.460 76.336 0.974 1.00 25.06 416 CYS B N 1
ATOM 13858 C CA . CYS B 1 415 ? -22.969 75.631 -0.200 1.00 27.48 416 CYS B CA 1
ATOM 13859 C C . CYS B 1 415 ? -23.131 76.539 -1.409 1.00 23.16 416 CYS B C 1
ATOM 13860 O O . CYS B 1 415 ? -24.175 77.171 -1.580 1.00 23.70 416 CYS B O 1
ATOM 13868 N N . PHE B 1 416 ? -22.091 76.604 -2.237 1.00 26.74 417 PHE B N 1
ATOM 13869 C CA . PHE B 1 416 ? -22.085 77.488 -3.393 1.00 27.76 417 PHE B CA 1
ATOM 13870 C C . PHE B 1 416 ? -22.614 76.764 -4.625 1.00 27.75 417 PHE B C 1
ATOM 13871 O O . PHE B 1 416 ? -22.385 75.564 -4.803 1.00 25.70 417 PHE B O 1
ATOM 13888 N N . ILE B 1 417 ? -23.323 77.504 -5.473 1.00 28.97 418 ILE B N 1
ATOM 13889 C CA . ILE B 1 417 ? -23.806 76.984 -6.751 1.00 29.03 418 ILE B CA 1
ATOM 13890 C C . ILE B 1 417 ? -23.430 77.978 -7.845 1.00 27.67 418 ILE B C 1
ATOM 13891 O O . ILE B 1 417 ? -23.772 79.164 -7.738 1.00 25.52 418 ILE B O 1
ATOM 13907 N N . PRO B 1 418 ? -22.744 77.557 -8.906 1.00 24.33 419 PRO B N 1
ATOM 13908 C CA . PRO B 1 418 ? -22.381 78.505 -9.965 1.00 27.56 419 PRO B CA 1
ATOM 13909 C C . PRO B 1 418 ? -23.591 78.952 -10.770 1.00 30.91 419 PRO B C 1
ATOM 13910 O O . PRO B 1 418 ? -24.546 78.198 -10.977 1.00 30.85 419 PRO B O 1
ATOM 13921 N N . ARG B 1 419 ? -23.539 80.208 -11.223 1.00 25.75 420 ARG B N 1
ATOM 13922 C CA . ARG B 1 419 ? -24.592 80.735 -12.084 1.00 29.94 420 ARG B CA 1
ATOM 13923 C C . ARG B 1 419 ? -24.658 79.977 -13.402 1.00 32.68 420 ARG B C 1
ATOM 13924 O O . ARG B 1 419 ? -25.738 79.836 -13.988 1.00 30.01 420 ARG B O 1
ATOM 13945 N N . SER B 1 420 ? -23.521 79.486 -13.879 1.00 31.29 421 SER B N 1
ATOM 13946 C CA . SER B 1 420 ? -23.450 78.741 -15.128 1.00 39.38 421 SER B CA 1
ATOM 13947 C C . SER B 1 420 ? -22.128 77.986 -15.145 1.00 36.42 421 SER B C 1
ATOM 13948 O O . SER B 1 420 ? -21.246 78.245 -14.314 1.00 34.82 421 SER B O 1
ATOM 13956 N N . PRO B 1 421 ? -21.958 77.040 -16.071 1.00 38.44 422 PRO B N 1
ATOM 13957 C CA . PRO B 1 421 ? -20.743 76.208 -16.034 1.00 38.54 422 PRO B CA 1
ATOM 13958 C C . PRO B 1 421 ? -19.459 76.996 -16.219 1.00 39.92 422 PRO B C 1
ATOM 13959 O O . PRO B 1 421 ? -18.417 76.599 -15.681 1.00 37.70 422 PRO B O 1
ATOM 13970 N N . ASP B 1 422 ? -19.498 78.099 -16.965 1.00 39.96 423 ASP B N 1
ATOM 13971 C CA . ASP B 1 422 ? -18.312 78.891 -17.263 1.00 43.74 423 ASP B CA 1
ATOM 13972 C C . ASP B 1 422 ? -18.326 80.244 -16.564 1.00 37.66 423 ASP B C 1
ATOM 13973 O O . ASP B 1 422 ? -17.546 81.130 -16.931 1.00 34.10 423 ASP B O 1
ATOM 13982 N N . ALA B 1 423 ? -19.193 80.426 -15.572 1.00 37.75 424 ALA B N 1
ATOM 13983 C CA . ALA B 1 423 ? -19.269 81.697 -14.875 1.00 34.57 424 ALA B CA 1
ATOM 13984 C C . ALA B 1 423 ? -17.941 82.001 -14.180 1.00 29.94 424 ALA B C 1
ATOM 13985 O O . ALA B 1 423 ? -17.192 81.085 -13.827 1.00 26.63 424 ALA B O 1
ATOM 13992 N N . PRO B 1 424 ? -17.631 83.278 -13.959 1.00 26.41 425 PRO B N 1
ATOM 13993 C CA . PRO B 1 424 ? -16.442 83.616 -13.168 1.00 33.27 425 PRO B CA 1
ATOM 13994 C C . PRO B 1 424 ? -16.498 82.970 -11.791 1.00 33.55 425 PRO B C 1
ATOM 13995 O O . PRO B 1 424 ? -17.559 82.578 -11.299 1.00 33.41 425 PRO B O 1
ATOM 14006 N N . GLU B 1 425 ? -15.329 82.862 -11.162 1.00 36.20 426 GLU B N 1
ATOM 14007 C CA . GLU B 1 425 ? -15.250 82.252 -9.841 1.00 35.69 426 GLU B CA 1
ATOM 14008 C C . GLU B 1 425 ? -16.180 82.966 -8.870 1.00 31.97 426 GLU B C 1
ATOM 14009 O O . GLU B 1 425 ? -16.222 84.199 -8.821 1.00 28.80 426 GLU B O 1
ATOM 14021 N N . GLY B 1 426 ? -16.928 82.184 -8.095 1.00 30.38 427 GLY B N 1
ATOM 14022 C CA . GLY B 1 426 ? -17.801 82.750 -7.089 1.00 31.08 427 GLY B CA 1
ATOM 14023 C C . GLY B 1 426 ? -18.981 83.522 -7.627 1.00 29.48 427 GLY B C 1
ATOM 14024 O O . GLY B 1 426 ? -19.666 84.193 -6.850 1.00 28.47 427 GLY B O 1
ATOM 14028 N N . ASP B 1 427 ? -19.234 83.462 -8.933 1.00 31.61 428 ASP B N 1
ATOM 14029 C CA . ASP B 1 427 ? -20.406 84.094 -9.528 1.00 33.64 428 ASP B CA 1
ATOM 14030 C C . ASP B 1 427 ? -21.553 83.092 -9.489 1.00 29.52 428 ASP B C 1
ATOM 14031 O O . ASP B 1 427 ? -21.514 82.065 -10.174 1.00 29.15 428 ASP B O 1
ATOM 14040 N N . GLY B 1 428 ? -22.565 83.383 -8.682 1.00 29.22 429 GLY B N 1
ATOM 14041 C CA . GLY B 1 428 ? -23.671 82.464 -8.517 1.00 30.13 429 GLY B CA 1
ATOM 14042 C C . GLY B 1 428 ? -24.390 82.628 -7.196 1.00 27.38 429 GLY B C 1
ATOM 14043 O O . GLY B 1 428 ? -24.747 83.745 -6.808 1.00 27.43 429 GLY B O 1
ATOM 14047 N N . TYR B 1 429 ? -24.590 81.524 -6.484 1.00 26.27 430 TYR B N 1
ATOM 14048 C CA . TYR B 1 429 ? -25.471 81.520 -5.329 1.00 28.91 430 TYR B CA 1
ATOM 14049 C C . TYR B 1 429 ? -24.848 80.739 -4.185 1.00 25.79 430 TYR B C 1
ATOM 14050 O O . TYR B 1 429 ? -24.010 79.857 -4.391 1.00 25.81 430 TYR B O 1
ATOM 14068 N N . VAL B 1 430 ? -25.271 81.085 -2.973 1.00 23.88 431 VAL B N 1
ATOM 14069 C CA . VAL B 1 430 ? -24.951 80.332 -1.769 1.00 25.38 431 VAL B CA 1
ATOM 14070 C C . VAL B 1 430 ? -26.265 79.962 -1.100 1.00 24.82 431 VAL B C 1
ATOM 14071 O O . VAL B 1 430 ? -27.113 80.832 -0.865 1.00 23.78 431 VAL B O 1
ATOM 14084 N N . ILE B 1 431 ? -26.436 78.680 -0.804 1.00 21.65 432 ILE B N 1
ATOM 14085 C CA . ILE B 1 431 ? -27.625 78.191 -0.122 1.00 25.85 432 ILE B CA 1
ATOM 14086 C C . ILE B 1 431 ? -27.223 77.706 1.262 1.00 25.76 432 ILE B C 1
ATOM 14087 O O . ILE B 1 431 ? -26.091 77.262 1.484 1.00 21.36 432 ILE B O 1
ATOM 14103 N N . ALA B 1 432 ? -28.163 77.790 2.197 1.00 25.34 433 ALA B N 1
ATOM 14104 C CA . ALA B 1 432 ? -27.936 77.295 3.545 1.00 26.70 433 ALA B CA 1
ATOM 14105 C C . ALA B 1 432 ? -29.268 77.226 4.270 1.00 24.72 433 ALA B C 1
ATOM 14106 O O . ALA B 1 432 ? -30.162 78.042 4.029 1.00 21.81 433 ALA B O 1
ATOM 14113 N N . LEU B 1 433 ? -29.389 76.242 5.156 1.00 26.40 434 LEU B N 1
ATOM 14114 C CA . LEU B 1 433 ? -30.559 76.149 6.019 1.00 26.62 434 LEU B CA 1
ATOM 14115 C C . LEU B 1 433 ? -30.499 77.228 7.092 1.00 25.72 434 LEU B C 1
ATOM 14116 O O . LEU B 1 433 ? -29.522 77.318 7.844 1.00 28.12 434 LEU B O 1
ATOM 14132 N N . VAL B 1 434 ? -31.542 78.051 7.155 1.00 23.90 435 VAL B N 1
ATOM 14133 C CA . VAL B 1 434 ? -31.703 79.059 8.195 1.00 26.28 435 VAL B CA 1
ATOM 14134 C C . VAL B 1 434 ? -32.839 78.596 9.097 1.00 29.83 435 VAL B C 1
ATOM 14135 O O . VAL B 1 434 ? -33.993 78.515 8.660 1.00 27.04 435 VAL B O 1
ATOM 14148 N N . ASP B 1 435 ? -32.512 78.292 10.350 1.00 28.40 436 ASP B N 1
ATOM 14149 C CA . ASP B 1 435 ? -33.429 77.634 11.273 1.00 31.91 436 ASP B CA 1
ATOM 14150 C C . ASP B 1 435 ? -33.963 78.638 12.283 1.00 29.59 436 ASP B C 1
ATOM 14151 O O . ASP B 1 435 ? -33.183 79.299 12.972 1.00 30.14 436 ASP B O 1
ATOM 14160 N N . ASP B 1 436 ? -35.288 78.735 12.380 1.00 30.52 437 ASP B N 1
ATOM 14161 C CA . ASP B 1 436 ? -35.944 79.601 13.357 1.00 29.43 437 ASP B CA 1
ATOM 14162 C C . ASP B 1 436 ? -36.233 78.777 14.607 1.00 30.34 437 ASP B C 1
ATOM 14163 O O . ASP B 1 436 ? -37.057 77.858 14.575 1.00 27.92 437 ASP B O 1
ATOM 14172 N N . HIS B 1 437 ? -35.564 79.111 15.707 1.00 30.74 438 HIS B N 1
ATOM 14173 C CA . HIS B 1 437 ? -35.626 78.312 16.925 1.00 33.05 438 HIS B CA 1
ATOM 14174 C C . HIS B 1 437 ? -36.783 78.693 17.840 1.00 26.83 438 HIS B C 1
ATOM 14175 O O . HIS B 1 437 ? -36.951 78.064 18.888 1.00 32.58 438 HIS B O 1
ATOM 14189 N N . VAL B 1 438 ? -37.575 79.695 17.478 1.00 30.72 439 VAL B N 1
ATOM 14190 C CA . VAL B 1 438 ? -38.789 80.040 18.212 1.00 33.14 439 VAL B CA 1
ATOM 14191 C C . VAL B 1 438 ? -40.024 79.458 17.539 1.00 30.42 439 VAL B C 1
ATOM 14192 O O . VAL B 1 438 ? -40.831 78.786 18.182 1.00 31.10 439 VAL B O 1
ATOM 14205 N N . ALA B 1 439 ? -40.185 79.708 16.238 1.00 32.46 440 ALA B N 1
ATOM 14206 C CA . ALA B 1 439 ? -41.295 79.137 15.485 1.00 27.66 440 ALA B CA 1
ATOM 14207 C C . ALA B 1 439 ? -41.020 77.712 15.031 1.00 23.38 440 ALA B C 1
ATOM 14208 O O . ALA B 1 439 ? -41.957 77.009 14.638 1.00 27.98 440 ALA B O 1
ATOM 14215 N N . ASN B 1 440 ? -39.762 77.275 15.070 1.00 26.36 441 ASN B N 1
ATOM 14216 C CA . ASN B 1 440 ? -39.384 75.925 14.654 1.00 26.27 441 ASN B CA 1
ATOM 14217 C C . ASN B 1 440 ? -39.758 75.675 13.193 1.00 27.81 441 ASN B C 1
ATOM 14218 O O . ASN B 1 440 ? -40.404 74.685 12.845 1.00 24.86 441 ASN B O 1
ATOM 14229 N N . TYR B 1 441 ? -39.334 76.596 12.334 1.00 26.37 442 TYR B N 1
ATOM 14230 C CA . TYR B 1 441 ? -39.384 76.425 10.892 1.00 29.25 442 TYR B CA 1
ATOM 14231 C C . TYR B 1 441 ? -37.981 76.582 10.327 1.00 29.41 442 TYR B C 1
ATOM 14232 O O . TYR B 1 441 ? -37.176 77.372 10.832 1.00 29.28 442 TYR B O 1
ATOM 14250 N N . SER B 1 442 ? -37.692 75.821 9.278 1.00 28.06 443 SER B N 1
ATOM 14251 C CA . SER B 1 442 ? -36.440 75.939 8.548 1.00 26.51 443 SER B CA 1
ATOM 14252 C C . SER B 1 442 ? -36.713 76.453 7.143 1.00 27.31 443 SER B C 1
ATOM 14253 O O . SER B 1 442 ? -37.646 75.997 6.473 1.00 25.71 443 SER B O 1
ATOM 14261 N N . ASP B 1 443 ? -35.903 77.412 6.711 1.00 26.16 444 ASP B N 1
ATOM 14262 C CA . ASP B 1 443 ? -35.894 77.886 5.335 1.00 25.40 444 ASP B CA 1
ATOM 14263 C C . ASP B 1 443 ? -34.584 77.472 4.686 1.00 24.03 444 ASP B C 1
ATOM 14264 O O . ASP B 1 443 ? -33.514 77.651 5.276 1.00 22.69 444 ASP B O 1
ATOM 14273 N N . LEU B 1 444 ? -34.661 76.914 3.482 1.00 26.20 445 LEU B N 1
ATOM 14274 C CA . LEU B 1 444 ? -33.471 76.821 2.644 1.00 24.21 445 LEU B CA 1
ATOM 14275 C C . LEU B 1 444 ? -33.333 78.171 1.959 1.00 23.05 445 LEU B C 1
ATOM 14276 O O . LEU B 1 444 ? -34.077 78.491 1.031 1.00 23.55 445 LEU B O 1
ATOM 14292 N N . ALA B 1 445 ? -32.401 78.981 2.446 1.00 23.96 446 ALA B N 1
ATOM 14293 C CA . ALA B 1 445 ? -32.228 80.341 1.965 1.00 26.13 446 ALA B CA 1
ATOM 14294 C C . ALA B 1 445 ? -31.247 80.362 0.803 1.00 26.10 446 ALA B C 1
ATOM 14295 O O . ALA B 1 445 ? -30.263 79.617 0.794 1.00 22.08 446 ALA B O 1
ATOM 14302 N N . ILE B 1 446 ? -31.524 81.216 -0.178 1.00 26.47 447 ILE B N 1
ATOM 14303 C CA . ILE B 1 446 ? -30.674 81.379 -1.351 1.00 24.91 447 ILE B CA 1
ATOM 14304 C C . ILE B 1 446 ? -30.157 82.811 -1.354 1.00 24.29 447 ILE B C 1
ATOM 14305 O O . ILE B 1 446 ? -30.949 83.762 -1.370 1.00 22.95 447 ILE B O 1
ATOM 14321 N N . PHE B 1 447 ? -28.835 82.960 -1.330 1.00 25.80 448 PHE B N 1
ATOM 14322 C CA . PHE B 1 447 ? -28.176 84.257 -1.363 1.00 29.16 448 PHE B CA 1
ATOM 14323 C C . PHE B 1 447 ? -27.463 84.450 -2.695 1.00 26.95 448 PHE B C 1
ATOM 14324 O O . PHE B 1 447 ? -27.042 83.485 -3.339 1.00 26.65 448 PHE B O 1
ATOM 14341 N N . ASP B 1 448 ? -27.319 85.709 -3.097 1.00 29.33 449 ASP B N 1
ATOM 14342 C CA . ASP B 1 448 ? -26.344 86.054 -4.123 1.00 32.90 449 ASP B CA 1
ATOM 14343 C C . ASP B 1 448 ? -24.947 85.863 -3.546 1.00 28.58 449 ASP B C 1
ATOM 14344 O O . ASP B 1 448 ? -24.596 86.486 -2.539 1.00 33.02 449 ASP B O 1
ATOM 14353 N N . ALA B 1 449 ? -24.156 84.993 -4.176 1.00 29.83 450 ALA B N 1
ATOM 14354 C CA . ALA B 1 449 ? -22.870 84.609 -3.602 1.00 29.93 450 ALA B CA 1
ATOM 14355 C C . ALA B 1 449 ? -21.995 85.825 -3.319 1.00 33.26 450 ALA B C 1
ATOM 14356 O O . ALA B 1 449 ? -21.264 85.853 -2.322 1.00 31.11 450 ALA B O 1
ATOM 14363 N N . GLN B 1 450 ? -22.060 86.841 -4.175 1.00 29.35 451 GLN B N 1
ATOM 14364 C CA . GLN B 1 450 ? -21.213 88.018 -4.039 1.00 31.82 451 GLN B CA 1
ATOM 14365 C C . GLN B 1 450 ? -21.872 89.148 -3.258 1.00 33.91 451 GLN B C 1
ATOM 14366 O O . GLN B 1 450 ? -21.264 90.214 -3.117 1.00 34.15 451 GLN B O 1
ATOM 14380 N N . HIS B 1 451 ? -23.084 88.950 -2.746 1.00 34.46 452 HIS B N 1
ATOM 14381 C CA . HIS B 1 451 ? -23.759 89.959 -1.932 1.00 34.75 452 HIS B CA 1
ATOM 14382 C C . HIS B 1 451 ? -24.576 89.286 -0.833 1.00 35.30 452 HIS B C 1
ATOM 14383 O O . HIS B 1 451 ? -25.769 89.542 -0.668 1.00 31.62 452 HIS B O 1
ATOM 14397 N N . VAL B 1 452 ? -23.934 88.412 -0.053 1.00 29.60 453 VAL B N 1
ATOM 14398 C CA . VAL B 1 452 ? -24.665 87.721 1.007 1.00 29.69 453 VAL B CA 1
ATOM 14399 C C . VAL B 1 452 ? -25.211 88.721 2.016 1.00 30.72 453 VAL B C 1
ATOM 14400 O O . VAL B 1 452 ? -26.236 88.468 2.661 1.00 31.94 453 VAL B O 1
ATOM 14413 N N . ASP B 1 453 ? -24.545 89.869 2.170 1.00 30.64 454 ASP B N 1
ATOM 14414 C CA . ASP B 1 453 ? -25.010 90.882 3.109 1.00 36.24 454 ASP B CA 1
ATOM 14415 C C . ASP B 1 453 ? -26.395 91.402 2.753 1.00 34.05 454 ASP B C 1
ATOM 14416 O O . ASP B 1 453 ? -27.082 91.949 3.622 1.00 34.44 454 ASP B O 1
ATOM 14425 N N . GLN B 1 454 ? -26.818 91.252 1.496 1.00 36.05 455 GLN B N 1
ATOM 14426 C CA . GLN B 1 454 ? -28.144 91.685 1.075 1.00 36.16 455 GLN B CA 1
ATOM 14427 C C . GLN B 1 454 ? -29.251 90.769 1.574 1.00 32.56 455 GLN B C 1
ATOM 14428 O O . GLN B 1 454 ? -30.429 91.106 1.413 1.00 36.42 455 GLN B O 1
ATOM 14442 N N . GLY B 1 455 ? -28.911 89.629 2.166 1.00 29.65 456 GLY B N 1
ATOM 14443 C CA . GLY B 1 455 ? -29.902 88.694 2.638 1.00 32.07 456 GLY B CA 1
ATOM 14444 C C . GLY B 1 455 ? -30.366 87.762 1.539 1.00 31.00 456 GLY B C 1
ATOM 14445 O O . GLY B 1 455 ? -29.975 87.891 0.375 1.00 30.18 456 GLY B O 1
ATOM 14449 N N . PRO B 1 456 ? -31.215 86.799 1.890 1.00 30.74 457 PRO B N 1
ATOM 14450 C CA . PRO B 1 456 ? -31.686 85.836 0.889 1.00 29.27 457 PRO B CA 1
ATOM 14451 C C . PRO B 1 456 ? -32.436 86.518 -0.247 1.00 30.54 457 PRO B C 1
ATOM 14452 O O . PRO B 1 456 ? -33.194 87.467 -0.036 1.00 28.48 457 PRO B O 1
ATOM 14463 N N . ILE B 1 457 ? -32.208 86.025 -1.466 1.00 26.94 458 ILE B N 1
ATOM 14464 C CA . ILE B 1 457 ? -33.069 86.379 -2.589 1.00 28.74 458 ILE B CA 1
ATOM 14465 C C . ILE B 1 457 ? -34.292 85.473 -2.650 1.00 32.08 458 ILE B C 1
ATOM 14466 O O . ILE B 1 457 ? -35.319 85.869 -3.219 1.00 33.61 458 ILE B O 1
ATOM 14482 N N . ALA B 1 458 ? -34.208 84.273 -2.081 1.00 29.53 459 ALA B N 1
ATOM 14483 C CA . ALA B 1 458 ? -35.311 83.327 -2.075 1.00 32.05 459 ALA B CA 1
ATOM 14484 C C . ALA B 1 458 ? -35.212 82.470 -0.823 1.00 27.01 459 ALA B C 1
ATOM 14485 O O . ALA B 1 458 ? -34.119 82.234 -0.299 1.00 23.20 459 ALA B O 1
ATOM 14492 N N . ARG B 1 459 ? -36.368 82.011 -0.348 1.00 28.39 460 ARG B N 1
ATOM 14493 C CA . ARG B 1 459 ? -36.453 81.125 0.807 1.00 28.14 460 ARG B CA 1
ATOM 14494 C C . ARG B 1 459 ? -37.419 79.999 0.481 1.00 24.44 460 ARG B C 1
ATOM 14495 O O . ARG B 1 459 ? -38.588 80.253 0.173 1.00 26.17 460 ARG B O 1
ATOM 14516 N N . ALA B 1 460 ? -36.935 78.763 0.546 1.00 22.39 461 ALA B N 1
ATOM 14517 C CA . ALA B 1 460 ? -37.797 77.589 0.464 1.00 23.01 461 ALA B CA 1
ATOM 14518 C C . ALA B 1 460 ? -38.277 77.272 1.877 1.00 23.39 461 ALA B C 1
ATOM 14519 O O . ALA B 1 460 ? -37.514 76.753 2.699 1.00 24.12 461 ALA B O 1
ATOM 14526 N N . LYS B 1 461 ? -39.540 77.587 2.158 1.00 26.44 462 LYS B N 1
ATOM 14527 C CA . LYS B 1 461 ? -40.059 77.609 3.522 1.00 24.50 462 LYS B CA 1
ATOM 14528 C C . LYS B 1 461 ? -40.611 76.235 3.881 1.00 27.30 462 LYS B C 1
ATOM 14529 O O . LYS B 1 461 ? -41.686 75.846 3.412 1.00 27.84 462 LYS B O 1
ATOM 14548 N N . LEU B 1 462 ? -39.882 75.506 4.727 1.00 23.02 463 LEU B N 1
ATOM 14549 C CA . LEU B 1 462 ? -40.313 74.193 5.192 1.00 27.19 463 LEU B CA 1
ATOM 14550 C C . LEU B 1 462 ? -41.235 74.329 6.403 1.00 30.37 463 LEU B C 1
ATOM 14551 O O . LEU B 1 462 ? -40.988 75.164 7.280 1.00 21.21 463 LEU B O 1
ATOM 14567 N N . PRO B 1 463 ? -42.288 73.497 6.490 1.00 27.02 464 PRO B N 1
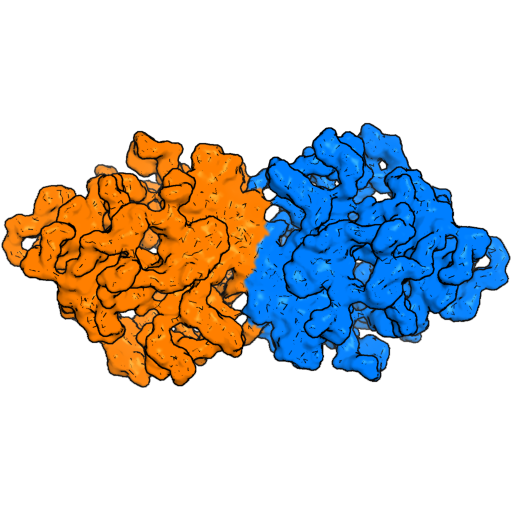ATOM 14568 C CA . PRO B 1 463 ? -43.185 73.553 7.652 1.00 31.34 464 PRO B CA 1
ATOM 14569 C C . PRO B 1 463 ? -42.647 72.768 8.837 1.00 28.57 464 PRO B C 1
ATOM 14570 O O . PRO B 1 463 ? -43.414 72.230 9.643 1.00 30.51 464 PRO B O 1
ATOM 14581 N N . VAL B 1 464 ? -41.321 72.696 8.943 1.00 28.68 465 VAL B N 1
ATOM 14582 C CA . VAL B 1 464 ? -40.657 71.881 9.951 1.00 25.06 465 VAL B CA 1
ATOM 14583 C C . VAL B 1 464 ? -39.260 72.450 10.128 1.00 29.46 465 VAL B C 1
ATOM 14584 O O . VAL B 1 464 ? -38.685 73.015 9.194 1.00 26.13 465 VAL B O 1
ATOM 14597 N N . ARG B 1 465 ? -38.714 72.314 11.332 1.00 32.36 466 ARG B N 1
ATOM 14598 C CA . ARG B 1 465 ? -37.343 72.735 11.591 1.00 25.99 466 ARG B CA 1
ATOM 14599 C C . ARG B 1 465 ? -36.417 71.539 11.426 1.00 27.16 466 ARG B C 1
ATOM 14600 O O . ARG B 1 465 ? -36.569 70.527 12.119 1.00 28.72 466 ARG B O 1
ATOM 14621 N N . ILE B 1 466 ? -35.459 71.662 10.517 1.00 24.89 467 ILE B N 1
ATOM 14622 C CA . ILE B 1 466 ? -34.483 70.606 10.288 1.00 28.72 467 ILE B CA 1
ATOM 14623 C C . ILE B 1 466 ? -33.441 70.650 11.396 1.00 26.63 467 ILE B C 1
ATOM 14624 O O . ILE B 1 466 ? -32.858 71.703 11.682 1.00 28.49 467 ILE B O 1
ATOM 14640 N N . ARG B 1 467 ? -33.207 69.502 12.020 1.00 28.63 468 ARG B N 1
ATOM 14641 C CA . ARG B 1 467 ? -32.261 69.410 13.120 1.00 31.51 468 ARG B CA 1
ATOM 14642 C C . ARG B 1 467 ? -30.863 69.805 12.658 1.00 31.35 468 ARG B C 1
ATOM 14643 O O . ARG B 1 467 ? -30.465 69.553 11.516 1.00 28.81 468 ARG B O 1
ATOM 14664 N N . GLN B 1 468 ? -30.120 70.445 13.559 1.00 33.38 469 GLN B N 1
ATOM 14665 C CA . GLN B 1 468 ? -28.742 70.827 13.279 1.00 32.25 469 GLN B CA 1
ATOM 14666 C C . GLN B 1 468 ? -27.972 69.642 12.721 1.00 28.86 469 GLN B C 1
ATOM 14667 O O . GLN B 1 468 ? -27.882 68.588 13.357 1.00 31.13 469 GLN B O 1
ATOM 14681 N N . GLY B 1 469 ? -27.421 69.815 11.524 1.00 31.03 470 GLY B N 1
ATOM 14682 C CA . GLY B 1 469 ? -26.707 68.734 10.866 1.00 31.07 470 GLY B CA 1
ATOM 14683 C C . GLY B 1 469 ? -25.239 69.049 10.660 1.00 32.20 470 GLY B C 1
ATOM 14684 O O . GLY B 1 469 ? -24.678 69.919 11.337 1.00 33.86 470 GLY B O 1
ATOM 14688 N N . LEU B 1 470 ? -24.606 68.348 9.720 1.00 35.66 471 LEU B N 1
ATOM 14689 C CA . LEU B 1 470 ? -23.191 68.552 9.455 1.00 33.11 471 LEU B CA 1
ATOM 14690 C C . LEU B 1 470 ? -22.976 69.016 8.021 1.00 29.83 471 LEU B C 1
ATOM 14691 O O . LEU B 1 470 ? -23.254 70.179 7.704 1.00 28.71 471 LEU B O 1
ATOM 14707 N N . HIS B 1 471 ? -22.489 68.144 7.145 1.00 28.33 472 HIS B N 1
ATOM 14708 C CA . HIS B 1 471 ? -22.042 68.575 5.831 1.00 30.88 472 HIS B CA 1
ATOM 14709 C C . HIS B 1 471 ? -23.015 68.144 4.741 1.00 29.98 472 HIS B C 1
ATOM 14710 O O . HIS B 1 471 ? -23.698 67.122 4.854 1.00 27.53 472 HIS B O 1
ATOM 14724 N N . GLY B 1 472 ? -23.070 68.956 3.687 1.00 30.35 473 GLY B N 1
ATOM 14725 C CA . GLY B 1 472 ? -23.895 68.697 2.527 1.00 30.93 473 GLY B CA 1
ATOM 14726 C C . GLY B 1 472 ? -23.175 69.182 1.287 1.00 31.24 473 GLY B C 1
ATOM 14727 O O . GLY B 1 472 ? -22.094 69.768 1.369 1.00 31.12 473 GLY B O 1
ATOM 14731 N N . ASN B 1 473 ? -23.781 68.936 0.127 1.00 30.20 474 ASN B N 1
ATOM 14732 C CA . ASN B 1 473 ? -23.115 69.233 -1.133 1.00 32.03 474 ASN B CA 1
ATOM 14733 C C . ASN B 1 473 ? -24.147 69.445 -2.230 1.00 28.25 474 ASN B C 1
ATOM 14734 O O . ASN B 1 473 ? -25.220 68.837 -2.220 1.00 28.48 474 ASN B O 1
ATOM 14745 N N . TRP B 1 474 ? -23.798 70.308 -3.178 1.00 27.96 475 TRP B N 1
ATOM 14746 C CA . TRP B 1 474 ? -24.568 70.497 -4.398 1.00 30.08 475 TRP B CA 1
ATOM 14747 C C . TRP B 1 474 ? -23.988 69.635 -5.512 1.00 32.87 475 TRP B C 1
ATOM 14748 O O . TRP B 1 474 ? -22.769 69.473 -5.617 1.00 37.70 475 TRP B O 1
ATOM 14769 N N . ALA B 1 475 ? -24.872 69.080 -6.337 1.00 34.23 476 ALA B N 1
ATOM 14770 C CA . ALA B 1 475 ? -24.472 68.343 -7.529 1.00 31.26 476 ALA B CA 1
ATOM 14771 C C . ALA B 1 475 ? -25.391 68.753 -8.665 1.00 29.67 476 ALA B C 1
ATOM 14772 O O . ALA B 1 475 ? -26.615 68.656 -8.538 1.00 27.62 476 ALA B O 1
ATOM 14779 N N . ASP B 1 476 ? -24.806 69.228 -9.761 1.00 33.58 477 ASP B N 1
ATOM 14780 C CA . ASP B 1 476 ? -25.599 69.535 -10.939 1.00 36.53 477 ASP B CA 1
ATOM 14781 C C . ASP B 1 476 ? -26.309 68.278 -11.426 1.00 28.84 477 ASP B C 1
ATOM 14782 O O . ASP B 1 476 ? -25.822 67.157 -11.256 1.00 29.29 477 ASP B O 1
ATOM 14791 N N . ALA B 1 477 ? -27.482 68.471 -12.031 1.00 30.01 478 ALA B N 1
ATOM 14792 C CA . ALA B 1 477 ? -28.236 67.334 -12.549 1.00 35.08 478 ALA B CA 1
ATOM 14793 C C . ALA B 1 477 ? -27.420 66.528 -13.551 1.00 35.55 478 ALA B C 1
ATOM 14794 O O . ALA B 1 477 ? -27.630 65.317 -13.690 1.00 34.90 478 ALA B O 1
ATOM 14801 N N . SER B 1 478 ? -26.481 67.172 -14.249 1.00 33.56 479 SER B N 1
ATOM 14802 C CA . SER B 1 478 ? -25.666 66.465 -15.232 1.00 39.79 479 SER B CA 1
ATOM 14803 C C . SER B 1 478 ? -24.849 65.341 -14.608 1.00 38.64 479 SER B C 1
ATOM 14804 O O . SER B 1 478 ? -24.373 64.462 -15.334 1.00 43.59 479 SER B O 1
ATOM 14812 N N . ARG B 1 479 ? -24.676 65.343 -13.287 1.00 37.54 480 ARG B N 1
ATOM 14813 C CA . ARG B 1 479 ? -23.936 64.283 -12.615 1.00 46.49 480 ARG B CA 1
ATOM 14814 C C . ARG B 1 479 ? -24.796 63.069 -12.303 1.00 47.41 480 ARG B C 1
ATOM 14815 O O . ARG B 1 479 ? -24.264 62.057 -11.838 1.00 45.24 480 ARG B O 1
ATOM 14836 N N . LEU B 1 480 ? -26.102 63.145 -12.546 1.00 48.86 481 LEU B N 1
ATOM 14837 C CA . LEU B 1 480 ? -26.999 62.007 -12.353 1.00 56.88 481 LEU B CA 1
ATOM 14838 C C . LEU B 1 480 ? -27.112 61.294 -13.695 1.00 63.92 481 LEU B C 1
ATOM 14839 O O . LEU B 1 480 ? -27.962 61.609 -14.527 1.00 58.66 481 LEU B O 1
ATOM 14855 N N . ALA B 1 481 ? -26.226 60.318 -13.889 1.00 79.66 482 ALA B N 1
ATOM 14856 C CA . ALA B 1 481 ? -26.008 59.614 -15.162 1.00 90.76 482 ALA B CA 1
ATOM 14857 C C . ALA B 1 481 ? -24.553 59.167 -15.213 1.00 87.38 482 ALA B C 1
ATOM 14858 O O . ALA B 1 481 ? -23.647 59.945 -14.902 1.00 78.36 482 ALA B O 1
#

B-factor: mean 44.76, std 15.51, range [16.04, 125.87]

Solvent-accessible surface area: 34565 Å² total; per-residue (Å²): 11,87,15,4,148,46,116,31,22,48,53,45,14,30,4,5,6,4,23,3,34,4,59,8,1,24,10,97,39,112,1,8,90,86,9,51,3,0,4,1,8,0,0,0,1,18,2,5,30,23,101,77,104,112,23,18,23,34,20,5,3,0,0,0,0,5,0,90,1,34,105,15,75,0,23,4,70,1,56,6,1,62,1,47,16,8,95,36,2,82,187,48,23,126,16,11,8,7,28,14,5,3,46,83,6,24,48,82,79,1,149,87,64,57,32,0,2,1,0,6,6,0,15,4,11,35,26,79,0,6,0,0,11,9,24,2,21,0,0,18,0,42,10,74,52,3,115,25,102,20,47,29,81,8,100,46,133,12,144,12,98,8,0,2,0,16,7,37,48,9,53,116,59,26,10,0,0,0,0,1,6,3,7,143,18,37,37,37,74,24,3,2,0,0,5,0,11,70,101,13,109,35,96,54,42,17,85,6,99,9,51,39,18,1,28,1,42,12,0,0,2,0,93,68,20,0,0,0,7,0,8,0,0,44,12,40,110,81,67,0,112,109,141,60,40,2,2,8,24,48,77,115,59,37,0,47,0,0,0,0,34,20,139,19,52,48,213,66,19,62,70,0,93,31,47,48,14,5,19,10,10,12,9,10,1,22,24,102,53,59,79,0,24,0,1,1,3,25,8,192,42,7,18,43,29,64,9,66,32,64,56,90,125,72,72,86,109,19,6,71,5,37,0,14,43,5,3,0,19,30,75,32,145,52,65,73,31,86,107,68,83,137,39,17,99,73,25,2,12,24,8,18,8,1,80,79,70,5,2,74,69,21,94,18,0,0,1,2,1,29,22,120,168,84,82,76,104,16,171,112,48,41,20,3,3,0,0,15,1,21,36,72,74,48,148,60,38,37,34,75,13,14,43,89,18,4,0,7,17,0,1,13,2,36,84,52,123,139,12,94,30,0,36,0,13,1,0,0,3,3,3,19,27,38,12,11,43,0,7,0,0,0,0,32,0,56,98,0,69,141,4,35,74,2,51,0,59,0,7,3,20,1,15,43,2,19,6,2,13,26,2,66,44,99,107,28,94,152,19,107,19,18,159,39,118,28,19,34,37,8,11,30,3,6,7,4,27,3,33,3,58,7,0,10,8,93,37,114,3,6,102,93,7,58,3,0,4,1,9,0,0,0,1,16,3,6,36,24,110,57,120,102,20,15,23,38,16,6,3,0,0,0,0,6,0,87,0,28,104,17,64,0,20,5,69,2,56,6,0,63,1,46,17,11,86,41,2,86,182,48,27,125,18,10,10,6,19,24,10,3,32,64,6,10,43,86,86,0,98,85,63,55,32,0,1,1,0,10,5,0,15,3,12,33,29,80,0,6,1,0,15,16,25,0,24,1,0,17,0,40,10,77,52,3,117,24,103,19,47,30,80,6,93,47,124,12,142,11,100,8,1,2,0,16,6,36,45,8,54,110,66,26,15,0,0,0,0,1,19,10,7,140,18,49,50,38,45,25,3,2,0,0,3,0,10,69,102,13,104,31,94,57,44,16,88,6,103,7,52,32,100,8,15,1,32,10,0,0,2,0,88,67,23,0,0,0,5,0,6,0,0,41,16,27,98,92,34,1,99,117,123,71,38,5,2,6,24,44,78,114,56,38,0,46,0,0,0,0,31,17,143,20,48,46,212,65,23,62,67,0,94,33,48,48,14,1,15,9,10,11,8,9,1,21,22,102,51,57,76,0,22,0,1,2,3,26,7,197,41,6,18,34,34,45,11,68,29,67,54,90,123,59,75,67,109,21,6,64,4,42,0,16,37,7,2,0,20,28,78,32,148,55,63,74,34,89,83,77,84,139,33,12,94,72,24,2,11,26,9,21,8,1,83,75,70,5,2,75,66,20,94,17,0,0,0,2,0,49,24,91,159,74,84,41,100,9,118,31,53,26,87,136,25,15,15,4,2,0,0,15,0,18,35,69,74,50,149,59,35,34,36,77,14,14,39,95,17,5,0,6,18,0,2,8,2,35,92,49,118,139,10,95,29,0,34,2,17,0,0,0,3,3,2,27,24,31,19,12,43,0,20,0,0,0,0,42,0,58,101,0,67,137,6,35,64,2,58,0,48,0,8,3,18,0,13,41,2,18,5,2,17,29,2,66,35,91,90,48,127

Organism: Sphingomonas paucimobilis (NCBI:txid13689)

Secondary structure (DSSP, 8-state):
-----SGGGSGGG-----EEEESS-EEEE---TT-EEEEEEEEE--SS--SSTT--GGGSPEEEEEEEEETTEEEEEEEE---HHHHHHHHHTS--S-STT-GGGS-GGGTT-------SEEEEETTEEEEE-TTSPEEEE-TTT--EEEEE-TTTT---S---S--EE-TTT--EEEEEESBTBTT--EEEEEEE-TTS-EEEEEEEE-SSSB-----EE-SSEEEEEE--EEE-HHHHHTT--SEEE-TTSPEEEEEEETTS-GGG-EEEEE---EE----EEEEETTEEEEEEEEESS---TTS--BSSSP-TTTT--EEEEEEEETTSSSS--SEEEES-SS-EEEEEE-GGGTTS---EEEEEE--TTS----------EEEEEETTT--EEEEE--TTEEE---EEEESSTTPPTT-EEEEEEEEETTTTEEEEEEEETT-GGG--SEEEE-SSPPPP---EEEEEGGGS--/-----SGGGSGGG-----EEEESS-EEEE---TT--EEEEEEEE--SS--SSTT--GGGSPEEEEEEEEETTEEEEEEEE---HHHHHHHHHTS--S-STT-GGGS-GGGTTS------SEEEEETTEEEEE-TTSPEEEE-TTT--EEEEE-TTTT---S---S--EE-TTT--EEEEEESBTBTT--EEEEEEE-TTS-EEEEEEEE-SSSB-----EE-SSEEEEEE--EEE-HHHHHTT--SEEE-TTS-EEEEEEETTS-GGG-EEEEE---EE----EEEEETTEEEEEEEEESS---TTS--BSS---TTTT--EEEEEEEETTSSSS--SEEEE--SS-EEEEEE-GGGTTS---EEEEEE--TTS-----SS-STT---EEEEEETTT--EEEEE--TTEEE---EEEESSTTPPTT-EEEEEEEEETTTTEEEEEEEETT-GGG--SEEEEESSPPPP---EEEEEGGG--

InterPro domains:
  IPR004294 Carotenoid oxygenase [PF03055] (15-476)
  IPR004294 Carotenoid oxygenase [PTHR10543] (27-476)

Radius of gyration: 32.01 Å; Cα contacts (8 Å, |Δi|>4): 2726; chains: 2; bounding box: 115×52×55 Å

Foldseek 3Di:
DDADPDPCCDFLNNADQDWDKDFFFDKDFWDLQVFFFKWKFWAFHANAHAPDNLAFRQQGAIKMWIWGDHRGTTMIGIDTACAPQNVVCVVVVHHQQHHDQQNVGGHPVQPPHFRFRLFFEWDDFLQWIWRFDQQAATWTAHNPNRHTPYGDCQVVPNQFRHWAREWAQDLPQRWTWTKHACRVHPQAQKMWTWIAHSNGHTDDTAIAGHPGAADFHEWAAAPFWTKTKFAQQHADVVCSVVVHDRTAHDLADWIWIWIGGPPHHHVLIDIAIDHHWDWAYWQAWYADQQKIKTKTWIFSDAQDQSDDHDDDHDDNRRNQTFIKMWIDGSPDDDRYTPDIGGLGDFRWHLKYFQSSQHNHDDFKIKTFGQDPVAAADGDGRARQKIKIAGSVVSDMDMAGNHNFWGKARKEFDAPDPPGPTQQGWIWIWIAGSPQAWIWTFIGGSVCCHVPGSMTRTGNHHDRHGHYIYIDGPVSHDD/DDADPDLCCWFLNNADLDWDKDAFFDKDFWDLQVFFFKWKFWAFHANAHAPDNLAFRQQHAIKMWIWGDHRRTTMIGIDTACAPQNVVCVVVVHHAQHHDQQLVRGHPVCRPHFRDRLFFEWDDALLWIWRFDQQAATWTAHNPNRHTPYGDCQVVPNQFRHWAREWAQDLPQRWTWTKHACRVHQPAQKMWTWIAGSNGHTDDTAIEGHPASADFHEWAAAPFWTKTKAAQQHADSVCSVVVHDRTAHDLADWIKIWIGGPPHHRVLIDIAIDHHWDWAYWQAWYADQQKIKTKTWIFSDAQAQSRRHDDDHDDLRRNQTFIKMWIDGPPDDDRYTPDIGGLGDFRWHLKYFQSSQHNHDDFKMKTFGQDLVAAADAPSDCNSVARQKIKMAGSVVSDMAMAGNHNFKGKARKEFDAPDPPDPTQQGWIWIWIAGSHQAKIWGFIAGSVPCRVPGSMTRTGNHHDRHGHYIYIDGPVSND

Sequence (959 aa):
AHFPQTPGFSGTLRPLRIEGDILDIEIEGEVPPQLNGTFHRVHPDAQFPPRFEDDQFFNGDGMVSLFRFHDGKIDFRQRYAQTDKWKVERKAGKSLFGAYRNPLTDDASVQGMIRGTANTNVMVHAGKLYAMKEDSPCLIMDPLTLETEGYTNFDGKLQSQTFCAHPKIDPVTGNLCAFAYGAKGLMTLDMAYIEISPTGKLLKEIPFQNPYYCMMHDFGVTEDYAVFAVMPLLSSWDRLEQRLPFFGFDTTLPCYLGILPRNGDARDLRWFKTGNCFVGHVMNAFNDGTKVHIDMPVSRNNSFPFFDVHGAPFDPVAGQGFLTRWTVDMASNGDSFEKTERLFDRPDEFPRIDERYATRAYRHGWMLILDTEKPYEAPYALTNTLGHIDLATGKSSSWWAGPRCAIQEPCFIPRSPDAPEGDGYVIALVDDHVANYSDLAIFDAQHVDQGPIARAKLPVRIRQGLHGNWADASRLAAAHFPQTPGFSGTLRPLRIEGDILDIEIEGEVPPQLNGTFHRVHPDAQFPPRFEDDQFFNGDGMVSLFRFHDGKIDFRQRYAQTDKWKVERKAGKSLFGAYRNPLTDDASVQGMIRGTANTNVMVHAGKLYAMKEDSPCLIMDPLTLETEGYTNFDGKLQSQTFCAHPKIDPVTGNLCAFAYGAKGLMTLDMAYIEISPTGKLLKEIPFQNPYYCMMHDFGVTEDYAVFAVMPLLSSWDRLEQRLPFFGFDTTLPCYLGILPRNGDARDLRWFKTGNCFVGHVMNAFNDGTKVHIDMPVSRNNSFPFFDVHGAPFDPVAGQGFLTRWTVDMASNGDSFEKTERLFDRPDEFPRIDERYATRAYRHGWMLILDTEKPYEAPGGAFYALTNTLGHIDLATGKSSSWWAGPRCAIQEPCFIPRSPDAPEGDGYVIALVDDHVANYSDLAIFDAQHVDQGPIARAKLPVRIRQGLHGNWADASRLA

Nearest PDB structures (foldseek):
  6ojr-assembly1_A  TM=1.002E+00  e=4.349E-104  Sphingomonas paucimobilis
  6xm8-assembly1_A-2  TM=9.790E-01  e=9.720E-70  Sphingobium sp. SYK-6
  5j54-assembly1_A  TM=9.764E-01  e=1.375E-68  Novosphingobium aromaticivorans DSM 12444
  7qr6-assembly3_C  TM=9.732E-01  e=1.492E-67  Novosphingobium aromaticivorans
  7qr6-assembly1_A  TM=9.731E-01  e=2.279E-67  Novosphingobium aromaticivorans

GO terms:
  GO:0005506 iron ion binding (F, IDA)
  GO:0046274 lignin catabolic process (P, IDA)
  GO:0050054 lignostilbene alpha beta-dioxygenase activity (F, IDA)